Protein AF-0000000080767320 (afdb_homodimer)

Foldseek 3Di:
DDPVVLLVLLLVLVVLPPPPVFDDADADPVSLLVLLPPLSVLLVLLQVLLLVLLQLVCLVLVLLLVVVVQVPDDDHDPVVSVVSVVSNVVSNVSSVVSNVSSLVSQLVSLVVSLVVLLVLLVVLVVFAQLVVCVVCPPVNSVCLNPVLSVLSSCCRNPVSNLLSSLVSNVVSLLVVLCVVPVVLSCLLCVLLVVLVVLLVVLVVCLVVLSVQLSVLVVVLVVLVVCCVVCVVVCVVVVNNVVSVVVNVVSVVSNVVSVVVNCVRRVVSVVVSLVSLQCSLVSLCVVLVVCVVVPNDDPSSSVSSNVSSNVSSVSSVSVVSSVSSSSSSRSSVSSSVSSSPRDGQDFADADDDAPAQKKWFAQFWDADVPRTQAGGATDIFDFLFFEEEEEDPSLCQVVVLSCQLPSDPTPDGAMDGNRHGLSNHGNVNSNLQEQEQDPQFFADQFFLQCRQCVPVPVDDPVLLLVLLVLLVQQVVQCVDPVRRRDGLHHRNVVDDPLNRSSSSLSNLQNSLHQEYEAEQSQPDDDPVSNVSRVSSVVSSSHSHRYYYHYPQVVVCQPGQKYFYGDSNYGPDMGHNVCCCPPPPNSVVSVVVNVCVVPDDDDDPPPPVPDPPPPVPPPD/DDPVVLLVLLLVLVVLPPPPPFPDADADPVSLLVLLPPLSVLLVLLLVLLLVLLQLVCLVLVLLLVVVVQVVDDDHDPVVSVVSVVSNVVSNVSSVVSNVSSLVSQLVSLVVSLVVLLVLLVVLVVFAQLVVCVVCPPVNSVCLNPVLSVLSSCCRNPVSNLLSSLVSNVVSLLVVLCVVPVVLSCLLCVLLVVLVVLLVVLVVCQVVLSVQLSVLVVVLVVLVVCCVVCVVVCVVVVNNVVSVVVNVVSVVSNVVSVVVNCVRVVVSVVVSLVSLQCSLVSLCVVLVVCVVVPNDDPSSSVSSNVSSNVSSVSSVSVVSSVSSSSSSRSSVSSSVSSSPRDGQDFADADDDAPAQKKWFAQFWDADVPRTQAGGATDIFDFLFFEEEEEDPSLCQVVVLSCQLPSDPTPDGAMDGNRHGLSNHGNVNSNLQEQEQDPQFFADQFFLQCRQCVPVPVDDSVLLLVLLVLLVQQVVQCVDPVRRRDGLPHRNVVDDPLNRSSSSLSNLQNSLHQEYEAEQSQPDDDPVSNVSNLSSVVSSSHSHRYYYHYPQVVSCQPGQKYFYGDSNYTPDMGHNVCCCPPPPVSVVSVVVNVCVVPDDDDDPPPPVPDPPPPVPPPD

Nearest PDB structures (foldseek):
  6quz-assembly1_B  TM=7.589E-01  e=3.571E-32  Thermotoga maritima MSB8
  6rak-assembly1_B  TM=7.997E-01  e=1.624E-30  Thermus thermophilus
  6pan-assembly1_A  TM=7.670E-01  e=1.486E-30  Novosphingobium aromaticivorans DSM 12444
  6pam-assembly4_H  TM=7.796E-01  e=1.145E-29  Novosphingobium aromaticivorans DSM 12444
  7zo8-assembly1_A  TM=7.896E-01  e=1.650E-27  Brucella abortus 2308

Organism: Ralstonia nicotianae (strain ATCC BAA-1114 / GMI1000) (NCBI:txid267608)

Radius of gyration: 37.33 Å; Cα contacts (8 Å, |Δi|>4): 1955; chains: 2; bounding box: 80×119×77 Å

pLDDT: mean 82.73, std 13.67, range [22.83, 97.94]

Sequence (1236 aa):
MSSVEIAELQAAAGEAAQDAAAAPRKTGLAALLALAGERKGSLVLAAALSALSSVLSLAPLLVIYAVLMLIGQDRVAASALWPILGWGALAIGLRWLLLVASGVVAHLAAFDILLDLRLKVAAKLTRLPLGWITKQSAEATNKVLREDVDRLELFIAHHLNDSAAAVALPLASAVALFWFDWRMALVTLATVPVAALVQILLWKKIPEVMAQYNEVNASLSASVVEYVQGIAVLKTYHRGALASKRLTRVIDAYRAVIARMVRMTVPGWSAFTVVIGANMLSILPFGGYWYLQGSLSLELFVLCLLLGLGITRPLFALAFFGSLLRLIQDSHGRVQNLMQAPELTDAPAAGKPADSTVAFEGVGFAYGDKDVLHEVSFTVPAGSFTAIVGPSGAGKSTLAQLLARFWDVGRGAIRIGGVDVRALPLGDMHRQVAYVMQDVFLFNDTVLENIRLGQRELDEAQVIAAAKAAQAHDFISRLPQGYHTVLGERGARLSGGEKQRLSIARALVKDAPIIVLDEATAFTDPMSEAQILDALGVLTQSKTVIVIAHRLSTIADADQIVLLDHGRVAAAGTHAQLLAGSDLYRRLWRMHRDSADWRLPSAHATASADQPLEGVSQMSSVEIAELQAAAGEAAQDAAAAPRKTGLAALLALAGERKGSLVLAAALSALSSVLSLAPLLVIYAVLMLIGQDRVAASALWPILGWGALAIGLRWLLLVASGVVAHLAAFDILLDLRLKVAAKLTRLPLGWITKQSAEATNKVLREDVDRLELFIAHHLNDSAAAVALPLASAVALFWFDWRMALVTLATVPVAALVQILLWKKIPEVMAQYNEVNASLSASVVEYVQGIAVLKTYHRGALASKRLTRVIDAYRAVIARMVRMTVPGWSAFTVVIGANMLSILPFGGYWYLQGSLSLELFVLCLLLGLGITRPLFALAFFGSLLRLIQDSHGRVQNLMQAPELTDAPAAGKPADSTVAFEGVGFAYGDKDVLHEVSFTVPAGSFTAIVGPSGAGKSTLAQLLARFWDVGRGAIRIGGVDVRALPLGDMHRQVAYVMQDVFLFNDTVLENIRLGQRELDEAQVIAAAKAAQAHDFISRLPQGYHTVLGERGARLSGGEKQRLSIARALVKDAPIIVLDEATAFTDPMSEAQILDALGVLTQSKTVIVIAHRLSTIADADQIVLLDHGRVAAAGTHAQLLAGSDLYRRLWRMHRDSADWRLPSAHATASADQPLEGVSQ

Solvent-accessible surface area (backbone atoms only — not comparable to full-atom values): 63005 Å² total; per-residue (Å²): 127,50,70,60,51,48,48,49,43,46,49,56,38,52,67,62,61,64,66,69,88,60,72,91,67,76,67,61,71,62,43,56,49,55,64,33,59,88,44,37,61,43,46,52,48,14,22,48,29,25,21,50,23,36,48,40,64,46,41,57,54,53,39,50,33,52,51,43,53,47,63,72,39,92,88,62,63,78,71,66,48,52,63,48,51,51,53,37,51,49,36,50,53,50,24,35,51,28,37,27,50,16,47,43,40,14,40,54,43,26,51,50,40,47,53,50,46,50,52,50,49,54,54,47,56,73,42,32,34,49,48,57,49,65,68,55,34,58,63,54,55,44,42,44,68,48,55,30,46,50,50,48,36,52,39,52,37,40,48,48,28,52,49,35,20,31,51,36,30,53,50,52,50,48,54,51,31,44,70,74,38,54,71,60,30,52,41,47,52,48,36,54,61,50,27,50,48,45,48,51,66,46,52,70,61,41,59,62,52,48,50,52,44,50,51,42,49,49,49,42,52,52,48,52,47,49,48,58,63,37,40,63,59,25,55,50,65,68,32,52,66,57,57,49,50,54,48,50,52,45,48,51,56,37,51,55,49,48,52,52,45,41,67,60,46,38,50,38,52,32,47,32,57,46,41,44,70,41,25,51,66,52,33,45,63,54,47,50,51,37,35,76,72,64,79,37,56,68,39,58,46,52,41,52,48,50,50,36,62,62,42,37,58,32,52,55,54,55,70,48,45,62,58,51,49,46,42,43,45,52,35,50,43,53,51,46,52,62,70,64,48,74,59,61,75,70,28,65,90,72,66,77,56,75,49,53,25,36,35,38,43,43,27,21,35,53,64,83,90,44,75,43,36,50,57,29,62,54,71,42,56,56,38,31,26,36,32,40,36,57,60,87,83,15,36,66,69,58,51,55,36,40,74,71,52,24,38,79,72,70,34,63,45,46,23,38,25,81,36,47,57,72,44,25,26,58,68,58,49,33,54,40,40,30,77,41,56,64,78,76,78,45,57,73,36,26,48,48,48,58,36,50,57,77,44,74,84,57,49,69,66,46,52,49,50,26,23,48,56,15,63,33,41,70,66,34,61,68,36,98,52,25,53,65,26,65,39,37,73,64,28,70,82,52,52,75,54,56,44,46,20,45,51,46,16,25,43,48,67,66,62,30,50,23,38,38,34,39,49,69,73,81,58,69,42,35,66,48,38,36,41,43,51,51,18,48,48,59,62,44,57,77,19,16,31,40,33,40,50,53,56,66,58,38,47,54,49,26,67,28,35,39,33,31,47,81,11,24,70,73,48,72,34,32,51,72,53,32,57,74,70,29,69,66,53,34,51,47,49,50,29,38,53,48,46,61,66,35,51,52,74,34,43,81,67,71,74,71,83,74,73,68,76,71,80,64,75,116,129,50,70,60,49,48,46,49,43,46,49,56,36,52,67,64,61,64,66,69,86,60,69,91,65,76,67,59,70,63,41,57,48,55,65,32,57,89,44,36,63,43,46,52,47,13,23,49,29,24,20,50,21,37,48,38,64,48,39,57,56,53,38,50,33,51,50,43,54,46,64,73,39,92,87,63,63,77,72,67,49,50,63,49,51,50,53,35,53,50,37,50,52,51,24,35,52,29,36,27,51,13,47,42,40,14,40,53,43,26,51,50,41,49,53,51,46,50,51,50,50,54,54,47,58,73,42,33,34,49,48,58,49,65,68,57,35,58,62,53,54,44,40,45,68,47,55,30,47,51,49,48,35,50,39,53,37,40,48,48,29,51,48,36,19,32,50,35,32,52,49,50,50,48,53,51,30,44,70,74,39,54,71,59,31,51,42,46,52,46,34,53,62,52,26,50,48,44,46,51,66,46,52,69,62,43,59,63,51,47,51,52,45,51,51,41,50,49,51,41,53,50,48,51,46,48,48,58,64,38,41,64,59,26,54,51,66,66,31,52,64,57,58,50,49,53,50,49,51,45,49,52,55,39,50,55,49,47,53,53,45,42,68,59,46,39,49,39,53,32,46,31,55,46,41,44,69,43,27,51,67,54,33,46,64,54,47,51,51,36,34,77,72,63,79,38,58,68,38,59,47,51,41,51,49,50,49,39,63,61,42,38,60,32,51,55,54,54,70,48,45,63,58,53,49,48,41,43,46,49,34,49,43,53,50,46,52,62,71,64,49,75,58,60,75,70,28,65,92,71,66,78,54,75,49,53,25,37,35,36,42,42,28,20,35,53,64,84,89,44,74,43,35,50,57,28,63,53,73,41,56,56,37,30,28,33,29,41,37,56,59,86,83,14,36,67,67,58,53,55,36,40,74,70,51,26,39,80,73,71,35,62,45,47,23,38,24,80,36,46,56,70,44,25,27,56,69,58,48,32,54,41,39,31,76,42,56,64,77,74,78,44,58,70,36,26,49,48,49,58,38,50,55,76,45,73,84,58,49,70,67,46,52,49,50,27,22,47,55,13,64,34,40,71,66,37,61,68,37,97,50,25,54,66,27,64,40,36,73,65,27,69,80,54,52,76,55,57,46,46,20,44,51,46,16,25,42,47,67,64,62,30,50,24,37,38,36,39,47,68,73,79,59,69,42,34,65,48,37,36,43,45,50,51,19,49,46,59,62,47,57,78,19,15,32,40,33,41,48,54,56,67,59,37,47,53,48,25,67,29,36,37,32,29,48,82,12,24,70,73,46,73,33,31,50,70,52,31,57,73,69,30,69,66,52,35,50,49,50,48,28,40,52,49,46,62,67,35,50,52,74,32,42,79,66,69,72,71,82,73,74,66,77,70,79,66,75,118

Secondary structure (DSSP, 8-state):
--HHHHHHHHHHHHHHTT-TTS-----SHHHHHHHTGGGHHHHHHHHHHHHHHHHHTTHHHHHHHHHHHHHTSSS--GGGHHHHHHHHHHHHHHHHHHHHHHHHHHHHHHHHHHHHHHHHHHHHHHHS-HHHHHHHHHHHHHHIIIIIHHHHHHIIIIIHHHHHHHHHHHHHHHHHHHHH-HHHHHHHHTHHHHHHHHHHHHHTTHHHHHHHHHHHHHHHHHHHHHHHHHHHHHHHTT-HHHHHHHHHHHHHHHHHHHHHHHHHHHHHHHHHHHHHHTHHHHHHHHHHHHHHTTSS-HHHHHHHHHHHHHTHHHHHHHHHHHHHHHHHHHHHHHHHHHHHSPPPP---S----SSS-EEEEEEEEEETTEEEEEEEEEEE-TT-EEEEE-STTSSHHHHHHHHTTSS--SEEEEEETTEEGGGS-HHHHHHHEEEE-SS----SSBHHHHHHTT-TTS-HHHHHHHHHHTT-HHHHHHSTTGGG-B--GGGTTS-HHHHHHHHHHHHHHHT-SEEEEESTT--S-HHHHHHHHHHHHHHTTTSEEEEE-S-GGGGTT-SEEEEEETTEEEEEE-HHHHHHH-HHHHHHHHHHHHHHS-----TTTTTS------SS--/--HHHHHHHHHHHHHHHT-TTS-----SHHHHHHHTGGGHHHHHHHHHHHHHHHHHTTHHHHHHHHHHHHHTSSS--GGGHHHHHHHHHHHHHHHHHHHHHHHHHHHHHHHHHHHHHHHHHHHHHHHS-HHHHHHHHHHHHHHIIIIIHHHHHHIIIIIHHHHHHHHHHHHHHHHHHHHH-HHHHHHHHTHHHHHHHHHHHHHTTHHHHHHHHHHHHHHHHHHHHHHHHTHHHHHHTT-HHHHHHHHHHHHHHHHHHHHHHHHHHHHHHHHHHHHHHTHHHHHHHHHHHHHHTTSS-HHHHHHHHHHHHHTHHHHHHHHHHHHHHHHHHHHHHHHHHHHHSPPPP---S----SSS-EEEEEEEEEETTEEEEEEEEEEE-TT-EEEEE-STTSSHHHHHHHHTTSS--SEEEEEETTEEGGGS-HHHHHHHEEEE-SS----SSBHHHHHHTT-TTS-HHHHHHHHHHTT-HHHHHHSTTGGG-B--GGGTTS-HHHHHHHHHHHHHHHT-SEEEEESTT--S-HHHHHHHHHHHHHHTTTSEEEEE-S-GGGGTT-SEEEEEETTEEEEEE-HHHHHHH-HHHHHHHHHHHHHHS-----TTTTTS------SS--

InterPro domains:
  IPR003439 ABC transporter-like, ATP-binding domain [PF00005] (373-522)
  IPR003439 ABC transporter-like, ATP-binding domain [PS50893] (358-591)
  IPR003593 AAA+ ATPase domain [SM00382] (382-568)
  IPR011527 ABC transporter type 1, transmembrane domain [PF00664] (44-307)
  IPR011527 ABC transporter type 1, transmembrane domain [PS50929] (44-327)
  IPR017871 ABC transporter-like, conserved site [PS00211] (494-508)
  IPR027417 P-loop containing nucleoside triphosphate hydrolase [G3DSA:3.40.50.300] (349-600)
  IPR027417 P-loop containing nucleoside triphosphate hydrolase [SSF52540] (353-591)
  IPR036640 ABC transporter type 1, transmembrane domain superfamily [G3DSA:1.20.1560.10] (11-344)
  IPR036640 ABC transporter type 1, transmembrane domain superfamily [SSF90123] (32-348)
  IPR039421 Type 1 protein exporter [PTHR24221] (93-588)

Structure (mmCIF, N/CA/C/O backbone):
data_AF-0000000080767320-model_v1
#
loop_
_entity.id
_entity.type
_entity.pdbx_description
1 polymer 'Probable composite atp-binding transmembrane abc transporter protein'
#
loop_
_atom_site.group_PDB
_atom_site.id
_atom_site.type_symbol
_atom_site.label_atom_id
_atom_site.label_alt_id
_atom_site.label_comp_id
_atom_site.label_asym_id
_atom_site.label_entity_id
_atom_site.label_seq_id
_atom_site.pdbx_PDB_ins_code
_atom_site.Cartn_x
_atom_site.Cartn_y
_atom_site.Cartn_z
_atom_site.occupancy
_atom_site.B_iso_or_equiv
_atom_site.auth_seq_id
_atom_site.auth_comp_id
_atom_site.auth_asym_id
_atom_site.auth_atom_id
_atom_site.pdbx_PDB_model_num
ATOM 1 N N . MET A 1 1 ? 3.131 -21.109 -7.055 1 37.75 1 MET A N 1
ATOM 2 C CA . MET A 1 1 ? 3.445 -20.438 -5.793 1 37.75 1 MET A CA 1
ATOM 3 C C . MET A 1 1 ? 4.461 -21.234 -4.992 1 37.75 1 MET A C 1
ATOM 5 O O . MET A 1 1 ? 4.312 -22.453 -4.832 1 37.75 1 MET A O 1
ATOM 9 N N . SER A 1 2 ? 5.488 -20.781 -4.891 1 42.72 2 SER A N 1
ATOM 10 C CA . SER A 1 2 ? 6.566 -21.453 -4.172 1 42.72 2 SER A CA 1
ATOM 11 C C . SER A 1 2 ? 6.219 -21.641 -2.695 1 42.72 2 SER A C 1
ATOM 13 O O . SER A 1 2 ? 5.293 -21 -2.189 1 42.72 2 SER A O 1
ATOM 15 N N . SER A 1 3 ? 6.797 -22.672 -2.129 1 40.5 3 SER A N 1
ATOM 16 C CA . SER A 1 3 ? 6.625 -22.953 -0.709 1 40.5 3 SER A CA 1
ATOM 17 C C . SER A 1 3 ? 6.727 -21.688 0.133 1 40.5 3 SER A C 1
ATOM 19 O O . SER A 1 3 ? 5.988 -21.531 1.106 1 40.5 3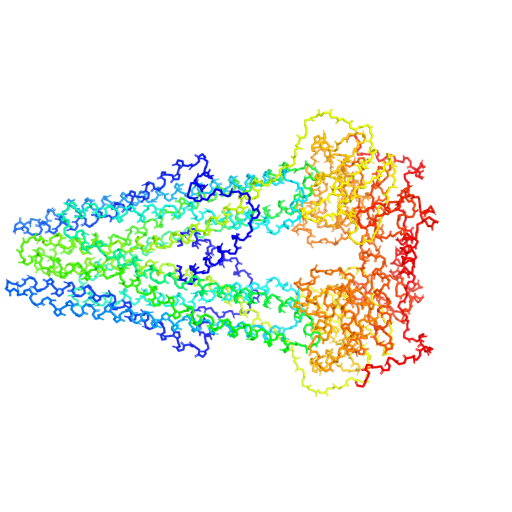 SER A O 1
ATOM 21 N N . VAL A 1 4 ? 7.621 -20.984 -0.276 1 42.38 4 VAL A N 1
ATOM 22 C CA . VAL A 1 4 ? 7.867 -19.781 0.493 1 42.38 4 VAL A CA 1
ATOM 23 C C . VAL A 1 4 ? 6.715 -18.797 0.291 1 42.38 4 VAL A C 1
ATOM 25 O O . VAL A 1 4 ? 6.289 -18.125 1.234 1 42.38 4 VAL A O 1
ATOM 28 N N . GLU A 1 5 ? 6.262 -18.828 -0.943 1 47.75 5 GLU A N 1
ATOM 29 C CA . GLU A 1 5 ? 5.102 -17.984 -1.218 1 47.75 5 GLU A CA 1
ATOM 30 C C . GLU A 1 5 ? 3.908 -18.391 -0.36 1 47.75 5 GLU A C 1
ATOM 32 O O . GLU A 1 5 ? 3.176 -17.531 0.139 1 47.75 5 GLU A O 1
ATOM 37 N N . ILE A 1 6 ? 3.889 -19.719 -0.299 1 46.5 6 ILE A N 1
ATOM 38 C CA . ILE A 1 6 ? 2.818 -20.281 0.519 1 46.5 6 ILE A CA 1
ATOM 39 C C . ILE A 1 6 ? 3.012 -19.875 1.976 1 46.5 6 ILE A C 1
ATOM 41 O O . ILE A 1 6 ? 2.055 -19.5 2.652 1 46.5 6 ILE A O 1
ATOM 45 N N . ALA A 1 7 ? 4.184 -20.062 2.295 1 45.16 7 ALA A N 1
ATOM 46 C CA . ALA A 1 7 ? 4.523 -19.703 3.67 1 45.16 7 ALA A CA 1
ATOM 47 C C . ALA A 1 7 ? 4.277 -18.219 3.928 1 45.16 7 ALA A C 1
ATOM 49 O O . ALA A 1 7 ? 3.764 -17.844 4.984 1 45.16 7 ALA A O 1
ATOM 50 N N . GLU A 1 8 ? 4.664 -17.469 2.949 1 49.47 8 GLU A N 1
ATOM 51 C CA . GLU A 1 8 ? 4.453 -16.031 3.053 1 49.47 8 GLU A CA 1
ATOM 52 C C . GLU A 1 8 ? 2.965 -15.688 3.078 1 49.47 8 GLU A C 1
ATOM 54 O O . GLU A 1 8 ? 2.537 -14.797 3.814 1 49.47 8 GLU A O 1
ATOM 59 N N . LEU A 1 9 ? 2.301 -16.422 2.309 1 48.38 9 LEU A N 1
ATOM 60 C CA . LEU A 1 9 ? 0.852 -16.25 2.293 1 48.38 9 LEU A CA 1
ATOM 61 C C . LEU A 1 9 ? 0.243 -16.641 3.635 1 48.38 9 LEU A C 1
ATOM 63 O O . LEU A 1 9 ? -0.683 -15.984 4.117 1 48.38 9 LEU A O 1
ATOM 67 N N . GLN A 1 10 ? 0.773 -17.766 4.074 1 45.81 10 GLN A N 1
ATOM 68 C CA . GLN A 1 10 ? 0.307 -18.219 5.379 1 45.81 10 GLN A CA 1
ATOM 69 C C . GLN A 1 10 ? 0.669 -17.219 6.473 1 45.81 10 GLN A C 1
ATOM 71 O O . GLN A 1 10 ? -0.116 -16.984 7.395 1 45.81 10 GLN A O 1
ATOM 76 N N . ALA A 1 11 ? 1.78 -16.797 6.309 1 44.84 11 ALA A N 1
ATOM 77 C CA . ALA A 1 11 ? 2.242 -15.828 7.297 1 44.84 11 ALA A CA 1
ATOM 78 C C . ALA A 1 11 ? 1.419 -14.547 7.23 1 44.84 11 ALA A C 1
ATOM 80 O O . ALA A 1 11 ? 1.068 -13.977 8.266 1 44.84 11 ALA A O 1
ATOM 81 N N . ALA A 1 12 ? 1.218 -14.156 6.031 1 47.38 12 ALA A N 1
ATOM 82 C CA . ALA A 1 12 ? 0.365 -12.984 5.875 1 47.38 12 ALA A CA 1
ATOM 83 C C . ALA A 1 12 ? -1.006 -13.211 6.504 1 47.38 12 ALA A C 1
ATOM 85 O O . ALA A 1 12 ? -1.588 -12.297 7.09 1 47.38 12 ALA A O 1
ATOM 86 N N . ALA A 1 13 ? -1.485 -14.383 6.422 1 43.34 13 ALA A N 1
ATOM 87 C CA . ALA A 1 13 ? -2.766 -14.773 7.008 1 43.34 13 ALA A CA 1
ATOM 88 C C . ALA A 1 13 ? -2.719 -14.695 8.531 1 43.34 13 ALA A C 1
ATOM 90 O O . ALA A 1 13 ? -3.719 -14.367 9.172 1 43.34 13 ALA A O 1
ATOM 91 N N . GLY A 1 14 ? -1.762 -14.992 9.094 1 40.56 14 GLY A N 1
ATOM 92 C CA . GLY A 1 14 ? -1.65 -14.992 10.547 1 40.56 14 GLY A CA 1
ATOM 93 C C . GLY A 1 14 ? -1.662 -13.594 11.141 1 40.56 14 GLY A C 1
ATOM 94 O O . GLY A 1 14 ? -2.182 -13.391 12.242 1 40.56 14 GLY A O 1
ATOM 95 N N . GLU A 1 15 ? -1.02 -12.727 10.633 1 43 15 GLU A N 1
ATOM 96 C CA . GLU A 1 15 ? -0.992 -11.375 11.172 1 43 15 GLU A CA 1
ATOM 97 C C . GLU A 1 15 ? -2.393 -10.766 11.219 1 43 15 GLU A C 1
ATOM 99 O O . GLU A 1 15 ? -2.721 -10.023 12.148 1 43 15 GLU A O 1
ATOM 104 N N . ALA A 1 16 ? -3.215 -11.125 10.234 1 43.03 16 ALA A N 1
ATOM 105 C CA . ALA A 1 16 ? -4.562 -10.562 10.227 1 43.03 16 ALA A CA 1
ATOM 106 C C . ALA A 1 16 ? -5.41 -11.156 11.352 1 43.03 16 ALA A C 1
ATOM 108 O O . ALA A 1 16 ? -6.355 -10.516 11.82 1 43.03 16 ALA A O 1
ATOM 109 N N . ALA A 1 17 ? -5.113 -12.305 11.812 1 39.66 17 ALA A N 1
ATOM 110 C CA . ALA A 1 17 ? -5.91 -12.977 12.836 1 39.66 17 ALA A CA 1
ATOM 111 C C . ALA A 1 17 ? -5.805 -12.25 14.18 1 39.66 17 ALA A C 1
ATOM 113 O O . ALA A 1 17 ? -6.586 -12.508 15.094 1 39.66 17 ALA A O 1
ATOM 114 N N . GLN A 1 18 ? -4.93 -11.531 14.375 1 35.78 18 GLN A N 1
ATOM 115 C CA . GLN A 1 18 ? -4.805 -11.055 15.75 1 35.78 18 GLN A CA 1
ATOM 116 C C . GLN A 1 18 ? -5.832 -9.969 16.047 1 35.78 18 GLN A C 1
ATOM 118 O O . GLN A 1 18 ? -5.902 -9.461 17.172 1 35.78 18 GLN A O 1
ATOM 123 N N . ASP A 1 19 ? -6.441 -9.414 15.141 1 39 19 ASP A N 1
ATOM 124 C CA . ASP A 1 19 ? -7.355 -8.422 15.695 1 39 19 ASP A CA 1
ATOM 125 C C . ASP A 1 19 ? -8.547 -9.094 16.375 1 39 19 ASP A C 1
ATOM 127 O O . ASP A 1 19 ? -9.461 -9.57 15.695 1 39 19 ASP A O 1
ATOM 131 N N . ALA A 1 20 ? -8.562 -9.664 17.578 1 37.94 20 ALA A N 1
ATOM 132 C CA . ALA A 1 20 ? -9.43 -10.297 18.578 1 37.94 20 ALA A CA 1
ATOM 133 C C . ALA A 1 20 ? -10.797 -9.617 18.625 1 37.94 20 ALA A C 1
ATOM 135 O O . ALA A 1 20 ? -11.797 -10.242 18.984 1 37.94 20 ALA A O 1
ATOM 136 N N . ALA A 1 21 ? -10.945 -8.336 18.75 1 43.06 21 ALA A N 1
ATOM 137 C CA . ALA A 1 21 ? -12.211 -7.742 19.172 1 43.06 21 ALA A CA 1
ATOM 138 C C . ALA A 1 21 ? -13.297 -7.969 18.125 1 43.06 21 ALA A C 1
ATOM 140 O O . ALA A 1 21 ? -14.414 -7.469 18.266 1 43.06 21 ALA A O 1
ATOM 141 N N . ALA A 1 22 ? -12.898 -8.539 16.969 1 47.69 22 ALA A N 1
ATOM 142 C CA . ALA A 1 22 ? -13.914 -8.469 15.93 1 47.69 22 ALA A CA 1
ATOM 143 C C . ALA A 1 22 ? -14.992 -9.531 16.141 1 47.69 22 ALA A C 1
ATOM 145 O O . ALA A 1 22 ? -14.711 -10.602 16.688 1 47.69 22 ALA A O 1
ATOM 146 N N . ALA A 1 23 ? -16.234 -9.234 15.977 1 54.31 23 ALA A N 1
ATOM 147 C CA . ALA A 1 23 ? -17.453 -10.062 15.969 1 54.31 23 ALA A CA 1
ATOM 148 C C . ALA A 1 23 ? -17.188 -11.406 15.297 1 54.31 23 ALA A C 1
ATOM 150 O O . ALA A 1 23 ? -16.297 -11.523 14.453 1 54.31 23 ALA A O 1
ATOM 151 N N . PRO A 1 24 ? -17.906 -12.398 15.773 1 58.41 24 PRO A N 1
ATOM 152 C CA . PRO A 1 24 ? -17.75 -13.75 15.227 1 58.41 24 PRO A CA 1
ATOM 153 C C . PRO A 1 24 ? -17.828 -13.773 13.695 1 58.41 24 PRO A C 1
ATOM 155 O O . PRO A 1 24 ? -18.812 -13.289 13.117 1 58.41 24 PRO A O 1
ATOM 158 N N . ARG A 1 25 ? -16.797 -13.875 12.977 1 68 25 ARG A N 1
ATOM 159 C CA . ARG A 1 25 ? -16.656 -13.945 11.523 1 68 25 ARG A CA 1
ATOM 160 C C . ARG A 1 25 ? -17.156 -15.281 10.992 1 68 25 ARG A C 1
ATOM 162 O O . ARG A 1 25 ? -16.953 -16.328 11.609 1 68 25 ARG A O 1
ATOM 169 N N . LYS A 1 26 ? -18.188 -15.234 10.133 1 68.44 26 LYS A N 1
ATOM 170 C CA . LYS A 1 26 ? -18.484 -16.469 9.414 1 68.44 26 LYS A CA 1
ATOM 171 C C . LYS A 1 26 ? -17.312 -16.906 8.539 1 68.44 26 LYS A C 1
ATOM 173 O O . LYS A 1 26 ? -16.812 -16.125 7.734 1 68.44 26 LYS A O 1
ATOM 178 N N . THR A 1 27 ? -16.75 -17.922 8.859 1 73.69 27 THR A N 1
ATOM 179 C CA . THR A 1 27 ? -15.57 -18.391 8.141 1 73.69 27 THR A CA 1
ATOM 180 C C . THR A 1 27 ? -15.906 -19.625 7.309 1 73.69 27 THR A C 1
ATOM 182 O O . THR A 1 27 ? -16.984 -20.203 7.445 1 73.69 27 THR A O 1
ATOM 185 N N . GLY A 1 28 ? -15.227 -19.75 6.348 1 72.44 28 GLY A N 1
ATOM 186 C CA . GLY A 1 28 ? -15.344 -20.969 5.555 1 72.44 28 GLY A CA 1
ATOM 187 C C . GLY A 1 28 ? -15.969 -20.734 4.191 1 72.44 28 GLY A C 1
ATOM 188 O O . GLY A 1 28 ? -16.266 -19.594 3.826 1 72.44 28 GLY A O 1
ATOM 189 N N . LEU A 1 29 ? -16.125 -21.781 3.494 1 77.62 29 LEU A N 1
ATOM 190 C CA . LEU A 1 29 ? -16.656 -21.766 2.135 1 77.62 29 LEU A CA 1
ATOM 191 C C . LEU A 1 29 ? -18.109 -21.297 2.123 1 77.62 29 LEU A C 1
ATOM 193 O O . LEU A 1 29 ? -18.547 -20.609 1.201 1 77.62 29 LEU A O 1
ATOM 197 N N . ALA A 1 30 ? -18.734 -21.578 3.15 1 79 30 ALA A N 1
ATOM 198 C CA . ALA A 1 30 ? -20.156 -21.203 3.244 1 79 30 ALA A CA 1
ATOM 199 C C . ALA A 1 30 ? -20.328 -19.688 3.332 1 79 30 ALA A C 1
ATOM 201 O O . ALA A 1 30 ? -21.219 -19.125 2.707 1 79 30 ALA A O 1
ATOM 202 N N . ALA A 1 31 ? -19.484 -19.156 4.055 1 79.5 31 ALA A N 1
ATOM 203 C CA . ALA A 1 31 ? -19.547 -17.703 4.203 1 79.5 31 ALA A CA 1
ATOM 204 C C . ALA A 1 31 ? -19.234 -17 2.883 1 79.5 31 ALA A C 1
ATOM 206 O O . ALA A 1 31 ? -19.844 -15.984 2.553 1 79.5 31 ALA A O 1
ATOM 207 N N . LEU A 1 32 ? -18.406 -17.578 2.184 1 78 32 LEU A N 1
ATOM 208 C CA . LEU A 1 32 ? -18.031 -17.016 0.896 1 78 32 LEU A CA 1
ATOM 209 C C . LEU A 1 32 ? -19.141 -17.188 -0.128 1 78 32 LEU A C 1
ATOM 211 O O . LEU A 1 32 ? -19.422 -16.297 -0.924 1 78 32 LEU A O 1
ATOM 215 N N . LEU A 1 33 ? -19.781 -18.297 -0.038 1 79.81 33 LEU A N 1
ATOM 216 C CA . LEU A 1 33 ? -20.906 -18.547 -0.94 1 79.81 33 LEU A CA 1
ATOM 217 C C . LEU A 1 33 ? -22.109 -17.672 -0.584 1 79.81 33 LEU A C 1
ATOM 219 O O . LEU A 1 33 ? -22.906 -17.328 -1.455 1 79.81 33 LEU A O 1
ATOM 223 N N . ALA A 1 34 ? -22.141 -17.328 0.636 1 79.94 34 ALA A N 1
ATOM 224 C CA . ALA A 1 34 ? -23.234 -16.453 1.077 1 79.94 34 ALA A CA 1
ATOM 225 C C . ALA A 1 34 ? -23.078 -15.055 0.485 1 79.94 34 ALA A C 1
ATOM 227 O O . ALA A 1 34 ? -24.062 -14.359 0.25 1 79.94 34 ALA A O 1
ATOM 228 N N . LEU A 1 35 ? -21.875 -14.758 0.213 1 79.5 35 LEU A N 1
ATOM 229 C CA . LEU A 1 35 ? -21.594 -13.461 -0.4 1 79.5 35 LEU A CA 1
ATOM 230 C C . LEU A 1 35 ? -22.188 -13.383 -1.801 1 79.5 35 LEU A C 1
ATOM 232 O O . LEU A 1 35 ? -22.5 -12.297 -2.287 1 79.5 35 LEU A O 1
ATOM 236 N N . ALA A 1 36 ? -22.328 -14.531 -2.381 1 82.94 36 ALA A N 1
ATOM 237 C CA . ALA A 1 36 ? -22.781 -14.578 -3.764 1 82.94 36 ALA A CA 1
ATOM 238 C C . ALA A 1 36 ? -24.266 -14.234 -3.855 1 82.94 36 ALA A C 1
ATOM 240 O O . ALA A 1 36 ? -24.766 -13.859 -4.922 1 82.94 36 ALA A O 1
ATOM 241 N N . GLY A 1 37 ? -24.953 -14.328 -2.721 1 77.69 37 GLY A N 1
ATOM 242 C CA . GLY A 1 37 ? -26.359 -13.945 -2.707 1 77.69 37 GLY A CA 1
ATOM 243 C C . GLY A 1 37 ? -27.172 -14.648 -3.768 1 77.69 37 GLY A C 1
ATOM 244 O O . GLY A 1 37 ? -27.219 -15.883 -3.809 1 77.69 37 GLY A O 1
ATOM 245 N N . GLU A 1 38 ? -27.641 -13.773 -4.785 1 77.12 38 GLU A N 1
ATOM 246 C CA . GLU A 1 38 ? -28.5 -14.258 -5.852 1 77.12 38 GLU A CA 1
ATOM 247 C C . GLU A 1 38 ? -27.703 -14.977 -6.934 1 77.12 38 GLU A C 1
ATOM 249 O O . GLU A 1 38 ? -28.266 -15.734 -7.727 1 77.12 38 GLU A O 1
ATOM 254 N N . ARG A 1 39 ? -26.469 -14.773 -6.859 1 87.38 39 ARG A N 1
ATOM 255 C CA . ARG A 1 39 ? -25.656 -15.352 -7.926 1 87.38 39 ARG A CA 1
ATOM 256 C C . ARG A 1 39 ? -25.031 -16.672 -7.488 1 87.38 39 ARG A C 1
ATOM 258 O O . ARG A 1 39 ? -24.109 -17.172 -8.133 1 87.38 39 ARG A O 1
ATOM 265 N N . LYS A 1 40 ? -25.562 -17.203 -6.457 1 87.25 40 LYS A N 1
ATOM 266 C CA . LYS A 1 40 ? -25.078 -18.484 -5.961 1 87.25 40 LYS A CA 1
ATOM 267 C C . LYS A 1 40 ? -25.297 -19.594 -6.988 1 87.25 40 LYS A C 1
ATOM 269 O O . LYS A 1 40 ? -24.438 -20.469 -7.164 1 87.25 40 LYS A O 1
ATOM 274 N N . GLY A 1 41 ? -26.406 -19.469 -7.652 1 89.62 41 GLY A N 1
ATOM 275 C CA . GLY A 1 41 ? -26.703 -20.453 -8.68 1 89.62 41 GLY A CA 1
ATOM 276 C C . GLY A 1 41 ? -25.688 -20.453 -9.812 1 89.62 41 GLY A C 1
ATOM 277 O O . GLY A 1 41 ? -25.281 -21.516 -10.281 1 89.62 41 GLY A O 1
ATOM 278 N N . SER A 1 42 ? -25.266 -19.297 -10.148 1 92.75 42 SER A N 1
ATOM 279 C CA . SER A 1 42 ? -24.281 -19.188 -11.219 1 92.75 42 SER A CA 1
ATOM 280 C C . SER A 1 42 ? -22.938 -19.766 -10.789 1 92.75 42 SER A C 1
ATOM 282 O O . SER A 1 42 ? -22.25 -20.375 -11.594 1 92.75 42 SER A O 1
ATOM 284 N N . LEU A 1 43 ? -22.609 -19.594 -9.586 1 91.5 43 LEU A N 1
ATOM 285 C CA . LEU A 1 43 ? -21.344 -20.109 -9.102 1 91.5 43 LEU A CA 1
ATOM 286 C C . LEU A 1 43 ? -21.359 -21.625 -9.023 1 91.5 43 LEU A C 1
ATOM 288 O O . LEU A 1 43 ? -20.391 -22.297 -9.406 1 91.5 43 LEU A O 1
ATOM 292 N N . VAL A 1 44 ? -22.453 -22.141 -8.57 1 91.25 44 VAL A N 1
ATOM 293 C CA . VAL A 1 44 ? -22.594 -23.594 -8.477 1 91.25 44 VAL A CA 1
ATOM 294 C C . VAL A 1 44 ? -22.609 -24.203 -9.883 1 91.25 44 VAL A C 1
ATOM 296 O O . VAL A 1 44 ? -21.984 -25.234 -10.117 1 91.25 44 VAL A O 1
ATOM 299 N N . LEU A 1 45 ? -23.25 -23.484 -10.703 1 94.56 45 LEU A N 1
ATOM 300 C CA . LEU A 1 45 ? -23.281 -23.938 -12.094 1 94.56 45 LEU A CA 1
ATOM 301 C C . LEU A 1 45 ? -21.875 -23.953 -12.695 1 94.56 45 LEU A C 1
ATOM 303 O O . LEU A 1 45 ? -21.484 -24.922 -13.352 1 94.56 45 LEU A O 1
ATOM 307 N N . ALA A 1 46 ? -21.188 -22.906 -12.477 1 95.12 46 ALA A N 1
ATOM 308 C CA . ALA A 1 46 ? -19.828 -22.812 -13 1 95.12 46 ALA A CA 1
ATOM 309 C C . ALA A 1 46 ? -18.953 -23.922 -12.438 1 95.12 46 ALA A C 1
ATOM 311 O O . ALA A 1 46 ? -18.203 -24.562 -13.18 1 95.12 46 ALA A O 1
ATOM 312 N N . ALA A 1 47 ? -19.094 -24.188 -11.188 1 94.12 47 ALA A N 1
ATOM 313 C CA . ALA A 1 47 ? -18.328 -25.25 -10.539 1 94.12 47 ALA A CA 1
ATOM 314 C C . ALA A 1 47 ? -18.703 -26.625 -11.086 1 94.12 47 ALA A C 1
ATOM 316 O O . ALA A 1 47 ? -17.844 -27.469 -11.328 1 94.12 47 ALA A O 1
ATOM 317 N N . ALA A 1 48 ? -19.938 -26.828 -11.305 1 96.38 48 ALA A N 1
ATOM 318 C CA . ALA A 1 48 ? -20.438 -28.094 -11.844 1 96.38 48 ALA A CA 1
ATOM 319 C C . ALA A 1 48 ? -19.938 -28.312 -13.266 1 96.38 48 ALA A C 1
ATOM 321 O O . ALA A 1 48 ? -19.516 -29.406 -13.625 1 96.38 48 ALA A O 1
ATOM 322 N N . LEU A 1 49 ? -19.984 -27.25 -14 1 97.25 49 LEU A N 1
ATOM 323 C CA . LEU A 1 49 ? -19.5 -27.328 -15.375 1 97.25 49 LEU A CA 1
ATOM 324 C C . LEU A 1 49 ? -18 -27.609 -15.398 1 97.25 49 LEU A C 1
ATOM 326 O O . LEU A 1 49 ? -17.516 -28.391 -16.234 1 97.25 49 LEU A O 1
ATOM 330 N N . SER A 1 50 ? -17.344 -26.984 -14.484 1 95.12 50 SER A N 1
ATOM 331 C CA . SER A 1 50 ? -15.906 -27.234 -14.391 1 95.12 50 SER A CA 1
ATOM 332 C C . SER A 1 50 ? -15.617 -28.672 -13.977 1 95.12 50 SER A C 1
ATOM 334 O O . SER A 1 50 ? -14.727 -29.312 -14.531 1 95.12 50 SER A O 1
ATOM 336 N N . ALA A 1 51 ? -16.344 -29.141 -13.039 1 95.81 51 ALA A N 1
ATOM 337 C CA . ALA A 1 51 ? -16.203 -30.516 -12.586 1 95.81 51 ALA A CA 1
ATOM 338 C C . ALA A 1 51 ? -16.5 -31.5 -13.719 1 95.81 51 ALA A C 1
ATOM 340 O O . ALA A 1 51 ? -15.75 -32.438 -13.93 1 95.81 51 ALA A O 1
ATOM 341 N N . LEU A 1 52 ? -17.516 -31.219 -14.414 1 96.19 52 LEU A N 1
ATOM 342 C CA . LEU A 1 52 ? -17.891 -32.062 -15.531 1 96.19 52 LEU A CA 1
ATOM 343 C C . LEU A 1 52 ? -16.828 -32.062 -16.625 1 96.19 52 LEU A C 1
ATOM 345 O O . LEU A 1 52 ? -16.5 -33.094 -17.203 1 96.19 52 LEU A O 1
ATOM 349 N N . SER A 1 53 ? -16.344 -30.891 -16.859 1 94.75 53 SER A N 1
ATOM 350 C CA . SER A 1 53 ? -15.266 -30.766 -17.828 1 94.75 53 SER A CA 1
ATOM 351 C C . SER A 1 53 ? -14.039 -31.562 -17.406 1 94.75 53 SER A C 1
ATOM 353 O O . SER A 1 53 ? -13.383 -32.188 -18.234 1 94.75 53 SER A O 1
ATOM 355 N N . SER A 1 54 ? -13.773 -31.516 -16.125 1 91.69 54 SER A N 1
ATOM 356 C CA . SER A 1 54 ? -12.625 -32.25 -15.602 1 91.69 54 SER A CA 1
ATOM 357 C C . SER A 1 54 ? -12.812 -33.75 -15.75 1 91.69 54 SER A C 1
ATOM 359 O O . SER A 1 54 ? -11.875 -34.469 -16.078 1 91.69 54 SER A O 1
ATOM 361 N N . VAL A 1 55 ? -13.938 -34.219 -15.555 1 92.06 55 VAL A N 1
ATOM 362 C CA . VAL A 1 55 ? -14.234 -35.625 -15.703 1 92.06 55 VAL A CA 1
ATOM 363 C C . VAL A 1 55 ? -14.102 -36.031 -17.172 1 92.06 55 VAL A C 1
ATOM 365 O O . VAL A 1 55 ? -13.578 -37.125 -17.469 1 92.06 55 VAL A O 1
ATOM 368 N N . LEU A 1 56 ? -14.492 -35.156 -18.031 1 91.88 56 LEU A N 1
ATOM 369 C CA . LEU A 1 56 ? -14.406 -35.438 -19.453 1 91.88 56 LEU A CA 1
ATOM 370 C C . LEU A 1 56 ? -12.953 -35.469 -19.906 1 91.88 56 LEU A C 1
ATOM 372 O O . LEU A 1 56 ? -12.648 -35.969 -21 1 91.88 56 LEU A O 1
ATOM 376 N N . SER A 1 57 ? -12.117 -34.938 -19.078 1 88.19 57 SER A N 1
ATOM 377 C CA . SER A 1 57 ? -10.695 -34.969 -19.422 1 88.19 57 SER A CA 1
ATOM 378 C C . SER A 1 57 ? -10.141 -36.375 -19.344 1 88.19 57 SER A C 1
ATOM 380 O O . SER A 1 57 ? -9.047 -36.656 -19.844 1 88.19 57 SER A O 1
ATOM 382 N N . LEU A 1 58 ? -10.914 -37.344 -18.812 1 87.5 58 LEU A N 1
ATOM 383 C CA . LEU A 1 58 ? -10.531 -38.75 -18.75 1 87.5 58 LEU A CA 1
ATOM 384 C C . LEU A 1 58 ? -10.844 -39.438 -20.062 1 87.5 58 LEU A C 1
ATOM 386 O O . LEU A 1 58 ? -10.367 -40.562 -20.297 1 87.5 58 LEU A O 1
ATOM 390 N N . ALA A 1 59 ? -11.578 -38.812 -20.891 1 87.62 59 ALA A N 1
ATOM 391 C CA . ALA A 1 59 ? -12.078 -39.469 -22.094 1 87.62 59 ALA A CA 1
ATOM 392 C C . ALA A 1 59 ? -10.938 -39.969 -22.969 1 87.62 59 ALA A C 1
ATOM 394 O O . ALA A 1 59 ? -10.969 -41.094 -23.453 1 87.62 59 ALA A O 1
ATOM 395 N N . PRO A 1 60 ? -9.883 -39.156 -23.125 1 84.06 60 PRO A N 1
ATOM 396 C CA . PRO A 1 60 ? -8.789 -39.656 -23.953 1 84.06 60 PRO A CA 1
ATOM 397 C C . PRO A 1 60 ? -8.18 -40.938 -23.375 1 84.06 60 PRO A C 1
ATOM 399 O O . PRO A 1 60 ? -7.75 -41.812 -24.141 1 84.06 60 PRO A O 1
ATOM 402 N N . LEU A 1 61 ? -8.148 -41.094 -22.125 1 87.12 61 LEU A N 1
ATOM 403 C CA . LEU A 1 61 ? -7.605 -42.281 -21.484 1 87.12 61 LEU A CA 1
ATOM 404 C C . LEU A 1 61 ? -8.484 -43.5 -21.781 1 87.12 61 LEU A C 1
ATOM 406 O O . LEU A 1 61 ? -7.98 -44.594 -22.016 1 87.12 61 LEU A O 1
ATOM 410 N N . LEU A 1 62 ? -9.758 -43.25 -21.797 1 87.06 62 LEU A N 1
ATOM 411 C CA . LEU A 1 62 ? -10.68 -44.344 -22.125 1 87.06 62 LEU A CA 1
ATOM 412 C C . LEU A 1 62 ? -10.586 -44.719 -23.594 1 87.06 62 LEU A C 1
ATOM 414 O O . LEU A 1 62 ? -10.758 -45.875 -23.953 1 87.06 62 LEU A O 1
ATOM 418 N N . VAL A 1 63 ? -10.336 -43.75 -24.375 1 88 63 VAL A N 1
ATOM 419 C CA . VAL A 1 63 ? -10.141 -44 -25.797 1 88 63 VAL A CA 1
ATOM 420 C C . VAL A 1 63 ? -8.906 -44.875 -26.016 1 88 63 VAL A C 1
ATOM 422 O O . VAL A 1 63 ? -8.93 -45.812 -26.797 1 88 63 VAL A O 1
ATOM 425 N N . ILE A 1 64 ? -7.879 -44.562 -25.281 1 87.69 64 ILE A N 1
ATOM 426 C CA . ILE A 1 64 ? -6.652 -45.344 -25.359 1 87.69 64 ILE A CA 1
ATOM 427 C C . ILE A 1 64 ? -6.93 -46.781 -24.922 1 87.69 64 ILE A C 1
ATOM 429 O O . ILE A 1 64 ? -6.48 -47.75 -25.562 1 87.69 64 ILE A O 1
ATOM 433 N N . TYR A 1 65 ? -7.621 -46.938 -23.875 1 87.69 65 TYR A N 1
ATOM 434 C CA . TYR A 1 65 ? -8.008 -48.25 -23.391 1 87.69 65 TYR A CA 1
ATOM 435 C C . TYR A 1 65 ? -8.766 -49.031 -24.469 1 87.69 65 TYR A C 1
ATOM 437 O O . TYR A 1 65 ? -8.461 -50.188 -24.719 1 87.69 65 TYR A O 1
ATOM 445 N N . ALA A 1 66 ? -9.672 -48.406 -25.156 1 87.75 66 ALA A N 1
ATOM 446 C CA . ALA A 1 66 ? -10.469 -49.062 -26.203 1 87.75 66 ALA A CA 1
ATOM 447 C C . ALA A 1 66 ? -9.602 -49.438 -27.391 1 87.75 66 ALA A C 1
ATOM 449 O O . ALA A 1 66 ? -9.789 -50.5 -27.984 1 87.75 66 ALA A O 1
ATOM 450 N N . VAL A 1 67 ? -8.758 -48.625 -27.672 1 86.06 67 VAL A N 1
ATOM 451 C CA . VAL A 1 67 ? -7.875 -48.906 -28.812 1 86.06 67 VAL A CA 1
ATOM 452 C C . VAL A 1 67 ? -6.98 -50.094 -28.484 1 86.06 67 VAL A C 1
ATOM 454 O O . VAL A 1 67 ? -6.785 -50.969 -29.328 1 86.06 67 VAL A O 1
ATOM 457 N N . LEU A 1 68 ? -6.434 -50.156 -27.266 1 85.19 68 LEU A N 1
ATOM 458 C CA . LEU A 1 68 ? -5.574 -51.25 -26.859 1 85.19 68 LEU A CA 1
ATOM 459 C C . LEU A 1 68 ? -6.355 -52.562 -26.812 1 85.19 68 LEU A C 1
ATOM 461 O O . LEU A 1 68 ? -5.82 -53.625 -27.156 1 85.19 68 LEU A O 1
ATOM 465 N N . MET A 1 69 ? -7.613 -52.5 -26.531 1 85.88 69 MET A N 1
ATOM 466 C CA . MET A 1 69 ? -8.469 -53.656 -26.547 1 85.88 69 MET A CA 1
ATOM 467 C C . MET A 1 69 ? -8.656 -54.188 -27.969 1 85.88 69 MET A C 1
ATOM 469 O O . MET A 1 69 ? -8.656 -55.375 -28.219 1 85.88 69 MET A O 1
ATOM 473 N N . LEU A 1 70 ? -8.789 -53.25 -28.812 1 82.94 70 LEU A N 1
ATOM 474 C CA . LEU A 1 70 ? -8.992 -53.594 -30.203 1 82.94 70 LEU A CA 1
ATOM 475 C C . LEU A 1 70 ? -7.734 -54.219 -30.812 1 82.94 70 LEU A C 1
ATOM 477 O O . LEU A 1 70 ? -7.812 -55.188 -31.547 1 82.94 70 LEU A O 1
ATOM 481 N N . ILE A 1 71 ? -6.66 -53.656 -30.438 1 77.88 71 ILE A N 1
ATOM 482 C CA . ILE A 1 71 ? -5.398 -54.125 -31 1 77.88 71 ILE A CA 1
ATOM 483 C C . ILE A 1 71 ? -5.059 -55.5 -30.438 1 77.88 71 ILE A C 1
ATOM 485 O O . ILE A 1 71 ? -4.398 -56.312 -31.094 1 77.88 71 ILE A O 1
ATOM 489 N N . GLY A 1 72 ? -5.469 -55.75 -29.25 1 76.31 72 GLY A N 1
ATOM 490 C CA . GLY A 1 72 ? -5.219 -57.062 -28.641 1 76.31 72 GLY A CA 1
ATOM 491 C C . GLY A 1 72 ? -5.98 -58.188 -29.297 1 76.31 72 GLY A C 1
ATOM 492 O O . GLY A 1 72 ? -5.645 -59.375 -29.125 1 76.31 72 GLY A O 1
ATOM 493 N N . GLN A 1 73 ? -6.84 -57.75 -30.188 1 76.69 73 GLN A N 1
ATOM 494 C CA . GLN A 1 73 ? -7.621 -58.781 -30.875 1 76.69 73 GLN A CA 1
ATOM 495 C C . GLN A 1 73 ? -6.961 -59.156 -32.188 1 76.69 73 GLN A C 1
ATOM 497 O O . GLN A 1 73 ? -6.223 -58.375 -32.781 1 76.69 73 GLN A O 1
ATOM 502 N N . ASP A 1 74 ? -6.789 -60.438 -32.531 1 67.62 74 ASP A N 1
ATOM 503 C CA . ASP A 1 74 ? -6.047 -61.031 -33.625 1 67.62 74 ASP A CA 1
ATOM 504 C C . ASP A 1 74 ? -6.359 -60.312 -34.938 1 67.62 74 ASP A C 1
ATOM 506 O O . ASP A 1 74 ? -5.449 -60.031 -35.75 1 67.62 74 ASP A O 1
ATOM 510 N N . ARG A 1 75 ? -7.637 -60.125 -35.5 1 68.56 75 ARG A N 1
ATOM 511 C CA . ARG A 1 75 ? -7.941 -59.625 -36.844 1 68.56 75 ARG A CA 1
ATOM 512 C C . ARG A 1 75 ? -8.734 -58.344 -36.75 1 68.56 75 ARG A C 1
ATOM 514 O O . ARG A 1 75 ? -9.961 -58.344 -36.594 1 68.56 75 ARG A O 1
ATOM 521 N N . VAL A 1 76 ? -7.93 -57.219 -36.469 1 72.31 76 VAL A N 1
ATOM 522 C CA . VAL A 1 76 ? -8.719 -56 -36.375 1 72.31 76 VAL A CA 1
ATOM 523 C C . VAL A 1 76 ? -8.414 -55.094 -37.562 1 72.31 76 VAL A C 1
ATOM 525 O O . VAL A 1 76 ? -7.25 -54.938 -37.938 1 72.31 76 VAL A O 1
ATOM 528 N N . ALA A 1 77 ? -9.555 -54.656 -38.312 1 74.94 77 ALA A N 1
ATOM 529 C CA . ALA A 1 77 ? -9.43 -53.719 -39.406 1 74.94 77 ALA A CA 1
ATOM 530 C C . ALA A 1 77 ? -9.125 -52.312 -38.875 1 74.94 77 ALA A C 1
ATOM 532 O O . ALA A 1 77 ? -9.602 -51.938 -37.781 1 74.94 77 ALA A O 1
ATOM 533 N N . ALA A 1 78 ? -8.227 -51.656 -39.562 1 77.81 78 ALA A N 1
ATOM 534 C CA . ALA A 1 78 ? -7.855 -50.281 -39.219 1 77.81 78 ALA A CA 1
ATOM 535 C C . ALA A 1 78 ? -9.086 -49.375 -39.156 1 77.81 78 ALA A C 1
ATOM 537 O O . ALA A 1 78 ? -9.109 -48.406 -38.406 1 77.81 78 ALA A O 1
ATOM 538 N N . SER A 1 79 ? -10.102 -49.75 -39.812 1 82.12 79 SER A N 1
ATOM 539 C CA . SER A 1 79 ? -11.32 -48.969 -39.875 1 82.12 79 SER A CA 1
ATOM 540 C C . SER A 1 79 ? -12.047 -48.969 -38.531 1 82.12 79 SER A C 1
ATOM 542 O O . SER A 1 79 ? -12.844 -48.062 -38.25 1 82.12 79 SER A O 1
ATOM 544 N N . ALA A 1 80 ? -11.727 -49.875 -37.719 1 82.81 80 ALA A N 1
ATOM 545 C CA . ALA A 1 80 ? -12.367 -49.969 -36.406 1 82.81 80 ALA A CA 1
ATOM 546 C C . ALA A 1 80 ? -11.867 -48.906 -35.469 1 82.81 80 ALA A C 1
ATOM 548 O O . ALA A 1 80 ? -12.484 -48.625 -34.438 1 82.81 80 ALA A O 1
ATOM 549 N N . LEU A 1 81 ? -10.883 -48.25 -35.844 1 83.62 81 LEU A N 1
ATOM 550 C CA . LEU A 1 81 ? -10.281 -47.219 -35 1 83.62 81 LEU A CA 1
ATOM 551 C C . LEU A 1 81 ? -11.039 -45.906 -35.125 1 83.62 81 LEU A C 1
ATOM 553 O O . LEU A 1 81 ? -11.078 -45.125 -34.156 1 83.62 81 LEU A O 1
ATOM 557 N N . TRP A 1 82 ? -11.734 -45.688 -36.188 1 86.06 82 TRP A N 1
ATOM 558 C CA . TRP A 1 82 ? -12.273 -44.375 -36.531 1 86.06 82 TRP A CA 1
ATOM 559 C C . TRP A 1 82 ? -13.422 -44 -35.594 1 86.06 82 TRP A C 1
ATOM 561 O O . TRP A 1 82 ? -13.484 -42.875 -35.094 1 86.06 82 TRP A O 1
ATOM 571 N N . PRO A 1 83 ? -14.273 -44.906 -35.281 1 87.5 83 PRO A N 1
ATOM 572 C CA . PRO A 1 83 ? -15.336 -44.531 -34.344 1 87.5 83 PRO A CA 1
ATOM 573 C C . PRO A 1 83 ? -14.805 -44.188 -32.969 1 87.5 83 PRO A C 1
ATOM 575 O O . PRO A 1 83 ? -15.32 -43.281 -32.312 1 87.5 83 PRO A O 1
ATOM 578 N N . ILE A 1 84 ? -13.82 -44.844 -32.562 1 87.06 84 ILE A N 1
ATOM 579 C CA . ILE A 1 84 ? -13.242 -44.594 -31.234 1 87.06 84 ILE A CA 1
ATOM 580 C C . ILE A 1 84 ? -12.586 -43.219 -31.203 1 87.06 84 ILE A C 1
ATOM 582 O O . ILE A 1 84 ? -12.758 -42.469 -30.25 1 87.06 84 ILE A O 1
ATOM 586 N N . LEU A 1 85 ? -11.961 -42.906 -32.281 1 86.88 85 LEU A N 1
ATOM 587 C CA . LEU A 1 85 ? -11.312 -41.594 -32.375 1 86.88 85 LEU A CA 1
ATOM 588 C C . LEU A 1 85 ? -12.352 -40.469 -32.469 1 86.88 85 LEU A C 1
ATOM 590 O O . LEU A 1 85 ? -12.141 -39.375 -31.953 1 86.88 85 LEU A O 1
ATOM 594 N N . GLY A 1 86 ? -13.414 -40.781 -33.188 1 89.06 86 GLY A N 1
ATOM 595 C CA . GLY A 1 86 ? -14.508 -39.812 -33.25 1 89.06 86 GLY A CA 1
ATOM 596 C C . GLY A 1 86 ? -15.109 -39.5 -31.906 1 89.06 86 GLY A C 1
ATOM 597 O O . GLY A 1 86 ? -15.375 -38.312 -31.609 1 89.06 86 GLY A O 1
ATOM 598 N N . TRP A 1 87 ? -15.219 -40.5 -31.062 1 89.31 87 TRP A N 1
ATOM 599 C CA . TRP A 1 87 ? -15.742 -40.281 -29.719 1 89.31 87 TRP A CA 1
ATOM 600 C C . TRP A 1 87 ? -14.758 -39.469 -28.875 1 89.31 87 TRP A C 1
ATOM 602 O O . TRP A 1 87 ? -15.172 -38.656 -28.047 1 89.31 87 TRP A O 1
ATOM 612 N N . GLY A 1 88 ? -13.5 -39.75 -29.094 1 89.69 88 GLY A N 1
ATOM 613 C CA . GLY A 1 88 ? -12.492 -38.938 -28.406 1 89.69 88 GLY A CA 1
ATOM 614 C C . GLY A 1 88 ? -12.539 -37.469 -28.781 1 89.69 88 GLY A C 1
ATOM 615 O O . GLY A 1 88 ? -12.484 -36.594 -27.906 1 89.69 88 GLY A O 1
ATOM 616 N N . ALA A 1 89 ? -12.711 -37.188 -30.031 1 90.12 89 ALA A N 1
ATOM 617 C CA . ALA A 1 89 ? -12.781 -35.812 -30.531 1 90.12 89 ALA A CA 1
ATOM 618 C C . ALA A 1 89 ? -14.023 -35.094 -30 1 90.12 89 ALA A C 1
ATOM 620 O O . ALA A 1 89 ? -13.961 -33.938 -29.641 1 90.12 89 ALA A O 1
ATOM 621 N N . LEU A 1 90 ? -15.062 -35.844 -29.969 1 93.19 90 LEU A N 1
ATOM 622 C CA . LEU A 1 90 ? -16.312 -35.281 -29.438 1 93.19 90 LEU A CA 1
ATOM 623 C C . LEU A 1 90 ? -16.172 -34.938 -27.969 1 93.19 90 LEU A C 1
ATOM 625 O O . LEU A 1 90 ? -16.656 -33.906 -27.516 1 93.19 90 LEU A O 1
ATOM 629 N N . ALA A 1 91 ? -15.531 -35.781 -27.25 1 92.81 91 ALA A N 1
ATOM 630 C CA . ALA A 1 91 ? -15.328 -35.531 -25.812 1 92.81 91 ALA A CA 1
ATOM 631 C C . ALA A 1 91 ? -14.461 -34.312 -25.578 1 92.81 91 ALA A C 1
ATOM 633 O O . ALA A 1 91 ? -14.727 -33.531 -24.672 1 92.81 91 ALA A O 1
ATOM 634 N N . ILE A 1 92 ? -13.508 -34.094 -26.375 1 91.38 92 ILE A N 1
ATOM 635 C CA . ILE A 1 92 ? -12.617 -32.969 -26.25 1 91.38 92 ILE A CA 1
ATOM 636 C C . ILE A 1 92 ? -13.375 -31.672 -26.578 1 91.38 92 ILE A C 1
ATOM 638 O O . ILE A 1 92 ? -13.211 -30.656 -25.906 1 91.38 92 ILE A O 1
ATOM 642 N N . GLY A 1 93 ? -14.109 -31.734 -27.656 1 93.69 93 GLY A N 1
ATOM 643 C CA . GLY A 1 93 ? -14.938 -30.594 -27.984 1 93.69 93 GLY A CA 1
ATOM 644 C C . GLY A 1 93 ? -15.922 -30.219 -26.891 1 93.69 93 GLY A C 1
ATOM 645 O O . GLY A 1 93 ? -16.078 -29.031 -26.578 1 93.69 93 GLY A O 1
ATOM 646 N N . LEU A 1 94 ? -16.516 -31.234 -26.391 1 95.88 94 LEU A N 1
ATOM 647 C CA . LEU A 1 94 ? -17.469 -31 -25.297 1 95.88 94 LEU A CA 1
ATOM 648 C C . LEU A 1 94 ? -16.75 -30.453 -24.078 1 95.88 94 LEU A C 1
ATOM 650 O O . LEU A 1 94 ? -17.281 -29.578 -23.375 1 95.88 94 LEU A O 1
ATOM 654 N N . ARG A 1 95 ? -15.625 -30.969 -23.797 1 94.5 95 ARG A N 1
ATOM 655 C CA . ARG A 1 95 ? -14.828 -30.453 -22.688 1 94.5 95 ARG A CA 1
ATOM 656 C C . ARG A 1 95 ? -14.516 -28.969 -22.859 1 94.5 95 ARG A C 1
ATOM 658 O O . ARG A 1 95 ? -14.633 -28.188 -21.906 1 94.5 95 ARG A O 1
ATOM 665 N N . TRP A 1 96 ? -14.117 -28.625 -24.047 1 93.94 96 TRP A N 1
ATOM 666 C CA . TRP A 1 96 ? -13.812 -27.234 -24.344 1 93.94 96 TRP A CA 1
ATOM 667 C C . TRP A 1 96 ? -15.031 -26.344 -24.109 1 93.94 96 TRP A C 1
ATOM 669 O O . TRP A 1 96 ? -14.938 -25.297 -23.469 1 93.94 96 TRP A O 1
ATOM 679 N N . LEU A 1 97 ? -16.156 -26.828 -24.594 1 96.69 97 LEU A N 1
ATOM 680 C CA . LEU A 1 97 ? -17.391 -26.062 -24.453 1 96.69 97 LEU A CA 1
ATOM 681 C C . LEU A 1 97 ? -17.75 -25.891 -22.984 1 96.69 97 LEU A C 1
ATOM 683 O O . LEU A 1 97 ? -18.172 -24.812 -22.562 1 96.69 97 LEU A O 1
ATOM 687 N N . LEU A 1 98 ? -17.625 -26.938 -22.266 1 96.75 98 LEU A N 1
ATOM 688 C CA . LEU A 1 98 ? -17.938 -26.891 -20.844 1 96.75 98 LEU A CA 1
ATOM 689 C C . LEU A 1 98 ? -16.984 -25.969 -20.094 1 96.75 98 LEU A C 1
ATOM 691 O O . LEU A 1 98 ? -17.391 -25.234 -19.203 1 96.75 98 LEU A O 1
ATOM 695 N N . LEU A 1 99 ? -15.789 -26.016 -20.5 1 94.44 99 LEU A N 1
ATOM 696 C CA . LEU A 1 99 ? -14.797 -25.172 -19.844 1 94.44 99 LEU A CA 1
ATOM 697 C C . LEU A 1 99 ? -15.055 -23.688 -20.141 1 94.44 99 LEU A C 1
ATOM 699 O O . LEU A 1 99 ? -14.922 -22.844 -19.25 1 94.44 99 LEU A O 1
ATOM 703 N N . VAL A 1 100 ? -15.391 -23.438 -21.359 1 94.44 100 VAL A N 1
ATOM 704 C CA . VAL A 1 100 ? -15.711 -22.078 -21.75 1 94.44 100 VAL A CA 1
ATOM 705 C C . VAL A 1 100 ? -16.938 -21.594 -20.969 1 94.44 100 VAL A C 1
ATOM 707 O O . VAL A 1 100 ? -16.922 -20.5 -20.391 1 94.44 100 VAL A O 1
ATOM 710 N N . ALA A 1 101 ? -17.875 -22.406 -20.984 1 96.19 101 ALA A N 1
ATOM 711 C CA . ALA A 1 101 ? -19.109 -22.047 -20.281 1 96.19 101 ALA A CA 1
ATOM 712 C C . ALA A 1 101 ? -18.828 -21.828 -18.797 1 96.19 101 ALA A C 1
ATOM 714 O O . ALA A 1 101 ? -19.312 -20.844 -18.203 1 96.19 101 ALA A O 1
ATOM 715 N N . SER A 1 102 ? -18.094 -22.688 -18.234 1 95.25 102 SER A N 1
ATOM 716 C CA . SER A 1 102 ? -17.734 -22.578 -16.812 1 95.25 102 SER A CA 1
ATOM 717 C C . SER A 1 102 ? -16.984 -21.266 -16.547 1 95.25 102 SER A C 1
ATOM 719 O O . SER A 1 102 ? -17.328 -20.531 -15.617 1 95.25 102 SER A O 1
ATOM 721 N N . GLY A 1 103 ? -16.031 -21.016 -17.391 1 92.75 103 GLY A N 1
ATOM 722 C CA . GLY A 1 103 ? -15.227 -19.828 -17.203 1 92.75 103 GLY A CA 1
ATOM 723 C C . GLY A 1 103 ? -16.016 -18.531 -17.359 1 92.75 103 GLY A C 1
ATOM 724 O O . GLY A 1 103 ? -15.867 -17.609 -16.547 1 92.75 103 GLY A O 1
ATOM 725 N N . VAL A 1 104 ? -16.828 -18.516 -18.344 1 93.12 104 VAL A N 1
ATOM 726 C CA . VAL A 1 104 ? -17.609 -17.312 -18.625 1 93.12 104 VAL A CA 1
ATOM 727 C C . VAL A 1 104 ? -18.594 -17.062 -17.484 1 93.12 104 VAL A C 1
ATOM 729 O O . VAL A 1 104 ? -18.688 -15.945 -16.953 1 93.12 104 VAL A O 1
ATOM 732 N N . VAL A 1 105 ? -19.266 -18.078 -17.109 1 93.62 105 VAL A N 1
ATOM 733 C CA . VAL A 1 105 ? -20.266 -17.938 -16.062 1 93.62 105 VAL A CA 1
ATOM 734 C C . VAL A 1 105 ? -19.578 -17.547 -14.75 1 93.62 105 VAL A C 1
ATOM 736 O O . VAL A 1 105 ? -20.062 -16.672 -14.031 1 93.62 105 VAL A O 1
ATOM 739 N N . ALA A 1 106 ? -18.516 -18.141 -14.445 1 91.94 106 ALA A N 1
ATOM 740 C CA . ALA A 1 106 ? -17.812 -17.875 -13.195 1 91.94 106 ALA A CA 1
ATOM 741 C C . ALA A 1 106 ? -17.312 -16.438 -13.125 1 91.94 106 ALA A C 1
ATOM 743 O O . ALA A 1 106 ? -17.516 -15.75 -12.125 1 91.94 106 ALA A O 1
ATOM 744 N N . HIS A 1 107 ? -16.75 -15.992 -14.18 1 90.69 107 HIS A N 1
ATOM 745 C CA . HIS A 1 107 ? -16.172 -14.656 -14.188 1 90.69 107 HIS A CA 1
ATOM 746 C C . HIS A 1 107 ? -17.25 -13.578 -14.164 1 90.69 107 HIS A C 1
ATOM 748 O O . HIS A 1 107 ? -17.141 -12.594 -13.43 1 90.69 107 HIS A O 1
ATOM 754 N N . LEU A 1 108 ? -18.219 -13.766 -14.977 1 90.62 108 LEU A N 1
ATOM 755 C CA . LEU A 1 108 ? -19.297 -12.781 -14.992 1 90.62 108 LEU A CA 1
ATOM 756 C C . LEU A 1 108 ? -20 -12.719 -13.641 1 90.62 108 LEU A C 1
ATOM 758 O O . LEU A 1 108 ? -20.312 -11.633 -13.141 1 90.62 108 LEU A O 1
ATOM 762 N N . ALA A 1 109 ? -20.219 -13.852 -13.102 1 90.62 109 ALA A N 1
ATOM 763 C CA . ALA A 1 109 ? -20.828 -13.891 -11.773 1 90.62 109 ALA A CA 1
ATOM 764 C C . ALA A 1 109 ? -19.906 -13.227 -10.742 1 90.62 109 ALA A C 1
ATOM 766 O O . ALA A 1 109 ? -20.375 -12.469 -9.883 1 90.62 109 ALA A O 1
ATOM 767 N N . ALA A 1 110 ? -18.656 -13.555 -10.82 1 89.44 110 ALA A N 1
ATOM 768 C CA . ALA A 1 110 ? -17.688 -13.023 -9.859 1 89.44 110 ALA A CA 1
ATOM 769 C C . ALA A 1 110 ? -17.656 -11.5 -9.906 1 89.44 110 ALA A C 1
ATOM 771 O O . ALA A 1 110 ? -17.734 -10.836 -8.867 1 89.44 110 ALA A O 1
ATOM 772 N N . PHE A 1 111 ? -17.656 -11.008 -11.078 1 87.31 111 PHE A N 1
ATOM 773 C CA . PHE A 1 111 ? -17.562 -9.555 -11.219 1 87.31 111 PHE A CA 1
ATOM 774 C C . PHE A 1 111 ? -18.844 -8.883 -10.766 1 87.31 111 PHE A C 1
ATOM 776 O O . PHE A 1 111 ? -18.812 -7.82 -10.148 1 87.31 111 PHE A O 1
ATOM 783 N N . ASP A 1 112 ? -19.891 -9.5 -11.055 1 89.19 112 ASP A N 1
ATOM 784 C CA . ASP A 1 112 ? -21.172 -8.969 -10.594 1 89.19 112 ASP A CA 1
ATOM 785 C C . ASP A 1 112 ? -21.234 -8.953 -9.062 1 89.19 112 ASP A C 1
ATOM 787 O O . ASP A 1 112 ? -21.688 -7.977 -8.461 1 89.19 112 ASP A O 1
ATOM 791 N N . ILE A 1 113 ? -20.844 -9.977 -8.523 1 89.5 113 ILE A N 1
ATOM 792 C CA . ILE A 1 113 ? -20.844 -10.102 -7.07 1 89.5 113 ILE A CA 1
ATOM 793 C C . ILE A 1 113 ? -19.938 -9.039 -6.461 1 89.5 113 ILE A C 1
ATOM 795 O O . ILE A 1 113 ? -20.312 -8.383 -5.48 1 89.5 113 ILE A O 1
ATOM 799 N N . LEU A 1 114 ? -18.797 -8.859 -7.051 1 88.31 114 LEU A N 1
ATOM 800 C CA . LEU A 1 114 ? -17.828 -7.922 -6.504 1 88.31 114 LEU A CA 1
ATOM 801 C C . LEU A 1 114 ? -18.312 -6.48 -6.66 1 88.31 114 LEU A C 1
ATOM 803 O O . LEU A 1 114 ? -18.109 -5.656 -5.766 1 88.31 114 LEU A O 1
ATOM 807 N N . LEU A 1 115 ? -18.891 -6.199 -7.812 1 88.44 115 LEU A N 1
ATOM 808 C CA . LEU A 1 115 ? -19.422 -4.859 -8.031 1 88.44 115 LEU A CA 1
ATOM 809 C C . LEU A 1 115 ? -20.578 -4.566 -7.07 1 88.44 115 LEU A C 1
ATOM 811 O O . LEU A 1 115 ? -20.656 -3.467 -6.52 1 88.44 115 LEU A O 1
ATOM 815 N N . ASP A 1 116 ? -21.328 -5.508 -6.828 1 88.12 116 ASP A N 1
ATOM 816 C CA . ASP A 1 116 ? -22.406 -5.367 -5.859 1 88.12 116 ASP A CA 1
ATOM 817 C C . ASP A 1 116 ? -21.859 -5.172 -4.445 1 88.12 116 ASP A C 1
ATOM 819 O O . ASP A 1 116 ? -22.406 -4.398 -3.662 1 88.12 116 ASP A O 1
ATOM 823 N N . LEU A 1 117 ? -20.859 -5.891 -4.211 1 88.56 117 LEU A N 1
ATOM 824 C CA . LEU A 1 117 ? -20.219 -5.77 -2.902 1 88.56 117 LEU A CA 1
ATOM 825 C C . LEU A 1 117 ? -19.641 -4.371 -2.703 1 88.56 117 LEU A C 1
ATOM 827 O O . LEU A 1 117 ? -19.781 -3.787 -1.625 1 88.56 117 LEU A O 1
ATOM 831 N N . ARG A 1 118 ? -19.031 -3.91 -3.686 1 86.88 118 ARG A N 1
ATOM 832 C CA . ARG A 1 118 ? -18.469 -2.564 -3.609 1 86.88 118 ARG A CA 1
ATOM 833 C C . ARG A 1 118 ? -19.562 -1.531 -3.375 1 86.88 118 ARG A C 1
ATOM 835 O O . ARG A 1 118 ? -19.391 -0.608 -2.576 1 86.88 118 ARG A O 1
ATOM 842 N N . LEU A 1 119 ? -20.672 -1.683 -4.016 1 87.06 119 LEU A N 1
ATOM 843 C CA . LEU A 1 119 ? -21.797 -0.77 -3.842 1 87.06 119 LEU A CA 1
ATOM 844 C C . LEU A 1 119 ? -22.375 -0.887 -2.438 1 87.06 119 LEU A C 1
ATOM 846 O O . LEU A 1 119 ? -22.75 0.12 -1.827 1 87.06 119 LEU A O 1
ATOM 850 N N . LYS A 1 120 ? -22.438 -2.074 -1.988 1 87.81 120 LYS A N 1
ATOM 851 C CA . LYS A 1 120 ? -22.953 -2.281 -0.636 1 87.81 120 LYS A CA 1
ATOM 852 C C . LYS A 1 120 ? -22.016 -1.656 0.403 1 87.81 120 LYS A C 1
ATOM 854 O O . LYS A 1 120 ? -22.484 -1.067 1.382 1 87.81 120 LYS A O 1
ATOM 859 N N . VAL A 1 121 ? -20.781 -1.851 0.188 1 87.12 121 VAL A N 1
ATOM 860 C CA . VAL A 1 121 ? -19.797 -1.271 1.103 1 87.12 121 VAL A CA 1
ATOM 861 C C . VAL A 1 121 ? -19.875 0.253 1.04 1 87.12 121 VAL A C 1
ATOM 863 O O . VAL A 1 121 ? -19.828 0.926 2.072 1 87.12 121 VAL A O 1
ATOM 866 N N . ALA A 1 122 ? -19.984 0.747 -0.152 1 83.56 122 ALA A N 1
ATOM 867 C CA . ALA A 1 122 ? -20.125 2.191 -0.321 1 83.56 122 ALA A CA 1
ATOM 868 C C . ALA A 1 122 ? -21.375 2.705 0.395 1 83.56 122 ALA A C 1
ATOM 870 O O . ALA A 1 122 ? -21.328 3.748 1.051 1 83.56 122 ALA A O 1
ATOM 871 N N . ALA A 1 123 ? -22.438 2.016 0.258 1 84.12 123 ALA A N 1
ATOM 872 C CA . ALA A 1 123 ? -23.672 2.389 0.93 1 84.12 123 ALA A CA 1
ATOM 873 C C . ALA A 1 123 ? -23.516 2.312 2.445 1 84.12 123 ALA A C 1
ATOM 875 O O . ALA A 1 123 ? -24.047 3.162 3.172 1 84.12 123 ALA A O 1
ATOM 876 N N . LYS A 1 124 ? -22.828 1.281 2.85 1 87.25 124 LYS A N 1
ATOM 877 C CA . LYS A 1 124 ? -22.578 1.121 4.277 1 87.25 124 LYS A CA 1
ATOM 878 C C . LYS A 1 124 ? -21.766 2.289 4.828 1 87.25 124 LYS A C 1
ATOM 880 O O . LYS A 1 124 ? -22 2.75 5.945 1 87.25 124 LYS A O 1
ATOM 885 N N . LEU A 1 125 ? -20.844 2.762 4.125 1 83.44 125 LEU A N 1
ATOM 886 C CA . LEU A 1 125 ? -19.984 3.861 4.547 1 83.44 125 LEU A CA 1
ATOM 887 C C . LEU A 1 125 ? -20.797 5.129 4.789 1 83.44 125 LEU A C 1
ATOM 889 O O . LEU A 1 125 ? -20.469 5.926 5.672 1 83.44 125 LEU A O 1
ATOM 893 N N . THR A 1 126 ? -21.844 5.293 4.027 1 79.5 126 THR A N 1
ATOM 894 C CA . THR A 1 126 ? -22.688 6.469 4.199 1 79.5 126 THR A CA 1
ATOM 895 C C . THR A 1 126 ? -23.484 6.383 5.496 1 79.5 126 THR A C 1
ATOM 897 O O . THR A 1 126 ? -23.922 7.402 6.035 1 79.5 126 THR A O 1
ATOM 900 N N . ARG A 1 127 ? -23.562 5.172 5.984 1 82.25 127 ARG A N 1
ATOM 901 C CA . ARG A 1 127 ? -24.391 4.98 7.172 1 82.25 127 ARG A CA 1
ATOM 902 C C . ARG A 1 127 ? -23.531 4.867 8.43 1 82.25 127 ARG A C 1
ATOM 904 O O . ARG A 1 127 ? -24.047 4.938 9.547 1 82.25 127 ARG A O 1
ATOM 911 N N . LEU A 1 128 ? -22.281 4.715 8.219 1 84.06 128 LEU A N 1
ATOM 912 C CA . LEU A 1 128 ? -21.375 4.605 9.352 1 84.06 128 LEU A CA 1
ATOM 913 C C . LEU A 1 128 ? -21.094 5.977 9.953 1 84.06 128 LEU A C 1
ATOM 915 O O . LEU A 1 128 ? -21.109 6.984 9.242 1 84.06 128 LEU A O 1
ATOM 919 N N . PRO A 1 129 ? -20.891 5.934 11.297 1 83 129 PRO A N 1
ATOM 920 C CA . PRO A 1 129 ? -20.453 7.207 11.883 1 83 129 PRO A CA 1
ATOM 921 C C . PRO A 1 129 ? -19.172 7.738 11.258 1 83 129 PRO A C 1
ATOM 923 O O . PRO A 1 129 ? -18.25 6.965 10.992 1 83 129 PRO A O 1
ATOM 926 N N . LEU A 1 130 ? -19.188 8.992 10.93 1 77.88 130 LEU A N 1
ATOM 927 C CA . LEU A 1 130 ? -18.016 9.609 10.312 1 77.88 130 LEU A CA 1
ATOM 928 C C . LEU A 1 130 ? -16.781 9.43 11.188 1 77.88 130 LEU A C 1
ATOM 930 O O . LEU A 1 130 ? -15.664 9.32 10.672 1 77.88 130 LEU A O 1
ATOM 934 N N . GLY A 1 131 ? -17.016 9.422 12.422 1 75.06 131 GLY A N 1
ATOM 935 C CA . GLY A 1 131 ? -15.906 9.227 13.344 1 75.06 131 GLY A CA 1
ATOM 936 C C . GLY A 1 131 ? -15.219 7.887 13.164 1 75.06 131 GLY A C 1
ATOM 937 O O . GLY A 1 131 ? -13.992 7.797 13.281 1 75.06 131 GLY A O 1
ATOM 938 N N . TRP A 1 132 ? -16.031 6.988 12.867 1 75.75 132 TRP A N 1
ATOM 939 C CA . TRP A 1 132 ? -15.477 5.656 12.641 1 75.75 132 TRP A CA 1
ATOM 940 C C . TRP A 1 132 ? -14.578 5.645 11.406 1 75.75 132 TRP A C 1
ATOM 942 O O . TRP A 1 132 ? -13.5 5.039 11.422 1 75.75 132 TRP A O 1
ATOM 952 N N . ILE A 1 133 ? -15 6.293 10.438 1 75.25 133 ILE A N 1
ATOM 953 C CA . ILE A 1 133 ? -14.281 6.312 9.172 1 75.25 133 ILE A CA 1
ATOM 954 C C . ILE A 1 133 ? -12.969 7.078 9.336 1 75.25 133 ILE A C 1
ATOM 956 O O . ILE A 1 133 ? -11.922 6.652 8.836 1 75.25 133 ILE A O 1
ATOM 960 N N . THR A 1 134 ? -13.039 8.188 9.977 1 69.5 134 THR A N 1
ATOM 961 C CA . THR A 1 134 ? -11.859 9.031 10.164 1 69.5 134 THR A CA 1
ATOM 962 C C . THR A 1 134 ? -10.82 8.328 11.031 1 69.5 134 THR A C 1
ATOM 964 O O . THR A 1 134 ? -9.617 8.539 10.859 1 69.5 134 THR A O 1
ATOM 967 N N . LYS A 1 135 ? -11.352 7.52 11.914 1 67.19 135 LYS A N 1
ATOM 968 C CA . LYS A 1 135 ? -10.453 6.785 12.797 1 67.19 135 LYS A CA 1
ATOM 969 C C . LYS A 1 135 ? -9.711 5.691 12.039 1 67.19 135 LYS A C 1
ATOM 971 O O . LYS A 1 135 ? -8.523 5.457 12.273 1 67.19 135 LYS A O 1
ATOM 976 N N . GLN A 1 136 ? -10.398 4.949 11.188 1 66 136 GLN A N 1
ATOM 977 C CA . GLN A 1 136 ? -9.781 3.859 10.438 1 66 136 GLN A CA 1
ATOM 978 C C . GLN A 1 136 ? -8.852 4.398 9.352 1 66 136 GLN A C 1
ATOM 980 O O . GLN A 1 136 ? -8.031 3.656 8.805 1 66 136 GLN A O 1
ATOM 985 N N . SER A 1 137 ? -8.586 5.504 9.258 1 66.38 137 SER A N 1
ATOM 986 C CA . SER A 1 137 ? -7.805 6.137 8.203 1 66.38 137 SER A CA 1
ATOM 987 C C . SER A 1 137 ? -8.406 5.859 6.828 1 66.38 137 SER A C 1
ATOM 989 O O . SER A 1 137 ? -8.984 4.793 6.602 1 66.38 137 SER A O 1
ATOM 991 N N . ALA A 1 138 ? -8.367 6.703 5.973 1 71.62 138 ALA A N 1
ATOM 992 C CA . ALA A 1 138 ? -8.82 6.598 4.586 1 71.62 138 ALA A CA 1
ATOM 993 C C . ALA A 1 138 ? -8.07 5.496 3.846 1 71.62 138 ALA A C 1
ATOM 995 O O . ALA A 1 138 ? -8.656 4.785 3.021 1 71.62 138 ALA A O 1
ATOM 996 N N . GLU A 1 139 ? -6.949 5.215 4.277 1 69.12 139 GLU A N 1
ATOM 997 C CA . GLU A 1 139 ? -6.109 4.23 3.607 1 69.12 139 GLU A CA 1
ATOM 998 C C . GLU A 1 139 ? -6.59 2.809 3.887 1 69.12 139 GLU A C 1
ATOM 1000 O O . GLU A 1 139 ? -6.688 1.99 2.971 1 69.12 139 GLU A O 1
ATOM 1005 N N . ALA A 1 140 ? -6.98 2.57 5.117 1 75.38 140 ALA A N 1
ATOM 1006 C CA . ALA A 1 140 ? -7.453 1.241 5.492 1 75.38 140 ALA A CA 1
ATOM 1007 C C . ALA A 1 140 ? -8.766 0.909 4.793 1 75.38 140 ALA A C 1
ATOM 1009 O O . ALA A 1 140 ? -8.961 -0.217 4.328 1 75.38 140 ALA A O 1
ATOM 1010 N N . THR A 1 141 ? -9.562 1.854 4.727 1 80.88 141 THR A N 1
ATOM 1011 C CA . THR A 1 141 ? -10.852 1.657 4.066 1 80.88 141 THR A CA 1
ATOM 1012 C C . THR A 1 141 ? -10.664 1.456 2.564 1 80.88 141 THR A C 1
ATOM 1014 O O . THR A 1 141 ? -11.328 0.617 1.957 1 80.88 141 THR A O 1
ATOM 1017 N N . ASN A 1 142 ? -9.773 2.227 2.062 1 82.06 142 ASN A N 1
ATOM 1018 C CA . ASN A 1 142 ? -9.445 2.068 0.648 1 82.06 142 ASN A CA 1
ATOM 1019 C C . ASN A 1 142 ? -8.883 0.68 0.355 1 82.06 142 ASN A C 1
ATOM 1021 O O . ASN A 1 142 ? -9.18 0.093 -0.688 1 82.06 142 ASN A O 1
ATOM 1025 N N . LYS A 1 143 ? -8.102 0.177 1.215 1 79.56 143 LYS A N 1
ATOM 1026 C CA . LYS A 1 143 ? -7.523 -1.155 1.06 1 79.56 143 LYS A CA 1
ATOM 1027 C C . LYS A 1 143 ? -8.609 -2.227 1.029 1 79.56 143 LYS A C 1
ATOM 1029 O O . LYS A 1 143 ? -8.547 -3.16 0.228 1 79.56 143 LYS A O 1
ATOM 1034 N N . VAL A 1 144 ? -9.586 -2.096 1.844 1 81.88 144 VAL A N 1
ATOM 1035 C CA . VAL A 1 144 ? -10.672 -3.062 1.901 1 81.88 144 VAL A CA 1
ATOM 1036 C C . VAL A 1 144 ? -11.477 -3.02 0.6 1 81.88 144 VAL A C 1
ATOM 1038 O O . VAL A 1 144 ? -11.75 -4.062 0.001 1 81.88 144 VAL A O 1
ATOM 1041 N N . LEU A 1 145 ? -11.703 -1.845 0.169 1 83.69 145 LEU A N 1
ATOM 1042 C CA . LEU A 1 145 ? -12.57 -1.67 -0.988 1 83.69 145 LEU A CA 1
ATOM 1043 C C . LEU A 1 145 ? -11.852 -2.068 -2.273 1 83.69 145 LEU A C 1
ATOM 1045 O O . LEU A 1 145 ? -12.492 -2.504 -3.236 1 83.69 145 LEU A O 1
ATOM 1049 N N . ARG A 1 146 ? -10.578 -1.968 -2.195 1 81.5 146 ARG A N 1
ATOM 1050 C CA . ARG A 1 146 ? -9.859 -2.236 -3.436 1 81.5 146 ARG A CA 1
ATOM 1051 C C . ARG A 1 146 ? -9.18 -3.6 -3.393 1 81.5 146 ARG A C 1
ATOM 1053 O O . ARG A 1 146 ? -9.578 -4.52 -4.109 1 81.5 146 ARG A O 1
ATOM 1060 N N . GLU A 1 147 ? -8.258 -3.75 -2.471 1 76.44 147 GLU A N 1
ATOM 1061 C CA . GLU A 1 147 ? -7.395 -4.926 -2.445 1 76.44 147 GLU A CA 1
ATOM 1062 C C . GLU A 1 147 ? -8.148 -6.156 -1.952 1 76.44 147 GLU A C 1
ATOM 1064 O O . GLU A 1 147 ? -8.07 -7.227 -2.562 1 76.44 147 GLU A O 1
ATOM 1069 N N . ASP A 1 148 ? -8.852 -5.992 -0.921 1 81.81 148 ASP A N 1
ATOM 1070 C CA . ASP A 1 148 ? -9.531 -7.145 -0.342 1 81.81 148 ASP A CA 1
ATOM 1071 C C . ASP A 1 148 ? -10.656 -7.633 -1.253 1 81.81 148 ASP A C 1
ATOM 1073 O O . ASP A 1 148 ? -10.836 -8.836 -1.435 1 81.81 148 ASP A O 1
ATOM 1077 N N . VAL A 1 149 ? -11.328 -6.73 -1.833 1 83.62 149 VAL A N 1
ATOM 1078 C CA . VAL A 1 149 ? -12.406 -7.105 -2.746 1 83.62 149 VAL A CA 1
ATOM 1079 C C . VAL A 1 149 ? -11.82 -7.777 -3.986 1 83.62 149 VAL A C 1
ATOM 1081 O O . VAL A 1 149 ? -12.367 -8.773 -4.477 1 83.62 149 VAL A O 1
ATOM 1084 N N . ASP A 1 150 ? -10.742 -7.34 -4.375 1 81.69 150 ASP A N 1
ATOM 1085 C CA . ASP A 1 150 ? -10.086 -7.938 -5.531 1 81.69 150 ASP A CA 1
ATOM 1086 C C . ASP A 1 150 ? -9.641 -9.367 -5.234 1 81.69 150 ASP A C 1
ATOM 1088 O O . ASP A 1 150 ? -9.727 -10.242 -6.102 1 81.69 150 ASP A O 1
ATOM 1092 N N . ARG A 1 151 ? -9.211 -9.539 -4.062 1 78.56 151 ARG A N 1
ATOM 1093 C CA . ARG A 1 151 ? -8.781 -10.875 -3.662 1 78.56 151 ARG A CA 1
ATOM 1094 C C . ARG A 1 151 ? -9.953 -11.859 -3.672 1 78.56 151 ARG A C 1
ATOM 1096 O O . ARG A 1 151 ? -9.773 -13.039 -3.98 1 78.56 151 ARG A O 1
ATOM 1103 N N . LEU A 1 152 ? -11.094 -11.344 -3.377 1 82.75 152 LEU A N 1
ATOM 1104 C CA . LEU A 1 152 ? -12.281 -12.195 -3.391 1 82.75 152 LEU A CA 1
ATOM 1105 C C . LEU A 1 152 ? -12.648 -12.594 -4.816 1 82.75 152 LEU A C 1
ATOM 1107 O O . LEU A 1 152 ? -13.219 -13.664 -5.039 1 82.75 152 LEU A O 1
ATOM 1111 N N . GLU A 1 153 ? -12.25 -11.75 -5.664 1 81.88 153 GLU A N 1
ATOM 1112 C CA . GLU A 1 153 ? -12.5 -12.055 -7.07 1 81.88 153 GLU A CA 1
ATOM 1113 C C . GLU A 1 153 ? -11.766 -13.32 -7.5 1 81.88 153 GLU A C 1
ATOM 1115 O O . GLU A 1 153 ? -12.344 -14.188 -8.156 1 81.88 153 GLU A O 1
ATOM 1120 N N . LEU A 1 154 ? -10.531 -13.367 -7.102 1 76.56 154 LEU A N 1
ATOM 1121 C CA . LEU A 1 154 ? -9.703 -14.508 -7.477 1 76.56 154 LEU A CA 1
ATOM 1122 C C . LEU A 1 154 ? -10.297 -15.812 -6.953 1 76.56 154 LEU A C 1
ATOM 1124 O O . LEU A 1 154 ? -10.289 -16.828 -7.648 1 76.56 154 LEU A O 1
ATOM 1128 N N . PHE A 1 155 ? -10.859 -15.695 -5.914 1 76.81 155 PHE A N 1
ATOM 1129 C CA . PHE A 1 155 ? -11.445 -16.875 -5.301 1 76.81 155 PHE A CA 1
ATOM 1130 C C . PHE A 1 155 ? -12.719 -17.297 -6.027 1 76.81 155 PHE A C 1
ATOM 1132 O O . PHE A 1 155 ? -12.875 -18.453 -6.406 1 76.81 155 PHE A O 1
ATOM 1139 N N . ILE A 1 156 ? -13.516 -16.375 -6.246 1 81.62 156 ILE A N 1
ATOM 1140 C CA . ILE A 1 156 ? -14.852 -16.672 -6.77 1 81.62 156 ILE A CA 1
ATOM 1141 C C . ILE A 1 156 ? -14.75 -17.031 -8.25 1 81.62 156 ILE A C 1
ATOM 1143 O O . ILE A 1 156 ? -15.398 -17.984 -8.695 1 81.62 156 ILE A O 1
ATOM 1147 N N . ALA A 1 157 ? -13.898 -16.344 -8.875 1 79.75 157 ALA A N 1
ATOM 1148 C CA . ALA A 1 157 ? -13.852 -16.531 -10.32 1 79.75 157 ALA A CA 1
ATOM 1149 C C . ALA A 1 157 ? -12.984 -17.734 -10.695 1 79.75 157 ALA A C 1
ATOM 1151 O O . ALA A 1 157 ? -13.227 -18.391 -11.711 1 79.75 157 ALA A O 1
ATOM 1152 N N . HIS A 1 158 ? -12.023 -18 -9.789 1 80.62 158 HIS A N 1
ATOM 1153 C CA . HIS A 1 158 ? -11.031 -18.969 -10.234 1 80.62 158 HIS A CA 1
ATOM 1154 C C . HIS A 1 158 ? -10.938 -20.141 -9.266 1 80.62 158 HIS A C 1
ATOM 1156 O O . HIS A 1 158 ? -11.203 -21.281 -9.641 1 80.62 158 HIS A O 1
ATOM 1162 N N . HIS A 1 159 ? -10.688 -19.922 -8.078 1 80.5 159 HIS A N 1
ATOM 1163 C CA . HIS A 1 159 ? -10.312 -20.969 -7.145 1 80.5 159 HIS A CA 1
ATOM 1164 C C . HIS A 1 159 ? -11.477 -21.922 -6.879 1 80.5 159 HIS A C 1
ATOM 1166 O O . HIS A 1 159 ? -11.273 -23.125 -6.691 1 80.5 159 HIS A O 1
ATOM 1172 N N . LEU A 1 160 ? -12.586 -21.391 -6.934 1 84.06 160 LEU A N 1
ATOM 1173 C CA . LEU A 1 160 ? -13.75 -22.25 -6.703 1 84.06 160 LEU A CA 1
ATOM 1174 C C . LEU A 1 160 ? -13.906 -23.266 -7.828 1 84.06 160 LEU A C 1
ATOM 1176 O O . LEU A 1 160 ? -14.102 -24.453 -7.574 1 84.06 160 LEU A O 1
ATOM 1180 N N . ASN A 1 161 ? -13.773 -22.797 -8.992 1 87.25 161 ASN A N 1
ATOM 1181 C CA . ASN A 1 161 ? -13.875 -23.672 -10.148 1 87.25 161 ASN A CA 1
ATOM 1182 C C . ASN A 1 161 ? -12.719 -24.672 -10.203 1 87.25 161 ASN A C 1
ATOM 1184 O O . ASN A 1 161 ? -12.93 -25.859 -10.445 1 87.25 161 ASN A O 1
ATOM 1188 N N . ASP A 1 162 ? -11.594 -24.172 -9.945 1 85.12 162 ASP A N 1
ATOM 1189 C CA . ASP A 1 162 ? -10.398 -25.016 -10 1 85.12 162 ASP A CA 1
ATOM 1190 C C . ASP A 1 162 ? -10.453 -26.094 -8.938 1 85.12 162 ASP A C 1
ATOM 1192 O O . ASP A 1 162 ? -10.039 -27.234 -9.18 1 85.12 162 ASP A O 1
ATOM 1196 N N . SER A 1 163 ? -10.93 -25.766 -7.82 1 86.69 163 SER A N 1
ATOM 1197 C CA . SER A 1 163 ? -11.023 -26.734 -6.738 1 86.69 163 SER A CA 1
ATOM 1198 C C . SER A 1 163 ? -12.078 -27.797 -7.035 1 86.69 163 SER A C 1
ATOM 1200 O O . SER A 1 163 ? -11.891 -28.969 -6.719 1 86.69 163 SER A O 1
ATOM 1202 N N . ALA A 1 164 ? -13.148 -27.375 -7.629 1 90.06 164 ALA A N 1
ATOM 1203 C CA . ALA A 1 164 ? -14.18 -28.344 -8.016 1 90.06 164 ALA A CA 1
ATOM 1204 C C . ALA A 1 164 ? -13.633 -29.359 -9.023 1 90.06 164 ALA A C 1
ATOM 1206 O O . ALA A 1 164 ? -13.859 -30.562 -8.891 1 90.06 164 ALA A O 1
ATOM 1207 N N . ALA A 1 165 ? -12.906 -28.812 -9.891 1 90.38 165 ALA A N 1
ATOM 1208 C CA . ALA A 1 165 ? -12.289 -29.688 -10.891 1 90.38 165 ALA A CA 1
ATOM 1209 C C . ALA A 1 165 ? -11.234 -30.578 -10.258 1 90.38 165 ALA A C 1
ATOM 1211 O O . ALA A 1 165 ? -11.141 -31.766 -10.586 1 90.38 165 ALA A O 1
ATOM 1212 N N . ALA A 1 166 ? -10.461 -30.047 -9.375 1 88.19 166 ALA A N 1
ATOM 1213 C CA . ALA A 1 166 ? -9.352 -30.75 -8.75 1 88.19 166 ALA A CA 1
ATOM 1214 C C . ALA A 1 166 ? -9.859 -31.891 -7.867 1 88.19 166 ALA A C 1
ATOM 1216 O O . ALA A 1 166 ? -9.18 -32.906 -7.688 1 88.19 166 ALA A O 1
ATOM 1217 N N . VAL A 1 167 ? -11.039 -31.797 -7.395 1 89.31 167 VAL A N 1
ATOM 1218 C CA . VAL A 1 167 ? -11.625 -32.844 -6.562 1 89.31 167 VAL A CA 1
ATOM 1219 C C . VAL A 1 167 ? -12.32 -33.875 -7.445 1 89.31 167 VAL A C 1
ATOM 1221 O O . VAL A 1 167 ? -12.203 -35.094 -7.203 1 89.31 167 VAL A O 1
ATOM 1224 N N . ALA A 1 168 ? -12.93 -33.438 -8.438 1 93.19 168 ALA A N 1
ATOM 1225 C CA . ALA A 1 168 ? -13.766 -34.312 -9.273 1 93.19 168 ALA A CA 1
ATOM 1226 C C . ALA A 1 168 ? -12.914 -35.312 -10.023 1 93.19 168 ALA A C 1
ATOM 1228 O O . ALA A 1 168 ? -13.281 -36.5 -10.133 1 93.19 168 ALA A O 1
ATOM 1229 N N . LEU A 1 169 ? -11.789 -34.906 -10.469 1 90.06 169 LEU A N 1
ATOM 1230 C CA . LEU A 1 169 ? -11 -35.75 -11.336 1 90.06 169 LEU A CA 1
ATOM 1231 C C . LEU A 1 169 ? -10.422 -36.938 -10.555 1 90.06 169 LEU A C 1
ATOM 1233 O O . LEU A 1 169 ? -10.586 -38.094 -10.953 1 90.06 169 LEU A O 1
ATOM 1237 N N . PRO A 1 170 ? -9.711 -36.656 -9.453 1 87.5 170 PRO A N 1
ATOM 1238 C CA . PRO A 1 170 ? -9.211 -37.812 -8.688 1 87.5 170 PRO A CA 1
ATOM 1239 C C . PRO A 1 170 ? -10.328 -38.75 -8.211 1 87.5 170 PRO A C 1
ATOM 1241 O O . PRO A 1 170 ? -10.164 -39.969 -8.203 1 87.5 170 PRO A O 1
ATOM 1244 N N . LEU A 1 171 ? -11.453 -38.25 -7.902 1 91.5 171 LEU A N 1
ATOM 1245 C CA . LEU A 1 171 ? -12.57 -39.062 -7.461 1 91.5 171 LEU A CA 1
ATOM 1246 C C . LEU A 1 171 ? -13.109 -39.906 -8.602 1 91.5 171 LEU A C 1
ATOM 1248 O O . LEU A 1 171 ? -13.359 -41.094 -8.43 1 91.5 171 LEU A O 1
ATOM 1252 N N . ALA A 1 172 ? -13.336 -39.281 -9.68 1 92.25 172 ALA A N 1
ATOM 1253 C CA . ALA A 1 172 ? -13.805 -40 -10.852 1 92.25 172 ALA A CA 1
ATOM 1254 C C . ALA A 1 172 ? -12.805 -41.062 -11.266 1 92.25 172 ALA A C 1
ATOM 1256 O O . ALA A 1 172 ? -13.188 -42.188 -11.641 1 92.25 172 ALA A O 1
ATOM 1257 N N . SER A 1 173 ? -11.539 -40.75 -11.219 1 90.06 173 SER A N 1
ATOM 1258 C CA . SER A 1 173 ? -10.484 -41.688 -11.547 1 90.06 173 SER A CA 1
ATOM 1259 C C . SER A 1 173 ? -10.492 -42.875 -10.578 1 90.06 173 SER A C 1
ATOM 1261 O O . SER A 1 173 ? -10.312 -44.031 -10.992 1 90.06 173 SER A O 1
ATOM 1263 N N . ALA A 1 174 ? -10.672 -42.562 -9.336 1 90.62 174 ALA A N 1
ATOM 1264 C CA . ALA A 1 174 ? -10.742 -43.625 -8.328 1 90.62 174 ALA A CA 1
ATOM 1265 C C . ALA A 1 174 ? -11.914 -44.562 -8.586 1 90.62 174 ALA A C 1
ATOM 1267 O O . ALA A 1 174 ? -11.758 -45.781 -8.555 1 90.62 174 ALA A O 1
ATOM 1268 N N . VAL A 1 175 ? -13.031 -44.031 -8.883 1 91.94 175 VAL A N 1
ATOM 1269 C CA . VAL A 1 175 ? -14.227 -44.812 -9.148 1 91.94 175 VAL A CA 1
ATOM 1270 C C . VAL A 1 175 ? -14 -45.688 -10.367 1 91.94 175 VAL A C 1
ATOM 1272 O O . VAL A 1 175 ? -14.328 -46.875 -10.344 1 91.94 175 VAL A O 1
ATOM 1275 N N . ALA A 1 176 ? -13.43 -45.156 -11.391 1 88.94 176 ALA A N 1
ATOM 1276 C CA . ALA A 1 176 ? -13.141 -45.906 -12.609 1 88.94 176 ALA A CA 1
ATOM 1277 C C . ALA A 1 176 ? -12.164 -47.031 -12.328 1 88.94 176 ALA A C 1
ATOM 1279 O O . ALA A 1 176 ? -12.375 -48.156 -12.781 1 88.94 176 ALA A O 1
ATOM 1280 N N . LEU A 1 177 ? -11.148 -46.781 -11.57 1 89.31 177 LEU A N 1
ATOM 1281 C CA . LEU A 1 177 ? -10.133 -47.781 -11.273 1 89.31 177 LEU A CA 1
ATOM 1282 C C . LEU A 1 177 ? -10.727 -48.938 -10.453 1 89.31 177 LEU A C 1
ATOM 1284 O O . LEU A 1 177 ? -10.445 -50.094 -10.727 1 89.31 177 LEU A O 1
ATOM 1288 N N . PHE A 1 178 ? -11.5 -48.625 -9.531 1 92.88 178 PHE A N 1
ATOM 1289 C CA . PHE A 1 178 ? -12.117 -49.656 -8.695 1 92.88 178 PHE A CA 1
ATOM 1290 C C . PHE A 1 178 ? -13.086 -50.5 -9.516 1 92.88 178 PHE A C 1
ATOM 1292 O O . PHE A 1 178 ? -13.266 -51.688 -9.242 1 92.88 178 PHE A O 1
ATOM 1299 N N . TRP A 1 179 ? -13.703 -49.844 -10.445 1 91.25 179 TRP A N 1
ATOM 1300 C CA . TRP A 1 179 ? -14.633 -50.562 -11.32 1 91.25 179 TRP A CA 1
ATOM 1301 C C . TRP A 1 179 ? -13.891 -51.562 -12.188 1 91.25 179 TRP A C 1
ATOM 1303 O O . TRP A 1 179 ? -14.359 -52.688 -12.383 1 91.25 179 TRP A O 1
ATOM 1313 N N . PHE A 1 180 ? -12.719 -51.25 -12.633 1 90 180 PHE A N 1
ATOM 1314 C CA . PHE A 1 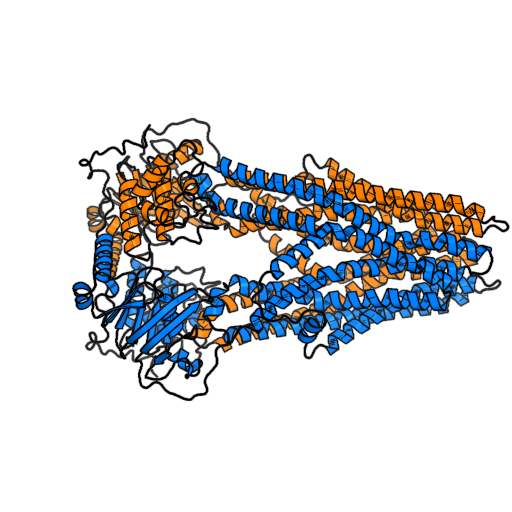180 ? -11.961 -52.125 -13.523 1 90 180 PHE A CA 1
ATOM 1315 C C . PHE A 1 180 ? -11.203 -53.188 -12.727 1 90 180 PHE A C 1
ATOM 1317 O O . PHE A 1 180 ? -11.273 -54.375 -13.039 1 90 180 PHE A O 1
ATOM 1324 N N . ASP A 1 181 ? -10.422 -52.75 -11.766 1 93.88 181 ASP A N 1
ATOM 1325 C CA . ASP A 1 181 ? -9.641 -53.656 -10.922 1 93.88 181 ASP A CA 1
ATOM 1326 C C . ASP A 1 181 ? -9.305 -53 -9.578 1 93.88 181 ASP A C 1
ATOM 1328 O O . ASP A 1 181 ? -8.523 -52.031 -9.523 1 93.88 181 ASP A O 1
ATOM 1332 N N . TRP A 1 182 ? -9.82 -53.531 -8.492 1 93.06 182 TRP A N 1
ATOM 1333 C CA . TRP A 1 182 ? -9.672 -52.938 -7.176 1 93.06 182 TRP A CA 1
ATOM 1334 C C . TRP A 1 182 ? -8.227 -53 -6.699 1 93.06 182 TRP A C 1
ATOM 1336 O O . TRP A 1 182 ? -7.766 -52.156 -5.93 1 93.06 182 TRP A O 1
ATOM 1346 N N . ARG A 1 183 ? -7.473 -54.031 -7.066 1 93.81 183 ARG A N 1
ATOM 1347 C CA . ARG A 1 183 ? -6.074 -54.156 -6.668 1 93.81 183 ARG A CA 1
ATOM 1348 C C . ARG A 1 183 ? -5.246 -53 -7.238 1 93.81 183 ARG A C 1
ATOM 1350 O O . ARG A 1 183 ? -4.48 -52.375 -6.512 1 93.81 183 ARG A O 1
ATOM 1357 N N . MET A 1 184 ? -5.527 -52.688 -8.562 1 92.56 184 MET A N 1
ATOM 1358 C CA . MET A 1 184 ? -4.809 -51.625 -9.227 1 92.56 184 MET A CA 1
ATOM 1359 C C . MET A 1 184 ? -5.23 -50.25 -8.672 1 92.56 184 MET A C 1
ATOM 1361 O O . MET A 1 184 ? -4.418 -49.344 -8.594 1 92.56 184 MET A O 1
ATOM 1365 N N . ALA A 1 185 ? -6.457 -50.188 -8.266 1 92.75 185 ALA A N 1
ATOM 1366 C CA . ALA A 1 185 ? -6.945 -48.969 -7.648 1 92.75 185 ALA A CA 1
ATOM 1367 C C . ALA A 1 185 ? -6.191 -48.656 -6.359 1 92.75 185 ALA A C 1
ATOM 1369 O O . ALA A 1 185 ? -5.742 -47.531 -6.145 1 92.75 185 ALA A O 1
ATOM 1370 N N . LEU A 1 186 ? -5.965 -49.562 -5.566 1 92.25 186 LEU A N 1
ATOM 1371 C CA . LEU A 1 186 ? -5.297 -49.406 -4.281 1 92.25 186 LEU A CA 1
ATOM 1372 C C . LEU A 1 186 ? -3.832 -49 -4.477 1 92.25 186 LEU A C 1
ATOM 1374 O O . LEU A 1 186 ? -3.314 -48.125 -3.775 1 92.25 186 LEU A O 1
ATOM 1378 N N . VAL A 1 187 ? -3.248 -49.594 -5.449 1 90.5 187 VAL A N 1
ATOM 1379 C CA . VAL A 1 187 ? -1.832 -49.344 -5.695 1 90.5 187 VAL A CA 1
ATOM 1380 C C . VAL A 1 187 ? -1.649 -47.938 -6.254 1 90.5 187 VAL A C 1
ATOM 1382 O O . VAL A 1 187 ? -0.729 -47.219 -5.855 1 90.5 187 VAL A O 1
ATOM 1385 N N . THR A 1 188 ? -2.549 -47.594 -7.145 1 87.31 188 THR A N 1
ATOM 1386 C CA . THR A 1 188 ? -2.457 -46.25 -7.77 1 87.31 188 THR A CA 1
ATOM 1387 C C . THR A 1 188 ? -2.736 -45.156 -6.75 1 87.31 188 THR A C 1
ATOM 1389 O O . THR A 1 188 ? -2.061 -44.125 -6.742 1 87.31 188 THR A O 1
ATOM 1392 N N . LEU A 1 189 ? -3.646 -45.375 -5.895 1 87.81 189 LEU A N 1
ATOM 1393 C CA . LEU A 1 189 ? -4.07 -44.375 -4.953 1 87.81 189 LEU A CA 1
ATOM 1394 C C . LEU A 1 189 ? -3.197 -44.375 -3.703 1 87.81 189 LEU A C 1
ATOM 1396 O O . LEU A 1 189 ? -3.254 -43.438 -2.893 1 87.81 189 LEU A O 1
ATOM 1400 N N . ALA A 1 190 ? -2.365 -45.312 -3.514 1 86.94 190 ALA A N 1
ATOM 1401 C CA . ALA A 1 190 ? -1.512 -45.438 -2.336 1 86.94 190 ALA A CA 1
ATOM 1402 C C . ALA A 1 190 ? -0.527 -44.281 -2.244 1 86.94 190 ALA A C 1
ATOM 1404 O O . ALA A 1 190 ? -0.096 -43.906 -1.149 1 86.94 190 ALA A O 1
ATOM 1405 N N . THR A 1 191 ? -0.229 -43.688 -3.32 1 83.12 191 THR A N 1
ATOM 1406 C CA . THR A 1 191 ? 0.717 -42.562 -3.342 1 83.12 191 THR A CA 1
ATOM 1407 C C . THR A 1 191 ? 0.13 -41.344 -2.645 1 83.12 191 THR A C 1
ATOM 1409 O O . THR A 1 191 ? 0.869 -40.5 -2.113 1 83.12 191 THR A O 1
ATOM 1412 N N . VAL A 1 192 ? -1.175 -41.281 -2.621 1 82.81 192 VAL A N 1
ATOM 1413 C CA . VAL A 1 192 ? -1.835 -40.094 -2.061 1 82.81 192 VAL A CA 1
ATOM 1414 C C . VAL A 1 192 ? -1.644 -40.062 -0.547 1 82.81 192 VAL A C 1
ATOM 1416 O O . VAL A 1 192 ? -1.154 -39.094 0.005 1 82.81 192 VAL A O 1
ATOM 1419 N N . PRO A 1 193 ? -1.927 -41.094 0.164 1 84.38 193 PRO A N 1
ATOM 1420 C CA . PRO A 1 193 ? -1.684 -41.094 1.608 1 84.38 193 PRO A CA 1
ATOM 1421 C C . PRO A 1 193 ? -0.203 -40.969 1.958 1 84.38 193 PRO A C 1
ATOM 1423 O O . PRO A 1 193 ? 0.145 -40.375 2.98 1 84.38 193 PRO A O 1
ATOM 1426 N N . VAL A 1 194 ? 0.67 -41.469 1.138 1 85.56 194 VAL A N 1
ATOM 1427 C CA . VAL A 1 194 ? 2.104 -41.344 1.389 1 85.56 194 VAL A CA 1
ATOM 1428 C C . VAL A 1 194 ? 2.529 -39.875 1.251 1 85.56 194 VAL A C 1
ATOM 1430 O O . VAL A 1 194 ? 3.279 -39.375 2.082 1 85.56 194 VAL A O 1
ATOM 1433 N N . ALA A 1 195 ? 2.041 -39.312 0.201 1 83.31 195 ALA A N 1
ATOM 1434 C CA . ALA A 1 195 ? 2.328 -37.906 0.003 1 83.31 195 ALA A CA 1
ATOM 1435 C C . ALA A 1 195 ? 1.767 -37.062 1.148 1 83.31 195 ALA A C 1
ATOM 1437 O O . ALA A 1 195 ? 2.426 -36.125 1.632 1 83.31 195 ALA A O 1
ATOM 1438 N N . ALA A 1 196 ? 0.606 -37.406 1.572 1 81 196 ALA A N 1
ATOM 1439 C CA . ALA A 1 196 ? -0.019 -36.688 2.689 1 81 196 ALA A CA 1
ATOM 1440 C C . ALA A 1 196 ? 0.791 -36.875 3.971 1 81 196 ALA A C 1
ATOM 1442 O O . ALA A 1 196 ? 0.953 -35.906 4.746 1 81 196 ALA A O 1
ATOM 1443 N N . LEU A 1 197 ? 1.252 -38.031 4.152 1 83.62 197 LEU A N 1
ATOM 1444 C CA . LEU A 1 197 ? 2.051 -38.344 5.336 1 83.62 197 LEU A CA 1
ATOM 1445 C C . LEU A 1 197 ? 3.352 -37.562 5.332 1 83.62 197 LEU A C 1
ATOM 1447 O O . LEU A 1 197 ? 3.768 -37.031 6.367 1 83.62 197 LEU A O 1
ATOM 1451 N N . VAL A 1 198 ? 3.959 -37.438 4.219 1 80.25 198 VAL A N 1
ATOM 1452 C CA . VAL A 1 198 ? 5.18 -36.656 4.086 1 80.25 198 VAL A CA 1
ATOM 1453 C C . VAL A 1 198 ? 4.891 -35.188 4.426 1 80.25 198 VAL A C 1
ATOM 1455 O O . VAL A 1 198 ? 5.672 -34.562 5.125 1 80.25 198 VAL A O 1
ATOM 1458 N N . GLN A 1 199 ? 3.797 -34.781 3.994 1 75.06 199 GLN A N 1
ATOM 1459 C CA . GLN A 1 199 ? 3.412 -33.406 4.242 1 75.06 199 GLN A CA 1
ATOM 1460 C C . GLN A 1 199 ? 3.141 -33.156 5.727 1 75.06 199 GLN A C 1
ATOM 1462 O O . GLN A 1 199 ? 3.568 -32.156 6.285 1 75.06 199 GLN A O 1
ATOM 1467 N N . ILE A 1 200 ? 2.486 -34.062 6.348 1 76.69 200 ILE A N 1
ATOM 1468 C CA . ILE A 1 200 ? 2.117 -33.938 7.75 1 76.69 200 ILE A CA 1
ATOM 1469 C C . ILE A 1 200 ? 3.375 -33.938 8.617 1 76.69 200 ILE A C 1
ATOM 1471 O O . ILE A 1 200 ? 3.51 -33.156 9.547 1 76.69 200 ILE A O 1
ATOM 1475 N N . LEU A 1 201 ? 4.238 -34.781 8.336 1 75.25 201 LEU A N 1
ATOM 1476 C CA . LEU A 1 201 ? 5.461 -34.906 9.117 1 75.25 201 LEU A CA 1
ATOM 1477 C C . LEU A 1 201 ? 6.328 -33.656 9 1 75.25 201 LEU A C 1
ATOM 1479 O O . LEU A 1 201 ? 6.977 -33.25 9.969 1 75.25 201 LEU A O 1
ATOM 1483 N N . LEU A 1 202 ? 6.172 -33.062 7.938 1 70.44 202 LEU A N 1
ATOM 1484 C CA . LEU A 1 202 ? 6.977 -31.859 7.723 1 70.44 202 LEU A CA 1
ATOM 1485 C C . LEU A 1 202 ? 6.305 -30.641 8.336 1 70.44 202 LEU A C 1
ATOM 1487 O O . LEU A 1 202 ? 6.984 -29.719 8.812 1 70.44 202 LEU A O 1
ATOM 1491 N N . TRP A 1 203 ? 4.996 -30.688 8.383 1 70.19 203 TRP A N 1
ATOM 1492 C CA . TRP A 1 203 ? 4.227 -29.547 8.867 1 70.19 203 TRP A CA 1
ATOM 1493 C C . TRP A 1 203 ? 4.289 -29.453 10.391 1 70.19 203 TRP A C 1
ATOM 1495 O O . TRP A 1 203 ? 4.062 -28.375 10.961 1 70.19 203 TRP A O 1
ATOM 1505 N N . LYS A 1 204 ? 4.738 -30.453 11 1 73.5 204 LYS A N 1
ATOM 1506 C CA . LYS A 1 204 ? 4.777 -30.406 12.461 1 73.5 204 LYS A CA 1
ATOM 1507 C C . LYS A 1 204 ? 5.82 -29.422 12.961 1 73.5 204 LYS A C 1
ATOM 1509 O O . LYS A 1 204 ? 5.617 -28.766 13.984 1 73.5 204 LYS A O 1
ATOM 1514 N N . LYS A 1 205 ? 6.887 -29.125 12.297 1 72.31 205 LYS A N 1
ATOM 1515 C CA . LYS A 1 205 ? 7.953 -28.25 12.773 1 72.31 205 LYS A CA 1
ATOM 1516 C C . LYS A 1 205 ? 7.891 -26.891 12.086 1 72.31 205 LYS A C 1
ATOM 1518 O O . LYS A 1 205 ? 8.625 -25.969 12.453 1 72.31 205 LYS A O 1
ATOM 1523 N N . ILE A 1 206 ? 6.941 -26.688 11.289 1 75.5 206 ILE A N 1
ATOM 1524 C CA . ILE A 1 206 ? 6.902 -25.531 10.406 1 75.5 206 ILE A CA 1
ATOM 1525 C C . ILE A 1 206 ? 6.336 -24.328 11.156 1 75.5 206 ILE A C 1
ATOM 1527 O O . ILE A 1 206 ? 6.859 -23.219 11.047 1 75.5 206 ILE A O 1
ATOM 1531 N N . PRO A 1 207 ? 5.484 -24.609 12.117 1 74.94 207 PRO A N 1
ATOM 1532 C CA . PRO A 1 207 ? 4.895 -23.438 12.773 1 74.94 207 PRO A CA 1
ATOM 1533 C C . PRO A 1 207 ? 5.902 -22.672 13.625 1 74.94 207 PRO A C 1
ATOM 1535 O O . PRO A 1 207 ? 5.879 -21.438 13.641 1 74.94 207 PRO A O 1
ATOM 1538 N N . GLU A 1 208 ? 6.742 -23.344 14.25 1 79.5 208 GLU A N 1
ATOM 1539 C CA . GLU A 1 208 ? 7.742 -22.688 15.086 1 79.5 208 GLU A CA 1
ATOM 1540 C C . GLU A 1 208 ? 8.711 -21.859 14.242 1 79.5 208 GLU A C 1
ATOM 1542 O O . GLU A 1 208 ? 9.016 -20.719 14.578 1 79.5 208 GLU A O 1
ATOM 1547 N N . VAL A 1 209 ? 9.188 -22.422 13.258 1 80.38 209 VAL A N 1
ATOM 1548 C CA . VAL A 1 209 ? 10.148 -21.734 12.398 1 80.38 209 VAL A CA 1
ATOM 1549 C C . VAL A 1 209 ? 9.453 -20.578 11.672 1 80.38 209 VAL A C 1
ATOM 1551 O O . VAL A 1 209 ? 10.047 -19.516 11.469 1 80.38 209 VAL A O 1
ATOM 1554 N N . MET A 1 210 ? 8.234 -20.75 11.398 1 80.69 210 MET A N 1
ATOM 1555 C CA . MET A 1 210 ? 7.465 -19.719 10.711 1 80.69 210 MET A CA 1
ATOM 1556 C C . MET A 1 210 ? 7.223 -18.531 11.641 1 80.69 210 MET A C 1
ATOM 1558 O O . MET A 1 210 ? 7.242 -17.375 11.195 1 80.69 210 MET A O 1
ATOM 1562 N N . ALA A 1 211 ? 7.07 -18.875 12.875 1 83.5 211 ALA A N 1
ATOM 1563 C CA . ALA A 1 211 ? 6.895 -17.797 13.844 1 83.5 211 ALA A CA 1
ATOM 1564 C C . ALA A 1 211 ? 8.156 -16.953 13.953 1 83.5 211 ALA A C 1
ATOM 1566 O O . ALA A 1 211 ? 8.086 -15.727 14 1 83.5 211 ALA A O 1
ATOM 1567 N N . GLN A 1 212 ? 9.234 -17.625 13.969 1 86.06 212 GLN A N 1
ATOM 1568 C CA . GLN A 1 212 ? 10.508 -16.906 14.008 1 86.06 212 GLN A CA 1
ATOM 1569 C C . GLN A 1 212 ? 10.719 -16.094 12.742 1 86.06 212 GLN A C 1
ATOM 1571 O O . GLN A 1 212 ? 11.188 -14.945 12.797 1 86.06 212 GLN A O 1
ATOM 1576 N N . TYR A 1 213 ? 10.336 -16.594 11.68 1 84.81 213 TYR A N 1
ATOM 1577 C CA . TYR A 1 213 ? 10.445 -15.914 10.398 1 84.81 213 TYR A CA 1
ATOM 1578 C C . TYR A 1 213 ? 9.586 -14.656 10.367 1 84.81 213 TYR A C 1
ATOM 1580 O O . TYR A 1 213 ? 10.039 -13.594 9.93 1 84.81 213 TYR A O 1
ATOM 1588 N N . ASN A 1 214 ? 8.477 -14.789 10.859 1 84.56 214 ASN A N 1
ATOM 1589 C CA . ASN A 1 214 ? 7.566 -13.648 10.875 1 84.56 214 ASN A CA 1
ATOM 1590 C C . ASN A 1 214 ? 8.086 -12.531 11.766 1 84.56 214 ASN A C 1
ATOM 1592 O O . ASN A 1 214 ? 7.957 -11.352 11.43 1 84.56 214 ASN A O 1
ATOM 1596 N N . GLU A 1 215 ? 8.633 -12.898 12.797 1 87.25 215 GLU A N 1
ATOM 1597 C CA . GLU A 1 215 ? 9.188 -11.914 13.727 1 87.25 215 GLU A CA 1
ATOM 1598 C C . GLU A 1 215 ? 10.344 -11.148 13.094 1 87.25 215 GLU A C 1
ATOM 1600 O O . GLU A 1 215 ? 10.383 -9.914 13.148 1 87.25 215 GLU A O 1
ATOM 1605 N N . VAL A 1 216 ? 11.266 -11.883 12.523 1 87.5 216 VAL A N 1
ATOM 1606 C CA . VAL A 1 216 ? 12.438 -11.227 11.945 1 87.5 216 VAL A CA 1
ATOM 1607 C C . VAL A 1 216 ? 12.039 -10.445 10.703 1 87.5 216 VAL A C 1
ATOM 1609 O O . VAL A 1 216 ? 12.602 -9.391 10.414 1 87.5 216 VAL A O 1
ATOM 1612 N N . ASN A 1 217 ? 11.07 -10.906 10 1 87 217 ASN A N 1
ATOM 1613 C CA . ASN A 1 217 ? 10.562 -10.195 8.836 1 87 217 ASN A CA 1
ATOM 1614 C C . ASN A 1 217 ? 9.891 -8.883 9.234 1 87 217 ASN A C 1
ATOM 1616 O O . ASN A 1 217 ? 10.039 -7.871 8.547 1 87 217 ASN A O 1
ATOM 1620 N N . ALA A 1 218 ? 9.172 -8.977 10.289 1 84.06 218 ALA A N 1
ATOM 1621 C CA . ALA A 1 218 ? 8.555 -7.766 10.812 1 84.06 218 ALA A CA 1
ATOM 1622 C C . ALA A 1 218 ? 9.602 -6.746 11.234 1 84.06 218 ALA A C 1
ATOM 1624 O O . ALA A 1 218 ? 9.469 -5.555 10.953 1 84.06 218 ALA A O 1
ATOM 1625 N N . SER A 1 219 ? 10.57 -7.238 11.828 1 87.06 219 SER A N 1
ATOM 1626 C CA . SER A 1 219 ? 11.656 -6.375 12.273 1 87.06 219 SER A CA 1
ATOM 1627 C C . SER A 1 219 ? 12.383 -5.746 11.086 1 87.06 219 SER A C 1
ATOM 1629 O O . SER A 1 219 ? 12.742 -4.566 11.125 1 87.06 219 SER A O 1
ATOM 1631 N N . LEU A 1 220 ? 12.617 -6.508 10.125 1 86.81 220 LEU A N 1
ATOM 1632 C CA . LEU A 1 220 ? 13.273 -5.996 8.93 1 86.81 220 LEU A CA 1
ATOM 1633 C C . LEU A 1 220 ? 12.414 -4.93 8.25 1 86.81 220 LEU A C 1
ATOM 1635 O O . LEU A 1 220 ? 12.914 -3.869 7.879 1 86.81 220 LEU A O 1
ATOM 1639 N N . SER A 1 221 ? 11.156 -5.207 8.141 1 83.75 221 SER A N 1
ATOM 1640 C CA . SER A 1 221 ? 10.234 -4.258 7.527 1 83.75 221 SER A CA 1
ATOM 1641 C C . SER A 1 221 ? 10.203 -2.941 8.297 1 83.75 221 SER A C 1
ATOM 1643 O O . SER A 1 221 ? 10.258 -1.865 7.703 1 83.75 221 SER A O 1
ATOM 1645 N N . ALA A 1 222 ? 10.164 -3.045 9.57 1 83.5 222 ALA A N 1
ATOM 1646 C CA . ALA A 1 222 ? 10.141 -1.859 10.422 1 83.5 222 ALA A CA 1
ATOM 1647 C C . ALA A 1 222 ? 11.438 -1.068 10.297 1 83.5 222 ALA A C 1
ATOM 1649 O O . ALA A 1 222 ? 11.422 0.164 10.258 1 83.5 222 ALA A O 1
ATOM 1650 N N . SER A 1 223 ? 12.484 -1.766 10.266 1 84.69 223 SER A N 1
ATOM 1651 C CA . SER A 1 223 ? 13.789 -1.124 10.18 1 84.69 223 SER A CA 1
ATOM 1652 C C . SER A 1 223 ? 13.969 -0.396 8.852 1 84.69 223 SER A C 1
ATOM 1654 O O . SER A 1 223 ? 14.562 0.685 8.805 1 84.69 223 SER A O 1
ATOM 1656 N N . VAL A 1 224 ? 13.516 -0.96 7.84 1 83.38 224 VAL A N 1
ATOM 1657 C CA . VAL A 1 224 ? 13.609 -0.346 6.52 1 83.38 224 VAL A CA 1
ATOM 1658 C C . VAL A 1 224 ? 12.766 0.924 6.477 1 83.38 224 VAL A C 1
ATOM 1660 O O . VAL A 1 224 ? 13.219 1.961 5.98 1 83.38 224 VAL A O 1
ATOM 1663 N N . VAL A 1 225 ? 11.594 0.846 6.957 1 80.75 225 VAL A N 1
ATOM 1664 C CA . VAL A 1 225 ? 10.703 1.998 6.988 1 80.75 225 VAL A CA 1
ATOM 1665 C C . VAL A 1 225 ? 11.336 3.123 7.805 1 80.75 225 VAL A C 1
ATOM 1667 O O . VAL A 1 225 ? 11.336 4.281 7.379 1 80.75 225 VAL A O 1
ATOM 1670 N N . GLU A 1 226 ? 11.797 2.777 8.914 1 81.94 226 GLU A N 1
ATOM 1671 C CA . GLU A 1 226 ? 12.445 3.754 9.789 1 81.94 226 GLU A CA 1
ATOM 1672 C C . GLU A 1 226 ? 13.656 4.383 9.102 1 81.94 226 GLU A C 1
ATOM 1674 O O . GLU A 1 226 ? 13.891 5.586 9.234 1 81.94 226 GLU A O 1
ATOM 1679 N N . TYR A 1 227 ? 14.398 3.572 8.477 1 82.06 227 TYR A N 1
ATOM 1680 C CA . TYR A 1 227 ? 15.578 4.047 7.773 1 82.06 227 TYR A CA 1
ATOM 1681 C C . TYR A 1 227 ? 15.211 5.078 6.715 1 82.06 227 TYR A C 1
ATOM 1683 O O . TYR A 1 227 ? 15.828 6.145 6.633 1 82.06 227 TYR A O 1
ATOM 1691 N N . VAL A 1 228 ? 14.227 4.844 6.004 1 81.62 228 VAL A N 1
ATOM 1692 C CA . VAL A 1 228 ? 13.82 5.711 4.902 1 81.62 228 VAL A CA 1
ATOM 1693 C C . VAL A 1 228 ? 13.203 6.992 5.461 1 81.62 228 VAL A C 1
ATOM 1695 O O . VAL A 1 228 ? 13.5 8.094 4.988 1 81.62 228 VAL A O 1
ATOM 1698 N N . GLN A 1 229 ? 12.414 6.848 6.418 1 80.06 229 GLN A N 1
ATOM 1699 C CA . GLN A 1 229 ? 11.75 8.008 7 1 80.06 229 GLN A CA 1
ATOM 1700 C C . GLN A 1 229 ? 12.742 8.891 7.758 1 80.06 229 GLN A C 1
ATOM 1702 O O . GLN A 1 229 ? 12.562 10.102 7.832 1 80.06 229 GLN A O 1
ATOM 1707 N N . GLY A 1 230 ? 13.719 8.266 8.32 1 81.19 230 GLY A N 1
ATOM 1708 C CA . GLY A 1 230 ? 14.688 8.984 9.133 1 81.19 230 GLY A CA 1
ATOM 1709 C C . GLY A 1 230 ? 15.906 9.43 8.352 1 81.19 230 GLY A C 1
ATOM 1710 O O . GLY A 1 230 ? 16.812 10.062 8.898 1 81.19 230 GLY A O 1
ATOM 1711 N N . ILE A 1 231 ? 15.914 9.25 7.098 1 81.06 231 ILE A N 1
ATOM 1712 C CA . ILE A 1 231 ? 17.109 9.469 6.297 1 81.06 231 ILE A CA 1
ATOM 1713 C C . ILE A 1 231 ? 17.5 10.945 6.34 1 81.06 231 ILE A C 1
ATOM 1715 O O . ILE A 1 231 ? 18.672 11.289 6.324 1 81.06 231 ILE A O 1
ATOM 1719 N N . ALA A 1 232 ? 16.5 11.789 6.371 1 79.31 232 ALA A N 1
ATOM 1720 C CA . ALA A 1 232 ? 16.766 13.219 6.43 1 79.31 232 ALA A CA 1
ATOM 1721 C C . ALA A 1 232 ? 17.531 13.578 7.703 1 79.31 232 ALA A C 1
ATOM 1723 O O . ALA A 1 232 ? 18.484 14.359 7.664 1 79.31 232 ALA A O 1
ATOM 1724 N N . VAL A 1 233 ? 17.094 13.023 8.758 1 81.38 233 VAL A N 1
ATOM 1725 C CA . VAL A 1 233 ? 17.734 13.273 10.047 1 81.38 233 VAL A CA 1
ATOM 1726 C C . VAL A 1 233 ? 19.125 12.648 10.062 1 81.38 233 VAL A C 1
ATOM 1728 O O . VAL A 1 233 ? 20.078 13.273 10.523 1 81.38 233 VAL A O 1
ATOM 1731 N N . LEU A 1 234 ? 19.25 11.539 9.523 1 81.62 234 LEU A N 1
ATOM 1732 C CA . LEU A 1 234 ? 20.531 10.828 9.531 1 81.62 234 LEU A CA 1
ATOM 1733 C C . LEU A 1 234 ? 21.562 11.555 8.688 1 81.62 234 LEU A C 1
ATOM 1735 O O . LEU A 1 234 ? 22.75 11.617 9.055 1 81.62 234 LEU A O 1
ATOM 1739 N N . LYS A 1 235 ? 21.141 12.047 7.652 1 78.25 235 LYS A N 1
ATOM 1740 C CA . LYS A 1 235 ? 22.047 12.773 6.773 1 78.25 235 LYS A CA 1
ATOM 1741 C C . LYS A 1 235 ? 22.438 14.117 7.379 1 78.25 235 LYS A C 1
ATOM 1743 O O . LYS A 1 235 ? 23.609 14.516 7.32 1 78.25 235 LYS A O 1
ATOM 1748 N N . THR A 1 236 ? 21.5 14.789 7.91 1 76.94 236 THR A N 1
ATOM 1749 C CA . THR A 1 236 ? 21.734 16.125 8.469 1 76.94 236 THR A CA 1
ATOM 1750 C C . THR A 1 236 ? 22.656 16.047 9.68 1 76.94 236 THR A C 1
ATOM 1752 O O . THR A 1 236 ? 23.422 16.969 9.945 1 76.94 236 THR A O 1
ATOM 1755 N N . TYR A 1 237 ? 22.609 14.93 10.312 1 77.56 237 TYR A N 1
ATOM 1756 C CA . TYR A 1 237 ? 23.406 14.797 11.523 1 77.56 237 TYR A CA 1
ATOM 1757 C C . TYR A 1 237 ? 24.594 13.867 11.297 1 77.56 237 TYR A C 1
ATOM 1759 O O . TYR A 1 237 ? 25.281 13.484 12.25 1 77.56 237 TYR A O 1
ATOM 1767 N N . HIS A 1 238 ? 24.812 13.461 10.047 1 70.44 238 HIS A N 1
ATOM 1768 C CA . HIS A 1 238 ? 25.938 12.672 9.578 1 70.44 238 HIS A CA 1
ATOM 1769 C C . HIS A 1 238 ? 26.078 11.375 10.375 1 70.44 238 HIS A C 1
ATOM 1771 O O . HIS A 1 238 ? 27.156 11.055 10.867 1 70.44 238 HIS A O 1
ATOM 1777 N N . ARG A 1 239 ? 24.953 10.781 10.578 1 69.62 239 ARG A N 1
ATOM 1778 C CA . ARG A 1 239 ? 24.938 9.516 11.305 1 69.62 239 ARG A CA 1
ATOM 1779 C C . ARG A 1 239 ? 24.453 8.383 10.414 1 69.62 239 ARG A C 1
ATOM 1781 O O . ARG A 1 239 ? 23.734 7.488 10.867 1 69.62 239 ARG A O 1
ATOM 1788 N N . GLY A 1 240 ? 24.75 8.508 9.266 1 66.62 240 GLY A N 1
ATOM 1789 C CA . GLY A 1 240 ? 24.344 7.48 8.312 1 66.62 240 GLY A CA 1
ATOM 1790 C C . GLY A 1 240 ? 24.922 6.113 8.641 1 66.62 240 GLY A C 1
ATOM 1791 O O . GLY A 1 240 ? 24.234 5.098 8.469 1 66.62 240 GLY A O 1
ATOM 1792 N N . ALA A 1 241 ? 26.031 6.113 9.266 1 66.25 241 ALA A N 1
ATOM 1793 C CA . ALA A 1 241 ? 26.719 4.863 9.594 1 66.25 241 ALA A CA 1
ATOM 1794 C C . ALA A 1 241 ? 25.969 4.098 10.68 1 66.25 241 ALA A C 1
ATOM 1796 O O . ALA A 1 241 ? 25.906 2.865 10.648 1 66.25 241 ALA A O 1
ATOM 1797 N N . LEU A 1 242 ? 25.375 4.836 11.578 1 65.25 242 LEU A N 1
ATOM 1798 C CA . LEU A 1 242 ? 24.609 4.203 12.648 1 65.25 242 LEU A CA 1
ATOM 1799 C C . LEU A 1 242 ? 23.406 3.455 12.094 1 65.25 242 LEU A C 1
ATOM 1801 O O . LEU A 1 242 ? 23.156 2.305 12.469 1 65.25 242 LEU A O 1
ATOM 1805 N N . ALA A 1 243 ? 22.719 4.129 11.32 1 71.62 243 ALA A N 1
ATOM 1806 C CA . ALA A 1 243 ? 21.516 3.533 10.75 1 71.62 243 ALA A CA 1
ATOM 1807 C C . ALA A 1 243 ? 21.859 2.324 9.883 1 71.62 243 ALA A C 1
ATOM 1809 O O . ALA A 1 243 ? 21.141 1.318 9.906 1 71.62 243 ALA A O 1
ATOM 1810 N N . SER A 1 244 ? 23 2.418 9.328 1 75.56 244 SER A N 1
ATOM 1811 C CA . SER A 1 244 ? 23.438 1.315 8.484 1 75.56 244 SER A CA 1
ATOM 1812 C C . SER A 1 244 ? 23.812 0.095 9.32 1 75.56 244 SER A C 1
ATOM 1814 O O . SER A 1 244 ? 23.5 -1.038 8.945 1 75.56 244 SER A O 1
ATOM 1816 N N . LYS A 1 245 ? 24.328 0.349 10.461 1 77.62 245 LYS A N 1
ATOM 1817 C CA . LYS A 1 245 ? 24.734 -0.752 11.336 1 77.62 245 LYS A CA 1
ATOM 1818 C C . LYS A 1 245 ? 23.516 -1.472 11.906 1 77.62 245 LYS A C 1
ATOM 1820 O O . LYS A 1 245 ? 23.5 -2.701 11.992 1 77.62 245 LYS A O 1
ATOM 1825 N N . ARG A 1 246 ? 22.562 -0.718 12.242 1 79.06 246 ARG A N 1
ATOM 1826 C CA . ARG A 1 246 ? 21.328 -1.312 12.75 1 79.06 246 ARG A CA 1
ATOM 1827 C C . ARG A 1 246 ? 20.641 -2.156 11.68 1 79.06 246 ARG A C 1
ATOM 1829 O O . ARG A 1 246 ? 20.172 -3.262 11.961 1 79.06 246 ARG A O 1
ATOM 1836 N N . LEU A 1 247 ? 20.656 -1.605 10.578 1 83.19 247 LEU A N 1
ATOM 1837 C CA . LEU A 1 247 ? 20.031 -2.326 9.469 1 83.19 247 LEU A CA 1
ATOM 1838 C C . LEU A 1 247 ? 20.797 -3.615 9.172 1 83.19 247 LEU A C 1
ATOM 1840 O O . LEU A 1 247 ? 20.188 -4.66 8.93 1 83.19 247 LEU A O 1
ATOM 1844 N N . THR A 1 248 ? 22.141 -3.598 9.305 1 85 248 THR A N 1
ATOM 1845 C CA . THR A 1 248 ? 22.969 -4.766 9.031 1 85 248 THR A CA 1
ATOM 1846 C C . THR A 1 248 ? 22.719 -5.852 10.078 1 85 248 THR A C 1
ATOM 1848 O O . THR A 1 248 ? 22.703 -7.039 9.75 1 85 248 THR A O 1
ATOM 1851 N N . ARG A 1 249 ? 22.453 -5.41 11.234 1 85.88 249 ARG A N 1
ATOM 1852 C CA . ARG A 1 249 ? 22.188 -6.375 12.305 1 85.88 249 ARG A CA 1
ATOM 1853 C C . ARG A 1 249 ? 20.875 -7.117 12.07 1 85.88 249 ARG A C 1
ATOM 1855 O O . ARG A 1 249 ? 20.812 -8.336 12.234 1 85.88 249 ARG A O 1
ATOM 1862 N N . VAL A 1 250 ? 19.906 -6.406 11.711 1 87.88 250 VAL A N 1
ATOM 1863 C CA . VAL A 1 250 ? 18.609 -7.012 11.461 1 87.88 250 VAL A CA 1
ATOM 1864 C C . VAL A 1 250 ? 18.688 -7.93 10.242 1 87.88 250 VAL A C 1
ATOM 1866 O O . VAL A 1 250 ? 18.078 -9 10.227 1 87.88 250 VAL A O 1
ATOM 1869 N N . ILE A 1 251 ? 19.5 -7.527 9.344 1 88.19 251 ILE A N 1
ATOM 1870 C CA . ILE A 1 251 ? 19.672 -8.305 8.125 1 88.19 251 ILE A CA 1
ATOM 1871 C C . ILE A 1 251 ? 20.391 -9.617 8.445 1 88.19 251 ILE A C 1
ATOM 1873 O O . ILE A 1 251 ? 20.031 -10.672 7.91 1 88.19 251 ILE A O 1
ATOM 1877 N N . ASP A 1 252 ? 21.328 -9.57 9.336 1 88.38 252 ASP A N 1
ATOM 1878 C CA . ASP A 1 252 ? 22.062 -10.773 9.719 1 88.38 252 ASP A CA 1
ATOM 1879 C C . ASP A 1 252 ? 21.172 -11.75 10.477 1 88.38 252 ASP A C 1
ATOM 1881 O O . ASP A 1 252 ? 21.234 -12.961 10.258 1 88.38 252 ASP A O 1
ATOM 1885 N N . ALA A 1 253 ? 20.375 -11.195 11.312 1 88.88 253 ALA A N 1
ATOM 1886 C CA . ALA A 1 253 ? 19.422 -12.039 12.016 1 88.88 253 ALA A CA 1
ATOM 1887 C C . ALA A 1 253 ? 18.438 -12.68 11.047 1 88.88 253 ALA A C 1
ATOM 1889 O O . ALA A 1 253 ? 18.078 -13.852 11.188 1 88.88 253 ALA A O 1
ATOM 1890 N N . TYR A 1 254 ? 18.062 -11.977 10.086 1 90.19 254 TYR A N 1
ATOM 1891 C CA . TYR A 1 254 ? 17.141 -12.445 9.055 1 90.19 254 TYR A CA 1
ATOM 1892 C C . TYR A 1 254 ? 17.766 -13.578 8.242 1 90.19 254 TYR A C 1
ATOM 1894 O O . TYR A 1 254 ? 17.109 -14.594 7.984 1 90.19 254 TYR A O 1
ATOM 1902 N N . ARG A 1 255 ? 19.016 -13.414 7.996 1 88.81 255 ARG A N 1
ATOM 1903 C CA . ARG A 1 255 ? 19.719 -14.406 7.199 1 88.81 255 ARG A CA 1
ATOM 1904 C C . ARG A 1 255 ? 19.781 -15.75 7.918 1 88.81 255 ARG A C 1
ATOM 1906 O O . ARG A 1 255 ? 19.594 -16.797 7.301 1 88.81 255 ARG A O 1
ATOM 1913 N N . ALA A 1 256 ? 19.969 -15.711 9.164 1 89.69 256 ALA A N 1
ATOM 1914 C CA . ALA A 1 256 ? 20.109 -16.938 9.938 1 89.69 256 ALA A CA 1
ATOM 1915 C C . ALA A 1 256 ? 18.797 -17.703 10.008 1 89.69 256 ALA A C 1
ATOM 1917 O O . ALA A 1 256 ? 18.766 -18.922 9.852 1 89.69 256 ALA A O 1
ATOM 1918 N N . VAL A 1 257 ? 17.766 -17.047 10.18 1 89.94 257 VAL A N 1
ATOM 1919 C CA . VAL A 1 257 ? 16.453 -17.672 10.32 1 89.94 257 VAL A CA 1
ATOM 1920 C C . VAL A 1 257 ? 16 -18.219 8.969 1 89.94 257 VAL A C 1
ATOM 1922 O O . VAL A 1 257 ? 15.438 -19.312 8.898 1 89.94 257 VAL A O 1
ATOM 1925 N N . ILE A 1 258 ? 16.297 -17.531 7.973 1 88.56 258 ILE A N 1
ATOM 1926 C CA . ILE A 1 258 ? 15.891 -17.953 6.637 1 88.56 258 ILE A CA 1
ATOM 1927 C C . ILE A 1 258 ? 16.641 -19.219 6.238 1 88.56 258 ILE A C 1
ATOM 1929 O O . ILE A 1 258 ? 16.047 -20.141 5.66 1 88.56 258 ILE A O 1
ATOM 1933 N N . ALA A 1 259 ? 17.922 -19.25 6.508 1 90.06 259 ALA A N 1
ATOM 1934 C CA . ALA A 1 259 ? 18.719 -20.438 6.191 1 90.06 259 ALA A CA 1
ATOM 1935 C C . ALA A 1 259 ? 18.156 -21.672 6.895 1 90.06 259 ALA A C 1
ATOM 1937 O O . ALA A 1 259 ? 18.047 -22.734 6.289 1 90.06 259 ALA A O 1
ATOM 1938 N N . ARG A 1 260 ? 17.781 -21.484 8.078 1 87.88 260 ARG A N 1
ATOM 1939 C CA . ARG A 1 260 ? 17.188 -22.578 8.836 1 87.88 260 ARG A CA 1
ATOM 1940 C C . ARG A 1 260 ? 15.844 -22.984 8.258 1 87.88 260 ARG A C 1
ATOM 1942 O O . ARG A 1 260 ? 15.562 -24.172 8.102 1 87.88 260 ARG A O 1
ATOM 1949 N N . MET A 1 261 ? 15.094 -22.047 7.898 1 86.94 261 MET A N 1
ATOM 1950 C CA . MET A 1 261 ? 13.766 -22.297 7.34 1 86.94 261 MET A CA 1
ATOM 1951 C C . MET A 1 261 ? 13.875 -23.062 6.02 1 86.94 261 MET A C 1
ATOM 1953 O O . MET A 1 261 ? 13.164 -24.047 5.801 1 86.94 261 MET A O 1
ATOM 1957 N N . VAL A 1 262 ? 14.789 -22.625 5.223 1 87.88 262 VAL A N 1
ATOM 1958 C CA . VAL A 1 262 ? 14.961 -23.219 3.904 1 87.88 262 VAL A CA 1
ATOM 1959 C C . VAL A 1 262 ? 15.438 -24.672 4.051 1 87.88 262 VAL A C 1
ATOM 1961 O O . VAL A 1 262 ? 14.875 -25.578 3.438 1 87.88 262 VAL A O 1
ATOM 1964 N N . ARG A 1 263 ? 16.312 -24.922 4.902 1 87.5 263 ARG A N 1
ATOM 1965 C CA . ARG A 1 263 ? 16.891 -26.266 5.082 1 87.5 263 ARG A CA 1
ATOM 1966 C C . ARG A 1 263 ? 15.859 -27.219 5.68 1 87.5 263 ARG A C 1
ATOM 1968 O O . ARG A 1 263 ? 15.914 -28.422 5.438 1 87.5 263 ARG A O 1
ATOM 1975 N N . MET A 1 264 ? 14.938 -26.641 6.301 1 83.62 264 MET A N 1
ATOM 1976 C CA . MET A 1 264 ? 13.93 -27.484 6.945 1 83.62 264 MET A CA 1
ATOM 1977 C C . MET A 1 264 ? 12.734 -27.703 6.02 1 83.62 264 MET A C 1
ATOM 1979 O O . MET A 1 264 ? 12.164 -28.797 5.996 1 83.62 264 MET A O 1
ATOM 1983 N N . THR A 1 265 ? 12.398 -26.75 5.215 1 83.19 265 THR A N 1
ATOM 1984 C CA . THR A 1 265 ? 11.141 -26.812 4.473 1 83.19 265 THR A CA 1
ATOM 1985 C C . THR A 1 265 ? 11.367 -27.391 3.076 1 83.19 265 THR A C 1
ATOM 1987 O O . THR A 1 265 ? 10.539 -28.141 2.568 1 83.19 265 THR A O 1
ATOM 1990 N N . VAL A 1 266 ? 12.516 -27.109 2.484 1 87 266 VAL A N 1
ATOM 1991 C CA . VAL A 1 266 ? 12.75 -27.469 1.089 1 87 266 VAL A CA 1
ATOM 1992 C C . VAL A 1 266 ? 12.773 -28.984 0.943 1 87 266 VAL A C 1
ATOM 1994 O O . VAL A 1 266 ? 12.141 -29.547 0.044 1 87 266 VAL A O 1
ATOM 1997 N N . PRO A 1 267 ? 13.398 -29.734 1.83 1 86.81 267 PRO A N 1
ATOM 1998 C CA . PRO A 1 267 ? 13.391 -31.188 1.682 1 86.81 267 PRO A CA 1
ATOM 1999 C C . PRO A 1 267 ? 11.984 -31.781 1.778 1 86.81 267 PRO A C 1
ATOM 2001 O O . PRO A 1 267 ? 11.656 -32.719 1.047 1 86.81 267 PRO A O 1
ATOM 2004 N N . GLY A 1 268 ? 11.188 -31.234 2.648 1 83.06 268 GLY A N 1
ATOM 2005 C CA . GLY A 1 268 ? 9.828 -31.719 2.789 1 83.06 268 GLY A CA 1
ATOM 2006 C C . GLY A 1 268 ? 8.977 -31.484 1.554 1 83.06 268 GLY A C 1
ATOM 2007 O O . GLY A 1 268 ? 8.297 -32.406 1.076 1 83.06 268 GLY A O 1
ATOM 2008 N N . TRP A 1 269 ? 9.117 -30.375 1.027 1 82.62 269 TRP A N 1
ATOM 2009 C CA . TRP A 1 269 ? 8.367 -30.047 -0.178 1 82.62 269 TRP A CA 1
ATOM 2010 C C . TRP A 1 269 ? 8.859 -30.859 -1.37 1 82.62 269 TRP A C 1
ATOM 2012 O O . TRP A 1 269 ? 8.055 -31.328 -2.178 1 82.62 269 TRP A O 1
ATOM 2022 N N . SER A 1 270 ? 10.156 -30.969 -1.443 1 88.56 270 SER A N 1
ATOM 2023 C CA . SER A 1 270 ? 10.742 -31.75 -2.529 1 88.56 270 SER A CA 1
ATOM 2024 C C . SER A 1 270 ? 10.32 -33.219 -2.445 1 88.56 270 SER A C 1
ATOM 2026 O O . SER A 1 270 ? 10.023 -33.844 -3.465 1 88.56 270 SER A O 1
ATOM 2028 N N . ALA A 1 271 ? 10.227 -33.656 -1.249 1 87.81 271 ALA A N 1
ATOM 2029 C CA . ALA A 1 271 ? 9.773 -35.031 -1.06 1 87.81 271 ALA A CA 1
ATOM 2030 C C . ALA A 1 271 ? 8.328 -35.219 -1.501 1 87.81 271 ALA A C 1
ATOM 2032 O O . ALA A 1 271 ? 7.984 -36.188 -2.154 1 87.81 271 ALA A O 1
ATOM 2033 N N . PHE A 1 272 ? 7.535 -34.375 -1.228 1 83.25 272 PHE A N 1
ATOM 2034 C CA . PHE A 1 272 ? 6.133 -34.406 -1.639 1 83.25 272 PHE A CA 1
ATOM 2035 C C . PHE A 1 272 ? 6.016 -34.406 -3.158 1 83.25 272 PHE A C 1
ATOM 2037 O O . PHE A 1 272 ? 5.285 -35.219 -3.721 1 83.25 272 PHE A O 1
ATOM 2044 N N . THR A 1 273 ? 6.738 -33.5 -3.756 1 83.69 273 THR A N 1
ATOM 2045 C CA . THR A 1 273 ? 6.688 -33.375 -5.207 1 83.69 273 THR A CA 1
ATOM 2046 C C . THR A 1 273 ? 7.156 -34.688 -5.879 1 83.69 273 THR A C 1
ATOM 2048 O O . THR A 1 273 ? 6.547 -35.125 -6.852 1 83.69 273 THR A O 1
ATOM 2051 N N . VAL A 1 274 ? 8.156 -35.25 -5.316 1 86.38 274 VAL A N 1
ATOM 2052 C CA . VAL A 1 274 ? 8.734 -36.469 -5.914 1 86.38 274 VAL A CA 1
ATOM 2053 C C . VAL A 1 274 ? 7.797 -37.656 -5.695 1 86.38 274 VAL A C 1
ATOM 2055 O O . VAL A 1 274 ? 7.562 -38.438 -6.609 1 86.38 274 VAL A O 1
ATOM 2058 N N . VAL A 1 275 ? 7.234 -37.656 -4.527 1 84.12 275 VAL A N 1
ATOM 2059 C CA . VAL A 1 275 ? 6.359 -38.781 -4.199 1 84.12 275 VAL A CA 1
ATOM 2060 C C . VAL A 1 275 ? 5.105 -38.75 -5.07 1 84.12 275 VAL A C 1
ATOM 2062 O O . VAL A 1 275 ? 4.688 -39.75 -5.621 1 84.12 275 VAL A O 1
ATOM 2065 N N . ILE A 1 276 ? 4.602 -37.625 -5.234 1 79.75 276 ILE A N 1
ATOM 2066 C CA . ILE A 1 276 ? 3.381 -37.5 -6.02 1 79.75 276 ILE A CA 1
ATOM 2067 C C . ILE A 1 276 ? 3.678 -37.812 -7.484 1 79.75 276 ILE A C 1
ATOM 2069 O O . ILE A 1 276 ? 2.842 -38.375 -8.188 1 79.75 276 ILE A O 1
ATOM 2073 N N . GLY A 1 277 ? 4.859 -37.469 -7.965 1 77.38 277 GLY A N 1
ATOM 2074 C CA . GLY A 1 277 ? 5.25 -37.719 -9.344 1 77.38 277 GLY A CA 1
ATOM 2075 C C . GLY A 1 277 ? 5.684 -39.156 -9.602 1 77.38 277 GLY A C 1
ATOM 2076 O O . GLY A 1 277 ? 5.75 -39.594 -10.75 1 77.38 277 GLY A O 1
ATOM 2077 N N . ALA A 1 278 ? 5.891 -39.938 -8.531 1 78.94 278 ALA A N 1
ATOM 2078 C CA . ALA A 1 278 ? 6.449 -41.281 -8.688 1 78.94 278 ALA A CA 1
ATOM 2079 C C . ALA A 1 278 ? 5.359 -42.344 -8.562 1 78.94 278 ALA A C 1
ATOM 2081 O O . ALA A 1 278 ? 5.641 -43.469 -8.203 1 78.94 278 ALA A O 1
ATOM 2082 N N . ASN A 1 279 ? 4.195 -41.969 -8.852 1 81.06 279 ASN A N 1
ATOM 2083 C CA . ASN A 1 279 ? 3.096 -42.938 -8.75 1 81.06 279 ASN A CA 1
ATOM 2084 C C . ASN A 1 279 ? 3.301 -44.125 -9.664 1 81.06 279 ASN A C 1
ATOM 2086 O O . ASN A 1 279 ? 2.916 -45.25 -9.328 1 81.06 279 ASN A O 1
ATOM 2090 N N . MET A 1 280 ? 3.973 -43.938 -10.688 1 80.75 280 MET A N 1
ATOM 2091 C CA . MET A 1 280 ? 4.188 -44.969 -11.672 1 80.75 280 MET A CA 1
ATOM 2092 C C . MET A 1 280 ? 5.07 -46.094 -11.109 1 80.75 280 MET A C 1
ATOM 2094 O O . MET A 1 280 ? 4.895 -47.25 -11.438 1 80.75 280 MET A O 1
ATOM 2098 N N . LEU A 1 281 ? 5.945 -45.656 -10.242 1 78.88 281 LEU A N 1
ATOM 2099 C CA . LEU A 1 281 ? 6.863 -46.656 -9.68 1 78.88 281 LEU A CA 1
ATOM 2100 C C . LEU A 1 281 ? 6.141 -47.562 -8.711 1 78.88 281 LEU A C 1
ATOM 2102 O O . LEU A 1 281 ? 6.582 -48.688 -8.469 1 78.88 281 LEU A O 1
ATOM 2106 N N . SER A 1 282 ? 5.098 -47.031 -8.172 1 83 282 SER A N 1
ATOM 2107 C CA . SER A 1 282 ? 4.297 -47.906 -7.297 1 83 282 SER A CA 1
ATOM 2108 C C . SER A 1 282 ? 3.422 -48.844 -8.109 1 83 282 SER A C 1
ATOM 2110 O O . SER A 1 282 ? 3.158 -49.969 -7.68 1 83 282 SER A O 1
ATOM 2112 N N . ILE A 1 283 ? 3.043 -48.5 -9.297 1 88.38 283 ILE A N 1
ATOM 2113 C CA . ILE A 1 283 ? 2.113 -49.25 -10.125 1 88.38 283 ILE A CA 1
ATOM 2114 C C . ILE A 1 283 ? 2.863 -50.375 -10.852 1 88.38 283 ILE A C 1
ATOM 2116 O O . ILE A 1 283 ? 2.354 -51.5 -10.984 1 88.38 283 ILE A O 1
ATOM 2120 N N . LEU A 1 284 ? 4.059 -50.188 -11.188 1 86.44 284 LEU A N 1
ATOM 2121 C CA . LEU A 1 284 ? 4.809 -51.031 -12.109 1 86.44 284 LEU A CA 1
ATOM 2122 C C . LEU A 1 284 ? 5.055 -52.438 -11.5 1 86.44 284 LEU A C 1
ATOM 2124 O O . LEU A 1 284 ? 4.781 -53.438 -12.133 1 86.44 284 LEU A O 1
ATOM 2128 N N . PRO A 1 285 ? 5.602 -52.438 -10.25 1 83.44 285 PRO A N 1
ATOM 2129 C CA . PRO A 1 285 ? 5.895 -53.781 -9.727 1 83.44 285 PRO A CA 1
ATOM 2130 C C . PRO A 1 285 ? 4.637 -54.625 -9.539 1 83.44 285 PRO A C 1
ATOM 2132 O O . PRO A 1 285 ? 4.633 -55.812 -9.875 1 83.44 285 PRO A O 1
ATOM 2135 N N . PHE A 1 286 ? 3.604 -54.062 -9.18 1 88.25 286 PHE A N 1
ATOM 2136 C CA . PHE A 1 286 ? 2.381 -54.812 -8.93 1 88.25 286 PHE A CA 1
ATOM 2137 C C . PHE A 1 286 ? 1.644 -55.094 -10.234 1 88.25 286 PHE A C 1
ATOM 2139 O O . PHE A 1 286 ? 1.168 -56.219 -10.461 1 88.25 286 PHE A O 1
ATOM 2146 N N . GLY A 1 287 ? 1.484 -54.062 -11.039 1 88.06 287 GLY A N 1
ATOM 2147 C CA . GLY A 1 287 ? 0.876 -54.281 -12.344 1 88.06 287 GLY A CA 1
ATOM 2148 C C . GLY A 1 287 ? 1.621 -55.281 -13.203 1 88.06 287 GLY A C 1
ATOM 2149 O O . GLY A 1 287 ? 1.005 -56.125 -13.852 1 88.06 287 GLY A O 1
ATOM 2150 N N . GLY A 1 288 ? 2.955 -55.188 -13.18 1 83.94 288 GLY A N 1
ATOM 2151 C CA . GLY A 1 288 ? 3.766 -56.156 -13.906 1 83.94 288 GLY A CA 1
ATOM 2152 C C . GLY A 1 288 ? 3.605 -57.562 -13.398 1 83.94 288 GLY A C 1
ATOM 2153 O O . GLY A 1 288 ? 3.514 -58.5 -14.188 1 83.94 288 GLY A O 1
ATOM 2154 N N . TYR A 1 289 ? 3.594 -57.719 -12.125 1 84.62 289 TYR A N 1
ATOM 2155 C CA . TYR A 1 289 ? 3.438 -59.031 -11.508 1 84.62 289 TYR A CA 1
ATOM 2156 C C . TYR A 1 289 ? 2.098 -59.656 -11.883 1 84.62 289 TYR A C 1
ATOM 2158 O O . TYR A 1 289 ? 2.043 -60.812 -12.289 1 84.62 289 TYR A O 1
ATOM 2166 N N . TRP A 1 290 ? 1.012 -58.969 -11.75 1 89.56 290 TRP A N 1
ATOM 2167 C CA . TRP A 1 290 ? -0.319 -59.5 -12.031 1 89.56 290 TRP A CA 1
ATOM 2168 C C . TRP A 1 290 ? -0.5 -59.719 -13.531 1 89.56 290 TRP A C 1
ATOM 2170 O O . TRP A 1 290 ? -1.232 -60.625 -13.938 1 89.56 290 TRP A O 1
ATOM 2180 N N . TYR A 1 291 ? 0.166 -59 -14.336 1 87.94 291 TYR A N 1
ATOM 2181 C CA . TYR A 1 291 ? 0.13 -59.219 -15.781 1 87.94 291 TYR A CA 1
ATOM 2182 C C . TYR A 1 291 ? 0.817 -60.531 -16.156 1 87.94 291 TYR A C 1
ATOM 2184 O O . TYR A 1 291 ? 0.293 -61.312 -16.953 1 87.94 291 TYR A O 1
ATOM 2192 N N . LEU A 1 292 ? 2 -60.781 -15.594 1 84.06 292 LEU A N 1
ATOM 2193 C CA . LEU A 1 292 ? 2.768 -62 -15.898 1 84.06 292 LEU A CA 1
ATOM 2194 C C . LEU A 1 292 ? 2.039 -63.25 -15.406 1 84.06 292 LEU A C 1
ATOM 2196 O O . LEU A 1 292 ? 2.164 -64.312 -16 1 84.06 292 LEU A O 1
ATOM 2200 N N . GLN A 1 293 ? 1.292 -63.031 -14.344 1 85.56 293 GLN A N 1
ATOM 2201 C CA . GLN A 1 293 ? 0.514 -64.188 -13.836 1 85.56 293 GLN A CA 1
ATOM 2202 C C . GLN A 1 293 ? -0.764 -64.375 -14.648 1 85.56 293 GLN A C 1
ATOM 2204 O O . GLN A 1 293 ? -1.466 -65.375 -14.477 1 85.56 293 GLN A O 1
ATOM 2209 N N . GLY A 1 294 ? -1.146 -63.375 -15.453 1 86.69 294 GLY A N 1
ATOM 2210 C CA . GLY A 1 294 ? -2.301 -63.5 -16.328 1 86.69 294 GLY A CA 1
ATOM 2211 C C . GLY A 1 294 ? -3.572 -62.938 -15.719 1 86.69 294 GLY A C 1
ATOM 2212 O O . GLY A 1 294 ? -4.648 -63.062 -16.312 1 86.69 294 GLY A O 1
ATOM 2213 N N . SER A 1 295 ? -3.443 -62.344 -14.625 1 91.31 295 SER A N 1
ATOM 2214 C CA . SER A 1 295 ? -4.633 -61.844 -13.93 1 91.31 295 SER A CA 1
ATOM 2215 C C . SER A 1 295 ? -4.941 -60.406 -14.305 1 91.31 295 SER A C 1
ATOM 2217 O O . SER A 1 295 ? -5.996 -59.875 -13.945 1 91.31 295 SER A O 1
ATOM 2219 N N . LEU A 1 296 ? -4.055 -59.75 -15 1 91.56 296 LEU A N 1
ATOM 2220 C CA . LEU A 1 296 ? -4.242 -58.375 -15.445 1 91.56 296 LEU A CA 1
ATOM 2221 C C . LEU A 1 296 ? -4.016 -58.25 -16.953 1 91.56 296 LEU A C 1
ATOM 2223 O O . LEU A 1 296 ? -3.043 -58.781 -17.484 1 91.56 296 LEU A O 1
ATOM 2227 N N . SER A 1 297 ? -4.977 -57.594 -17.531 1 90.25 297 SER A N 1
ATOM 2228 C CA . SER A 1 297 ? -4.828 -57.406 -18.969 1 90.25 297 SER A CA 1
ATOM 2229 C C . SER A 1 297 ? -3.875 -56.25 -19.266 1 90.25 297 SER A C 1
ATOM 2231 O O . SER A 1 297 ? -3.645 -55.406 -18.422 1 90.25 297 SER A O 1
ATOM 2233 N N . LEU A 1 298 ? -3.324 -56.219 -20.453 1 87 298 LEU A N 1
ATOM 2234 C CA . LEU A 1 298 ? -2.369 -55.188 -20.859 1 87 298 LEU A CA 1
ATOM 2235 C C . LEU A 1 298 ? -3.039 -53.812 -20.938 1 87 298 LEU A C 1
ATOM 2237 O O . LEU A 1 298 ? -2.453 -52.812 -20.531 1 87 298 LEU A O 1
ATOM 2241 N N . GLU A 1 299 ? -4.211 -53.781 -21.516 1 88.62 299 GLU A N 1
ATOM 2242 C CA . GLU A 1 299 ? -4.922 -52.5 -21.672 1 88.62 299 GLU A CA 1
ATOM 2243 C C . GLU A 1 299 ? -5.223 -51.875 -20.312 1 88.62 299 GLU A C 1
ATOM 2245 O O . GLU A 1 299 ? -5.133 -50.656 -20.172 1 88.62 299 GLU A O 1
ATOM 2250 N N . LEU A 1 300 ? -5.527 -52.75 -19.344 1 90.75 300 LEU A N 1
ATOM 2251 C CA . LEU A 1 300 ? -5.805 -52.219 -18.016 1 90.75 300 LEU A CA 1
ATOM 2252 C C . LEU A 1 300 ? -4.523 -51.75 -17.328 1 90.75 300 LEU A C 1
ATOM 2254 O O . LEU A 1 300 ? -4.531 -50.75 -16.594 1 90.75 300 LEU A O 1
ATOM 2258 N N . PHE A 1 301 ? -3.482 -52.5 -17.578 1 90 301 PHE A N 1
ATOM 2259 C CA . PHE A 1 301 ? -2.182 -52.125 -17.031 1 90 301 PHE A CA 1
ATOM 2260 C C . PHE A 1 301 ? -1.76 -50.75 -17.531 1 90 301 PHE A C 1
ATOM 2262 O O . PHE A 1 301 ? -1.397 -49.875 -16.75 1 90 301 PHE A O 1
ATOM 2269 N N . VAL A 1 302 ? -1.908 -50.469 -18.781 1 88.25 302 VAL A N 1
ATOM 2270 C CA . VAL A 1 302 ? -1.518 -49.219 -19.406 1 88.25 302 VAL A CA 1
ATOM 2271 C C . VAL A 1 302 ? -2.445 -48.094 -18.922 1 88.25 302 VAL A C 1
ATOM 2273 O O . VAL A 1 302 ? -1.995 -46.969 -18.641 1 88.25 302 VAL A O 1
ATOM 2276 N N . LEU A 1 303 ? -3.637 -48.406 -18.859 1 89.19 303 LEU A N 1
ATOM 2277 C CA . LEU A 1 303 ? -4.605 -47.406 -18.391 1 89.19 303 LEU A CA 1
ATOM 2278 C C . LEU A 1 303 ? -4.242 -46.938 -16.984 1 89.19 303 LEU A C 1
ATOM 2280 O O . LEU A 1 303 ? -4.309 -45.719 -16.703 1 89.19 303 LEU A O 1
ATOM 2284 N N . CYS A 1 304 ? -3.887 -47.812 -16.094 1 89.38 304 CYS A N 1
ATOM 2285 C CA . CYS A 1 304 ? -3.521 -47.438 -14.734 1 89.38 304 CYS A CA 1
ATOM 2286 C C . CYS A 1 304 ? -2.277 -46.562 -14.711 1 89.38 304 CYS A C 1
ATOM 2288 O O . CYS A 1 304 ? -2.184 -45.625 -13.914 1 89.38 304 CYS A O 1
ATOM 2290 N N . LEU A 1 305 ? -1.383 -46.844 -15.562 1 87.06 305 LEU A N 1
ATOM 2291 C CA . LEU A 1 305 ? -0.177 -46.031 -15.664 1 87.06 305 LEU A CA 1
ATOM 2292 C C . LEU A 1 305 ? -0.517 -44.594 -16.109 1 87.06 305 LEU A C 1
ATOM 2294 O O . LEU A 1 305 ? -0.012 -43.625 -15.531 1 87.06 305 LEU A O 1
ATOM 2298 N N . LEU A 1 306 ? -1.378 -44.469 -17.062 1 86.5 306 LEU A N 1
ATOM 2299 C CA . LEU A 1 306 ? -1.76 -43.188 -17.594 1 86.5 306 LEU A CA 1
ATOM 2300 C C . LEU A 1 306 ? -2.572 -42.406 -16.562 1 86.5 306 LEU A C 1
ATOM 2302 O O . LEU A 1 306 ? -2.369 -41.188 -16.406 1 86.5 306 LEU A O 1
ATOM 2306 N N . LEU A 1 307 ? -3.445 -43.062 -15.898 1 85.5 307 LEU A N 1
ATOM 2307 C CA . LEU A 1 307 ? -4.254 -42.406 -14.875 1 85.5 307 LEU A CA 1
ATOM 2308 C C . LEU A 1 307 ? -3.385 -41.938 -13.719 1 85.5 307 LEU A C 1
ATOM 2310 O O . LEU A 1 307 ? -3.645 -40.875 -13.133 1 85.5 307 LEU A O 1
ATOM 2314 N N . GLY A 1 308 ? -2.471 -42.75 -13.352 1 79.69 308 GLY A N 1
ATOM 2315 C CA . GLY A 1 308 ? -1.544 -42.344 -12.297 1 79.69 308 GLY A CA 1
ATOM 2316 C C . GLY A 1 308 ? -0.819 -41.062 -12.594 1 79.69 308 GLY A C 1
ATOM 2317 O O . GLY A 1 308 ? -0.676 -40.188 -11.711 1 79.69 308 GLY A O 1
ATOM 2318 N N . LEU A 1 309 ? -0.445 -40.844 -13.781 1 78.56 309 LEU A N 1
ATOM 2319 C CA . LEU A 1 309 ? 0.229 -39.625 -14.195 1 78.56 309 LEU A CA 1
ATOM 2320 C C . LEU A 1 309 ? -0.752 -38.438 -14.258 1 78.56 309 LEU A C 1
ATOM 2322 O O . LEU A 1 309 ? -0.393 -37.312 -13.938 1 78.56 309 LEU A O 1
ATOM 2326 N N . GLY A 1 310 ? -1.934 -38.719 -14.586 1 76.75 310 GLY A N 1
ATOM 2327 C CA . GLY A 1 310 ? -2.932 -37.656 -14.797 1 76.75 310 GLY A CA 1
ATOM 2328 C C . GLY A 1 310 ? -3.447 -37.062 -13.508 1 76.75 310 GLY A C 1
ATOM 2329 O O . GLY A 1 310 ? -3.873 -35.906 -13.484 1 76.75 310 GLY A O 1
ATOM 2330 N N . ILE A 1 311 ? -3.377 -37.719 -12.422 1 78.56 311 ILE A N 1
ATOM 2331 C CA . ILE A 1 311 ? -3.99 -37.25 -11.18 1 78.56 311 ILE A CA 1
ATOM 2332 C C . ILE A 1 311 ? -2.992 -36.375 -10.406 1 78.56 311 ILE A C 1
ATOM 2334 O O . ILE A 1 311 ? -3.35 -35.75 -9.406 1 78.56 311 ILE A O 1
ATOM 2338 N N . THR A 1 312 ? -1.809 -36.281 -10.836 1 76 312 THR A N 1
ATOM 2339 C CA . THR A 1 312 ? -0.766 -35.562 -10.117 1 76 312 THR A CA 1
ATOM 2340 C C . THR A 1 312 ? -1.09 -34.062 -10.047 1 76 312 THR A C 1
ATOM 2342 O O . THR A 1 312 ? -1.015 -33.438 -8.977 1 76 312 THR A O 1
ATOM 2345 N N . ARG A 1 313 ? -1.559 -33.531 -11.055 1 75.94 313 ARG A N 1
ATOM 2346 C CA . ARG A 1 313 ? -1.794 -32.094 -11.109 1 75.94 313 ARG A CA 1
ATOM 2347 C C . ARG A 1 313 ? -2.934 -31.672 -10.18 1 75.94 313 ARG A C 1
ATOM 2349 O O . ARG A 1 313 ? -2.785 -30.75 -9.383 1 75.94 313 ARG A O 1
ATOM 2356 N N . PRO A 1 314 ? -4.035 -32.344 -10.25 1 77.62 314 PRO A N 1
ATOM 2357 C CA . PRO A 1 314 ? -5.125 -32 -9.344 1 77.62 314 PRO A CA 1
ATOM 2358 C C . PRO A 1 314 ? -4.742 -32.156 -7.871 1 77.62 314 PRO A C 1
ATOM 2360 O O . PRO A 1 314 ? -5.168 -31.375 -7.027 1 77.62 314 PRO A O 1
ATOM 2363 N N . LEU A 1 315 ? -3.936 -33.094 -7.645 1 76.31 315 LEU A N 1
ATOM 2364 C CA . LEU A 1 315 ? -3.525 -33.312 -6.262 1 76.31 315 LEU A CA 1
ATOM 2365 C C . LEU A 1 315 ? -2.609 -32.188 -5.785 1 76.31 315 LEU A C 1
ATOM 2367 O O . LEU A 1 315 ? -2.709 -31.75 -4.641 1 76.31 315 LEU A O 1
ATOM 2371 N N . PHE A 1 316 ? -1.85 -31.766 -6.703 1 75.31 316 PHE A N 1
ATOM 2372 C CA . PHE A 1 316 ? -0.998 -30.625 -6.387 1 75.31 316 PHE A CA 1
ATOM 2373 C C . PHE A 1 316 ? -1.836 -29.375 -6.137 1 75.31 316 PHE A C 1
ATOM 2375 O O . PHE A 1 316 ? -1.558 -28.609 -5.211 1 75.31 316 PHE A O 1
ATOM 2382 N N . ALA A 1 317 ? -2.793 -29.188 -6.891 1 75.75 317 ALA A N 1
ATOM 2383 C CA . ALA A 1 317 ? -3.67 -28.031 -6.742 1 75.75 317 ALA A CA 1
ATOM 2384 C C . ALA A 1 317 ? -4.402 -28.062 -5.402 1 75.75 317 ALA A C 1
ATOM 2386 O O . ALA A 1 317 ? -4.574 -27.031 -4.754 1 75.75 317 ALA A O 1
ATOM 2387 N N . LEU A 1 318 ? -4.766 -29.188 -4.965 1 74.94 318 LEU A N 1
ATOM 2388 C CA . LEU A 1 318 ? -5.508 -29.344 -3.719 1 74.94 318 LEU A CA 1
ATOM 2389 C C . LEU A 1 318 ? -4.621 -29.062 -2.514 1 74.94 318 LEU A C 1
ATOM 2391 O O . LEU A 1 318 ? -5.098 -28.578 -1.484 1 74.94 318 LEU A O 1
ATOM 2395 N N . ALA A 1 319 ? -3.377 -29.344 -2.695 1 71.75 319 ALA A N 1
ATOM 2396 C CA . ALA A 1 319 ? -2.439 -29.141 -1.595 1 71.75 319 ALA A CA 1
ATOM 2397 C C . ALA A 1 319 ? -2.332 -27.656 -1.232 1 71.75 319 ALA A C 1
ATOM 2399 O O . ALA A 1 319 ? -2.078 -27.312 -0.076 1 71.75 319 ALA A O 1
ATOM 2400 N N . PHE A 1 320 ? -2.682 -26.844 -2.17 1 70.94 320 PHE A N 1
ATOM 2401 C CA . PHE A 1 320 ? -2.498 -25.406 -1.929 1 70.94 320 PHE A CA 1
ATOM 2402 C C . PHE A 1 320 ? -3.83 -24.734 -1.628 1 70.94 320 PHE A C 1
ATOM 2404 O O . PHE A 1 320 ? -3.867 -23.578 -1.231 1 70.94 320 PHE A O 1
ATOM 2411 N N . PHE A 1 321 ? -4.832 -25.406 -1.788 1 73.06 321 PHE A N 1
ATOM 2412 C CA . PHE A 1 321 ? -6.16 -24.812 -1.673 1 73.06 321 PHE A CA 1
ATOM 2413 C C . PHE A 1 321 ? -6.406 -24.312 -0.257 1 73.06 321 PHE A C 1
ATOM 2415 O O . PHE A 1 321 ? -6.996 -23.25 -0.067 1 73.06 321 PHE A O 1
ATOM 2422 N N . GLY A 1 322 ? -5.898 -25.078 0.686 1 70.19 322 GLY A N 1
ATOM 2423 C CA . GLY A 1 322 ? -6.102 -24.672 2.066 1 70.19 322 GLY A CA 1
ATOM 2424 C C . GLY A 1 322 ? -5.461 -23.328 2.396 1 70.19 322 GLY A C 1
ATOM 2425 O O . GLY A 1 322 ? -6.07 -22.484 3.062 1 70.19 322 GLY A O 1
ATOM 2426 N N . SER A 1 323 ? -4.316 -23.125 1.934 1 69.19 323 SER A N 1
ATOM 2427 C CA . SER A 1 323 ? -3.596 -21.875 2.189 1 69.19 323 SER A CA 1
ATOM 2428 C C . SER A 1 323 ? -4.266 -20.703 1.488 1 69.19 323 SER A C 1
ATOM 2430 O O . SER A 1 323 ? -4.371 -19.609 2.057 1 69.19 323 SER A O 1
ATOM 2432 N N . LEU A 1 324 ? -4.738 -20.953 0.371 1 72.62 324 LEU A N 1
ATOM 2433 C CA . LEU A 1 324 ? -5.414 -19.906 -0.388 1 72.62 324 LEU A CA 1
ATOM 2434 C C . LEU A 1 324 ? -6.723 -19.5 0.281 1 72.62 324 LEU A C 1
ATOM 2436 O O . LEU A 1 324 ? -7.043 -18.312 0.373 1 72.62 324 LEU A O 1
ATOM 2440 N N . LEU A 1 325 ? -7.371 -20.469 0.787 1 75.81 325 LEU A N 1
ATOM 2441 C CA . LEU A 1 325 ? -8.648 -20.219 1.444 1 75.81 325 LEU A CA 1
ATOM 2442 C C . LEU A 1 325 ? -8.461 -19.359 2.682 1 75.81 325 LEU A C 1
ATOM 2444 O O . LEU A 1 325 ? -9.273 -18.469 2.947 1 75.81 325 LEU A O 1
ATOM 2448 N N . ARG A 1 326 ? -7.445 -19.594 3.314 1 73.56 326 ARG A N 1
ATOM 2449 C CA . ARG A 1 326 ? -7.184 -18.797 4.512 1 73.56 326 ARG A CA 1
ATOM 2450 C C . ARG A 1 326 ? -6.93 -17.344 4.16 1 73.56 326 ARG A C 1
ATOM 2452 O O . ARG A 1 326 ? -7.41 -16.438 4.848 1 73.56 326 ARG A O 1
ATOM 2459 N N . LEU A 1 327 ? -6.234 -17.172 3.145 1 72.94 327 LEU A N 1
ATOM 2460 C CA . LEU A 1 327 ? -5.949 -15.805 2.705 1 72.94 327 LEU A CA 1
ATOM 2461 C C . LEU A 1 327 ? -7.23 -15.078 2.316 1 72.94 327 LEU A C 1
ATOM 2463 O O . LEU A 1 327 ? -7.414 -13.906 2.67 1 72.94 327 LEU A O 1
ATOM 2467 N N . ILE A 1 328 ? -8.031 -15.773 1.712 1 80.12 328 ILE A N 1
ATOM 2468 C CA . ILE A 1 328 ? -9.289 -15.195 1.248 1 80.12 328 ILE A CA 1
ATOM 2469 C C . ILE A 1 328 ? -10.203 -14.922 2.439 1 80.12 328 ILE A C 1
ATOM 2471 O O . ILE A 1 328 ? -10.906 -13.906 2.471 1 80.12 328 ILE A O 1
ATOM 2475 N N . GLN A 1 329 ? -10.117 -15.789 3.346 1 82.5 329 GLN A N 1
ATOM 2476 C CA . GLN A 1 329 ? -10.938 -15.625 4.543 1 82.5 329 GLN A CA 1
ATOM 2477 C C . GLN A 1 329 ? -10.523 -14.391 5.332 1 82.5 329 GLN A C 1
ATOM 2479 O O . GLN A 1 329 ? -11.367 -13.703 5.914 1 82.5 329 GLN A O 1
ATOM 2484 N N . ASP A 1 330 ? -9.32 -14.07 5.336 1 80.62 330 ASP A N 1
ATOM 2485 C CA . ASP A 1 330 ? -8.844 -12.875 6.016 1 80.62 330 ASP A CA 1
ATOM 2486 C C . ASP A 1 330 ? -9.375 -11.609 5.344 1 80.62 330 ASP A C 1
ATOM 2488 O O . ASP A 1 330 ? -9.812 -10.68 6.02 1 80.62 330 ASP A O 1
ATOM 2492 N N . SER A 1 331 ? -9.281 -11.625 4.051 1 82.25 331 SER A N 1
ATOM 2493 C CA . SER A 1 331 ? -9.82 -10.5 3.297 1 82.25 331 SER A CA 1
ATOM 2494 C C . SER A 1 331 ? -11.328 -10.375 3.504 1 82.25 331 SER A C 1
ATOM 2496 O O . SER A 1 331 ? -11.844 -9.266 3.678 1 82.25 331 SER A O 1
ATOM 2498 N N . HIS A 1 332 ? -11.961 -11.508 3.467 1 86.69 332 HIS A N 1
ATOM 2499 C CA . HIS A 1 332 ? -13.398 -11.523 3.697 1 86.69 332 HIS A CA 1
ATOM 2500 C C . HIS A 1 332 ? -13.734 -11.039 5.102 1 86.69 332 HIS A C 1
ATOM 2502 O O . HIS A 1 332 ? -14.742 -10.359 5.305 1 86.69 332 HIS A O 1
ATOM 2508 N N . GLY A 1 333 ? -12.961 -11.453 5.996 1 85.62 333 GLY A N 1
ATOM 2509 C CA . GLY A 1 333 ? -13.156 -11.016 7.367 1 85.62 333 GLY A CA 1
ATOM 2510 C C . GLY A 1 333 ? -13.094 -9.508 7.523 1 85.62 333 GLY A C 1
ATOM 2511 O O . GLY A 1 333 ? -13.906 -8.914 8.25 1 85.62 333 GLY A O 1
ATOM 2512 N N . ARG A 1 334 ? -12.273 -8.852 6.855 1 85.31 334 ARG A N 1
ATOM 2513 C CA . ARG A 1 334 ? -12.148 -7.398 6.926 1 85.31 334 ARG A CA 1
ATOM 2514 C C . ARG A 1 334 ? -13.367 -6.719 6.309 1 85.31 334 ARG A C 1
ATOM 2516 O O . ARG A 1 334 ? -13.836 -5.695 6.816 1 85.31 334 ARG A O 1
ATOM 2523 N N . VAL A 1 335 ? -13.781 -7.254 5.27 1 87 335 VAL A N 1
ATOM 2524 C CA . VAL A 1 335 ? -14.992 -6.73 4.645 1 87 335 VAL A CA 1
ATOM 2525 C C . VAL A 1 335 ? -16.172 -6.902 5.594 1 87 335 VAL A C 1
ATOM 2527 O O . VAL A 1 335 ? -17 -5.996 5.734 1 87 335 VAL A O 1
ATOM 2530 N N . GLN A 1 336 ? -16.172 -8.023 6.219 1 86.81 336 GLN A N 1
ATOM 2531 C CA . GLN A 1 336 ? -17.266 -8.297 7.156 1 86.81 336 GLN A CA 1
ATOM 2532 C C . GLN A 1 336 ? -17.203 -7.355 8.352 1 86.81 336 GLN A C 1
ATOM 2534 O O . GLN A 1 336 ? -18.234 -6.891 8.836 1 86.81 336 GLN A O 1
ATOM 2539 N N . ASN A 1 337 ? -16.062 -7.098 8.82 1 84.81 337 ASN A N 1
ATOM 2540 C CA . ASN A 1 337 ? -15.906 -6.168 9.93 1 84.81 337 ASN A CA 1
ATOM 2541 C C . ASN A 1 337 ? -16.453 -4.785 9.594 1 84.81 337 ASN A C 1
ATOM 2543 O O . ASN A 1 337 ? -17.109 -4.148 10.422 1 84.81 337 ASN A O 1
ATOM 2547 N N . LEU A 1 338 ? -16.172 -4.402 8.453 1 86.19 338 LEU A N 1
ATOM 2548 C CA . LEU A 1 338 ? -16.688 -3.109 8 1 86.19 338 LEU A CA 1
ATOM 2549 C C . LEU A 1 338 ? -18.203 -3.135 7.875 1 86.19 338 LEU A C 1
ATOM 2551 O O . LEU A 1 338 ? -18.875 -2.189 8.289 1 86.19 338 LEU A O 1
ATOM 2555 N N . MET A 1 339 ? -18.719 -4.223 7.383 1 87.31 339 MET A N 1
ATOM 2556 C CA . MET A 1 339 ? -20.156 -4.34 7.141 1 87.31 339 MET A CA 1
ATOM 2557 C C . MET A 1 339 ? -20.906 -4.492 8.453 1 87.31 339 MET A C 1
ATOM 2559 O O . MET A 1 339 ? -22.094 -4.141 8.539 1 87.31 339 MET A O 1
ATOM 2563 N N . GLN A 1 340 ? -20.234 -4.938 9.422 1 86.62 340 GLN A N 1
ATOM 2564 C CA . GLN A 1 340 ? -20.906 -5.18 10.695 1 86.62 340 GLN A CA 1
ATOM 2565 C C . GLN A 1 340 ? -20.688 -4.016 11.664 1 86.62 340 GLN A C 1
ATOM 2567 O O . GLN A 1 340 ? -21.219 -4.016 12.773 1 86.62 340 GLN A O 1
ATOM 2572 N N . ALA A 1 341 ? -19.922 -3.088 11.234 1 84.69 341 ALA A N 1
ATOM 2573 C CA . ALA A 1 341 ? -19.719 -1.921 12.086 1 84.69 341 ALA A CA 1
ATOM 2574 C C . ALA A 1 341 ? -21.031 -1.251 12.438 1 84.69 341 ALA A C 1
ATOM 2576 O O . ALA A 1 341 ? -21.938 -1.157 11.594 1 84.69 341 ALA A O 1
ATOM 2577 N N . PRO A 1 342 ? -21.156 -0.826 13.648 1 84.5 342 PRO A N 1
ATOM 2578 C CA . PRO A 1 342 ? -22.422 -0.23 14.062 1 84.5 342 PRO A CA 1
ATOM 2579 C C . PRO A 1 342 ? -22.75 1.054 13.297 1 84.5 342 PRO A C 1
ATOM 2581 O O . PRO A 1 342 ? -21.859 1.886 13.078 1 84.5 342 PRO A O 1
ATOM 2584 N N . GLU A 1 343 ? -24.016 1.115 12.883 1 86.81 343 GLU A N 1
ATOM 2585 C CA . GLU A 1 343 ? -24.516 2.262 12.133 1 86.81 343 GLU A CA 1
ATOM 2586 C C . GLU A 1 343 ? -25.188 3.275 13.055 1 86.81 343 GLU A C 1
ATOM 2588 O O . GLU A 1 343 ? -25.578 2.939 14.172 1 86.81 343 GLU A O 1
ATOM 2593 N N . LEU A 1 344 ? -25.125 4.539 12.531 1 82.44 344 LEU A N 1
ATOM 2594 C CA . LEU A 1 344 ? -25.906 5.539 13.258 1 82.44 344 LEU A CA 1
ATOM 2595 C C . LEU A 1 344 ? -27.406 5.32 13.055 1 82.44 344 LEU A C 1
ATOM 2597 O O . LEU A 1 344 ? -27.844 4.996 11.945 1 82.44 344 LEU A O 1
ATOM 2601 N N . THR A 1 345 ? -28.141 5.316 14.133 1 79.25 345 THR A N 1
ATOM 2602 C CA . THR A 1 345 ? -29.594 5.141 14.039 1 79.25 345 THR A CA 1
ATOM 2603 C C . THR A 1 345 ? -30.25 6.398 13.484 1 79.25 345 THR A C 1
ATOM 2605 O O . THR A 1 345 ? -29.938 7.512 13.906 1 79.25 345 THR A O 1
ATOM 2608 N N . ASP A 1 346 ? -30.891 6.262 12.391 1 79.06 346 ASP A N 1
ATOM 2609 C CA . ASP A 1 346 ? -31.672 7.363 11.828 1 79.06 346 ASP A CA 1
ATOM 2610 C C . ASP A 1 346 ? -33.031 7.461 12.492 1 79.06 346 ASP A C 1
ATOM 2612 O O . ASP A 1 346 ? -33.844 6.531 12.406 1 79.06 346 ASP A O 1
ATOM 2616 N N . ALA A 1 347 ? -33.219 8.5 13.289 1 76.56 347 ALA A N 1
ATOM 2617 C CA . ALA A 1 347 ? -34.469 8.648 14.031 1 76.56 347 ALA A CA 1
ATOM 2618 C C . ALA A 1 347 ? -35.594 9.047 13.109 1 76.56 347 ALA A C 1
ATOM 2620 O O . ALA A 1 347 ? -35.375 9.703 12.086 1 76.56 347 ALA A O 1
ATOM 2621 N N . PRO A 1 348 ? -36.781 8.422 13.406 1 73.56 348 PRO A N 1
ATOM 2622 C CA . PRO A 1 348 ? -37.969 8.891 12.641 1 73.56 348 PRO A CA 1
ATOM 2623 C C . PRO A 1 348 ? -38.25 10.367 12.875 1 73.56 348 PRO A C 1
ATOM 2625 O O . PRO A 1 348 ? -37.812 10.945 13.859 1 73.56 348 PRO A O 1
ATOM 2628 N N . ALA A 1 349 ? -38.812 11.117 11.859 1 66.94 349 ALA A N 1
ATOM 2629 C CA . ALA A 1 349 ? -39.094 12.547 11.859 1 66.94 349 ALA A CA 1
ATOM 2630 C C . ALA A 1 349 ? -39.844 12.945 13.133 1 66.94 349 ALA A C 1
ATOM 2632 O O . ALA A 1 349 ? -41 12.578 13.32 1 66.94 349 ALA A O 1
ATOM 2633 N N . ALA A 1 350 ? -39.281 12.977 14.266 1 63.16 350 ALA A N 1
ATOM 2634 C CA . ALA A 1 350 ? -40.125 13.219 15.43 1 63.16 350 ALA A CA 1
ATOM 2635 C C . ALA A 1 350 ? -40.062 14.68 15.844 1 63.16 350 ALA A C 1
ATOM 2637 O O . ALA A 1 350 ? -41.062 15.234 16.297 1 63.16 350 ALA A O 1
ATOM 2638 N N . GLY A 1 351 ? -38.844 15.398 15.797 1 72.69 351 GLY A N 1
ATOM 2639 C CA . GLY A 1 351 ? -38.844 16.703 16.422 1 72.69 351 GLY A CA 1
ATOM 2640 C C . GLY A 1 351 ? -38.094 17.75 15.602 1 72.69 351 GLY A C 1
ATOM 2641 O O . GLY A 1 351 ? -37.25 17.406 14.773 1 72.69 351 GLY A O 1
ATOM 2642 N N . LYS A 1 352 ? -38.688 19.031 15.516 1 85.94 352 LYS A N 1
ATOM 2643 C CA . LYS A 1 352 ? -38.031 20.188 14.898 1 85.94 352 LYS A CA 1
ATOM 2644 C C . LYS A 1 352 ? -37.406 21.094 15.953 1 85.94 352 LYS A C 1
ATOM 2646 O O . LYS A 1 352 ? -38.031 21.453 16.938 1 85.94 352 LYS A O 1
ATOM 2651 N N . PRO A 1 353 ? -36.219 21.391 15.805 1 92.62 353 PRO A N 1
ATOM 2652 C CA . PRO A 1 353 ? -35.562 22.281 16.766 1 92.62 353 PRO A CA 1
ATOM 2653 C C . PRO A 1 353 ? -36.281 23.641 16.875 1 92.62 353 PRO A C 1
ATOM 2655 O O . PRO A 1 353 ? -36.688 24.203 15.852 1 92.62 353 PRO A O 1
ATOM 2658 N N . ALA A 1 354 ? -36.375 24.125 18.094 1 92.5 354 ALA A N 1
ATOM 2659 C CA . ALA A 1 354 ? -37.031 25.422 18.328 1 92.5 354 ALA A CA 1
ATOM 2660 C C . ALA A 1 354 ? -36.156 26.562 17.812 1 92.5 354 ALA A C 1
ATOM 2662 O O . ALA A 1 354 ? -36.656 27.562 17.297 1 92.5 354 ALA A O 1
ATOM 2663 N N . ASP A 1 355 ? -34.938 26.516 18.016 1 94.75 355 ASP A N 1
ATOM 2664 C CA . ASP A 1 355 ? -33.969 27.5 17.578 1 94.75 355 ASP A CA 1
ATOM 2665 C C . ASP A 1 355 ? -32.594 26.875 17.438 1 94.75 355 ASP A C 1
ATOM 2667 O O . ASP A 1 355 ? -32.469 25.656 17.344 1 94.75 355 ASP A O 1
ATOM 2671 N N . SER A 1 356 ? -31.609 27.688 17.266 1 96.38 356 SER A N 1
ATOM 2672 C CA . SER A 1 356 ? -30.266 27.188 17.031 1 96.38 356 SER A CA 1
ATOM 2673 C C . SER A 1 356 ? -29.469 27.125 18.312 1 96.38 356 SER A C 1
ATOM 2675 O O . SER A 1 356 ? -28.234 27.141 18.281 1 96.38 356 SER A O 1
ATOM 2677 N N . THR A 1 357 ? -30.172 27.062 19.516 1 97.31 357 THR A N 1
ATOM 2678 C CA . THR A 1 357 ? -29.5 26.891 20.797 1 97.31 357 THR A CA 1
ATOM 2679 C C . THR A 1 357 ? -28.891 25.484 20.891 1 97.31 357 THR A C 1
ATOM 2681 O O . THR A 1 357 ? -29.531 24.5 20.516 1 97.31 357 THR A O 1
ATOM 2684 N N . VAL A 1 358 ? -27.688 25.391 21.281 1 97.69 358 VAL A N 1
ATOM 2685 C CA . VAL A 1 358 ? -27.016 24.109 21.453 1 97.69 358 VAL A CA 1
ATOM 2686 C C . VAL A 1 358 ? -26.734 23.875 22.938 1 97.69 358 VAL A C 1
ATOM 2688 O O . VAL A 1 358 ? -26.141 24.719 23.609 1 97.69 358 VAL A O 1
ATOM 2691 N N . ALA A 1 359 ? -27.141 22.734 23.422 1 97.88 359 ALA A N 1
ATOM 2692 C CA . ALA A 1 359 ? -26.922 22.406 24.828 1 97.88 359 ALA A CA 1
ATOM 2693 C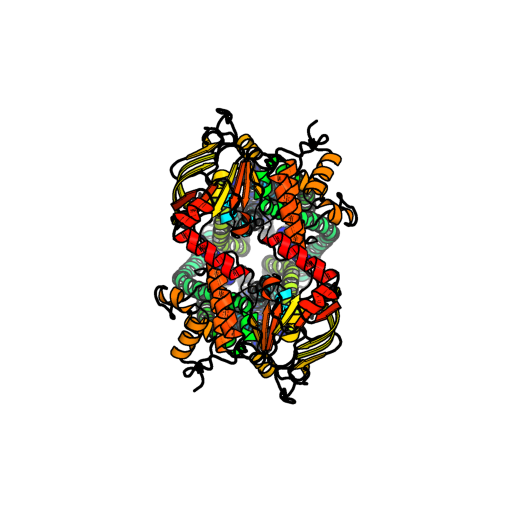 C . ALA A 1 359 ? -26.188 21.078 24.984 1 97.88 359 ALA A C 1
ATOM 2695 O O . ALA A 1 359 ? -26.594 20.062 24.406 1 97.88 359 ALA A O 1
ATOM 2696 N N . PHE A 1 360 ? -25.031 21.141 25.625 1 97.88 360 PHE A N 1
ATOM 2697 C CA . PHE A 1 360 ? -24.328 19.938 26.062 1 97.88 360 PHE A CA 1
ATOM 2698 C C . PHE A 1 360 ? -24.719 19.578 27.484 1 97.88 360 PHE A C 1
ATOM 2700 O O . PHE A 1 360 ? -24.531 20.375 28.406 1 97.88 360 PHE A O 1
ATOM 2707 N N . GLU A 1 361 ? -25.25 18.422 27.656 1 97.75 361 GLU A N 1
ATOM 2708 C CA . GLU A 1 361 ? -25.75 18 28.969 1 97.75 361 GLU A CA 1
ATOM 2709 C C . GLU A 1 361 ? -25.047 16.734 29.438 1 97.75 361 GLU A C 1
ATOM 2711 O O . GLU A 1 361 ? -25.469 15.625 29.094 1 97.75 361 GLU A O 1
ATOM 2716 N N . GLY A 1 362 ? -24.047 16.891 30.344 1 97 362 GLY A N 1
ATOM 2717 C CA . GLY A 1 362 ? -23.359 15.742 30.906 1 97 362 GLY A CA 1
ATOM 2718 C C . GLY A 1 362 ? -22.734 14.836 29.875 1 97 362 GLY A C 1
ATOM 2719 O O . GLY A 1 362 ? -22.859 13.609 29.953 1 97 362 GLY A O 1
ATOM 2720 N N . VAL A 1 363 ? -22.172 15.422 28.953 1 97 363 VAL A N 1
ATOM 2721 C CA . VAL A 1 363 ? -21.688 14.672 27.797 1 97 363 VAL A CA 1
ATOM 2722 C C . VAL A 1 363 ? -20.406 13.93 28.156 1 97 363 VAL A C 1
ATOM 2724 O O . VAL A 1 363 ? -19.453 14.531 28.641 1 97 363 VAL A O 1
ATOM 2727 N N . GLY A 1 364 ? -20.391 12.641 27.969 1 96.06 364 GLY A N 1
ATOM 2728 C CA . GLY A 1 364 ? -19.25 11.758 28.062 1 96.06 364 GLY A CA 1
ATOM 2729 C C . GLY A 1 364 ? -18.984 10.961 26.812 1 96.06 364 GLY A C 1
ATOM 2730 O O . GLY A 1 364 ? -19.938 10.539 26.141 1 96.06 364 GLY A O 1
ATOM 2731 N N . PHE A 1 365 ? -17.719 10.812 26.531 1 94.12 365 PHE A N 1
ATOM 2732 C CA . PHE A 1 365 ? -17.406 10.094 25.297 1 94.12 365 PHE A CA 1
ATOM 2733 C C . PHE A 1 365 ? -16.031 9.43 25.406 1 94.12 365 PHE A C 1
ATOM 2735 O O . PHE A 1 365 ? -15.117 9.984 26.016 1 94.12 365 PHE A O 1
ATOM 2742 N N . ALA A 1 366 ? -15.945 8.273 24.891 1 90.5 366 ALA A N 1
ATOM 2743 C CA . ALA A 1 366 ? -14.695 7.523 24.828 1 90.5 366 ALA A CA 1
ATOM 2744 C C . ALA A 1 366 ? -14.477 6.922 23.438 1 90.5 366 ALA A C 1
ATOM 2746 O O . ALA A 1 366 ? -15.43 6.477 22.797 1 90.5 366 ALA A O 1
ATOM 2747 N N . TYR A 1 367 ? -13.266 7.113 23 1 79.81 367 TYR A N 1
ATOM 2748 C CA . TYR A 1 367 ? -12.867 6.328 21.844 1 79.81 367 TYR A CA 1
ATOM 2749 C C . TYR A 1 367 ? -12.445 4.922 22.25 1 79.81 367 TYR A C 1
ATOM 2751 O O . TYR A 1 367 ? -11.336 4.723 22.75 1 79.81 367 TYR A O 1
ATOM 2759 N N . GLY A 1 368 ? -13.219 4.008 21.969 1 76.56 368 GLY A N 1
ATOM 2760 C CA . GLY A 1 368 ? -12.93 2.695 22.516 1 76.56 368 GLY A CA 1
ATOM 2761 C C . GLY A 1 368 ? -12.844 2.688 24.031 1 76.56 368 GLY A C 1
ATOM 2762 O O . GLY A 1 368 ? -13.797 3.064 24.703 1 76.56 368 GLY A O 1
ATOM 2763 N N . ASP A 1 369 ? -11.555 2.414 24.406 1 76.62 369 ASP A N 1
ATOM 2764 C CA . ASP A 1 369 ? -11.367 2.326 25.859 1 76.62 369 ASP A CA 1
ATOM 2765 C C . ASP A 1 369 ? -10.742 3.605 26.406 1 76.62 369 ASP A C 1
ATOM 2767 O O . ASP A 1 369 ? -10.5 3.717 27.609 1 76.62 369 ASP A O 1
ATOM 2771 N N . LYS A 1 370 ? -10.586 4.578 25.625 1 81.12 370 LYS A N 1
ATOM 2772 C CA . LYS A 1 370 ? -9.945 5.816 26.062 1 81.12 370 LYS A CA 1
ATOM 2773 C C . LYS A 1 370 ? -10.977 6.926 26.266 1 81.12 370 LYS A C 1
ATOM 2775 O O . LYS A 1 370 ? -11.516 7.465 25.297 1 81.12 370 LYS A O 1
ATOM 2780 N N . ASP A 1 371 ? -11.141 7.238 27.453 1 89.19 371 ASP A N 1
ATOM 2781 C CA . ASP A 1 371 ? -12.07 8.312 27.812 1 89.19 371 ASP A CA 1
ATOM 2782 C C . ASP A 1 371 ? -11.508 9.672 27.406 1 89.19 371 ASP A C 1
ATOM 2784 O O . ASP A 1 371 ? -10.359 9.984 27.703 1 89.19 371 ASP A O 1
ATOM 2788 N N . VAL A 1 372 ? -12.289 10.445 26.734 1 92.06 372 VAL A N 1
ATOM 2789 C CA . VAL A 1 372 ? -11.812 11.734 26.25 1 92.06 372 VAL A CA 1
ATOM 2790 C C . VAL A 1 372 ? -12.617 12.859 26.891 1 92.06 372 VAL A C 1
ATOM 2792 O O . VAL A 1 372 ? -12.062 13.891 27.281 1 92.06 372 VAL A O 1
ATOM 2795 N N . LEU A 1 373 ? -13.945 12.727 26.984 1 95.75 373 LEU A N 1
ATOM 2796 C CA . LEU A 1 373 ? -14.805 13.742 27.578 1 95.75 373 LEU A CA 1
ATOM 2797 C C . LEU A 1 373 ? -15.5 13.195 28.828 1 95.75 373 LEU A C 1
ATOM 2799 O O . LEU A 1 373 ? -15.93 12.039 28.859 1 95.75 373 LEU A O 1
ATOM 2803 N N . HIS A 1 374 ? -15.539 14.055 29.859 1 96.69 374 HIS A N 1
ATOM 2804 C CA . HIS A 1 374 ? -16.109 13.672 31.156 1 96.69 374 HIS A CA 1
ATOM 2805 C C . HIS A 1 374 ? -17.156 14.672 31.609 1 96.69 374 HIS A C 1
ATOM 2807 O O . HIS A 1 374 ? -16.828 15.711 32.188 1 96.69 374 HIS A O 1
ATOM 2813 N N . GLU A 1 375 ? -18.375 14.328 31.5 1 95.38 375 GLU A N 1
ATOM 2814 C CA . GLU A 1 375 ? -19.531 15.07 32.031 1 95.38 375 GLU A CA 1
ATOM 2815 C C . GLU A 1 375 ? -19.453 16.531 31.609 1 95.38 375 GLU A C 1
ATOM 2817 O O . GLU A 1 375 ? -19.531 17.422 32.469 1 95.38 375 GLU A O 1
ATOM 2822 N N . VAL A 1 376 ? -19.328 16.812 30.359 1 97.12 376 VAL A N 1
ATOM 2823 C CA . VAL A 1 376 ? -19.219 18.172 29.828 1 97.12 376 VAL A CA 1
ATOM 2824 C C . VAL A 1 376 ? -20.609 18.781 29.719 1 97.12 376 VAL A C 1
ATOM 2826 O O . VAL A 1 376 ? -21.5 18.203 29.078 1 97.12 376 VAL A O 1
ATOM 2829 N N . SER A 1 377 ? -20.812 19.938 30.391 1 97.62 377 SER A N 1
ATOM 2830 C CA . SER A 1 377 ? -22.109 20.594 30.328 1 97.62 377 SER A CA 1
ATOM 2831 C C . SER A 1 377 ? -21.953 22.094 30.094 1 97.62 377 SER A C 1
ATOM 2833 O O . SER A 1 377 ? -21.188 22.766 30.812 1 97.62 377 SER A O 1
ATOM 2835 N N . PHE A 1 378 ? -22.531 22.688 29.109 1 97.06 378 PHE A N 1
ATOM 2836 C CA . PHE A 1 378 ? -22.641 24.109 28.844 1 97.06 378 PHE A CA 1
ATOM 2837 C C . PHE A 1 378 ? -23.641 24.375 27.719 1 97.06 378 PHE A C 1
ATOM 2839 O O . PHE A 1 378 ? -24.109 23.453 27.047 1 97.06 378 PHE A O 1
ATOM 2846 N N . THR A 1 379 ? -24.062 25.562 27.562 1 97.38 379 THR A N 1
ATOM 2847 C CA . THR A 1 379 ? -25.062 25.922 26.578 1 97.38 379 THR A CA 1
ATOM 2848 C C . THR A 1 379 ? -24.547 27.031 25.672 1 97.38 379 THR A C 1
ATOM 2850 O O . THR A 1 379 ? -23.859 27.953 26.125 1 97.38 379 THR A O 1
ATOM 2853 N N . VAL A 1 380 ? -24.875 26.938 24.438 1 97.12 380 VAL A N 1
ATOM 2854 C CA . VAL A 1 380 ? -24.594 27.969 23.438 1 97.12 380 VAL A CA 1
ATOM 2855 C C . VAL A 1 380 ? -25.906 28.609 22.984 1 97.12 380 VAL A C 1
ATOM 2857 O O . VAL A 1 380 ? -26.656 28.016 22.203 1 97.12 380 VAL A O 1
ATOM 2860 N N . PRO A 1 381 ? -26.156 29.781 23.438 1 95.88 381 PRO A N 1
ATOM 2861 C CA . PRO A 1 381 ? -27.406 30.438 23.047 1 95.88 381 PRO A CA 1
ATOM 2862 C C . PRO A 1 381 ? -27.516 30.688 21.547 1 95.88 381 PRO A C 1
ATOM 2864 O O . PRO A 1 381 ? -26.484 30.891 20.875 1 95.88 381 PRO A O 1
ATOM 2867 N N . ALA A 1 382 ? -28.75 30.719 21.047 1 96.31 382 ALA A N 1
ATOM 2868 C CA . ALA A 1 382 ? -28.984 30.969 19.641 1 96.31 382 ALA A CA 1
ATOM 2869 C C . ALA A 1 382 ? -28.438 32.312 19.219 1 96.31 382 ALA A C 1
ATOM 2871 O O . ALA A 1 382 ? -28.594 33.312 19.922 1 96.31 382 ALA A O 1
ATOM 2872 N N . GLY A 1 383 ? -27.656 32.281 18.125 1 94.06 383 GLY A N 1
ATOM 2873 C CA . GLY A 1 383 ? -27.156 33.531 17.562 1 94.06 383 GLY A CA 1
ATOM 2874 C C . GLY A 1 383 ? -25.938 34.062 18.281 1 94.06 383 GLY A C 1
ATOM 2875 O O . GLY A 1 383 ? -25.516 35.188 18.047 1 94.06 383 GLY A O 1
ATOM 2876 N N . SER A 1 384 ? -25.391 33.219 19.156 1 94.31 384 SER A N 1
ATOM 2877 C CA . SER A 1 384 ? -24.234 33.688 19.922 1 94.31 384 SER A CA 1
ATOM 2878 C C . SER A 1 384 ? -22.953 33.094 19.359 1 94.31 384 SER A C 1
ATOM 2880 O O . SER A 1 384 ? -22.969 32.188 18.531 1 94.31 384 SER A O 1
ATOM 2882 N N . PHE A 1 385 ? -21.891 33.719 19.781 1 94.06 385 PHE A N 1
ATOM 2883 C CA . PHE A 1 385 ? -20.547 33.281 19.438 1 94.06 385 PHE A CA 1
ATOM 2884 C C . PHE A 1 385 ? -19.844 32.688 20.656 1 94.06 385 PHE A C 1
ATOM 2886 O O . PHE A 1 385 ? -19.531 33.375 21.625 1 94.06 385 PHE A O 1
ATOM 2893 N N . THR A 1 386 ? -19.641 31.344 20.594 1 95.06 386 THR A N 1
ATOM 2894 C CA . THR A 1 386 ? -18.984 30.641 21.688 1 95.06 386 THR A CA 1
ATOM 2895 C C . THR A 1 386 ? -17.641 30.078 21.234 1 95.06 386 THR A C 1
ATOM 2897 O O . THR A 1 386 ? -17.562 29.406 20.203 1 95.06 386 THR A O 1
ATOM 2900 N N . ALA A 1 387 ? -16.594 30.328 21.969 1 93.75 387 ALA A N 1
ATOM 2901 C CA . ALA A 1 387 ? -15.258 29.797 21.688 1 93.75 387 ALA A CA 1
ATOM 2902 C C . ALA A 1 387 ? -14.898 28.672 22.672 1 93.75 387 ALA A C 1
ATOM 2904 O O . ALA A 1 387 ? -15.203 28.766 23.859 1 93.75 387 ALA A O 1
ATOM 2905 N N . ILE A 1 388 ? -14.391 27.625 22.125 1 93.94 388 ILE A N 1
ATOM 2906 C CA . ILE A 1 388 ? -13.875 26.531 22.938 1 93.94 388 ILE A CA 1
ATOM 2907 C C . ILE A 1 388 ? -12.352 26.547 22.906 1 93.94 388 ILE A C 1
ATOM 2909 O O . ILE A 1 388 ? -11.734 26.469 21.844 1 93.94 388 ILE A O 1
ATOM 2913 N N . VAL A 1 389 ? -11.75 26.688 24.109 1 90.69 389 VAL A N 1
ATOM 2914 C CA . VAL A 1 389 ? -10.297 26.781 24.203 1 90.69 389 VAL A CA 1
ATOM 2915 C C . VAL A 1 389 ? -9.773 25.781 25.234 1 90.69 389 VAL A C 1
ATOM 2917 O O . VAL A 1 389 ? -10.547 25.234 26.016 1 90.69 389 VAL A O 1
ATOM 2920 N N . GLY A 1 390 ? -8.578 25.5 25.172 1 87.81 390 GLY A N 1
ATOM 2921 C CA . GLY A 1 390 ? -7.922 24.578 26.094 1 87.81 390 GLY A CA 1
ATOM 2922 C C . GLY A 1 390 ? -6.648 23.969 25.516 1 87.81 390 GLY A C 1
ATOM 2923 O O . GLY A 1 390 ? -6.34 24.156 24.344 1 87.81 390 GLY A O 1
ATOM 2924 N N . PRO A 1 391 ? -5.93 23.328 26.359 1 81.19 391 PRO A N 1
ATOM 2925 C CA . PRO A 1 391 ? -4.703 22.688 25.891 1 81.19 391 PRO A CA 1
ATOM 2926 C C . PRO A 1 391 ? -4.973 21.594 24.859 1 81.19 391 PRO A C 1
ATOM 2928 O O . PRO A 1 391 ? -6.113 21.156 24.703 1 81.19 391 PRO A O 1
ATOM 2931 N N . SER A 1 392 ? -3.953 21.266 24.109 1 76.19 392 SER A N 1
ATOM 2932 C CA . SER A 1 392 ? -4.07 20.172 23.156 1 76.19 392 SER A CA 1
ATOM 2933 C C . SER A 1 392 ? -4.504 18.875 23.844 1 76.19 392 SER A C 1
ATOM 2935 O O . SER A 1 392 ? -4.027 18.562 24.922 1 76.19 392 SER A O 1
ATOM 2937 N N . GLY A 1 393 ? -5.398 18.172 23.25 1 78.31 393 GLY A N 1
ATOM 2938 C CA . GLY A 1 393 ? -5.855 16.906 23.797 1 78.31 393 GLY A CA 1
ATOM 2939 C C . GLY A 1 393 ? -6.977 17.062 24.812 1 78.31 393 GLY A C 1
ATOM 2940 O O . GLY A 1 393 ? -7.449 16.078 25.375 1 78.31 393 GLY A O 1
ATOM 2941 N N . ALA A 1 394 ? -7.379 18.281 24.984 1 86.69 394 ALA A N 1
ATOM 2942 C CA . ALA A 1 394 ? -8.398 18.531 26 1 86.69 394 ALA A CA 1
ATOM 2943 C C . ALA A 1 394 ? -9.766 18.016 25.531 1 86.69 394 ALA A C 1
ATOM 2945 O O . ALA A 1 394 ? -10.688 17.906 26.344 1 86.69 394 ALA A O 1
ATOM 2946 N N . GLY A 1 395 ? -9.914 17.641 24.266 1 89.12 395 GLY A N 1
ATOM 2947 C CA . GLY A 1 395 ? -11.164 17.094 23.766 1 89.12 395 GLY A CA 1
ATOM 2948 C C . GLY A 1 395 ? -11.953 18.078 22.922 1 89.12 395 GLY A C 1
ATOM 2949 O O . GLY A 1 395 ? -13.117 17.828 22.594 1 89.12 395 GLY A O 1
ATOM 2950 N N . LYS A 1 396 ? -11.391 19.156 22.516 1 90.31 396 LYS A N 1
ATOM 2951 C CA . LYS A 1 396 ? -12.062 20.234 21.797 1 90.31 396 LYS A CA 1
ATOM 2952 C C . LYS A 1 396 ? -12.641 19.734 20.469 1 90.31 396 LYS A C 1
ATOM 2954 O O . LYS A 1 396 ? -13.828 19.938 20.188 1 90.31 396 LYS A O 1
ATOM 2959 N N . SER A 1 397 ? -11.805 19.047 19.672 1 87.19 397 SER A N 1
ATOM 2960 C CA . SER A 1 397 ? -12.242 18.547 18.375 1 87.19 397 SER A CA 1
ATOM 2961 C C . SER A 1 397 ? -13.297 17.453 18.531 1 87.19 397 SER A C 1
ATOM 2963 O O . SER A 1 397 ? -14.211 17.344 17.703 1 87.19 397 SER A O 1
ATOM 2965 N N . THR A 1 398 ? -13.18 16.672 19.578 1 89.75 398 THR A N 1
ATOM 2966 C CA . THR A 1 398 ? -14.164 15.625 19.859 1 89.75 398 THR A CA 1
ATOM 2967 C C . THR A 1 398 ? -15.539 16.234 20.109 1 89.75 398 THR A C 1
ATOM 2969 O O . THR A 1 398 ? -16.547 15.727 19.625 1 89.75 398 THR A O 1
ATOM 2972 N N . LEU A 1 399 ? -15.5 17.281 20.812 1 93 399 LEU A N 1
ATOM 2973 C CA . LEU A 1 399 ? -16.75 17.969 21.125 1 93 399 LEU A CA 1
ATOM 2974 C C . LEU A 1 399 ? -17.422 18.469 19.844 1 93 399 LEU A C 1
ATOM 2976 O O . LEU A 1 399 ? -18.641 18.297 19.688 1 93 399 LEU A O 1
ATOM 2980 N N . ALA A 1 400 ? -16.688 19.062 18.984 1 90.75 400 ALA A N 1
ATOM 2981 C CA . ALA A 1 400 ? -17.203 19.562 17.719 1 90.75 400 ALA A CA 1
ATOM 2982 C C . ALA A 1 400 ? -17.75 18.422 16.859 1 90.75 400 ALA A C 1
ATOM 2984 O O . ALA A 1 400 ? -18.797 18.578 16.219 1 90.75 400 ALA A O 1
ATOM 2985 N N . GLN A 1 401 ? -17.125 17.375 16.875 1 88.69 401 GLN A N 1
ATOM 2986 C CA . GLN A 1 401 ? -17.531 16.234 16.062 1 88.69 401 GLN A CA 1
ATOM 2987 C C . GLN A 1 401 ? -18.812 15.609 16.609 1 88.69 401 GLN A C 1
ATOM 2989 O O . GLN A 1 401 ? -19.641 15.109 15.836 1 88.69 401 GLN A O 1
ATOM 2994 N N . LEU A 1 402 ? -18.969 15.594 17.891 1 91.56 402 LEU A N 1
ATOM 2995 C CA . LEU A 1 402 ? -20.172 15.062 18.516 1 91.56 402 LEU A CA 1
ATOM 2996 C C . LEU A 1 402 ? -21.375 15.945 18.188 1 91.56 402 LEU A C 1
ATOM 2998 O O . LEU A 1 402 ? -22.484 15.438 17.969 1 91.56 402 LEU A O 1
ATOM 3002 N N . LEU A 1 403 ? -21.094 17.203 18.188 1 92.06 403 LEU A N 1
ATOM 3003 C CA . LEU A 1 403 ? -22.172 18.141 17.844 1 92.06 403 LEU A CA 1
ATOM 3004 C C . LEU A 1 403 ? -22.656 17.875 16.422 1 92.06 403 LEU A C 1
ATOM 3006 O O . LEU A 1 403 ? -23.859 17.891 16.156 1 92.06 403 LEU A O 1
ATOM 3010 N N . ALA A 1 404 ? -21.688 17.625 15.547 1 88.44 404 ALA A N 1
ATOM 3011 C CA . ALA A 1 404 ? -22.031 17.344 14.156 1 88.44 404 ALA A CA 1
ATOM 3012 C C . ALA A 1 404 ? -22.5 15.891 14 1 88.44 404 ALA A C 1
ATOM 3014 O O . ALA A 1 404 ? -22.75 15.438 12.891 1 88.44 404 ALA A O 1
ATOM 3015 N N . ARG A 1 405 ? -22.516 15.148 15.078 1 88.62 405 ARG A N 1
ATOM 3016 C CA . ARG A 1 405 ? -22.938 13.75 15.188 1 88.62 405 ARG A CA 1
ATOM 3017 C C . ARG A 1 405 ? -22.094 12.859 14.289 1 88.62 405 ARG A C 1
ATOM 3019 O O . ARG A 1 405 ? -22.625 11.984 13.594 1 88.62 405 ARG A O 1
ATOM 3026 N N . PHE A 1 406 ? -20.875 13.25 14.234 1 84.69 406 PHE A N 1
ATOM 3027 C CA . PHE A 1 406 ? -19.953 12.297 13.625 1 84.69 406 PHE A CA 1
ATOM 3028 C C . PHE A 1 406 ? -19.859 11.016 14.453 1 84.69 406 PHE A C 1
ATOM 3030 O O . PHE A 1 406 ? -19.5 9.961 13.938 1 84.69 406 PHE A O 1
ATOM 3037 N N . TRP A 1 407 ? -20.109 11.219 15.734 1 86.88 407 TRP A N 1
ATOM 3038 C CA . TRP A 1 407 ? -20.312 10.164 16.719 1 86.88 407 TRP A CA 1
ATOM 3039 C C . TRP A 1 407 ? -21.547 10.461 17.578 1 86.88 407 TRP A C 1
ATOM 3041 O O . TRP A 1 407 ? -21.922 11.625 17.75 1 86.88 407 TRP A O 1
ATOM 3051 N N . ASP A 1 408 ? -22.047 9.359 18.078 1 89.62 408 ASP A N 1
ATOM 3052 C CA . ASP A 1 408 ? -23.031 9.57 19.125 1 89.62 408 ASP A CA 1
ATOM 3053 C C . ASP A 1 408 ? -22.375 9.656 20.5 1 89.62 408 ASP A C 1
ATOM 3055 O O . ASP A 1 408 ? -21.344 9.023 20.734 1 89.62 408 ASP A O 1
ATOM 3059 N N . VAL A 1 409 ? -22.953 10.445 21.328 1 92.69 409 VAL A N 1
ATOM 3060 C CA . VAL A 1 409 ? -22.438 10.602 22.688 1 92.69 409 VAL A CA 1
ATOM 3061 C C . VAL A 1 409 ? -22.594 9.289 23.453 1 92.69 409 VAL A C 1
ATOM 3063 O O . VAL A 1 409 ? -23.516 8.516 23.203 1 92.69 409 VAL A O 1
ATOM 3066 N N . GLY A 1 410 ? -21.656 9 24.344 1 90.12 410 GLY A N 1
ATOM 3067 C CA . GLY A 1 410 ? -21.734 7.836 25.203 1 90.12 410 GLY A CA 1
ATOM 3068 C C . GLY A 1 410 ? -22.672 8.039 26.391 1 90.12 410 GLY A C 1
ATOM 3069 O O . GLY A 1 410 ? -23.438 7.145 26.734 1 90.12 410 GLY A O 1
ATOM 3070 N N . ARG A 1 411 ? -22.484 9.078 27.031 1 94.62 411 ARG A N 1
ATOM 3071 C CA . ARG A 1 411 ? -23.312 9.492 28.156 1 94.62 411 ARG A CA 1
ATOM 3072 C C . ARG A 1 411 ? -23.812 10.922 27.984 1 94.62 411 ARG A C 1
ATOM 3074 O O . ARG A 1 411 ? -23.156 11.734 27.328 1 94.62 411 ARG A O 1
ATOM 3081 N N . GLY A 1 412 ? -24.969 11.164 28.484 1 96.44 412 GLY A N 1
ATOM 3082 C CA . GLY A 1 412 ? -25.531 12.5 28.375 1 96.44 412 GLY A CA 1
ATOM 3083 C C . GLY A 1 412 ? -26.234 12.742 27.047 1 96.44 412 GLY A C 1
ATOM 3084 O O . GLY A 1 412 ? -26.75 11.805 26.438 1 96.44 412 GLY A O 1
ATOM 3085 N N . ALA A 1 413 ? -26.344 14.07 26.703 1 96.38 413 ALA A N 1
ATOM 3086 C CA . ALA A 1 413 ? -27.047 14.391 25.469 1 96.38 413 ALA A CA 1
ATOM 3087 C C . ALA A 1 413 ? -26.609 15.742 24.922 1 96.38 413 ALA A C 1
ATOM 3089 O O . ALA A 1 413 ? -26.188 16.625 25.672 1 96.38 413 ALA A O 1
ATOM 3090 N N . ILE A 1 414 ? -26.625 15.836 23.688 1 96.44 414 ILE A N 1
ATOM 3091 C CA . ILE A 1 414 ? -26.469 17.094 22.984 1 96.44 414 ILE A CA 1
ATOM 3092 C C . ILE A 1 414 ? -27.797 17.469 22.312 1 96.44 414 ILE A C 1
ATOM 3094 O O . ILE A 1 414 ? -28.391 16.656 21.609 1 96.44 414 ILE A O 1
ATOM 3098 N N . ARG A 1 415 ? -28.219 18.688 22.609 1 96.19 415 ARG A N 1
ATOM 3099 C CA . ARG A 1 415 ? -29.516 19.094 22.094 1 96.19 415 ARG A CA 1
ATOM 3100 C C . ARG A 1 415 ? -29.391 20.359 21.234 1 96.19 415 ARG A C 1
ATOM 3102 O O . ARG A 1 415 ? -28.594 21.25 21.547 1 96.19 415 ARG A O 1
ATOM 3109 N N . ILE A 1 416 ? -30.141 20.406 20.203 1 95.88 416 ILE A N 1
ATOM 3110 C CA . ILE A 1 416 ? -30.297 21.594 19.375 1 95.88 416 ILE A CA 1
ATOM 3111 C C . ILE A 1 416 ? -31.75 22.078 19.453 1 95.88 416 ILE A C 1
ATOM 3113 O O . ILE A 1 416 ? -32.688 21.359 19.109 1 95.88 416 ILE A O 1
ATOM 3117 N N . GLY A 1 417 ? -31.875 23.266 19.875 1 95.62 417 GLY A N 1
ATOM 3118 C CA . GLY A 1 417 ? -33.219 23.781 20.047 1 95.62 417 GLY A CA 1
ATOM 3119 C C . GLY A 1 417 ? -34.094 22.906 20.953 1 95.62 417 GLY A C 1
ATOM 3120 O O . GLY A 1 417 ? -35.25 22.672 20.656 1 95.62 417 GLY A O 1
ATOM 3121 N N . GLY A 1 418 ? -33.438 22.266 21.812 1 94.25 418 GLY A N 1
ATOM 3122 C CA . GLY A 1 418 ? -34.156 21.469 22.781 1 94.25 418 GLY A CA 1
ATOM 3123 C C . GLY A 1 418 ? -34.312 20.016 22.344 1 94.25 418 GLY A C 1
ATOM 3124 O O . GLY A 1 418 ? -34.75 19.172 23.141 1 94.25 418 GLY A O 1
ATOM 3125 N N . VAL A 1 419 ? -33.938 19.672 21.203 1 94.25 419 VAL A N 1
ATOM 3126 C CA . VAL A 1 419 ? -34.125 18.312 20.703 1 94.25 419 VAL A CA 1
ATOM 3127 C C . VAL A 1 419 ? -32.781 17.578 20.688 1 94.25 419 VAL A C 1
ATOM 3129 O O . VAL A 1 419 ? -31.797 18.109 20.188 1 94.25 419 VAL A O 1
ATOM 3132 N N . ASP A 1 420 ? -32.844 16.406 21.219 1 93.75 420 ASP A N 1
ATOM 3133 C CA . ASP A 1 420 ? -31.641 15.57 21.188 1 93.75 420 ASP A CA 1
ATOM 3134 C C . ASP A 1 420 ? -31.219 15.273 19.75 1 93.75 420 ASP A C 1
ATOM 3136 O O . ASP A 1 420 ? -32.062 14.906 18.922 1 93.75 420 ASP A O 1
ATOM 3140 N N . VAL A 1 421 ? -29.984 15.461 19.484 1 91.81 421 VAL A N 1
ATOM 3141 C CA . VAL A 1 421 ? -29.484 15.289 18.125 1 91.81 421 VAL A CA 1
ATOM 3142 C C . VAL A 1 421 ? -29.75 13.859 17.656 1 91.81 421 VAL A C 1
ATOM 3144 O O . VAL A 1 421 ? -29.906 13.609 16.453 1 91.81 421 VAL A O 1
ATOM 3147 N N . ARG A 1 422 ? -29.859 12.773 18.516 1 91.25 422 ARG A N 1
ATOM 3148 C CA . ARG A 1 422 ? -30.125 11.375 18.203 1 91.25 422 ARG A CA 1
ATOM 3149 C C . ARG A 1 422 ? -31.578 11.172 17.797 1 91.25 422 ARG A C 1
ATOM 3151 O O . ARG A 1 422 ? -31.922 10.164 17.172 1 91.25 422 ARG A O 1
ATOM 3158 N N . ALA A 1 423 ? -32.281 12.203 18.109 1 89.88 423 ALA A N 1
ATOM 3159 C CA . ALA A 1 423 ? -33.719 12.117 17.797 1 89.88 423 ALA A CA 1
ATOM 3160 C C . ALA A 1 423 ? -34.031 12.852 16.5 1 89.88 423 ALA A C 1
ATOM 3162 O O . ALA A 1 423 ? -35.188 12.828 16.031 1 89.88 423 ALA A O 1
ATOM 3163 N N . LEU A 1 424 ? -33.125 13.477 15.883 1 88.75 424 LEU A N 1
ATOM 3164 C CA . LEU A 1 424 ? -33.312 14.133 14.594 1 88.75 424 LEU A CA 1
ATOM 3165 C C . LEU A 1 424 ? -32.906 13.211 13.453 1 88.75 424 LEU A C 1
ATOM 3167 O O . LEU A 1 424 ? -31.891 12.492 13.555 1 88.75 424 LEU A O 1
ATOM 3171 N N . PRO A 1 425 ? -33.781 13.258 12.414 1 85.81 425 PRO A N 1
ATOM 3172 C CA . PRO A 1 425 ? -33.25 12.562 11.234 1 85.81 425 PRO A CA 1
ATOM 3173 C C . PRO A 1 425 ? -31.906 13.086 10.773 1 85.81 425 PRO A C 1
ATOM 3175 O O . PRO A 1 425 ? -31.656 14.289 10.828 1 85.81 425 PRO A O 1
ATOM 3178 N N . LEU A 1 426 ? -31.094 12.266 10.305 1 81.38 426 LEU A N 1
ATOM 3179 C CA . LEU A 1 426 ? -29.719 12.617 9.969 1 81.38 426 LEU A CA 1
ATOM 3180 C C . LEU A 1 426 ? -29.688 13.75 8.945 1 81.38 426 LEU A C 1
ATOM 3182 O O . LEU A 1 426 ? -28.828 14.633 9.031 1 81.38 426 LEU A O 1
ATOM 3186 N N . GLY A 1 427 ? -30.562 13.664 7.98 1 80.12 427 GLY A N 1
ATOM 3187 C CA . GLY A 1 427 ? -30.625 14.742 7.004 1 80.12 427 GLY A CA 1
ATOM 3188 C C . GLY A 1 427 ? -30.922 16.094 7.625 1 80.12 427 GLY A C 1
ATOM 3189 O O . GLY A 1 427 ? -30.297 17.094 7.273 1 80.12 427 GLY A O 1
ATOM 3190 N N . ASP A 1 428 ? -31.828 16.078 8.562 1 84.44 428 ASP A N 1
ATOM 3191 C CA . ASP A 1 428 ? -32.219 17.297 9.25 1 84.44 428 ASP A CA 1
ATOM 3192 C C . ASP A 1 428 ? -31.094 17.781 10.172 1 84.44 428 ASP A C 1
ATOM 3194 O O . ASP A 1 428 ? -30.859 18.984 10.281 1 84.44 428 ASP A O 1
ATOM 3198 N N . MET A 1 429 ? -30.531 16.859 10.773 1 85.31 429 MET A N 1
ATOM 3199 C CA . MET A 1 429 ? -29.422 17.203 11.648 1 85.31 429 MET A CA 1
ATOM 3200 C C . MET A 1 429 ? -28.297 17.875 10.875 1 85.31 429 MET A C 1
ATOM 3202 O O . MET A 1 429 ? -27.766 18.891 11.297 1 85.31 429 MET A O 1
ATOM 3206 N N . HIS A 1 430 ? -28.047 17.391 9.742 1 82.62 430 HIS A N 1
ATOM 3207 C CA . HIS A 1 430 ? -26.938 17.906 8.945 1 82.62 430 HIS A CA 1
ATOM 3208 C C . HIS A 1 430 ? -27.297 19.25 8.32 1 82.62 430 HIS A C 1
ATOM 3210 O O . HIS A 1 430 ? -26.406 20.047 8.039 1 82.62 430 HIS A O 1
ATOM 3216 N N . ARG A 1 431 ? -28.531 19.5 8.195 1 86.25 431 ARG A N 1
ATOM 3217 C CA . ARG A 1 431 ? -28.969 20.797 7.668 1 86.25 431 ARG A CA 1
ATOM 3218 C C . ARG A 1 431 ? -28.781 21.891 8.711 1 86.25 431 ARG A C 1
ATOM 3220 O O . ARG A 1 431 ? -28.688 23.078 8.367 1 86.25 431 ARG A O 1
ATOM 3227 N N . GLN A 1 432 ? -28.688 21.453 9.906 1 90.44 432 GLN A N 1
ATOM 3228 C CA . GLN A 1 432 ? -28.609 22.422 10.992 1 90.44 432 GLN A CA 1
ATOM 3229 C C . GLN A 1 432 ? -27.172 22.891 11.211 1 90.44 432 GLN A C 1
ATOM 3231 O O . GLN A 1 432 ? -26.953 23.969 11.766 1 90.44 432 GLN A O 1
ATOM 3236 N N . VAL A 1 433 ? -26.281 22.109 10.75 1 92.31 433 VAL A N 1
ATOM 3237 C CA . VAL A 1 433 ? -24.906 22.391 11.141 1 92.31 433 VAL A CA 1
ATOM 3238 C C . VAL A 1 433 ? -24.016 22.453 9.898 1 92.31 433 VAL A C 1
ATOM 3240 O O . VAL A 1 433 ? -24.094 21.562 9.039 1 92.31 433 VAL A O 1
ATOM 3243 N N . ALA A 1 434 ? -23.281 23.5 9.695 1 91.56 434 ALA A N 1
ATOM 3244 C CA . ALA A 1 434 ? -22.172 23.578 8.742 1 91.56 434 ALA A CA 1
ATOM 3245 C C . ALA A 1 434 ? -20.828 23.422 9.445 1 91.56 434 ALA A C 1
ATOM 3247 O O . ALA A 1 434 ? -20.562 24.125 10.43 1 91.56 434 ALA A O 1
ATOM 3248 N N . TYR A 1 435 ? -20.047 22.5 9 1 89.88 435 TYR A N 1
ATOM 3249 C CA . TYR A 1 435 ? -18.781 22.172 9.648 1 89.88 435 TYR A CA 1
ATOM 3250 C C . TYR A 1 435 ? -17.594 22.531 8.75 1 89.88 435 TYR A C 1
ATOM 3252 O O . TYR A 1 435 ? -17.453 21.984 7.656 1 89.88 435 TYR A O 1
ATOM 3260 N N . VAL A 1 436 ? -16.812 23.438 9.133 1 88.94 436 VAL A N 1
ATOM 3261 C CA . VAL A 1 436 ? -15.57 23.766 8.453 1 88.94 436 VAL A CA 1
ATOM 3262 C C . VAL A 1 436 ? -14.398 23.062 9.133 1 88.94 436 VAL A C 1
ATOM 3264 O O . VAL A 1 436 ? -13.969 23.469 10.219 1 88.94 436 VAL A O 1
ATOM 3267 N N . MET A 1 437 ? -13.891 22.156 8.461 1 83.75 437 MET A N 1
ATOM 3268 C CA . MET A 1 437 ? -12.875 21.281 9.039 1 83.75 437 MET A CA 1
ATOM 3269 C C . MET A 1 437 ? -11.484 21.875 8.867 1 83.75 437 MET A C 1
ATOM 3271 O O . MET A 1 437 ? -11.281 22.781 8.039 1 83.75 437 MET A O 1
ATOM 3275 N N . GLN A 1 438 ? -10.602 21.266 9.68 1 74.75 438 GLN A N 1
ATOM 3276 C CA . GLN A 1 438 ? -9.203 21.656 9.586 1 74.75 438 GLN A CA 1
ATOM 3277 C C . GLN A 1 438 ? -8.586 21.188 8.273 1 74.75 438 GLN A C 1
ATOM 3279 O O . GLN A 1 438 ? -7.918 21.953 7.578 1 74.75 438 GLN A O 1
ATOM 3284 N N . ASP A 1 439 ? -8.852 19.938 7.914 1 78.38 439 ASP A N 1
ATOM 3285 C CA . ASP A 1 439 ? -8.375 19.359 6.66 1 78.38 439 ASP A CA 1
ATOM 3286 C C . ASP A 1 439 ? -9.453 19.422 5.582 1 78.38 439 ASP A C 1
ATOM 3288 O O . ASP A 1 439 ? -10.516 18.812 5.73 1 78.38 439 ASP A O 1
ATOM 3292 N N . VAL A 1 440 ? -9.156 20.188 4.484 1 85.38 440 VAL A N 1
ATOM 3293 C CA . VAL A 1 440 ? -10.156 20.422 3.447 1 85.38 440 VAL A CA 1
ATOM 3294 C C . VAL A 1 440 ? -10 19.375 2.346 1 85.38 440 VAL A C 1
ATOM 3296 O O . VAL A 1 440 ? -8.891 19.125 1.872 1 85.38 440 VAL A O 1
ATOM 3299 N N . PHE A 1 441 ? -11.062 18.812 2.059 1 85.81 441 PHE A N 1
ATOM 3300 C CA . PHE A 1 441 ? -11.086 17.891 0.933 1 85.81 441 PHE A CA 1
ATOM 3301 C C . PHE A 1 441 ? -11.867 18.469 -0.236 1 85.81 441 PHE A C 1
ATOM 3303 O O . PHE A 1 441 ? -12.969 19 -0.051 1 85.81 441 PHE A O 1
ATOM 3310 N N . LEU A 1 442 ? -11.234 18.359 -1.449 1 89.25 442 LEU A N 1
ATOM 3311 C CA . LEU A 1 442 ? -11.875 18.797 -2.68 1 89.25 442 LEU A CA 1
ATOM 3312 C C . LEU A 1 442 ? -11.992 17.656 -3.678 1 89.25 442 LEU A C 1
ATOM 3314 O O . LEU A 1 442 ? -11.07 16.859 -3.82 1 89.25 442 LEU A O 1
ATOM 3318 N N . PHE A 1 443 ? -13.102 17.547 -4.309 1 87.19 443 PHE A N 1
ATOM 3319 C CA . PHE A 1 443 ? -13.352 16.5 -5.285 1 87.19 443 PHE A CA 1
ATOM 3320 C C . PHE A 1 443 ? -12.672 16.812 -6.613 1 87.19 443 PHE A C 1
ATOM 3322 O O . PHE A 1 443 ? -12.406 17.984 -6.914 1 87.19 443 PHE A O 1
ATOM 3329 N N . ASN A 1 444 ? -12.43 15.711 -7.375 1 87.06 444 ASN A N 1
ATOM 3330 C CA . ASN A 1 444 ? -11.953 15.898 -8.742 1 87.06 444 ASN A CA 1
ATOM 3331 C C . ASN A 1 444 ? -13.086 16.328 -9.672 1 87.06 444 ASN A C 1
ATOM 3333 O O . ASN A 1 444 ? -13.523 15.539 -10.523 1 87.06 444 ASN A O 1
ATOM 3337 N N . ASP A 1 445 ? -13.461 17.422 -9.5 1 88.44 445 ASP A N 1
ATOM 3338 C CA . ASP A 1 445 ? -14.562 18.062 -10.219 1 88.44 445 ASP A CA 1
ATOM 3339 C C . ASP A 1 445 ? -14.32 19.562 -10.383 1 88.44 445 ASP A C 1
ATOM 3341 O O . ASP A 1 445 ? -13.266 20.062 -10 1 88.44 445 ASP A O 1
ATOM 3345 N N . THR A 1 446 ? -15.203 20.219 -11.039 1 92.06 446 THR A N 1
ATOM 3346 C CA . THR A 1 446 ? -15.055 21.641 -11.266 1 92.06 446 THR A CA 1
ATOM 3347 C C . THR A 1 446 ? -15.164 22.422 -9.953 1 92.06 446 THR A C 1
ATOM 3349 O O . THR A 1 446 ? -15.664 21.891 -8.961 1 92.06 446 THR A O 1
ATOM 3352 N N . VAL A 1 447 ? -14.648 23.672 -9.984 1 94.81 447 VAL A N 1
ATOM 3353 C CA . VAL A 1 447 ? -14.789 24.547 -8.828 1 94.81 447 VAL A CA 1
ATOM 3354 C C . VAL A 1 447 ? -16.266 24.734 -8.5 1 94.81 447 VAL A C 1
ATOM 3356 O O . VAL A 1 447 ? -16.656 24.688 -7.332 1 94.81 447 VAL A O 1
ATOM 3359 N N . LEU A 1 448 ? -17.031 24.891 -9.539 1 94.31 448 LEU A N 1
ATOM 3360 C CA . LEU A 1 448 ? -18.469 25.078 -9.398 1 94.31 448 LEU A CA 1
ATOM 3361 C C . LEU A 1 448 ? -19.109 23.938 -8.633 1 94.31 448 LEU A C 1
ATOM 3363 O O . LEU A 1 448 ? -19.844 24.156 -7.672 1 94.31 448 LEU A O 1
ATOM 3367 N N . GLU A 1 449 ? -18.781 22.766 -8.984 1 89.81 449 GLU A N 1
ATOM 3368 C CA . GLU A 1 449 ? -19.391 21.578 -8.383 1 89.81 449 GLU A CA 1
ATOM 3369 C C . GLU A 1 449 ? -18.844 21.328 -6.98 1 89.81 449 GLU A C 1
ATOM 3371 O O . GLU A 1 449 ? -19.547 20.75 -6.137 1 89.81 449 GLU A O 1
ATOM 3376 N N . ASN A 1 450 ? -17.641 21.734 -6.758 1 91.38 450 ASN A N 1
ATOM 3377 C CA . ASN A 1 450 ? -17.062 21.594 -5.422 1 91.38 450 ASN A CA 1
ATOM 3378 C C . ASN A 1 450 ? -17.75 22.531 -4.422 1 91.38 450 ASN A C 1
ATOM 3380 O O . ASN A 1 450 ? -17.797 22.234 -3.229 1 91.38 450 ASN A O 1
ATOM 3384 N N . ILE A 1 451 ? -18.234 23.625 -4.973 1 93.06 451 ILE A N 1
ATOM 3385 C CA . ILE A 1 451 ? -18.891 24.578 -4.086 1 93.06 451 ILE A CA 1
ATOM 3386 C C . ILE A 1 451 ? -20.359 24.188 -3.904 1 93.06 451 ILE A C 1
ATOM 3388 O O . ILE A 1 451 ? -20.859 24.125 -2.777 1 93.06 451 ILE A O 1
ATOM 3392 N N . ARG A 1 452 ? -21.031 23.922 -4.934 1 88.94 452 ARG A N 1
ATOM 3393 C CA . ARG A 1 452 ? -22.453 23.672 -4.82 1 88.94 452 ARG A CA 1
ATOM 3394 C C . ARG A 1 452 ? -22.719 22.234 -4.344 1 88.94 452 ARG A C 1
ATOM 3396 O O . ARG A 1 452 ? -23.812 21.922 -3.867 1 88.94 452 ARG A O 1
ATOM 3403 N N . LEU A 1 453 ? -21.719 21.312 -4.488 1 83.19 453 LEU A N 1
ATOM 3404 C CA . LEU A 1 453 ? -21.75 19.922 -4.023 1 83.19 453 LEU A CA 1
ATOM 3405 C C . LEU A 1 453 ? -23.031 19.234 -4.461 1 83.19 453 LEU A C 1
ATOM 3407 O O . LEU A 1 453 ? -23.719 18.625 -3.637 1 83.19 453 LEU A O 1
ATOM 3411 N N . GLY A 1 454 ? -23.438 19.438 -5.625 1 71.94 454 GLY A N 1
ATOM 3412 C CA . GLY A 1 454 ? -24.531 18.688 -6.215 1 71.94 454 GLY A CA 1
ATOM 3413 C C . GLY A 1 454 ? -25.875 19.391 -6.082 1 71.94 454 GLY A C 1
ATOM 3414 O O . GLY A 1 454 ? -26.891 18.891 -6.551 1 71.94 454 GLY A O 1
ATOM 3415 N N . GLN A 1 455 ? -25.922 20.5 -5.246 1 80.62 455 GLN A N 1
ATOM 3416 C CA . GLN A 1 455 ? -27.156 21.266 -5.18 1 80.62 455 GLN A CA 1
ATOM 3417 C C . GLN A 1 455 ? -27.469 21.922 -6.52 1 80.62 455 GLN A C 1
ATOM 3419 O O . GLN A 1 455 ? -27.156 23.109 -6.719 1 80.62 455 GLN A O 1
ATOM 3424 N N . ARG A 1 456 ? -28.188 21.219 -7.219 1 75.94 456 ARG A N 1
ATOM 3425 C CA . ARG A 1 456 ? -28.406 21.625 -8.602 1 75.94 456 ARG A CA 1
ATOM 3426 C C . ARG A 1 456 ? -29.375 22.797 -8.664 1 75.94 456 ARG A C 1
ATOM 3428 O O . ARG A 1 456 ? -29.438 23.5 -9.68 1 75.94 456 ARG A O 1
ATOM 3435 N N . GLU A 1 457 ? -30.016 22.953 -7.586 1 82 457 GLU A N 1
ATOM 3436 C CA . GLU A 1 457 ? -30.969 24.062 -7.566 1 82 457 GLU A CA 1
ATOM 3437 C C . GLU A 1 457 ? -30.25 25.406 -7.477 1 82 457 GLU A C 1
ATOM 3439 O O . GLU A 1 457 ? -30.828 26.453 -7.816 1 82 457 GLU A O 1
ATOM 3444 N N . LEU A 1 458 ? -29.016 25.281 -7.027 1 86.38 458 LEU A N 1
ATOM 3445 C CA . LEU A 1 458 ? -28.25 26.516 -6.941 1 86.38 458 LEU A CA 1
ATOM 3446 C C . LEU A 1 458 ? -27.703 26.906 -8.312 1 86.38 458 LEU A C 1
ATOM 3448 O O . LEU A 1 458 ? -27.062 26.109 -8.992 1 86.38 458 LEU A O 1
ATOM 3452 N N . ASP A 1 459 ? -28.078 28.031 -8.719 1 89.38 459 ASP A N 1
ATOM 3453 C CA . ASP A 1 459 ? -27.562 28.5 -10 1 89.38 459 ASP A CA 1
ATOM 3454 C C . ASP A 1 459 ? -26.125 29 -9.883 1 89.38 459 ASP A C 1
ATOM 3456 O O . ASP A 1 459 ? -25.609 29.141 -8.773 1 89.38 459 ASP A O 1
ATOM 3460 N N . GLU A 1 460 ? -25.547 29.25 -10.953 1 92.38 460 GLU A N 1
ATOM 3461 C CA . GLU A 1 460 ? -24.141 29.656 -11.008 1 92.38 460 GLU A CA 1
ATOM 3462 C C . GLU A 1 460 ? -23.922 31.016 -10.336 1 92.38 460 GLU A C 1
ATOM 3464 O O . GLU A 1 460 ? -22.891 31.234 -9.711 1 92.38 460 GLU A O 1
ATOM 3469 N N . ALA A 1 461 ? -24.891 31.828 -10.445 1 93.19 461 ALA A N 1
ATOM 3470 C CA . ALA A 1 461 ? -24.797 33.156 -9.844 1 93.19 461 ALA A CA 1
ATOM 3471 C C . ALA A 1 461 ? -24.703 33.062 -8.328 1 93.19 461 ALA A C 1
ATOM 3473 O O . ALA A 1 461 ? -23.969 33.812 -7.695 1 93.19 461 ALA A O 1
ATOM 3474 N N . GLN A 1 462 ? -25.438 32.188 -7.762 1 93.06 462 GLN A N 1
ATOM 3475 C CA . GLN A 1 462 ? -25.422 31.984 -6.316 1 93.06 462 GLN A CA 1
ATOM 3476 C C . GLN A 1 462 ? -24.078 31.438 -5.852 1 93.06 462 GLN A C 1
ATOM 3478 O O . GLN A 1 462 ? -23.578 31.812 -4.785 1 93.06 462 GLN A O 1
ATOM 3483 N N . VAL A 1 463 ? -23.562 30.609 -6.633 1 95 463 VAL A N 1
ATOM 3484 C CA . VAL A 1 463 ? -22.266 30.031 -6.32 1 95 463 VAL A CA 1
ATOM 3485 C C . VAL A 1 463 ? -21.188 31.109 -6.387 1 95 463 VAL A C 1
ATOM 3487 O O . VAL A 1 463 ? -20.297 31.172 -5.527 1 95 463 VAL A O 1
ATOM 3490 N N . ILE A 1 464 ? -21.297 31.938 -7.383 1 96.25 464 ILE A N 1
ATOM 3491 C CA . ILE A 1 464 ? -20.328 33.031 -7.555 1 96.25 464 ILE A CA 1
ATOM 3492 C C . ILE A 1 464 ? -20.438 34 -6.379 1 96.25 464 ILE A C 1
ATOM 3494 O O . ILE A 1 464 ? -19.422 34.469 -5.875 1 96.25 464 ILE A O 1
ATOM 3498 N N . ALA A 1 465 ? -21.641 34.25 -5.969 1 95.31 465 ALA A N 1
ATOM 3499 C CA . ALA A 1 465 ? -21.844 35.125 -4.824 1 95.31 465 ALA A CA 1
ATOM 3500 C C . ALA A 1 465 ? -21.188 34.562 -3.568 1 95.31 465 ALA A C 1
ATOM 3502 O O . ALA A 1 465 ? -20.562 35.281 -2.797 1 95.31 465 ALA A O 1
ATOM 3503 N N . ALA A 1 466 ? -21.375 33.312 -3.371 1 95.19 466 ALA A N 1
ATOM 3504 C CA . ALA A 1 466 ? -20.766 32.656 -2.217 1 95.19 466 ALA A CA 1
ATOM 3505 C C . ALA A 1 466 ? -19.234 32.719 -2.309 1 95.19 466 ALA A C 1
ATOM 3507 O O . ALA A 1 466 ? -18.562 32.906 -1.302 1 95.19 466 ALA A O 1
ATOM 3508 N N . ALA A 1 467 ? -18.75 32.5 -3.48 1 96.75 467 ALA A N 1
ATOM 3509 C CA . ALA A 1 467 ? -17.312 32.562 -3.699 1 96.75 467 ALA A CA 1
ATOM 3510 C C . ALA A 1 467 ? -16.75 33.938 -3.426 1 96.75 467 ALA A C 1
ATOM 3512 O O . ALA A 1 467 ? -15.664 34.094 -2.871 1 96.75 467 ALA A O 1
ATOM 3513 N N . LYS A 1 468 ? -17.453 34.906 -3.85 1 96.44 468 LYS A N 1
ATOM 3514 C CA . LYS A 1 468 ? -17.047 36.281 -3.576 1 96.44 468 LYS A CA 1
ATOM 3515 C C . LYS A 1 468 ? -17.031 36.562 -2.078 1 96.44 468 LYS A C 1
ATOM 3517 O O . LYS A 1 468 ? -16.078 37.156 -1.556 1 96.44 468 LYS A O 1
ATOM 3522 N N . ALA A 1 469 ? -18.062 36.094 -1.434 1 94.56 469 ALA A N 1
ATOM 3523 C CA . ALA A 1 469 ? -18.172 36.281 0.013 1 94.56 469 ALA A CA 1
ATOM 3524 C C . ALA A 1 469 ? -17.031 35.562 0.735 1 94.56 469 ALA A C 1
ATOM 3526 O O . ALA A 1 469 ? -16.562 36.031 1.778 1 94.56 469 ALA A O 1
ATOM 3527 N N . ALA A 1 470 ? -16.609 34.531 0.162 1 95.06 470 ALA A N 1
ATOM 3528 C CA . ALA A 1 470 ? -15.539 33.719 0.755 1 95.06 470 ALA A CA 1
ATOM 3529 C C . ALA A 1 470 ? -14.164 34.188 0.272 1 95.06 470 ALA A C 1
ATOM 3531 O O . ALA A 1 470 ? -13.148 33.531 0.538 1 95.06 470 ALA A O 1
ATOM 3532 N N . GLN A 1 471 ? -14.148 35.25 -0.483 1 93.88 471 GLN A N 1
ATOM 3533 C CA . GLN A 1 471 ? -12.906 35.812 -1.01 1 93.88 471 GLN A CA 1
ATOM 3534 C C . GLN A 1 471 ? -12.211 34.812 -1.938 1 93.88 471 GLN A C 1
ATOM 3536 O O . GLN A 1 471 ? -10.984 34.719 -1.924 1 93.88 471 GLN A O 1
ATOM 3541 N N . ALA A 1 472 ? -12.953 34.031 -2.623 1 94.75 472 ALA A N 1
ATOM 3542 C CA . ALA A 1 472 ? -12.375 33 -3.477 1 94.75 472 ALA A CA 1
ATOM 3543 C C . ALA A 1 472 ? -12.539 33.344 -4.953 1 94.75 472 ALA A C 1
ATOM 3545 O O . ALA A 1 472 ? -11.883 32.75 -5.816 1 94.75 472 ALA A O 1
ATOM 3546 N N . HIS A 1 473 ? -13.305 34.312 -5.301 1 96.06 473 HIS A N 1
ATOM 3547 C CA . HIS A 1 473 ? -13.664 34.625 -6.68 1 96.06 473 HIS A CA 1
ATOM 3548 C C . HIS A 1 473 ? -12.438 35 -7.5 1 96.06 473 HIS A C 1
ATOM 3550 O O . HIS A 1 473 ? -12.297 34.562 -8.648 1 96.06 473 HIS A O 1
ATOM 3556 N N . ASP A 1 474 ? -11.609 35.75 -6.91 1 92.25 474 ASP A N 1
ATOM 3557 C CA . ASP A 1 474 ? -10.461 36.281 -7.645 1 92.25 474 ASP A CA 1
ATOM 3558 C C . ASP A 1 474 ? -9.555 35.156 -8.141 1 92.25 474 ASP A C 1
ATOM 3560 O O . ASP A 1 474 ? -9.203 35.125 -9.32 1 92.25 474 ASP A O 1
ATOM 3564 N N . PHE A 1 475 ? -9.156 34.25 -7.27 1 89.44 475 PHE A N 1
ATOM 3565 C CA . PHE A 1 475 ? -8.242 33.219 -7.719 1 89.44 475 PHE A CA 1
ATOM 3566 C C . PHE A 1 475 ? -8.961 32.219 -8.625 1 89.44 475 PHE A C 1
ATOM 3568 O O . PHE A 1 475 ? -8.352 31.625 -9.516 1 89.44 475 PHE A O 1
ATOM 3575 N N . ILE A 1 476 ? -10.258 32.062 -8.406 1 94.94 476 ILE A N 1
ATOM 3576 C CA . ILE A 1 476 ? -11.039 31.156 -9.258 1 94.94 476 ILE A CA 1
ATOM 3577 C C . ILE A 1 476 ? -11.07 31.703 -10.68 1 94.94 476 ILE A C 1
ATOM 3579 O O . ILE A 1 476 ? -10.93 30.953 -11.648 1 94.94 476 ILE A O 1
ATOM 3583 N N . SER A 1 477 ? -11.258 32.969 -10.789 1 94.31 477 SER A N 1
ATOM 3584 C CA . SER A 1 477 ? -11.359 33.625 -12.086 1 94.31 477 SER A CA 1
ATOM 3585 C C . SER A 1 477 ? -10.047 33.531 -12.859 1 94.31 477 SER A C 1
ATOM 3587 O O . SER A 1 477 ? -10.031 33.625 -14.086 1 94.31 477 SER A O 1
ATOM 3589 N N . ARG A 1 478 ? -9.008 33.344 -12.172 1 91.12 478 ARG A N 1
ATOM 3590 C CA . ARG A 1 478 ? -7.691 33.281 -12.797 1 91.12 478 ARG A CA 1
ATOM 3591 C C . ARG A 1 478 ? -7.379 31.859 -13.258 1 91.12 478 ARG A C 1
ATOM 3593 O O . ARG A 1 478 ? -6.43 31.641 -14.016 1 91.12 478 ARG A O 1
ATOM 3600 N N . LEU A 1 479 ? -8.141 30.969 -12.883 1 92.25 479 LEU A N 1
ATOM 3601 C CA . LEU A 1 479 ? -7.945 29.594 -13.352 1 92.25 479 LEU A CA 1
ATOM 3602 C C . LEU A 1 479 ? -8.258 29.469 -14.836 1 92.25 479 LEU A C 1
ATOM 3604 O O . LEU A 1 479 ? -9.039 30.266 -15.375 1 92.25 479 LEU A O 1
ATOM 3608 N N . PRO A 1 480 ? -7.727 28.531 -15.562 1 90.69 480 PRO A N 1
ATOM 3609 C CA . PRO A 1 480 ? -7.863 28.406 -17.016 1 90.69 480 PRO A CA 1
ATOM 3610 C C . PRO A 1 480 ? -9.32 28.422 -17.469 1 90.69 480 PRO A C 1
ATOM 3612 O O . PRO A 1 480 ? -9.648 29.031 -18.5 1 90.69 480 PRO A O 1
ATOM 3615 N N . GLN A 1 481 ? -10.242 27.797 -16.75 1 94.88 481 GLN A N 1
ATOM 3616 C CA . GLN A 1 481 ? -11.656 27.734 -17.125 1 94.88 481 GLN A CA 1
ATOM 3617 C C . GLN A 1 481 ? -12.539 28.328 -16.047 1 94.88 481 GLN A C 1
ATOM 3619 O O . GLN A 1 481 ? -13.711 27.969 -15.922 1 94.88 481 GLN A O 1
ATOM 3624 N N . GLY A 1 482 ? -11.906 29.094 -15.203 1 94.75 482 GLY A N 1
ATOM 3625 C CA . GLY A 1 482 ? -12.672 29.719 -14.141 1 94.75 482 GLY A CA 1
ATOM 3626 C C . GLY A 1 482 ? -13.367 28.734 -13.227 1 94.75 482 GLY A C 1
ATOM 3627 O O . GLY A 1 482 ? -12.742 27.812 -12.719 1 94.75 482 GLY A O 1
ATOM 3628 N N . TYR A 1 483 ? -14.672 28.938 -13.148 1 95.62 483 TYR A N 1
ATOM 3629 C CA . TYR A 1 483 ? -15.484 28.109 -12.266 1 95.62 483 TYR A CA 1
ATOM 3630 C C . TYR A 1 483 ? -15.641 26.703 -12.844 1 95.62 483 TYR A C 1
ATOM 3632 O O . TYR A 1 483 ? -16.047 25.781 -12.133 1 95.62 483 TYR A O 1
ATOM 3640 N N . HIS A 1 484 ? -15.312 26.562 -14.047 1 94.56 484 HIS A N 1
ATOM 3641 C CA . HIS A 1 484 ? -15.461 25.266 -14.703 1 94.56 484 HIS A CA 1
ATOM 3642 C C . HIS A 1 484 ? -14.133 24.516 -14.766 1 94.56 484 HIS A C 1
ATOM 3644 O O . HIS A 1 484 ? -14.039 23.453 -15.375 1 94.56 484 HIS A O 1
ATOM 3650 N N . THR A 1 485 ? -13.18 25.078 -14.102 1 94.19 485 THR A N 1
ATOM 3651 C CA . THR A 1 485 ? -11.883 24.406 -14.039 1 94.19 485 THR A CA 1
ATOM 3652 C C . THR A 1 485 ? -11.969 23.141 -13.188 1 94.19 485 THR A C 1
ATOM 3654 O O . THR A 1 485 ? -12.484 23.172 -12.07 1 94.19 485 THR A O 1
ATOM 3657 N N . VAL A 1 486 ? -11.492 22.078 -13.672 1 91.62 486 VAL A N 1
ATOM 3658 C CA . VAL A 1 486 ? -11.398 20.844 -12.914 1 91.62 486 VAL A CA 1
ATOM 3659 C C . VAL A 1 486 ? -10.188 20.906 -11.984 1 91.62 486 VAL A C 1
ATOM 3661 O O . VAL A 1 486 ? -9.055 21.109 -12.445 1 91.62 486 VAL A O 1
ATOM 3664 N N . LEU A 1 487 ? -10.352 20.719 -10.734 1 88.44 487 LEU A N 1
ATOM 3665 C CA . LEU A 1 487 ? -9.336 20.953 -9.711 1 88.44 487 LEU A CA 1
ATOM 3666 C C . LEU A 1 487 ? -8.375 19.766 -9.625 1 88.44 487 LEU A C 1
ATOM 3668 O O . LEU A 1 487 ? -7.254 19.906 -9.125 1 88.44 487 LEU A O 1
ATOM 3672 N N . GLY A 1 488 ? -8.742 18.672 -10.156 1 80.31 488 GLY A N 1
ATOM 3673 C CA . GLY A 1 488 ? -7.871 17.516 -10.062 1 80.31 488 GLY A CA 1
ATOM 3674 C C . GLY A 1 488 ? -7.984 16.797 -8.727 1 80.31 488 GLY A C 1
ATOM 3675 O O . GLY A 1 488 ? -8.789 17.188 -7.875 1 80.31 488 GLY A O 1
ATOM 3676 N N . GLU A 1 489 ? -7.004 15.812 -8.516 1 73.38 489 GLU A N 1
ATOM 3677 C CA . GLU A 1 489 ? -7.066 15.016 -7.297 1 73.38 489 GLU A CA 1
ATOM 3678 C C . GLU A 1 489 ? -6.688 15.844 -6.074 1 73.38 489 GLU A C 1
ATOM 3680 O O . GLU A 1 489 ? -5.605 16.438 -6.031 1 73.38 489 GLU A O 1
ATOM 3685 N N . ARG A 1 490 ? -7.562 15.945 -5.145 1 66.75 490 ARG A N 1
ATOM 3686 C CA . ARG A 1 490 ? -7.43 16.641 -3.863 1 66.75 490 ARG A CA 1
ATOM 3687 C C . ARG A 1 490 ? -7.035 18.094 -4.059 1 66.75 490 ARG A C 1
ATOM 3689 O O . ARG A 1 490 ? -6.289 18.656 -3.254 1 66.75 490 ARG A O 1
ATOM 3696 N N . GLY A 1 491 ? -7.398 18.641 -5.145 1 72.19 491 GLY A N 1
ATOM 3697 C CA . GLY A 1 491 ? -7.109 20.047 -5.387 1 72.19 491 GLY A CA 1
ATOM 3698 C C . GLY A 1 491 ? -5.625 20.328 -5.535 1 72.19 491 GLY A C 1
ATOM 3699 O O . GLY A 1 491 ? -5.125 21.328 -5.008 1 72.19 491 GLY A O 1
ATOM 3700 N N . ALA A 1 492 ? -4.922 19.5 -6.066 1 65.75 492 ALA A N 1
ATOM 3701 C CA . ALA A 1 492 ? -3.467 19.562 -6.152 1 65.75 492 ALA A CA 1
ATOM 3702 C C . ALA A 1 492 ? -3.006 20.875 -6.758 1 65.75 492 ALA A C 1
ATOM 3704 O O . ALA A 1 492 ? -1.896 21.344 -6.484 1 65.75 492 ALA A O 1
ATOM 3705 N N . ARG A 1 493 ? -3.824 21.594 -7.262 1 71.44 493 ARG A N 1
ATOM 3706 C CA . ARG A 1 493 ? -3.475 22.812 -7.984 1 71.44 493 ARG A CA 1
ATOM 3707 C C . ARG A 1 493 ? -3.645 24.047 -7.105 1 71.44 493 ARG A C 1
ATOM 3709 O O . ARG A 1 493 ? -3.27 25.156 -7.496 1 71.44 493 ARG A O 1
ATOM 3716 N N . LEU A 1 494 ? -4.238 23.812 -5.926 1 83.62 494 LEU A N 1
ATOM 3717 C CA . LEU A 1 494 ? -4.594 24.953 -5.094 1 83.62 494 LEU A CA 1
ATOM 3718 C C . LEU A 1 494 ? -3.738 24.984 -3.83 1 83.62 494 LEU A C 1
ATOM 3720 O O . LEU A 1 494 ? -3.287 23.953 -3.35 1 83.62 494 LEU A O 1
ATOM 3724 N N . SER A 1 495 ? -3.562 26.219 -3.387 1 76.69 495 SER A N 1
ATOM 3725 C CA . SER A 1 495 ? -2.879 26.375 -2.109 1 76.69 495 SER A CA 1
ATOM 3726 C C . SER A 1 495 ? -3.801 26.047 -0.941 1 76.69 495 SER A C 1
ATOM 3728 O O . SER A 1 495 ? -5.012 25.906 -1.119 1 76.69 495 SER A O 1
ATOM 3730 N N . GLY A 1 496 ? -3.221 25.797 0.277 1 79.69 496 GLY A N 1
ATOM 3731 C CA . GLY A 1 496 ? -4.008 25.516 1.465 1 79.69 496 GLY A CA 1
ATOM 3732 C C . GLY A 1 496 ? -5.043 26.594 1.762 1 79.69 496 GLY A C 1
ATOM 3733 O O . GLY A 1 496 ? -6.176 26.281 2.135 1 79.69 496 GLY A O 1
ATOM 3734 N N . GLY A 1 497 ? -4.641 27.859 1.61 1 82.25 497 GLY A N 1
ATOM 3735 C CA . GLY A 1 497 ? -5.562 28.969 1.832 1 82.25 497 GLY A CA 1
ATOM 3736 C C . GLY A 1 497 ? -6.707 29 0.838 1 82.25 497 GLY A C 1
ATOM 3737 O O . GLY A 1 497 ? -7.84 29.312 1.199 1 82.25 497 GLY A O 1
ATOM 3738 N N . GLU A 1 498 ? -6.324 28.688 -0.4 1 86.62 498 GLU A N 1
ATOM 3739 C CA . GLU A 1 498 ? -7.355 28.641 -1.436 1 86.62 498 GLU A CA 1
ATOM 3740 C C . GLU A 1 498 ? -8.352 27.531 -1.168 1 86.62 498 GLU A C 1
ATOM 3742 O O . GLU A 1 498 ? -9.562 27.719 -1.329 1 86.62 498 GLU A O 1
ATOM 3747 N N . LYS A 1 499 ? -7.871 26.438 -0.708 1 90.38 499 LYS A N 1
ATOM 3748 C CA . LYS A 1 499 ? -8.742 25.312 -0.385 1 90.38 499 LYS A CA 1
ATOM 3749 C C . LYS A 1 499 ? -9.695 25.656 0.754 1 90.38 499 LYS A C 1
ATOM 3751 O O . LYS A 1 499 ? -10.875 25.312 0.711 1 90.38 499 LYS A O 1
ATOM 3756 N N . GLN A 1 500 ? -9.148 26.297 1.709 1 89.38 500 GLN A N 1
ATOM 3757 C CA . GLN A 1 500 ? -9.961 26.688 2.857 1 89.38 500 GLN A CA 1
ATOM 3758 C C . GLN A 1 500 ? -11.07 27.641 2.447 1 89.38 500 GLN A C 1
ATOM 3760 O O . GLN A 1 500 ? -12.195 27.547 2.938 1 89.38 500 GLN A O 1
ATOM 3765 N N . ARG A 1 501 ? -10.727 28.594 1.614 1 92 501 ARG A N 1
ATOM 3766 C CA . ARG A 1 501 ? -11.727 29.562 1.166 1 92 501 ARG A CA 1
ATOM 3767 C C . ARG A 1 501 ? -12.82 28.875 0.354 1 92 501 ARG A C 1
ATOM 3769 O O . ARG A 1 501 ? -13.984 29.281 0.407 1 92 501 ARG A O 1
ATOM 3776 N N . LEU A 1 502 ? -12.445 27.875 -0.352 1 93 502 LEU A N 1
ATOM 3777 C CA . LEU A 1 502 ? -13.453 27.094 -1.05 1 93 502 LEU A CA 1
ATOM 3778 C C . LEU A 1 502 ? -14.344 26.344 -0.058 1 93 502 LEU A C 1
ATOM 3780 O O . LEU A 1 502 ? -15.547 26.203 -0.285 1 93 502 LEU A O 1
ATOM 3784 N N . SER A 1 503 ? -13.742 25.828 0.985 1 92 503 SER A N 1
ATOM 3785 C CA . SER A 1 503 ? -14.516 25.156 2.027 1 92 503 SER A CA 1
ATOM 3786 C C . SER A 1 503 ? -15.492 26.125 2.693 1 92 503 SER A C 1
ATOM 3788 O O . SER A 1 503 ? -16.625 25.75 3.006 1 92 503 SER A O 1
ATOM 3790 N N . ILE A 1 504 ? -15.062 27.312 2.871 1 93.31 504 ILE A N 1
ATOM 3791 C CA . ILE A 1 504 ? -15.93 28.328 3.455 1 93.31 504 ILE A CA 1
ATOM 3792 C C . ILE A 1 504 ? -17.062 28.656 2.488 1 93.31 504 ILE A C 1
ATOM 3794 O O . ILE A 1 504 ? -18.203 28.844 2.906 1 93.31 504 ILE A O 1
ATOM 3798 N N . ALA A 1 505 ? -16.719 28.75 1.198 1 94.69 505 ALA A N 1
ATOM 3799 C CA . ALA A 1 505 ? -17.75 28.984 0.19 1 94.69 505 ALA A CA 1
ATOM 3800 C C . ALA A 1 505 ? -18.828 27.906 0.25 1 94.69 505 ALA A C 1
ATOM 3802 O O . ALA A 1 505 ? -20.016 28.203 0.122 1 94.69 505 ALA A O 1
ATOM 3803 N N . ARG A 1 506 ? -18.469 26.766 0.46 1 92.5 506 ARG A N 1
ATOM 3804 C CA . ARG A 1 506 ? -19.391 25.641 0.622 1 92.5 506 ARG A CA 1
ATOM 3805 C C . ARG A 1 506 ? -20.328 25.875 1.8 1 92.5 506 ARG A C 1
ATOM 3807 O O . ARG A 1 506 ? -21.531 25.641 1.699 1 92.5 506 ARG A O 1
ATOM 3814 N N . ALA A 1 507 ? -19.703 26.219 2.846 1 92.5 507 ALA A N 1
ATOM 3815 C CA . ALA A 1 507 ? -20.469 26.453 4.062 1 92.5 507 ALA A CA 1
ATOM 3816 C C . ALA A 1 507 ? -21.469 27.594 3.875 1 92.5 507 ALA A C 1
ATOM 3818 O O . ALA A 1 507 ? -22.562 27.562 4.422 1 92.5 507 ALA A O 1
ATOM 3819 N N . LEU A 1 508 ? -21.062 28.578 3.111 1 93.94 508 LEU A N 1
ATOM 3820 C CA . LEU A 1 508 ? -21.922 29.719 2.838 1 93.94 508 LEU A CA 1
ATOM 3821 C C . LEU A 1 508 ? -23.141 29.281 2.023 1 93.94 508 LEU A C 1
ATOM 3823 O O . LEU A 1 508 ? -24.25 29.75 2.273 1 93.94 508 LEU A O 1
ATOM 3827 N N . VAL A 1 509 ? -22.875 28.453 1.084 1 91.88 509 VAL A N 1
ATOM 3828 C CA . VAL A 1 509 ? -23.938 27.953 0.228 1 91.88 509 VAL A CA 1
ATOM 3829 C C . VAL A 1 509 ? -24.922 27.109 1.054 1 91.88 509 VAL A C 1
ATOM 3831 O O . VAL A 1 509 ? -26.125 27.156 0.821 1 91.88 509 VAL A O 1
ATOM 3834 N N . LYS A 1 510 ? -24.438 26.359 1.973 1 88.69 510 LYS A N 1
ATOM 3835 C CA . LYS A 1 510 ? -25.266 25.531 2.834 1 88.69 510 LYS A CA 1
ATOM 3836 C C . LYS A 1 510 ? -26.172 26.391 3.715 1 88.69 510 LYS A C 1
ATOM 3838 O O . LYS A 1 510 ? -27.312 26.016 3.988 1 88.69 510 LYS A O 1
ATOM 3843 N N . ASP A 1 511 ? -25.625 27.516 4.223 1 90.69 511 ASP A N 1
ATOM 3844 C CA . ASP A 1 511 ? -26.375 28.516 4.996 1 90.69 511 ASP A CA 1
ATOM 3845 C C . ASP A 1 511 ? -27.047 27.859 6.207 1 90.69 511 ASP A C 1
ATOM 3847 O O . ASP A 1 511 ? -28.234 28.062 6.434 1 90.69 511 ASP A O 1
ATOM 3851 N N . ALA A 1 512 ? -26.328 27.078 6.988 1 93.56 512 ALA A N 1
ATOM 3852 C CA . ALA A 1 512 ? -26.844 26.453 8.195 1 93.56 512 ALA A CA 1
ATOM 3853 C C . ALA A 1 512 ? -26.906 27.438 9.352 1 93.56 512 ALA A C 1
ATOM 3855 O O . ALA A 1 512 ? -26.094 28.375 9.43 1 93.56 512 ALA A O 1
ATOM 3856 N N . PRO A 1 513 ? -27.844 27.219 10.258 1 95.75 513 PRO A N 1
ATOM 3857 C CA . PRO A 1 513 ? -27.984 28.141 11.383 1 95.75 513 PRO A CA 1
ATOM 3858 C C . PRO A 1 513 ? -26.844 28 12.406 1 95.75 513 PRO A C 1
ATOM 3860 O O . PRO A 1 513 ? -26.562 28.938 13.141 1 95.75 513 PRO A O 1
ATOM 3863 N N . ILE A 1 514 ? -26.25 26.875 12.453 1 96.25 514 ILE A N 1
ATOM 3864 C CA . ILE A 1 514 ? -25.141 26.625 13.375 1 96.25 514 ILE A CA 1
ATOM 3865 C C . ILE A 1 514 ? -23.844 26.406 12.602 1 96.25 514 ILE A C 1
ATOM 3867 O O . ILE A 1 514 ? -23.797 25.578 11.688 1 96.25 514 ILE A O 1
ATOM 3871 N N . ILE A 1 515 ? -22.828 27.141 12.914 1 95.12 515 ILE A N 1
ATOM 3872 C CA . ILE A 1 515 ? -21.531 27.031 12.25 1 95.12 515 ILE A CA 1
ATOM 3873 C C . ILE A 1 515 ? -20.484 26.531 13.234 1 95.12 515 ILE A C 1
ATOM 3875 O O . ILE A 1 515 ? -20.344 27.078 14.336 1 95.12 515 ILE A O 1
ATOM 3879 N N . VAL A 1 516 ? -19.812 25.469 12.867 1 93.88 516 VAL A N 1
ATOM 3880 C CA . VAL A 1 516 ? -18.719 24.938 13.664 1 93.88 516 VAL A CA 1
ATOM 3881 C C . VAL A 1 516 ? -17.391 25.156 12.93 1 93.88 516 VAL A C 1
ATOM 3883 O O . VAL A 1 516 ? -17.234 24.688 11.789 1 93.88 516 VAL A O 1
ATOM 3886 N N . LEU A 1 517 ? -16.516 25.859 13.531 1 91.25 517 LEU A N 1
ATOM 3887 C CA . LEU A 1 517 ? -15.188 26.109 12.977 1 91.25 517 LEU A CA 1
ATOM 3888 C C . LEU A 1 517 ? -14.117 25.359 13.766 1 91.25 517 LEU A C 1
ATOM 3890 O O . LEU A 1 517 ? -13.867 25.672 14.93 1 91.25 517 LEU A O 1
ATOM 3894 N N . ASP A 1 518 ? -13.5 24.391 13.164 1 88.06 518 ASP A N 1
ATOM 3895 C CA . ASP A 1 518 ? -12.477 23.594 13.82 1 88.06 518 ASP A CA 1
ATOM 3896 C C . ASP A 1 518 ? -11.078 23.984 13.344 1 88.06 518 ASP A C 1
ATOM 3898 O O . ASP A 1 518 ? -10.586 23.453 12.352 1 88.06 518 ASP A O 1
ATOM 3902 N N . GLU A 1 519 ? -10.375 24.766 14.062 1 77.19 519 GLU A N 1
ATOM 3903 C CA . GLU A 1 519 ? -9.039 25.281 13.789 1 77.19 519 GLU A CA 1
ATOM 3904 C C . GLU A 1 519 ? -8.93 25.812 12.359 1 77.19 519 GLU A C 1
ATOM 3906 O O . GLU A 1 519 ? -7.957 25.531 11.664 1 77.19 519 GLU A O 1
ATOM 3911 N N . ALA A 1 520 ? -9.844 26.453 11.906 1 66.56 520 ALA A N 1
ATOM 3912 C CA . ALA A 1 520 ? -9.953 26.906 10.516 1 66.56 520 ALA A CA 1
ATOM 3913 C C . ALA A 1 520 ? -9.047 28.109 10.258 1 66.56 520 ALA A C 1
ATOM 3915 O O . ALA A 1 520 ? -8.922 28.562 9.117 1 66.56 520 ALA A O 1
ATOM 3916 N N . THR A 1 521 ? -8.32 28.547 11.258 1 61.53 521 THR A N 1
ATOM 3917 C CA . THR A 1 521 ? -7.562 29.781 11.102 1 61.53 521 THR A CA 1
ATOM 3918 C C . THR A 1 521 ? -6.062 29.516 11.102 1 61.53 521 THR A C 1
ATOM 3920 O O . THR A 1 521 ? -5.258 30.438 11.133 1 61.53 521 THR A O 1
ATOM 3923 N N . ALA A 1 522 ? -5.742 28.234 11.203 1 56.56 522 ALA A N 1
ATOM 3924 C CA . ALA A 1 522 ? -4.328 27.922 11.391 1 56.56 522 ALA A CA 1
ATOM 3925 C C . ALA A 1 522 ? -3.568 27.969 10.07 1 56.56 522 ALA A C 1
ATOM 3927 O O . ALA A 1 522 ? -3.539 27 9.32 1 56.56 522 ALA A O 1
ATOM 3928 N N . PHE A 1 523 ? -3.49 29.266 9.492 1 56.59 523 PHE A N 1
ATOM 3929 C CA . PHE A 1 523 ? -2.77 29.188 8.227 1 56.59 523 PHE A CA 1
ATOM 3930 C C . PHE A 1 523 ? -1.448 29.953 8.32 1 56.59 523 PHE A C 1
ATOM 3932 O O . PHE A 1 523 ? -1.283 30.828 9.172 1 56.59 523 PHE A O 1
ATOM 3939 N N . THR A 1 524 ? -0.631 29.484 7.391 1 57.31 524 THR A N 1
ATOM 3940 C CA . THR A 1 524 ? 0.808 29.719 7.406 1 57.31 524 THR A CA 1
ATOM 3941 C C . THR A 1 524 ? 1.136 31.094 6.828 1 57.31 524 THR A C 1
ATOM 3943 O O . THR A 1 524 ? 2.162 31.688 7.164 1 57.31 524 THR A O 1
ATOM 3946 N N . ASP A 1 525 ? 0.219 31.719 5.949 1 67.62 525 ASP A N 1
ATOM 3947 C CA . ASP A 1 525 ? 0.656 33 5.371 1 67.62 525 ASP A CA 1
ATOM 3948 C C . ASP A 1 525 ? -0.337 34.125 5.684 1 67.62 525 ASP A C 1
ATOM 3950 O O . ASP A 1 525 ? -1.55 33.875 5.688 1 67.62 525 ASP A O 1
ATOM 3954 N N . PRO A 1 526 ? 0.139 35.25 5.98 1 69.81 526 PRO A N 1
ATOM 3955 C CA . PRO A 1 526 ? -0.673 36.406 6.438 1 69.81 526 PRO A CA 1
ATOM 3956 C C . PRO A 1 526 ? -1.754 36.781 5.434 1 69.81 526 PRO A C 1
ATOM 3958 O O . PRO A 1 526 ? -2.863 37.156 5.828 1 69.81 526 PRO A O 1
ATOM 3961 N N . MET A 1 527 ? -1.397 36.812 4.152 1 72.38 527 MET A N 1
ATOM 3962 C CA . MET A 1 527 ? -2.389 37.188 3.154 1 72.38 527 MET A CA 1
ATOM 3963 C C . MET A 1 527 ? -3.574 36.219 3.164 1 72.38 527 MET A C 1
ATOM 3965 O O . MET A 1 527 ? -4.727 36.656 3.191 1 72.38 527 MET A O 1
ATOM 3969 N N . SER A 1 528 ? -3.309 35.062 3.109 1 77.44 528 SER A N 1
ATOM 3970 C CA . SER A 1 528 ? -4.359 34.062 3.141 1 77.44 528 SER A CA 1
ATOM 3971 C C . SER A 1 528 ? -5.137 34.094 4.449 1 77.44 528 SER A C 1
ATOM 3973 O O . SER A 1 528 ? -6.355 33.906 4.461 1 77.44 528 SER A O 1
ATOM 3975 N N . GLU A 1 529 ? -4.398 34.375 5.465 1 78.5 529 GLU A N 1
ATOM 3976 C CA . GLU A 1 529 ? -5.035 34.438 6.773 1 78.5 529 GLU A CA 1
ATOM 3977 C C . GLU A 1 529 ? -6.082 35.562 6.82 1 78.5 529 GLU A C 1
ATOM 3979 O O . GLU A 1 529 ? -7.191 35.344 7.32 1 78.5 529 GLU A O 1
ATOM 3984 N N . ALA A 1 530 ? -5.73 36.688 6.312 1 77.5 530 ALA A N 1
ATOM 3985 C CA . ALA A 1 530 ? -6.652 37.812 6.309 1 77.5 530 ALA A CA 1
ATOM 3986 C C . ALA A 1 530 ? -7.898 37.5 5.488 1 77.5 530 ALA A C 1
ATOM 3988 O O . ALA A 1 530 ? -9.016 37.812 5.898 1 77.5 530 ALA A O 1
ATOM 3989 N N . GLN A 1 531 ? -7.668 36.969 4.355 1 84.44 531 GLN A N 1
ATOM 3990 C CA . GLN A 1 531 ? -8.781 36.625 3.477 1 84.44 531 GLN A CA 1
ATOM 3991 C C . GLN A 1 531 ? -9.703 35.594 4.125 1 84.44 531 GLN A C 1
ATOM 3993 O O . GLN A 1 531 ? -10.93 35.719 4.016 1 84.44 531 GLN A O 1
ATOM 3998 N N . ILE A 1 532 ? -9.164 34.688 4.785 1 86.94 532 ILE A N 1
ATOM 3999 C CA . ILE A 1 532 ? -9.922 33.656 5.445 1 86.94 532 ILE A CA 1
ATOM 4000 C C . ILE A 1 532 ? -10.734 34.25 6.598 1 86.94 532 ILE A C 1
ATOM 4002 O O . ILE A 1 532 ? -11.898 33.906 6.785 1 86.94 532 ILE A O 1
ATOM 4006 N N . LEU A 1 533 ? -10.078 35.094 7.344 1 83.12 533 LEU A N 1
ATOM 4007 C CA . LEU A 1 533 ? -10.766 35.719 8.469 1 83.12 533 LEU A CA 1
ATOM 4008 C C . LEU A 1 533 ? -11.945 36.562 7.984 1 83.12 533 LEU A C 1
ATOM 4010 O O . LEU A 1 533 ? -13.016 36.562 8.602 1 83.12 533 LEU A O 1
ATOM 4014 N N . ASP A 1 534 ? -11.719 37.25 6.891 1 85.19 534 ASP A N 1
ATOM 4015 C CA . ASP A 1 534 ? -12.812 38.031 6.301 1 85.19 534 ASP A CA 1
ATOM 4016 C C . ASP A 1 534 ? -13.953 37.125 5.867 1 85.19 534 ASP A C 1
ATOM 4018 O O . ASP A 1 534 ? -15.125 37.438 6.082 1 85.19 534 ASP A O 1
ATOM 4022 N N . ALA A 1 535 ? -13.586 36.094 5.258 1 90.12 535 ALA A N 1
ATOM 4023 C CA . ALA A 1 535 ? -14.578 35.125 4.801 1 90.12 535 ALA A CA 1
ATOM 4024 C C . ALA A 1 535 ? -15.352 34.531 5.977 1 90.12 535 ALA A C 1
ATOM 4026 O O . ALA A 1 535 ? -16.562 34.344 5.898 1 90.12 535 ALA A O 1
ATOM 4027 N N . LEU A 1 536 ? -14.672 34.25 7.023 1 88.88 536 LEU A N 1
ATOM 4028 C CA . LEU A 1 536 ? -15.305 33.688 8.211 1 88.88 536 LEU A CA 1
ATOM 4029 C C . LEU A 1 536 ? -16.25 34.719 8.859 1 88.88 536 LEU A C 1
ATOM 4031 O O . LEU A 1 536 ? -17.281 34.344 9.422 1 88.88 536 LEU A O 1
ATOM 4035 N N . GLY A 1 537 ? -15.812 35.969 8.82 1 87.06 537 GLY A N 1
ATOM 4036 C CA . GLY A 1 537 ? -16.672 37.031 9.328 1 87.06 537 GLY A CA 1
ATOM 4037 C C . GLY A 1 537 ? -18.031 37.062 8.648 1 87.06 537 GLY A C 1
ATOM 4038 O O . GLY A 1 537 ? -19.062 37.25 9.305 1 87.06 537 GLY A O 1
ATOM 4039 N N . VAL A 1 538 ? -18.016 36.875 7.387 1 90.75 538 VAL A N 1
ATOM 4040 C CA . VAL A 1 538 ? -19.266 36.844 6.617 1 90.75 538 VAL A CA 1
ATOM 4041 C C . VAL A 1 538 ? -20.062 35.594 6.953 1 90.75 538 VAL A C 1
ATOM 4043 O O . VAL A 1 538 ? -21.281 35.688 7.156 1 90.75 538 VAL A O 1
ATOM 4046 N N . LEU A 1 539 ? -19.438 34.531 7.066 1 91.56 539 LEU A N 1
ATOM 4047 C CA . LEU A 1 539 ? -20.078 33.25 7.297 1 91.56 539 LEU A CA 1
ATOM 4048 C C . LEU A 1 539 ? -20.781 33.219 8.648 1 91.56 539 LEU A C 1
ATOM 4050 O O . LEU A 1 539 ? -21.828 32.594 8.797 1 91.56 539 LEU A O 1
ATOM 4054 N N . THR A 1 540 ? -20.219 33.875 9.617 1 91.12 540 THR A N 1
ATOM 4055 C CA . THR A 1 540 ? -20.688 33.719 10.992 1 91.12 540 THR A CA 1
ATOM 4056 C C . THR A 1 540 ? -21.719 34.781 11.32 1 91.12 540 THR A C 1
ATOM 4058 O O . THR A 1 540 ? -22.266 34.812 12.43 1 91.12 540 THR A O 1
ATOM 4061 N N . GLN A 1 541 ? -22.031 35.594 10.375 1 89.44 541 GLN A N 1
ATOM 4062 C CA . GLN A 1 541 ? -22.984 36.656 10.633 1 89.44 541 GLN A CA 1
ATOM 4063 C C . GLN A 1 541 ? -24.359 36.125 10.953 1 89.44 541 GLN A C 1
ATOM 4065 O O . GLN A 1 541 ? -24.922 35.312 10.188 1 89.44 541 GLN A O 1
ATOM 4070 N N . SER A 1 542 ? -24.922 36.5 12.086 1 89.94 542 SER A N 1
ATOM 4071 C CA . SER A 1 542 ? -26.266 36.188 12.523 1 89.94 542 SER A CA 1
ATOM 4072 C C . SER A 1 542 ? -26.453 34.688 12.664 1 89.94 542 SER A C 1
ATOM 4074 O O . SER A 1 542 ? -27.5 34.125 12.297 1 89.94 542 SER A O 1
ATOM 4076 N N . LYS A 1 543 ? -25.406 33.969 12.969 1 95.19 543 LYS A N 1
ATOM 4077 C CA . LYS A 1 543 ? -25.453 32.531 13.156 1 95.19 543 LYS A CA 1
ATOM 4078 C C . LYS A 1 543 ? -25.016 32.156 14.57 1 95.19 543 LYS A C 1
ATOM 4080 O O . LYS A 1 543 ? -24.438 32.969 15.289 1 95.19 543 LYS A O 1
ATOM 4085 N N . THR A 1 544 ? -25.438 30.953 15.023 1 95.81 544 THR A N 1
ATOM 4086 C CA . THR A 1 544 ? -24.844 30.359 16.203 1 95.81 544 THR A CA 1
ATOM 4087 C C . THR A 1 544 ? -23.469 29.766 15.883 1 95.81 544 THR A C 1
ATOM 4089 O O . THR A 1 544 ? -23.375 28.859 15.047 1 95.81 544 THR A O 1
ATOM 4092 N N . VAL A 1 545 ? -22.453 30.312 16.469 1 94.75 545 VAL A N 1
ATOM 4093 C CA . VAL A 1 545 ? -21.109 29.969 16.047 1 94.75 545 VAL A CA 1
ATOM 4094 C C . VAL A 1 545 ? -20.359 29.297 17.203 1 94.75 545 VAL A C 1
ATOM 4096 O O . VAL A 1 545 ? -20.375 29.781 18.328 1 94.75 545 VAL A O 1
ATOM 4099 N N . ILE A 1 546 ? -19.812 28.156 16.906 1 94.81 546 ILE A N 1
ATOM 4100 C CA . ILE A 1 546 ? -18.906 27.469 17.812 1 94.81 546 ILE A CA 1
ATOM 4101 C C . ILE A 1 546 ? -17.516 27.359 17.172 1 94.81 546 ILE A C 1
ATOM 4103 O O . ILE A 1 546 ? -17.375 26.766 16.109 1 94.81 546 ILE A O 1
ATOM 4107 N N . VAL A 1 547 ? -16.547 27.922 17.812 1 91.75 547 VAL A N 1
ATOM 4108 C CA . VAL A 1 547 ? -15.211 27.953 17.234 1 91.75 547 VAL A CA 1
ATOM 4109 C C . VAL A 1 547 ? -14.219 27.297 18.188 1 91.75 547 VAL A C 1
ATOM 4111 O O . VAL A 1 547 ? -14.18 27.609 19.375 1 91.75 547 VAL A O 1
ATOM 4114 N N . ILE A 1 548 ? -13.531 26.312 17.703 1 89.69 548 ILE A N 1
ATOM 4115 C CA . ILE A 1 548 ? -12.367 25.797 18.391 1 89.69 548 ILE A CA 1
ATOM 4116 C C . ILE A 1 548 ? -11.125 26.594 18 1 89.69 548 ILE A C 1
ATOM 4118 O O . ILE A 1 548 ? -10.68 26.531 16.844 1 89.69 548 ILE A O 1
ATOM 4122 N N . ALA A 1 549 ? -10.617 27.344 18.922 1 78.19 549 ALA A N 1
ATOM 4123 C CA . ALA A 1 549 ? -9.539 28.266 18.562 1 78.19 549 ALA A CA 1
ATOM 4124 C C . ALA A 1 549 ? -8.234 27.875 19.266 1 78.19 549 ALA A C 1
ATOM 4126 O O . ALA A 1 549 ? -8.258 27.406 20.406 1 78.19 549 ALA A O 1
ATOM 4127 N N . HIS A 1 550 ? -7.25 28.062 18.547 1 69.19 550 HIS A N 1
ATOM 4128 C CA . HIS A 1 550 ? -5.93 27.969 19.156 1 69.19 550 HIS A CA 1
ATOM 4129 C C . HIS A 1 550 ? -5.336 29.359 19.406 1 69.19 550 HIS A C 1
ATOM 4131 O O . HIS A 1 550 ? -4.477 29.516 20.281 1 69.19 550 HIS A O 1
ATOM 4137 N N . ARG A 1 551 ? -5.793 30.25 18.609 1 73.5 551 ARG A N 1
ATOM 4138 C CA . ARG A 1 551 ? -5.375 31.641 18.797 1 73.5 551 ARG A CA 1
ATOM 4139 C C . ARG A 1 551 ? -6.383 32.406 19.641 1 73.5 551 ARG A C 1
ATOM 4141 O O . ARG A 1 551 ? -7.438 32.812 19.141 1 73.5 551 ARG A O 1
ATOM 4148 N N . LEU A 1 552 ? -5.961 32.781 20.781 1 76.69 552 LEU A N 1
ATOM 4149 C CA . LEU A 1 552 ? -6.879 33.344 21.766 1 76.69 552 LEU A CA 1
ATOM 4150 C C . LEU A 1 552 ? -7.293 34.781 21.391 1 76.69 552 LEU A C 1
ATOM 4152 O O . LEU A 1 552 ? -8.375 35.219 21.766 1 76.69 552 LEU A O 1
ATOM 4156 N N . SER A 1 553 ? -6.484 35.406 20.594 1 76.44 553 SER A N 1
ATOM 4157 C CA . SER A 1 553 ? -6.801 36.781 20.219 1 76.44 553 SER A CA 1
ATOM 4158 C C . SER A 1 553 ? -8.047 36.844 19.344 1 76.44 553 SER A C 1
ATOM 4160 O O . SER A 1 553 ? -8.797 37.812 19.391 1 76.44 553 SER A O 1
ATOM 4162 N N . THR A 1 554 ? -8.312 35.844 18.672 1 75.5 554 THR A N 1
ATOM 4163 C CA . THR A 1 554 ? -9.414 35.844 17.703 1 75.5 554 THR A CA 1
ATOM 4164 C C . THR A 1 554 ? -10.75 35.625 18.422 1 75.5 554 THR A C 1
ATOM 4166 O O . THR A 1 554 ? -11.805 35.906 17.844 1 75.5 554 THR A O 1
ATOM 4169 N N . ILE A 1 555 ? -10.641 35.281 19.703 1 81.69 555 ILE A N 1
ATOM 4170 C CA . ILE A 1 555 ? -11.891 34.938 20.359 1 81.69 555 ILE A CA 1
ATOM 4171 C C . ILE A 1 555 ? -12.133 35.844 21.547 1 81.69 555 ILE A C 1
ATOM 4173 O O . ILE A 1 555 ? -12.992 35.562 22.391 1 81.69 555 ILE A O 1
ATOM 4177 N N . ALA A 1 556 ? -11.414 36.906 21.625 1 84.62 556 ALA A N 1
ATOM 4178 C CA . ALA A 1 556 ? -11.531 37.812 22.766 1 84.62 556 ALA A CA 1
ATOM 4179 C C . ALA A 1 556 ? -12.922 38.438 22.844 1 84.62 556 ALA A C 1
ATOM 4181 O O . ALA A 1 556 ? -13.398 38.781 23.922 1 84.62 556 ALA A O 1
ATOM 4182 N N . ASP A 1 557 ? -13.594 38.5 21.703 1 85.56 557 ASP A N 1
ATOM 4183 C CA . ASP A 1 557 ? -14.898 39.125 21.641 1 85.56 557 ASP A CA 1
ATOM 4184 C C . ASP A 1 557 ? -16.031 38.094 21.688 1 85.56 557 ASP A C 1
ATOM 4186 O O . ASP A 1 557 ? -17.188 38.438 21.422 1 85.56 557 ASP A O 1
ATOM 4190 N N . ALA A 1 558 ? -15.703 36.938 21.984 1 91.56 558 ALA A N 1
ATOM 4191 C CA . ALA A 1 558 ? -16.734 35.906 22.062 1 91.56 558 ALA A CA 1
ATOM 4192 C C . ALA A 1 558 ? -17.734 36.188 23.172 1 91.56 558 ALA A C 1
ATOM 4194 O O . ALA A 1 558 ? -17.359 36.719 24.219 1 91.56 558 ALA A O 1
ATOM 4195 N N . ASP A 1 559 ? -19 35.781 22.922 1 93.38 559 ASP A N 1
ATOM 4196 C CA . ASP A 1 559 ? -20.016 35.938 23.938 1 93.38 559 ASP A CA 1
ATOM 4197 C C . ASP A 1 559 ? -19.75 35 25.125 1 93.38 559 ASP A C 1
ATOM 4199 O O . ASP A 1 559 ? -20.109 35.312 26.266 1 93.38 559 ASP A O 1
ATOM 4203 N N . GLN A 1 560 ? -19.172 33.938 24.766 1 94.81 560 GLN A N 1
ATOM 4204 C CA . GLN A 1 560 ? -18.812 32.938 25.766 1 94.81 560 GLN A CA 1
ATOM 4205 C C . GLN A 1 560 ? -17.562 32.156 25.359 1 94.81 560 GLN A C 1
ATOM 4207 O O . GLN A 1 560 ? -17.375 31.828 24.188 1 94.81 560 GLN A O 1
ATOM 4212 N N . ILE A 1 561 ? -16.719 32 26.344 1 95.19 561 ILE A N 1
ATOM 4213 C CA . ILE A 1 561 ? -15.539 31.172 26.172 1 95.19 561 ILE A CA 1
ATOM 4214 C C . ILE A 1 561 ? -15.609 29.984 27.125 1 95.19 561 ILE A C 1
ATOM 4216 O O . ILE A 1 561 ? -15.805 30.156 28.328 1 95.19 561 ILE A O 1
ATOM 4220 N N . VAL A 1 562 ? -15.555 28.812 26.562 1 96.19 562 VAL A N 1
ATOM 4221 C CA . VAL A 1 562 ? -15.547 27.594 27.344 1 96.19 562 VAL A CA 1
ATOM 4222 C C . VAL A 1 562 ? -14.133 27.016 27.406 1 96.19 562 VAL A C 1
ATOM 4224 O O . VAL A 1 562 ? -13.555 26.672 26.359 1 96.19 562 VAL A O 1
ATOM 4227 N N . LEU A 1 563 ? -13.609 26.969 28.594 1 95.5 563 LEU A N 1
ATOM 4228 C CA . LEU A 1 563 ? -12.266 26.438 28.812 1 95.5 563 LEU A CA 1
ATOM 4229 C C . LEU A 1 563 ? -12.32 24.953 29.172 1 95.5 563 LEU A C 1
ATOM 4231 O O . LEU A 1 563 ? -12.906 24.562 30.188 1 95.5 563 LEU A O 1
ATOM 4235 N N . LEU A 1 564 ? -11.758 24.156 28.25 1 94.5 564 LEU A N 1
ATOM 4236 C CA . LEU A 1 564 ? -11.695 22.719 28.484 1 94.5 564 LEU A CA 1
ATOM 4237 C C . LEU A 1 564 ? -10.328 22.312 29.031 1 94.5 564 LEU A C 1
ATOM 4239 O O . LEU A 1 564 ? -9.297 22.844 28.578 1 94.5 564 LEU A O 1
ATOM 4243 N N . ASP A 1 565 ? -10.383 21.484 30.016 1 93.25 565 ASP A N 1
ATOM 4244 C CA . ASP A 1 565 ? -9.164 20.906 30.594 1 93.25 565 ASP A CA 1
ATOM 4245 C C . ASP A 1 565 ? -9.344 19.422 30.906 1 93.25 565 ASP A C 1
ATOM 4247 O O . ASP A 1 565 ? -10.211 19.062 31.688 1 93.25 565 ASP A O 1
ATOM 4251 N N . HIS A 1 566 ? -8.547 18.594 30.312 1 91.38 566 HIS A N 1
ATOM 4252 C CA . HIS A 1 566 ? -8.555 17.156 30.516 1 91.38 566 HIS A CA 1
ATOM 4253 C C . HIS A 1 566 ? -9.961 16.578 30.344 1 91.38 566 HIS A C 1
ATOM 4255 O O . HIS A 1 566 ? -10.422 15.805 31.188 1 91.38 566 HIS A O 1
ATOM 4261 N N . GLY A 1 567 ? -10.664 17.109 29.422 1 94.06 567 GLY A N 1
ATOM 4262 C CA . GLY A 1 567 ? -11.953 16.547 29.047 1 94.06 567 GLY A CA 1
ATOM 4263 C C . GLY A 1 567 ? -13.102 17.078 29.875 1 94.06 567 GLY A C 1
ATOM 4264 O 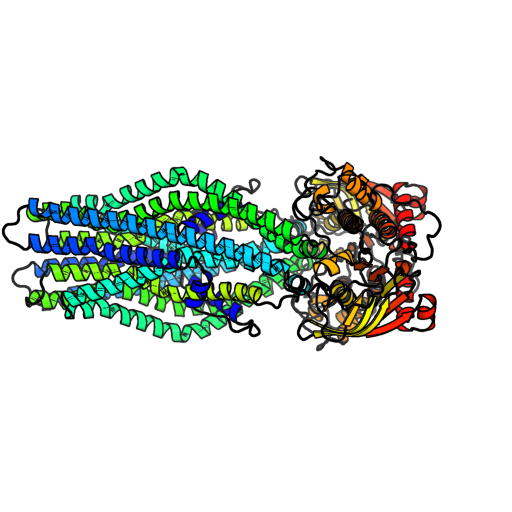O . GLY A 1 567 ? -14.219 16.578 29.797 1 94.06 567 GLY A O 1
ATOM 4265 N N . ARG A 1 568 ? -12.82 18.047 30.719 1 96.06 568 ARG A N 1
ATOM 4266 C CA . ARG A 1 568 ? -13.844 18.656 31.547 1 96.06 568 ARG A CA 1
ATOM 4267 C C . ARG A 1 568 ? -13.891 20.172 31.328 1 96.06 568 ARG A C 1
ATOM 4269 O O . ARG A 1 568 ? -12.914 20.766 30.891 1 96.06 568 ARG A O 1
ATOM 4276 N N . VAL A 1 569 ? -15.078 20.734 31.594 1 96.75 569 VAL A N 1
ATOM 4277 C CA . VAL A 1 569 ? -15.172 22.188 31.562 1 96.75 569 VAL A CA 1
ATOM 4278 C C . VAL A 1 569 ? -14.539 22.781 32.812 1 96.75 569 VAL A C 1
ATOM 4280 O O . VAL A 1 569 ? -15.039 22.578 33.938 1 96.75 569 VAL A O 1
ATOM 4283 N N . ALA A 1 570 ? -13.5 23.469 32.656 1 96 570 ALA A N 1
ATOM 4284 C CA . ALA A 1 570 ? -12.789 24.078 33.781 1 96 570 ALA A CA 1
ATOM 4285 C C . ALA A 1 570 ? -13.398 25.422 34.156 1 96 570 ALA A C 1
ATOM 4287 O O . ALA A 1 570 ? -13.398 25.797 35.344 1 96 570 ALA A O 1
ATOM 4288 N N . ALA A 1 571 ? -13.727 26.156 33.125 1 95.88 571 ALA A N 1
ATOM 4289 C CA . ALA A 1 571 ? -14.32 27.469 33.344 1 95.88 571 ALA A CA 1
ATOM 4290 C C . ALA A 1 571 ? -15.102 27.906 32.094 1 95.88 571 ALA A C 1
ATOM 4292 O O . ALA A 1 571 ? -14.883 27.391 31 1 95.88 571 ALA A O 1
ATOM 4293 N N . ALA A 1 572 ? -16.094 28.812 32.344 1 96.19 572 ALA A N 1
ATOM 4294 C CA . ALA A 1 572 ? -16.875 29.375 31.25 1 96.19 572 ALA A CA 1
ATOM 4295 C C . ALA A 1 572 ? -17.266 30.828 31.547 1 96.19 572 ALA A C 1
ATOM 4297 O O . ALA A 1 572 ? -17.578 31.156 32.688 1 96.19 572 ALA A O 1
ATOM 4298 N N . GLY A 1 573 ? -17.141 31.641 30.594 1 94.94 573 GLY A N 1
ATOM 4299 C CA . GLY A 1 573 ? -17.484 33.031 30.734 1 94.94 573 GLY A CA 1
ATOM 4300 C C . GLY A 1 573 ? -16.922 33.906 29.641 1 94.94 573 GLY A C 1
ATOM 4301 O O . GLY A 1 573 ? -16.5 33.406 28.594 1 94.94 573 GLY A O 1
ATOM 4302 N N . THR A 1 574 ? -17.031 35.188 29.766 1 94.25 574 THR A N 1
ATOM 4303 C CA . THR A 1 574 ? -16.438 36.125 28.812 1 94.25 574 THR A CA 1
ATOM 4304 C C . THR A 1 574 ? -14.938 36.219 29.016 1 94.25 574 THR A C 1
ATOM 4306 O O . THR A 1 574 ? -14.406 35.719 30.016 1 94.25 574 THR A O 1
ATOM 4309 N N . HIS A 1 575 ? -14.32 36.812 28.109 1 93.25 575 HIS A N 1
ATOM 4310 C CA . HIS A 1 575 ? -12.875 37 28.188 1 93.25 575 HIS A CA 1
ATOM 4311 C C . HIS A 1 575 ? -12.484 37.656 29.5 1 93.25 575 HIS A C 1
ATOM 4313 O O . HIS A 1 575 ? -11.602 37.188 30.219 1 93.25 575 HIS A O 1
ATOM 4319 N N . ALA A 1 576 ? -13.195 38.719 29.812 1 92.88 576 ALA A N 1
ATOM 4320 C CA . ALA A 1 576 ? -12.898 39.469 31.016 1 92.88 576 ALA A CA 1
ATOM 4321 C C . ALA A 1 576 ? -13.156 38.656 32.281 1 92.88 576 ALA A C 1
ATOM 4323 O O . ALA A 1 576 ? -12.367 38.719 33.219 1 92.88 576 ALA A O 1
ATOM 4324 N N . GLN A 1 577 ? -14.195 37.938 32.281 1 95.12 577 GLN A N 1
ATOM 4325 C CA . GLN A 1 577 ? -14.555 37.094 33.438 1 95.12 577 GLN A CA 1
ATOM 4326 C C . GLN A 1 577 ? -13.523 36 33.656 1 95.12 577 GLN A C 1
ATOM 4328 O O . GLN A 1 577 ? -13.156 35.719 34.781 1 95.12 577 GLN A O 1
ATOM 4333 N N . LEU A 1 578 ? -13.094 35.438 32.594 1 94.75 578 LEU A N 1
ATOM 4334 C CA . LEU A 1 578 ? -12.156 34.312 32.688 1 94.75 578 LEU A CA 1
ATOM 4335 C C . LEU A 1 578 ? -10.773 34.844 33.094 1 94.75 578 LEU A C 1
ATOM 4337 O O . LEU A 1 578 ? -10.031 34.125 33.812 1 94.75 578 LEU A O 1
ATOM 4341 N N . LEU A 1 579 ? -10.383 36 32.594 1 94.12 579 LEU A N 1
ATOM 4342 C CA . LEU A 1 579 ? -9.117 36.594 33 1 94.12 579 LEU A CA 1
ATOM 4343 C C . LEU A 1 579 ? -9.086 36.812 34.5 1 94.12 579 LEU A C 1
ATOM 4345 O O . LEU A 1 579 ? -8.047 36.688 35.156 1 94.12 579 LEU A O 1
ATOM 4349 N N . ALA A 1 580 ? -10.242 37.094 35.031 1 94 580 ALA A N 1
ATOM 4350 C CA . ALA A 1 580 ? -10.336 37.406 36.469 1 94 580 ALA A CA 1
ATOM 4351 C C . ALA A 1 580 ? -10.523 36.125 37.281 1 94 580 ALA A C 1
ATOM 4353 O O . ALA A 1 580 ? -10.039 36.062 38.406 1 94 580 ALA A O 1
ATOM 4354 N N . GLY A 1 581 ? -11.133 35.188 36.719 1 93.62 581 GLY A N 1
ATOM 4355 C CA . GLY A 1 581 ? -11.609 34.094 37.531 1 93.62 581 GLY A CA 1
ATOM 4356 C C . GLY A 1 581 ? -10.867 32.781 37.312 1 93.62 581 GLY A C 1
ATOM 4357 O O . GLY A 1 581 ? -10.953 31.859 38.125 1 93.62 581 GLY A O 1
ATOM 4358 N N . SER A 1 582 ? -10.172 32.656 36.25 1 94.06 582 SER A N 1
ATOM 4359 C CA . SER A 1 582 ? -9.562 31.391 35.938 1 94.06 582 SER A CA 1
ATOM 4360 C C . SER A 1 582 ? -8.047 31.516 35.781 1 94.06 582 SER A C 1
ATOM 4362 O O . SER A 1 582 ? -7.555 32.219 34.906 1 94.06 582 SER A O 1
ATOM 4364 N N . ASP A 1 583 ? -7.367 30.703 36.594 1 93.56 583 ASP A N 1
ATOM 4365 C CA . ASP A 1 583 ? -5.906 30.703 36.562 1 93.56 583 ASP A CA 1
ATOM 4366 C C . ASP A 1 583 ? -5.391 30.109 35.25 1 93.56 583 ASP A C 1
ATOM 4368 O O . ASP A 1 583 ? -4.43 30.609 34.688 1 93.56 583 ASP A O 1
ATOM 4372 N N . LEU A 1 584 ? -6.004 29.109 34.875 1 90.88 584 LEU A N 1
ATOM 4373 C CA . LEU A 1 584 ? -5.574 28.438 33.656 1 90.88 584 LEU A CA 1
ATOM 4374 C C . LEU A 1 584 ? -5.75 29.344 32.438 1 90.88 584 LEU A C 1
ATOM 4376 O O . LEU A 1 584 ? -4.871 29.422 31.578 1 90.88 584 LEU A O 1
ATOM 4380 N N . TYR A 1 585 ? -6.828 30.016 32.375 1 92.12 585 TYR A N 1
ATOM 4381 C CA . TYR A 1 585 ? -7.078 30.922 31.281 1 92.12 585 TYR A CA 1
ATOM 4382 C C . TYR A 1 585 ? -6.066 32.062 31.266 1 92.12 585 TYR A C 1
ATOM 4384 O O . TYR A 1 585 ? -5.574 32.469 30.203 1 92.12 585 TYR A O 1
ATOM 4392 N N . ARG A 1 586 ? -5.844 32.531 32.406 1 92.19 586 ARG A N 1
ATOM 4393 C CA . ARG A 1 586 ? -4.859 33.625 32.5 1 92.19 586 ARG A CA 1
ATOM 4394 C C . ARG A 1 586 ? -3.492 33.156 32 1 92.19 586 ARG A C 1
ATOM 4396 O O . ARG A 1 586 ? -2.793 33.906 31.328 1 92.19 586 ARG A O 1
ATOM 4403 N N . ARG A 1 587 ? -3.188 32.031 32.406 1 87.75 587 ARG A N 1
ATOM 4404 C CA . ARG A 1 587 ? -1.906 31.469 31.969 1 87.75 587 ARG A CA 1
ATOM 4405 C C . ARG A 1 587 ? -1.852 31.312 30.453 1 87.75 587 ARG A C 1
ATOM 4407 O O . ARG A 1 587 ? -0.841 31.641 29.828 1 87.75 587 ARG A O 1
ATOM 4414 N N . LEU A 1 588 ? -2.893 30.781 29.906 1 86.69 588 LEU A N 1
ATOM 4415 C CA . LEU A 1 588 ? -2.955 30.594 28.453 1 86.69 588 LEU A CA 1
ATOM 4416 C C . LEU A 1 588 ? -2.885 31.938 27.734 1 86.69 588 LEU A C 1
ATOM 4418 O O . LEU A 1 588 ? -2.199 32.062 26.719 1 86.69 588 LEU A O 1
ATOM 4422 N N . TRP A 1 589 ? -3.598 32.875 28.281 1 86.38 589 TRP A N 1
ATOM 4423 C CA . TRP A 1 589 ? -3.633 34.219 27.688 1 86.38 589 TRP A CA 1
ATOM 4424 C C . TRP A 1 589 ? -2.26 34.875 27.734 1 86.38 589 TRP A C 1
ATOM 4426 O O . TRP A 1 589 ? -1.827 35.5 26.781 1 86.38 589 TRP A O 1
ATOM 4436 N N . ARG A 1 590 ? -1.683 34.75 28.859 1 85 590 ARG A N 1
ATOM 4437 C CA . ARG A 1 590 ? -0.344 35.312 29.016 1 85 590 ARG A CA 1
ATOM 4438 C C . ARG A 1 590 ? 0.635 34.656 28.047 1 85 590 ARG A C 1
ATOM 4440 O O . ARG A 1 590 ? 1.44 35.375 27.422 1 85 590 ARG A O 1
ATOM 4447 N N . MET A 1 591 ? 0.521 33.469 27.969 1 79.75 591 MET A N 1
ATOM 4448 C CA . MET A 1 591 ? 1.408 32.75 27.047 1 79.75 591 MET A CA 1
ATOM 4449 C C . MET A 1 591 ? 1.158 33.188 25.609 1 79.75 591 MET A C 1
ATOM 4451 O O . MET A 1 591 ? 2.098 33.312 24.828 1 79.75 591 MET A O 1
ATOM 4455 N N . HIS A 1 592 ? -0.07 33.312 25.312 1 77.31 592 HIS A N 1
ATOM 4456 C CA . HIS A 1 592 ? -0.449 33.781 23.984 1 77.31 592 HIS A CA 1
ATOM 4457 C C . HIS A 1 592 ? 0.127 35.188 23.703 1 77.31 592 HIS A C 1
ATOM 4459 O O . HIS A 1 592 ? 0.662 35.406 22.609 1 77.31 592 HIS A O 1
ATOM 4465 N N . ARG A 1 593 ? -0.027 36 24.609 1 77.25 593 ARG A N 1
ATOM 4466 C CA . ARG A 1 593 ? 0.47 37.375 24.453 1 77.25 593 ARG A CA 1
ATOM 4467 C C . ARG A 1 593 ? 1.993 37.406 24.375 1 77.25 593 ARG A C 1
ATOM 4469 O O . ARG A 1 593 ? 2.566 38.188 23.625 1 77.25 593 ARG A O 1
ATOM 4476 N N . ASP A 1 594 ? 2.512 36.531 25.203 1 74.62 594 ASP A N 1
ATOM 4477 C CA . ASP A 1 594 ? 3.969 36.469 25.219 1 74.62 594 ASP A CA 1
ATOM 4478 C C . ASP A 1 594 ? 4.5 35.938 23.875 1 74.62 594 ASP A C 1
ATOM 4480 O O . ASP A 1 594 ? 5.535 36.406 23.406 1 74.62 594 ASP A O 1
ATOM 4484 N N . SER A 1 595 ? 3.793 35.062 23.375 1 71.88 595 SER A N 1
ATOM 4485 C CA . SER A 1 595 ? 4.215 34.469 22.109 1 71.88 595 SER A CA 1
ATOM 4486 C C . SER A 1 595 ? 4.059 35.469 20.969 1 71.88 595 SER A C 1
ATOM 4488 O O . SER A 1 595 ? 4.844 35.469 20.016 1 71.88 595 SER A O 1
ATOM 4490 N N . ALA A 1 596 ? 3.041 36.188 21.016 1 70.06 596 ALA A N 1
ATOM 4491 C CA . ALA A 1 596 ? 2.801 37.219 20 1 70.06 596 ALA A CA 1
ATOM 4492 C C . ALA A 1 596 ? 3.889 38.281 20.016 1 70.06 596 ALA A C 1
ATOM 4494 O O . ALA A 1 596 ? 4.246 38.844 18.969 1 70.06 596 ALA A O 1
ATOM 4495 N N . ASP A 1 597 ? 4.402 38.5 21.219 1 66.62 597 ASP A N 1
ATOM 4496 C CA . ASP A 1 597 ? 5.391 39.562 21.375 1 66.62 597 ASP A CA 1
ATOM 4497 C C . ASP A 1 597 ? 6.809 39 21.328 1 66.62 597 ASP A C 1
ATOM 4499 O O . ASP A 1 597 ? 7.781 39.75 21.453 1 66.62 597 ASP A O 1
ATOM 4503 N N . TRP A 1 598 ? 6.801 37.75 21.156 1 65.75 598 TRP A N 1
ATOM 4504 C CA . TRP A 1 598 ? 8.117 37.125 21.203 1 65.75 598 TRP A CA 1
ATOM 4505 C C . TRP A 1 598 ? 8.93 37.469 19.953 1 65.75 598 TRP A C 1
ATOM 4507 O O . TRP A 1 598 ? 8.383 37.531 18.859 1 65.75 598 TRP A O 1
ATOM 4517 N N . ARG A 1 599 ? 10.125 37.969 20.172 1 69.94 599 ARG A N 1
ATOM 4518 C CA . ARG A 1 599 ? 11.039 38.281 19.078 1 69.94 599 ARG A CA 1
ATOM 4519 C C . ARG A 1 599 ? 12.336 37.5 19.188 1 69.94 599 ARG A C 1
ATOM 4521 O O . ARG A 1 599 ? 12.82 37.25 20.297 1 69.94 599 ARG A O 1
ATOM 4528 N N . LEU A 1 600 ? 12.648 36.875 18.156 1 70.19 600 LEU A N 1
ATOM 4529 C CA . LEU A 1 600 ? 13.977 36.25 18.141 1 70.19 600 LEU A CA 1
ATOM 4530 C C . LEU A 1 600 ? 15.062 37.312 18.344 1 70.19 600 LEU A C 1
ATOM 4532 O O . LEU A 1 600 ? 15.078 38.344 17.656 1 70.19 600 LEU A O 1
ATOM 4536 N N . PRO A 1 601 ? 15.828 37.125 19.609 1 63.25 601 PRO A N 1
ATOM 4537 C CA . PRO A 1 601 ? 16.828 38.156 19.891 1 63.25 601 PRO A CA 1
ATOM 4538 C C . PRO A 1 601 ? 17.891 38.281 18.797 1 63.25 601 PRO A C 1
ATOM 4540 O O . PRO A 1 601 ? 18.266 37.281 18.188 1 63.25 601 PRO A O 1
ATOM 4543 N N . SER A 1 602 ? 18.016 39.5 18.281 1 61.75 602 SER A N 1
ATOM 4544 C CA . SER A 1 602 ? 19.125 39.75 17.359 1 61.75 602 SER A CA 1
ATOM 4545 C C . SER A 1 602 ? 20.469 39.438 18.016 1 61.75 602 SER A C 1
ATOM 4547 O O . SER A 1 602 ? 20.578 39.406 19.25 1 61.75 602 SER A O 1
ATOM 4549 N N . ALA A 1 603 ? 21.469 38.812 17.344 1 56.31 603 ALA A N 1
ATOM 4550 C CA . ALA A 1 603 ? 22.797 38.469 17.844 1 56.31 603 ALA A CA 1
ATOM 4551 C C . ALA A 1 603 ? 23.344 39.562 18.75 1 56.31 603 ALA A C 1
ATOM 4553 O O . ALA A 1 603 ? 24.078 39.281 19.703 1 56.31 603 ALA A O 1
ATOM 4554 N N . HIS A 1 604 ? 23.172 40.844 18.484 1 47.34 604 HIS A N 1
ATOM 4555 C CA . HIS A 1 604 ? 23.906 41.906 19.203 1 47.34 604 HIS A CA 1
ATOM 4556 C C . HIS A 1 604 ? 23.281 42.156 20.562 1 47.34 604 HIS A C 1
ATOM 4558 O O . HIS A 1 604 ? 23.844 42.906 21.375 1 47.34 604 HIS A O 1
ATOM 4564 N N . ALA A 1 605 ? 22.188 41.781 20.812 1 45.88 605 ALA A N 1
ATOM 4565 C CA . ALA A 1 605 ? 21.594 42.25 22.062 1 45.88 605 ALA A CA 1
ATOM 4566 C C . ALA A 1 605 ? 22.172 41.5 23.266 1 45.88 605 ALA A C 1
ATOM 4568 O O . ALA A 1 605 ? 22.031 41.938 24.406 1 45.88 605 ALA A O 1
ATOM 4569 N N . THR A 1 606 ? 22.328 40.219 23.312 1 42.91 606 THR A N 1
ATOM 4570 C CA . THR A 1 606 ? 22.594 39.625 24.625 1 42.91 606 THR A CA 1
ATOM 4571 C C . THR A 1 606 ? 24.062 39.75 24.984 1 42.91 606 THR A C 1
ATOM 4573 O O . THR A 1 606 ? 24.844 38.812 24.797 1 42.91 606 THR A O 1
ATOM 4576 N N . ALA A 1 607 ? 24.844 40.781 24.844 1 37.81 607 ALA A N 1
ATOM 4577 C CA . ALA A 1 607 ? 26.141 40.844 25.516 1 37.81 607 ALA A CA 1
ATOM 4578 C C . ALA A 1 607 ? 26 40.562 27 1 37.81 607 ALA A C 1
ATOM 4580 O O . ALA A 1 607 ? 26.984 40.531 27.734 1 37.81 607 ALA A O 1
ATOM 4581 N N . SER A 1 608 ? 24.859 40.781 27.672 1 33.88 608 SER A N 1
ATOM 4582 C CA . SER A 1 608 ? 25.141 40.781 29.109 1 33.88 608 SER A CA 1
ATOM 4583 C C . SER A 1 608 ? 25.344 39.375 29.641 1 33.88 608 SER A C 1
ATOM 4585 O O . SER A 1 608 ? 26 39.156 30.656 1 33.88 608 SER A O 1
ATOM 4587 N N . ALA A 1 609 ? 24.375 38.406 29.562 1 36.22 609 ALA A N 1
ATOM 4588 C CA . ALA A 1 609 ? 24.484 37.344 30.531 1 36.22 609 ALA A CA 1
ATOM 4589 C C . ALA A 1 609 ? 25.391 36.219 30.016 1 36.22 609 ALA A C 1
ATOM 4591 O O . ALA A 1 609 ? 24.984 35.438 29.156 1 36.22 609 ALA A O 1
ATOM 4592 N N . ASP A 1 610 ? 26.688 36.25 30.016 1 34.5 610 ASP A N 1
ATOM 4593 C CA . ASP A 1 610 ? 27.844 35.375 29.781 1 34.5 610 ASP A CA 1
ATOM 4594 C C . ASP A 1 610 ? 27.688 34.062 30.531 1 34.5 610 ASP A C 1
ATOM 4596 O O . ASP A 1 610 ? 28.594 33.625 31.234 1 34.5 610 ASP A O 1
ATOM 4600 N N . GLN A 1 611 ? 26.609 33.625 31.109 1 32.38 611 GLN A N 1
ATOM 4601 C CA . GLN A 1 611 ? 26.922 32.406 31.828 1 32.38 611 GLN A CA 1
ATOM 4602 C C . GLN A 1 611 ? 27.234 31.266 30.875 1 32.38 611 GLN A C 1
ATOM 4604 O O . GLN A 1 611 ? 26.422 30.906 30.031 1 32.38 611 GLN A O 1
ATOM 4609 N N . PRO A 1 612 ? 28.469 30.984 30.484 1 33.84 612 PRO A N 1
ATOM 4610 C CA . PRO A 1 612 ? 28.906 29.812 29.688 1 33.84 612 PRO A CA 1
ATOM 4611 C C . PRO A 1 612 ? 28.141 28.547 30.047 1 33.84 612 PRO A C 1
ATOM 4613 O O . PRO A 1 612 ? 27.719 28.375 31.188 1 33.84 612 PRO A O 1
ATOM 4616 N N . LEU A 1 613 ? 27.422 28.016 29.172 1 35.62 613 LEU A N 1
ATOM 4617 C CA . LEU A 1 613 ? 27.062 26.641 29.453 1 35.62 613 LEU A CA 1
ATOM 4618 C C . LEU A 1 613 ? 28.281 25.828 29.891 1 35.62 613 LEU A C 1
ATOM 4620 O O . LEU A 1 613 ? 29.203 25.609 29.109 1 35.62 613 LEU A O 1
ATOM 4624 N N . GLU A 1 614 ? 29 26.062 31 1 32.75 614 GLU A N 1
ATOM 4625 C CA . GLU A 1 614 ? 30.172 25.375 31.547 1 32.75 614 GLU A CA 1
ATOM 4626 C C . GLU A 1 614 ? 30.188 23.906 31.125 1 32.75 614 GLU A C 1
ATOM 4628 O O . GLU A 1 614 ? 31.266 23.312 31 1 32.75 614 GLU A O 1
ATOM 4633 N N . GLY A 1 615 ? 29.125 23.094 31.297 1 30.31 615 GLY A N 1
ATOM 4634 C CA . GLY A 1 615 ? 29.328 21.656 31.391 1 30.31 615 GLY A CA 1
ATOM 4635 C C . GLY A 1 615 ? 29.5 21 30.031 1 30.31 615 GLY A C 1
ATOM 4636 O O . GLY A 1 615 ? 29.672 19.781 29.953 1 30.31 615 GLY A O 1
ATOM 4637 N N . VAL A 1 616 ? 29.031 21.641 28.953 1 31.11 616 VAL A N 1
ATOM 4638 C CA . VAL A 1 616 ? 29 20.734 27.797 1 31.11 616 VAL A CA 1
ATOM 4639 C C . VAL A 1 616 ? 30.328 20.797 27.062 1 31.11 616 VAL A C 1
ATOM 4641 O O . VAL A 1 616 ? 30.531 20.094 26.062 1 31.11 616 VAL A O 1
ATOM 4644 N N . SER A 1 617 ? 31.266 21.828 27.203 1 27.53 617 SER A N 1
ATOM 4645 C CA . SER A 1 617 ? 32.438 21.984 26.328 1 27.53 617 SER A CA 1
ATOM 4646 C C . SER A 1 617 ? 33.5 20.953 26.656 1 27.53 617 SER A C 1
ATOM 4648 O O . SER A 1 617 ? 34.531 20.891 25.984 1 27.53 617 SER A O 1
ATOM 4650 N N . GLN A 1 618 ? 33.656 20.391 27.844 1 23.09 618 GLN A N 1
ATOM 4651 C CA . GLN A 1 618 ? 34.844 19.562 27.844 1 23.09 618 GLN A CA 1
ATOM 4652 C C . GLN A 1 618 ? 34.625 18.312 26.984 1 23.09 618 GLN A C 1
ATOM 4654 O O . GLN A 1 618 ? 33.562 17.688 27.031 1 23.09 618 GLN A O 1
ATOM 4659 N N . MET B 1 1 ? -2.316 -19.047 -11.586 1 37.94 1 MET B N 1
ATOM 4660 C CA . MET B 1 1 ? -2.666 -17.656 -11.906 1 37.94 1 MET B CA 1
ATOM 4661 C C . MET B 1 1 ? -3.676 -17.609 -13.047 1 37.94 1 MET B C 1
ATOM 4663 O O . MET B 1 1 ? -3.502 -18.266 -14.07 1 37.94 1 MET B O 1
ATOM 4667 N N . SER B 1 2 ? -4.719 -17.25 -12.781 1 42.62 2 SER B N 1
ATOM 4668 C CA . SER B 1 2 ? -5.797 -17.156 -13.766 1 42.62 2 SER B CA 1
ATOM 4669 C C . SER B 1 2 ? -5.469 -16.156 -14.859 1 42.62 2 SER B C 1
ATOM 4671 O O . SER B 1 2 ? -4.566 -15.328 -14.695 1 42.62 2 SER B O 1
ATOM 4673 N N . SER B 1 3 ? -6.027 -16.391 -16 1 40.44 3 SER B N 1
ATOM 4674 C CA . SER B 1 3 ? -5.883 -15.484 -17.141 1 40.44 3 SER B CA 1
ATOM 4675 C C . SER B 1 3 ? -6.02 -14.031 -16.719 1 40.44 3 SER B C 1
ATOM 4677 O O . SER B 1 3 ? -5.309 -13.156 -17.219 1 40.44 3 SER B O 1
ATOM 4679 N N . VAL B 1 4 ? -6.902 -13.906 -15.906 1 41.97 4 VAL B N 1
ATOM 4680 C CA . VAL B 1 4 ? -7.176 -12.539 -15.469 1 41.97 4 VAL B CA 1
ATOM 4681 C C . VAL B 1 4 ? -6.027 -12.031 -14.594 1 41.97 4 VAL B C 1
ATOM 4683 O O . VAL B 1 4 ? -5.633 -10.867 -14.695 1 41.97 4 VAL B O 1
ATOM 4686 N N . GLU B 1 5 ? -5.562 -12.992 -13.82 1 47.5 5 GLU B N 1
ATOM 4687 C CA . GLU B 1 5 ? -4.402 -12.633 -13.016 1 47.5 5 GLU B CA 1
ATOM 4688 C C . GLU B 1 5 ? -3.229 -12.211 -13.891 1 47.5 5 GLU B C 1
ATOM 4690 O O . GLU B 1 5 ? -2.514 -11.258 -13.57 1 47.5 5 GLU B O 1
ATOM 4695 N N . ILE B 1 6 ? -3.215 -13.031 -14.945 1 46.41 6 ILE B N 1
ATOM 4696 C CA . ILE B 1 6 ? -2.164 -12.742 -15.922 1 46.41 6 ILE B CA 1
ATOM 4697 C C . ILE B 1 6 ? -2.4 -11.367 -16.547 1 46.41 6 ILE B C 1
ATOM 4699 O O . ILE B 1 6 ? -1.464 -10.578 -16.703 1 46.41 6 ILE B O 1
ATOM 4703 N N . ALA B 1 7 ? -3.586 -11.258 -16.875 1 44.72 7 ALA B N 1
ATOM 4704 C CA . ALA B 1 7 ? -3.965 -9.984 -17.484 1 44.72 7 ALA B CA 1
ATOM 4705 C C . ALA B 1 7 ? -3.74 -8.82 -16.531 1 44.72 7 ALA B C 1
ATOM 4707 O O . ALA B 1 7 ? -3.252 -7.762 -16.922 1 44.72 7 ALA B O 1
ATOM 4708 N N . GLU B 1 8 ? -4.113 -9.07 -15.328 1 49.22 8 GLU B N 1
ATOM 4709 C CA . GLU B 1 8 ? -3.92 -8.055 -14.297 1 49.22 8 GLU B CA 1
ATOM 4710 C C . GLU B 1 8 ? -2.438 -7.785 -14.062 1 49.22 8 GLU B C 1
ATOM 4712 O O . GLU B 1 8 ? -2.035 -6.637 -13.859 1 49.22 8 GLU B O 1
ATOM 4717 N N . LEU B 1 9 ? -1.762 -8.844 -14.133 1 48.31 9 LEU B N 1
ATOM 4718 C CA . LEU B 1 9 ? -0.315 -8.727 -13.992 1 48.31 9 LEU B CA 1
ATOM 4719 C C . LEU B 1 9 ? 0.276 -7.941 -15.156 1 48.31 9 LEU B C 1
ATOM 4721 O O . LEU B 1 9 ? 1.188 -7.133 -14.969 1 48.31 9 LEU B O 1
ATOM 4725 N N . GLN B 1 10 ? -0.271 -8.312 -16.281 1 45.59 10 GLN B N 1
ATOM 4726 C CA . GLN B 1 10 ? 0.177 -7.598 -17.469 1 45.59 10 GLN B CA 1
ATOM 4727 C C . GLN B 1 10 ? -0.214 -6.121 -17.422 1 45.59 10 GLN B C 1
ATOM 4729 O O . GLN B 1 10 ? 0.549 -5.254 -17.844 1 45.59 10 GLN B O 1
ATOM 4734 N N . ALA B 1 11 ? -1.312 -6.008 -16.984 1 43.84 11 ALA B N 1
ATOM 4735 C CA . ALA B 1 11 ? -1.798 -4.633 -16.875 1 43.84 11 ALA B CA 1
ATOM 4736 C C . ALA B 1 11 ? -0.979 -3.844 -15.859 1 43.84 11 ALA B C 1
ATOM 4738 O O . ALA B 1 11 ? -0.659 -2.676 -16.078 1 43.84 11 ALA B O 1
ATOM 4739 N N . ALA B 1 12 ? -0.746 -4.496 -14.812 1 47.41 12 ALA B N 1
ATOM 4740 C CA . ALA B 1 12 ? 0.11 -3.869 -13.805 1 47.41 12 ALA B CA 1
ATOM 4741 C C . ALA B 1 12 ? 1.481 -3.535 -14.383 1 47.41 12 ALA B C 1
ATOM 4743 O O . ALA B 1 12 ? 2.068 -2.504 -14.047 1 47.41 12 ALA B O 1
ATOM 4744 N N . ALA B 1 13 ? 1.956 -4.336 -15.172 1 45.16 13 ALA B N 1
ATOM 4745 C CA . ALA B 1 13 ? 3.238 -4.137 -15.844 1 45.16 13 ALA B CA 1
ATOM 4746 C C . ALA B 1 13 ? 3.182 -2.936 -16.781 1 45.16 13 ALA B C 1
ATOM 4748 O O . ALA B 1 13 ? 4.172 -2.225 -16.953 1 45.16 13 ALA B O 1
ATOM 4749 N N . GLY B 1 14 ? 2.18 -2.715 -17.359 1 41.56 14 GLY B N 1
ATOM 4750 C CA . GLY B 1 14 ? 2.07 -1.621 -18.312 1 41.56 14 GLY B CA 1
ATOM 4751 C C . GLY B 1 14 ? 2.055 -0.255 -17.656 1 41.56 14 GLY B C 1
ATOM 4752 O O . GLY B 1 14 ? 2.57 0.715 -18.219 1 41.56 14 GLY B O 1
ATOM 4753 N N . GLU B 1 15 ? 1.422 -0.121 -16.688 1 43.56 15 GLU B N 1
ATOM 4754 C CA . GLU B 1 15 ? 1.371 1.172 -16 1 43.56 15 GLU B CA 1
ATOM 4755 C C . GLU B 1 15 ? 2.766 1.634 -15.594 1 43.56 15 GLU B C 1
ATOM 4757 O O . GLU B 1 15 ? 3.064 2.83 -15.625 1 43.56 15 GLU B O 1
ATOM 4762 N N . ALA B 1 16 ? 3.617 0.695 -15.25 1 42.53 16 ALA B N 1
ATOM 4763 C CA . ALA B 1 16 ? 4.969 1.059 -14.82 1 42.53 16 ALA B CA 1
ATOM 4764 C C . ALA B 1 16 ? 5.797 1.562 -16 1 42.53 16 ALA B C 1
ATOM 4766 O O . ALA B 1 16 ? 6.754 2.32 -15.812 1 42.53 16 ALA B O 1
ATOM 4767 N N . ALA B 1 17 ? 5.496 1.12 -17.188 1 39.75 17 ALA B N 1
ATOM 4768 C CA . ALA B 1 17 ? 6.289 1.479 -18.359 1 39.75 17 ALA B CA 1
ATOM 4769 C C . ALA B 1 17 ? 6.16 2.965 -18.672 1 39.75 17 ALA B C 1
ATOM 4771 O O . ALA B 1 17 ? 6.949 3.514 -19.453 1 39.75 17 ALA B O 1
ATOM 4772 N N . GLN B 1 18 ? 5.285 3.6 -18.25 1 36.34 18 GLN B N 1
ATOM 4773 C CA . GLN B 1 18 ? 5.133 4.949 -18.781 1 36.34 18 GLN B CA 1
ATOM 4774 C C . GLN B 1 18 ? 6.133 5.91 -18.141 1 36.34 18 GLN B C 1
ATOM 4776 O O . GLN B 1 18 ? 6.172 7.09 -18.484 1 36.34 18 GLN B O 1
ATOM 4781 N N . ASP B 1 19 ? 6.781 5.57 -17.172 1 39.19 19 ASP B N 1
ATOM 4782 C CA . ASP B 1 19 ? 7.68 6.66 -16.781 1 39.19 19 ASP B CA 1
ATOM 4783 C C . ASP B 1 19 ? 8.867 6.75 -17.734 1 39.19 19 ASP B C 1
ATOM 4785 O O . ASP B 1 19 ? 9.805 5.957 -17.641 1 39.19 19 ASP B O 1
ATOM 4789 N N . ALA B 1 20 ? 8.867 7.246 -18.938 1 38.31 20 ALA B N 1
ATOM 4790 C CA . ALA B 1 20 ? 9.727 7.586 -20.062 1 38.31 20 ALA B CA 1
ATOM 4791 C C . ALA B 1 20 ? 11.07 8.125 -19.594 1 38.31 20 ALA B C 1
ATOM 4793 O O . ALA B 1 20 ? 12.078 8.016 -20.297 1 38.31 20 ALA B O 1
ATOM 4794 N N . ALA B 1 21 ? 11.195 8.984 -18.703 1 42.22 21 ALA B N 1
ATOM 4795 C CA . ALA B 1 21 ? 12.445 9.719 -18.547 1 42.22 21 ALA B CA 1
ATOM 4796 C C . ALA B 1 21 ? 13.555 8.82 -18.016 1 42.22 21 ALA B C 1
ATOM 4798 O O . ALA B 1 21 ? 14.664 9.281 -17.75 1 42.22 21 ALA B O 1
ATOM 4799 N N . ALA B 1 22 ? 13.195 7.551 -17.688 1 48.31 22 ALA B N 1
ATOM 4800 C CA . ALA B 1 22 ? 14.258 6.871 -16.938 1 48.31 22 ALA B CA 1
ATOM 4801 C C . ALA B 1 22 ? 15.336 6.348 -17.875 1 48.31 22 ALA B C 1
ATOM 4803 O O . ALA B 1 22 ? 15.07 6.047 -19.047 1 48.31 22 ALA B O 1
ATOM 4804 N N . ALA B 1 23 ? 16.594 6.469 -17.562 1 54.47 23 ALA B N 1
ATOM 4805 C CA . ALA B 1 23 ? 17.812 5.945 -18.172 1 54.47 23 ALA B CA 1
ATOM 4806 C C . ALA B 1 23 ? 17.578 4.547 -18.734 1 54.47 23 ALA B C 1
ATOM 4808 O O . ALA B 1 23 ? 16.703 3.824 -18.281 1 54.47 23 ALA B O 1
ATOM 4809 N N . PRO B 1 24 ? 18.297 4.281 -19.812 1 59.41 24 PRO B N 1
ATOM 4810 C CA . PRO B 1 24 ? 18.172 2.979 -20.469 1 59.41 24 PRO B CA 1
ATOM 4811 C C . PRO B 1 24 ? 18.25 1.813 -19.484 1 59.41 24 PRO B C 1
ATOM 4813 O O . PRO B 1 24 ? 19.219 1.717 -18.719 1 59.41 24 PRO B O 1
ATOM 4816 N N . ARG B 1 25 ? 17.219 1.18 -19.094 1 68.06 25 ARG B N 1
ATOM 4817 C CA . ARG B 1 25 ? 17.109 0.033 -18.203 1 68.06 25 ARG B CA 1
ATOM 4818 C C . ARG B 1 25 ? 17.641 -1.235 -18.859 1 68.06 25 ARG B C 1
ATOM 4820 O O . ARG B 1 25 ? 17.453 -1.44 -20.062 1 68.06 25 ARG B O 1
ATOM 4827 N N . LYS B 1 26 ? 18.656 -1.829 -18.266 1 69 26 LYS B N 1
ATOM 4828 C CA . LYS B 1 26 ? 19 -3.174 -18.734 1 69 26 LYS B CA 1
ATOM 4829 C C . LYS B 1 26 ? 17.828 -4.137 -18.5 1 69 26 LYS B C 1
ATOM 4831 O O . LYS B 1 26 ? 17.312 -4.246 -17.391 1 69 26 LYS B O 1
ATOM 4836 N N . THR B 1 27 ? 17.281 -4.582 -19.484 1 73.81 27 THR B N 1
ATOM 4837 C CA . THR B 1 27 ? 16.125 -5.461 -19.375 1 73.81 27 THR B CA 1
ATOM 4838 C C . THR B 1 27 ? 16.484 -6.891 -19.766 1 73.81 27 THR B C 1
ATOM 4840 O O . THR B 1 27 ? 17.578 -7.141 -20.281 1 73.81 27 THR B O 1
ATOM 4843 N N . GLY B 1 28 ? 15.797 -7.719 -19.25 1 72.56 28 GLY B N 1
ATOM 4844 C CA . GLY B 1 28 ? 15.953 -9.109 -19.641 1 72.56 28 GLY B CA 1
ATOM 4845 C C . GLY B 1 28 ? 16.578 -9.977 -18.562 1 72.56 28 GLY B C 1
ATOM 4846 O O . GLY B 1 28 ? 16.844 -9.5 -17.453 1 72.56 28 GLY B O 1
ATOM 4847 N N . LEU B 1 29 ? 16.766 -11.188 -18.891 1 77.69 29 LEU B N 1
ATOM 4848 C CA . LEU B 1 29 ? 17.312 -12.195 -17.984 1 77.69 29 LEU B CA 1
ATOM 4849 C C . LEU B 1 29 ? 18.75 -11.875 -17.609 1 77.69 29 LEU B C 1
ATOM 4851 O O . LEU B 1 29 ? 19.172 -12.102 -16.484 1 77.69 29 LEU B O 1
ATOM 4855 N N . ALA B 1 30 ? 19.391 -11.25 -18.484 1 79 30 ALA B N 1
ATOM 4856 C CA . ALA B 1 30 ? 20.781 -10.922 -18.266 1 79 30 ALA B CA 1
ATOM 4857 C C . ALA B 1 30 ? 20.922 -9.859 -17.172 1 79 30 ALA B C 1
ATOM 4859 O O . ALA B 1 30 ? 21.828 -9.945 -16.328 1 79 30 ALA B O 1
ATOM 4860 N N . ALA B 1 31 ? 20.062 -8.969 -17.25 1 79.62 31 ALA B N 1
ATOM 4861 C CA . ALA B 1 31 ? 20.094 -7.902 -16.25 1 79.62 31 ALA B CA 1
ATOM 4862 C C . ALA B 1 31 ? 19.781 -8.445 -14.859 1 79.62 31 ALA B C 1
ATOM 4864 O O . ALA B 1 31 ? 20.391 -8.016 -13.875 1 79.62 31 ALA B O 1
ATOM 4865 N N . LEU B 1 32 ? 18.984 -9.375 -14.852 1 78.19 32 LEU B N 1
ATOM 4866 C CA . LEU B 1 32 ? 18.609 -9.984 -13.578 1 78.19 32 LEU B CA 1
ATOM 4867 C C . LEU B 1 32 ? 19.734 -10.852 -13.031 1 78.19 32 LEU B C 1
ATOM 4869 O O . LEU B 1 32 ? 20 -10.859 -11.828 1 78.19 32 LEU B O 1
ATOM 4873 N N . LEU B 1 33 ? 20.391 -11.484 -13.914 1 80.06 33 LEU B N 1
ATOM 4874 C CA . LEU B 1 33 ? 21.531 -12.32 -13.516 1 80.06 33 LEU B CA 1
ATOM 4875 C C . LEU B 1 33 ? 22.703 -11.461 -13.078 1 80.06 33 LEU B C 1
ATOM 4877 O O . LEU B 1 33 ? 23.5 -11.875 -12.234 1 80.06 33 LEU B O 1
ATOM 4881 N N . ALA B 1 34 ? 22.734 -10.305 -13.625 1 79.94 34 ALA B N 1
ATOM 4882 C CA . ALA B 1 34 ? 23.797 -9.375 -13.242 1 79.94 34 ALA B CA 1
ATOM 4883 C C . ALA B 1 34 ? 23.625 -8.914 -11.797 1 79.94 34 ALA B C 1
ATOM 4885 O O . ALA B 1 34 ? 24.594 -8.617 -11.109 1 79.94 34 ALA B O 1
ATOM 4886 N N . LEU B 1 35 ? 22.422 -8.945 -11.398 1 79.69 35 LEU B N 1
ATOM 4887 C CA . LEU B 1 35 ? 22.125 -8.562 -10.023 1 79.69 35 LEU B CA 1
ATOM 4888 C C . LEU B 1 35 ? 22.734 -9.562 -9.047 1 79.69 35 LEU B C 1
ATOM 4890 O O . LEU B 1 35 ? 23.031 -9.211 -7.898 1 79.69 35 LEU B O 1
ATOM 4894 N N . ALA B 1 36 ? 22.891 -10.75 -9.523 1 82.94 36 ALA B N 1
ATOM 4895 C CA . ALA B 1 36 ? 23.359 -11.812 -8.648 1 82.94 36 ALA B CA 1
ATOM 4896 C C . ALA B 1 36 ? 24.844 -11.633 -8.32 1 82.94 36 ALA B C 1
ATOM 4898 O O . ALA B 1 36 ? 25.328 -12.188 -7.332 1 82.94 36 ALA B O 1
ATOM 4899 N N . GLY B 1 37 ? 25.516 -10.828 -9.133 1 77.75 37 GLY B N 1
ATOM 4900 C CA . GLY B 1 37 ? 26.906 -10.539 -8.844 1 77.75 37 GLY B CA 1
ATOM 4901 C C . GLY B 1 37 ? 27.75 -11.789 -8.672 1 77.75 37 GLY B C 1
ATOM 4902 O O . GLY B 1 37 ? 27.812 -12.625 -9.578 1 77.75 37 GLY B O 1
ATOM 4903 N N . GLU B 1 38 ? 28.188 -11.969 -7.34 1 77.38 38 GLU B N 1
ATOM 4904 C CA . GLU B 1 38 ? 29.094 -13.078 -7 1 77.38 38 GLU B CA 1
ATOM 4905 C C . GLU B 1 38 ? 28.312 -14.383 -6.84 1 77.38 38 GLU B C 1
ATOM 4907 O O . GLU B 1 38 ? 28.891 -15.469 -6.895 1 77.38 38 GLU B O 1
ATOM 4912 N N . ARG B 1 39 ? 27.078 -14.227 -6.742 1 87.44 39 ARG B N 1
ATOM 4913 C CA . ARG B 1 39 ? 26.281 -15.43 -6.488 1 87.44 39 ARG B CA 1
ATOM 4914 C C . ARG B 1 39 ? 25.688 -15.977 -7.777 1 87.44 39 ARG B C 1
ATOM 4916 O O . ARG B 1 39 ? 24.781 -16.812 -7.742 1 87.44 39 ARG B O 1
ATOM 4923 N N . LYS B 1 40 ? 26.219 -15.523 -8.844 1 87.31 40 LYS B N 1
ATOM 4924 C CA . LYS B 1 40 ? 25.734 -16 -10.141 1 87.31 40 LYS B CA 1
ATOM 4925 C C . LYS B 1 40 ? 25.984 -17.5 -10.305 1 87.31 40 LYS B C 1
ATOM 4927 O O . LYS B 1 40 ? 25.156 -18.219 -10.859 1 87.31 40 LYS B O 1
ATOM 4932 N N . GLY B 1 41 ? 27.109 -17.891 -9.773 1 89.81 41 GLY B N 1
ATOM 4933 C CA . GLY B 1 41 ? 27.422 -19.312 -9.844 1 89.81 41 GLY B CA 1
ATOM 4934 C C . GLY B 1 41 ? 26.422 -20.188 -9.117 1 89.81 41 GLY B C 1
ATOM 4935 O O . GLY B 1 41 ? 26.047 -21.25 -9.617 1 89.81 41 GLY B O 1
ATOM 4936 N N . SER B 1 42 ? 25.984 -19.688 -8.031 1 92.88 42 SER B N 1
ATOM 4937 C CA . SER B 1 42 ? 25.016 -20.438 -7.246 1 92.88 42 SER B CA 1
ATOM 4938 C C . SER B 1 42 ? 23.672 -20.516 -7.977 1 92.88 42 SER B C 1
ATOM 4940 O O . SER B 1 42 ? 23 -21.547 -7.926 1 92.88 42 SER B O 1
ATOM 4942 N N . LEU B 1 43 ? 23.328 -19.516 -8.641 1 91.44 43 LEU B N 1
ATOM 4943 C CA . LEU B 1 43 ? 22.062 -19.5 -9.359 1 91.44 43 LEU B CA 1
ATOM 4944 C C . LEU B 1 43 ? 22.109 -20.438 -10.562 1 91.44 43 LEU B C 1
ATOM 4946 O O . LEU B 1 43 ? 21.156 -21.172 -10.82 1 91.44 43 LEU B O 1
ATOM 4950 N N . VAL B 1 44 ? 23.203 -20.406 -11.234 1 91.25 44 VAL B N 1
ATOM 4951 C CA . VAL B 1 44 ? 23.375 -21.281 -12.391 1 91.25 44 VAL B CA 1
ATOM 4952 C C . VAL B 1 44 ? 23.406 -22.734 -11.93 1 91.25 44 VAL B C 1
ATOM 4954 O O . VAL B 1 44 ? 22.812 -23.609 -12.562 1 91.25 44 VAL B O 1
ATOM 4957 N N . LEU B 1 45 ? 24.047 -22.891 -10.844 1 94.62 45 LEU B N 1
ATOM 4958 C CA . LEU B 1 45 ? 24.109 -24.234 -10.281 1 94.62 45 LEU B CA 1
ATOM 4959 C C . LEU B 1 45 ? 22.703 -24.719 -9.906 1 94.62 45 LEU B C 1
ATOM 4961 O O . LEU B 1 45 ? 22.344 -25.859 -10.211 1 94.62 45 LEU B O 1
ATOM 4965 N N . ALA B 1 46 ? 22 -23.891 -9.266 1 95.19 46 ALA B N 1
ATOM 4966 C CA . ALA B 1 46 ? 20.641 -24.266 -8.859 1 95.19 46 ALA B CA 1
ATOM 4967 C C . ALA B 1 46 ? 19.781 -24.578 -10.078 1 95.19 46 ALA B C 1
ATOM 4969 O O . ALA B 1 46 ? 19.031 -25.562 -10.086 1 95.19 46 ALA B O 1
ATOM 4970 N N . ALA B 1 47 ? 19.906 -23.781 -11.094 1 94.19 47 ALA B N 1
ATOM 4971 C CA . ALA B 1 47 ? 19.156 -24 -12.328 1 94.19 47 ALA B CA 1
ATOM 4972 C C . ALA B 1 47 ? 19.562 -25.312 -13.008 1 94.19 47 ALA B C 1
ATOM 4974 O O . ALA B 1 47 ? 18.719 -26.062 -13.492 1 94.19 47 ALA B O 1
ATOM 4975 N N . ALA B 1 48 ? 20.812 -25.594 -13.008 1 96.44 48 ALA B N 1
ATOM 4976 C CA . ALA B 1 48 ? 21.328 -26.812 -13.609 1 96.44 48 ALA B CA 1
ATOM 4977 C C . ALA B 1 48 ? 20.844 -28.047 -12.844 1 96.44 48 ALA B C 1
ATOM 4979 O O . ALA B 1 48 ? 20.453 -29.047 -13.445 1 96.44 48 ALA B O 1
ATOM 4980 N N . LEU B 1 49 ? 20.875 -27.906 -11.57 1 97.31 49 LEU B N 1
ATOM 4981 C CA . LEU B 1 49 ? 20.406 -29 -10.734 1 97.31 49 LEU B CA 1
ATOM 4982 C C . LEU B 1 49 ? 18.906 -29.234 -10.945 1 97.31 49 LEU B C 1
ATOM 4984 O O . LEU B 1 49 ? 18.469 -30.391 -10.984 1 97.31 49 LEU B O 1
ATOM 4988 N N . SER B 1 50 ? 18.234 -28.141 -11.062 1 95.19 50 SER B N 1
ATOM 4989 C CA . SER B 1 50 ? 16.812 -28.266 -11.32 1 95.19 50 SER B CA 1
ATOM 4990 C C . SER B 1 50 ? 16.531 -28.906 -12.68 1 95.19 50 SER B C 1
ATOM 4992 O O . SER B 1 50 ? 15.664 -29.75 -12.812 1 95.19 50 SER B O 1
ATOM 4994 N N . ALA B 1 51 ? 17.266 -28.469 -13.648 1 95.75 51 ALA B N 1
ATOM 4995 C CA . ALA B 1 51 ? 17.141 -29.047 -14.992 1 95.75 51 ALA B CA 1
ATOM 4996 C C . ALA B 1 51 ? 17.469 -30.531 -14.992 1 95.75 51 ALA B C 1
ATOM 4998 O O . ALA B 1 51 ? 16.734 -31.328 -15.578 1 95.75 51 ALA B O 1
ATOM 4999 N N . LEU B 1 52 ? 18.484 -30.859 -14.32 1 96.25 52 LEU B N 1
ATOM 5000 C CA . LEU B 1 52 ? 18.875 -32.25 -14.227 1 96.25 52 LEU B CA 1
ATOM 5001 C C . LEU B 1 52 ? 17.828 -33.094 -13.508 1 96.25 52 LEU B C 1
ATOM 5003 O O . LEU B 1 52 ? 17.531 -34.219 -13.914 1 96.25 52 LEU B O 1
ATOM 5007 N N . SER B 1 53 ? 17.328 -32.5 -12.484 1 94.75 53 SER B N 1
ATOM 5008 C CA . SER B 1 53 ? 16.266 -33.188 -11.758 1 94.75 53 SER B CA 1
ATOM 5009 C C . SER B 1 53 ? 15.039 -33.406 -12.648 1 94.75 53 SER B C 1
ATOM 5011 O O . SER B 1 53 ? 14.406 -34.469 -12.586 1 94.75 53 SER B O 1
ATOM 5013 N N . SER B 1 54 ? 14.758 -32.406 -13.438 1 91.62 54 SER B N 1
ATOM 5014 C CA . SER B 1 54 ? 13.625 -32.531 -14.352 1 91.62 54 SER B CA 1
ATOM 5015 C C . SER B 1 54 ? 13.844 -33.594 -15.391 1 91.62 54 SER B C 1
ATOM 5017 O O . SER B 1 54 ? 12.922 -34.344 -15.727 1 91.62 54 SER B O 1
ATOM 5019 N N . VAL B 1 55 ? 14.977 -33.75 -15.859 1 92.12 55 VAL B N 1
ATOM 5020 C CA . VAL B 1 55 ? 15.297 -34.781 -16.828 1 92.12 55 VAL B CA 1
ATOM 5021 C C . VAL B 1 55 ? 15.188 -36.156 -16.188 1 92.12 55 VAL B C 1
ATOM 5023 O O . VAL B 1 55 ? 14.68 -37.094 -16.797 1 92.12 55 VAL B O 1
ATOM 5026 N N . LEU B 1 56 ? 15.578 -36.219 -14.953 1 91.94 56 LEU B N 1
ATOM 5027 C CA . LEU B 1 56 ? 15.508 -37.469 -14.227 1 91.94 56 LEU B CA 1
ATOM 5028 C C . LEU B 1 56 ? 14.055 -37.875 -13.961 1 91.94 56 LEU B C 1
ATOM 5030 O O . LEU B 1 56 ? 13.773 -39.031 -13.633 1 91.94 56 LEU B O 1
ATOM 5034 N N . SER B 1 57 ? 13.203 -36.906 -14.102 1 88.19 57 SER B N 1
ATOM 5035 C CA . SER B 1 57 ? 11.789 -37.219 -13.906 1 88.19 57 SER B CA 1
ATOM 5036 C C . SER B 1 57 ? 11.25 -38.094 -15.031 1 88.19 57 SER B C 1
ATOM 5038 O O . SER B 1 57 ? 10.172 -38.688 -14.914 1 88.19 57 SER B O 1
ATOM 5040 N N . LEU B 1 58 ? 12.031 -38.312 -16.094 1 87.38 58 LEU B N 1
ATOM 5041 C CA . LEU B 1 58 ? 11.672 -39.188 -17.203 1 87.38 58 LEU B CA 1
ATOM 5042 C C . LEU B 1 58 ? 12.008 -40.625 -16.875 1 87.38 58 LEU B C 1
ATOM 5044 O O . LEU B 1 58 ? 11.555 -41.562 -17.562 1 87.38 58 LEU B O 1
ATOM 5048 N N . ALA B 1 59 ? 12.742 -40.844 -15.859 1 87.5 59 ALA B N 1
ATOM 5049 C CA . ALA B 1 59 ? 13.266 -42.156 -15.539 1 87.5 59 ALA B CA 1
ATOM 5050 C C . ALA B 1 59 ? 12.141 -43.156 -15.367 1 87.5 59 ALA B C 1
ATOM 5052 O O . ALA B 1 59 ? 12.195 -44.281 -15.914 1 87.5 59 ALA B O 1
ATOM 5053 N N . PRO B 1 60 ? 11.07 -42.781 -14.648 1 84.06 60 PRO B N 1
ATOM 5054 C CA . PRO B 1 60 ? 9.992 -43.75 -14.516 1 84.06 60 PRO B CA 1
ATOM 5055 C C . PRO B 1 60 ? 9.406 -44.188 -15.859 1 84.06 60 PRO B C 1
ATOM 5057 O O . PRO B 1 60 ? 9 -45.344 -16.031 1 84.06 60 PRO B O 1
ATOM 5060 N N . LEU B 1 61 ? 9.352 -43.312 -16.797 1 86.94 61 LEU B N 1
ATOM 5061 C CA . LEU B 1 61 ? 8.828 -43.656 -18.125 1 86.94 61 LEU B CA 1
ATOM 5062 C C . LEU B 1 61 ? 9.734 -44.625 -18.844 1 86.94 61 LEU B C 1
ATOM 5064 O O . LEU B 1 61 ? 9.25 -45.531 -19.531 1 86.94 61 LEU B O 1
ATOM 5068 N N . LEU B 1 62 ? 11 -44.469 -18.641 1 87 62 LEU B N 1
ATOM 5069 C CA . LEU B 1 62 ? 11.953 -45.406 -19.234 1 87 62 LEU B CA 1
ATOM 5070 C C . LEU B 1 62 ? 11.883 -46.75 -18.562 1 87 62 LEU B C 1
ATOM 5072 O O . LEU B 1 62 ? 12.078 -47.781 -19.203 1 87 62 LEU B O 1
ATOM 5076 N N . VAL B 1 63 ? 11.617 -46.719 -17.312 1 88 63 VAL B N 1
ATOM 5077 C CA . VAL B 1 63 ? 11.438 -47.969 -16.578 1 88 63 VAL B CA 1
ATOM 5078 C C . VAL B 1 63 ? 10.219 -48.719 -17.109 1 88 63 VAL B C 1
ATOM 5080 O O . VAL B 1 63 ? 10.266 -49.938 -17.312 1 88 63 VAL B O 1
ATOM 5083 N N . ILE B 1 64 ? 9.18 -48 -17.359 1 87.56 64 ILE B N 1
ATOM 5084 C CA . ILE B 1 64 ? 7.973 -48.594 -17.906 1 87.56 64 ILE B CA 1
ATOM 5085 C C . ILE B 1 64 ? 8.273 -49.188 -19.281 1 87.56 64 ILE B C 1
ATOM 5087 O O . ILE B 1 64 ? 7.844 -50.312 -19.578 1 87.56 64 ILE B O 1
ATOM 5091 N N . TYR B 1 65 ? 8.961 -48.5 -20.062 1 87.56 65 TYR B N 1
ATOM 5092 C CA . TYR B 1 65 ? 9.375 -48.969 -21.375 1 87.56 65 TYR B CA 1
ATOM 5093 C C . TYR B 1 65 ? 10.148 -50.281 -21.25 1 87.56 65 TYR B C 1
ATOM 5095 O O . TYR B 1 65 ? 9.875 -51.25 -21.969 1 87.56 65 TYR B O 1
ATOM 5103 N N . ALA B 1 66 ? 11.047 -50.375 -20.344 1 87.81 66 ALA B N 1
ATOM 5104 C CA . ALA B 1 66 ? 11.867 -51.562 -20.125 1 87.81 66 ALA B CA 1
ATOM 5105 C C . ALA B 1 66 ? 11.016 -52.75 -19.656 1 87.81 66 ALA B C 1
ATOM 5107 O O . ALA B 1 66 ? 11.227 -53.875 -20.078 1 87.81 66 ALA B O 1
ATOM 5108 N N . VAL B 1 67 ? 10.156 -52.438 -18.859 1 86 67 VAL B N 1
ATOM 5109 C CA . VAL B 1 67 ? 9.281 -53.5 -18.328 1 86 67 VAL B CA 1
ATOM 5110 C C . VAL B 1 67 ? 8.406 -54.031 -19.453 1 86 67 VAL B C 1
ATOM 5112 O O . VAL B 1 67 ? 8.234 -55.25 -19.562 1 86 67 VAL B O 1
ATOM 5115 N N . LEU B 1 68 ? 7.855 -53.156 -20.281 1 85.19 68 LEU B N 1
ATOM 5116 C CA . LEU B 1 68 ? 7.012 -53.594 -21.391 1 85.19 68 LEU B CA 1
ATOM 5117 C C . LEU B 1 68 ? 7.816 -54.406 -22.406 1 85.19 68 LEU B C 1
ATOM 5119 O O . LEU B 1 68 ? 7.305 -55.375 -22.984 1 85.19 68 LEU B O 1
ATOM 5123 N N . MET B 1 69 ? 9.07 -54.125 -22.531 1 85.94 69 MET B N 1
ATOM 5124 C CA . MET B 1 69 ? 9.953 -54.906 -23.406 1 85.94 69 MET B CA 1
ATOM 5125 C C . MET B 1 69 ? 10.164 -56.312 -22.859 1 85.94 69 MET B C 1
ATOM 5127 O O . MET B 1 69 ? 10.188 -57.281 -23.609 1 85.94 69 MET B O 1
ATOM 5131 N N . LEU B 1 70 ? 10.273 -56.312 -21.594 1 82.88 70 LEU B N 1
ATOM 5132 C CA . LEU B 1 70 ? 10.492 -57.594 -20.938 1 82.88 70 LEU B CA 1
ATOM 5133 C C . LEU B 1 70 ? 9.25 -58.469 -21.031 1 82.88 70 LEU B C 1
ATOM 5135 O O . LEU B 1 70 ? 9.352 -59.688 -21.297 1 82.88 70 LEU B O 1
ATOM 5139 N N . ILE B 1 71 ? 8.164 -57.844 -20.859 1 77.88 71 ILE B N 1
ATOM 5140 C CA . ILE B 1 71 ? 6.914 -58.625 -20.859 1 77.88 71 ILE B CA 1
ATOM 5141 C C . ILE B 1 71 ? 6.594 -59.094 -22.266 1 77.88 71 ILE B C 1
ATOM 5143 O O . ILE B 1 71 ? 5.949 -60.125 -22.453 1 77.88 71 ILE B O 1
ATOM 5147 N N . GLY B 1 72 ? 6.988 -58.344 -23.234 1 76.38 72 GLY B N 1
ATOM 5148 C CA . GLY B 1 72 ? 6.758 -58.75 -24.609 1 76.38 72 GLY B CA 1
ATOM 5149 C C . GLY B 1 72 ? 7.547 -59.969 -25.031 1 76.38 72 GLY B C 1
ATOM 5150 O O . GLY B 1 72 ? 7.227 -60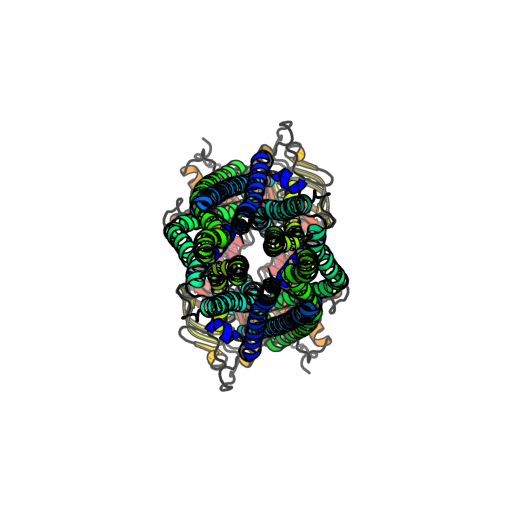.625 -26.031 1 76.38 72 GLY B O 1
ATOM 5151 N N . GLN B 1 73 ? 8.406 -60.375 -24.125 1 76.88 73 GLN B N 1
ATOM 5152 C CA . GLN B 1 73 ? 9.203 -61.531 -24.438 1 76.88 73 GLN B CA 1
ATOM 5153 C C . GLN B 1 73 ? 8.562 -62.812 -23.875 1 76.88 73 GLN B C 1
ATOM 5155 O O . GLN B 1 73 ? 7.824 -62.75 -22.891 1 76.88 73 GLN B O 1
ATOM 5160 N N . ASP B 1 74 ? 8.406 -63.906 -24.594 1 67.62 74 ASP B N 1
ATOM 5161 C CA . ASP B 1 74 ? 7.68 -65.125 -24.328 1 67.62 74 ASP B CA 1
ATOM 5162 C C . ASP B 1 74 ? 7.984 -65.688 -22.938 1 67.62 74 ASP B C 1
ATOM 5164 O O . ASP B 1 74 ? 7.074 -66.062 -22.203 1 67.62 74 ASP B O 1
ATOM 5168 N N . ARG B 1 75 ? 9.281 -65.938 -22.406 1 68.56 75 ARG B N 1
ATOM 5169 C CA . ARG B 1 75 ? 9.594 -66.562 -21.156 1 68.56 75 ARG B CA 1
ATOM 5170 C C . ARG B 1 75 ? 10.367 -65.688 -20.219 1 68.56 75 ARG B C 1
ATOM 5172 O O . ARG B 1 75 ? 11.594 -65.562 -20.312 1 68.56 75 ARG B O 1
ATOM 5179 N N . VAL B 1 76 ? 9.539 -64.75 -19.594 1 72.25 76 VAL B N 1
ATOM 5180 C CA . VAL B 1 76 ? 10.297 -63.844 -18.719 1 72.25 76 VAL B CA 1
ATOM 5181 C C . VAL B 1 76 ? 9.992 -64.125 -17.266 1 72.25 76 VAL B C 1
ATOM 5183 O O . VAL B 1 76 ? 8.836 -64.375 -16.891 1 72.25 76 VAL B O 1
ATOM 5186 N N . ALA B 1 77 ? 11.148 -64.438 -16.453 1 75.19 77 ALA B N 1
ATOM 5187 C CA . ALA B 1 77 ? 11.016 -64.625 -15.008 1 75.19 77 ALA B CA 1
ATOM 5188 C C . ALA B 1 77 ? 10.68 -63.312 -14.305 1 75.19 77 ALA B C 1
ATOM 5190 O O . ALA B 1 77 ? 11.141 -62.25 -14.719 1 75.19 77 ALA B O 1
ATOM 5191 N N . ALA B 1 78 ? 9.781 -63.438 -13.352 1 77.81 78 ALA B N 1
ATOM 5192 C CA . ALA B 1 78 ? 9.383 -62.281 -12.531 1 77.81 78 ALA B CA 1
ATOM 5193 C C . ALA B 1 78 ? 10.594 -61.625 -11.891 1 77.81 78 ALA B C 1
ATOM 5195 O O . ALA B 1 78 ? 10.594 -60.406 -11.648 1 77.81 78 ALA B O 1
ATOM 5196 N N . SER B 1 79 ? 11.625 -62.344 -11.742 1 82.31 79 SER B N 1
ATOM 5197 C CA . SER B 1 79 ? 12.836 -61.844 -11.086 1 82.31 79 SER B CA 1
ATOM 5198 C C . SER B 1 79 ? 13.547 -60.812 -11.953 1 82.31 79 SER B C 1
ATOM 5200 O O . SER B 1 79 ? 14.32 -60 -11.453 1 82.31 79 SER B O 1
ATOM 5202 N N . ALA B 1 80 ? 13.234 -60.812 -13.211 1 82.81 80 ALA B N 1
ATOM 5203 C CA . ALA B 1 80 ? 13.867 -59.875 -14.133 1 82.81 80 ALA B CA 1
ATOM 5204 C C . ALA B 1 80 ? 13.336 -58.438 -13.93 1 82.81 80 ALA B C 1
ATOM 5206 O O . ALA B 1 80 ? 13.945 -57.469 -14.391 1 82.81 80 ALA B O 1
ATOM 5207 N N . LEU B 1 81 ? 12.336 -58.344 -13.219 1 83.62 81 LEU B N 1
ATOM 5208 C CA . LEU B 1 81 ? 11.711 -57.031 -13 1 83.62 81 LEU B CA 1
ATOM 5209 C C . LEU B 1 81 ? 12.445 -56.25 -11.922 1 83.62 81 LEU B C 1
ATOM 5211 O O . LEU B 1 81 ? 12.469 -55.031 -11.945 1 83.62 81 LEU B O 1
ATOM 5215 N N . TRP B 1 82 ? 13.148 -56.906 -11.031 1 86.06 82 TRP B N 1
ATOM 5216 C CA . TRP B 1 82 ? 13.664 -56.281 -9.82 1 86.06 82 TRP B CA 1
ATOM 5217 C C . TRP B 1 82 ? 14.797 -55.312 -10.141 1 86.06 82 TRP B C 1
ATOM 5219 O O . TRP B 1 82 ? 14.844 -54.219 -9.609 1 86.06 82 TRP B O 1
ATOM 5229 N N . PRO B 1 83 ? 15.672 -55.656 -11.016 1 87.62 83 PRO B N 1
ATOM 5230 C CA . PRO B 1 83 ? 16.719 -54.688 -11.328 1 87.62 83 PRO B CA 1
ATOM 5231 C C . PRO B 1 83 ? 16.172 -53.438 -11.992 1 87.62 83 PRO B C 1
ATOM 5233 O O . PRO B 1 83 ? 16.672 -52.312 -11.742 1 87.62 83 PRO B O 1
ATOM 5236 N N . ILE B 1 84 ? 15.195 -53.562 -12.766 1 87.12 84 ILE B N 1
ATOM 5237 C CA . ILE B 1 84 ? 14.602 -52.406 -13.453 1 87.12 84 ILE B CA 1
ATOM 5238 C C . ILE B 1 84 ? 13.922 -51.5 -12.438 1 87.12 84 ILE B C 1
ATOM 5240 O O . ILE B 1 84 ? 14.07 -50.281 -12.492 1 87.12 84 ILE B O 1
ATOM 5244 N N . LEU B 1 85 ? 13.297 -52.094 -11.5 1 87 85 LEU B N 1
ATOM 5245 C CA . LEU B 1 85 ? 12.625 -51.344 -10.453 1 87 85 LEU B CA 1
ATOM 5246 C C . LEU B 1 85 ? 13.648 -50.656 -9.539 1 87 85 LEU B C 1
ATOM 5248 O O . LEU B 1 85 ? 13.414 -49.562 -9.055 1 87 85 LEU B O 1
ATOM 5252 N N . GLY B 1 86 ? 14.711 -51.375 -9.297 1 89.12 86 GLY B N 1
ATOM 5253 C CA . GLY B 1 86 ? 15.789 -50.781 -8.508 1 89.12 86 GLY B CA 1
ATOM 5254 C C . GLY B 1 86 ? 16.375 -49.531 -9.133 1 89.12 86 GLY B C 1
ATOM 5255 O O . GLY B 1 86 ? 16.625 -48.562 -8.445 1 89.12 86 GLY B O 1
ATOM 5256 N N . TRP B 1 87 ? 16.516 -49.562 -10.445 1 89.31 87 TRP B N 1
ATOM 5257 C CA . TRP B 1 87 ? 17.016 -48.406 -11.164 1 89.31 87 TRP B CA 1
ATOM 5258 C C . TRP B 1 87 ? 16.016 -47.25 -11.109 1 89.31 87 TRP B C 1
ATOM 5260 O O . TRP B 1 87 ? 16.406 -46.094 -11.031 1 89.31 87 TRP B O 1
ATOM 5270 N N . GLY B 1 88 ? 14.758 -47.594 -11.195 1 89.69 88 GLY B N 1
ATOM 5271 C CA . GLY B 1 88 ? 13.734 -46.594 -11.055 1 89.69 88 GLY B CA 1
ATOM 5272 C C . GLY B 1 88 ? 13.75 -45.906 -9.695 1 89.69 88 GLY B C 1
ATOM 5273 O O . GLY B 1 88 ? 13.672 -44.688 -9.609 1 89.69 88 GLY B O 1
ATOM 5274 N N . ALA B 1 89 ? 13.93 -46.656 -8.656 1 90.12 89 ALA B N 1
ATOM 5275 C CA . ALA B 1 89 ? 13.969 -46.125 -7.293 1 90.12 89 ALA B CA 1
ATOM 5276 C C . ALA B 1 89 ? 15.195 -45.25 -7.086 1 90.12 89 ALA B C 1
ATOM 5278 O O . ALA B 1 89 ? 15.109 -44.219 -6.43 1 90.12 89 ALA B O 1
ATOM 5279 N N . LEU B 1 90 ? 16.25 -45.688 -7.645 1 93.19 90 LEU B N 1
ATOM 5280 C CA . LEU B 1 90 ? 17.484 -44.906 -7.551 1 93.19 90 LEU B CA 1
ATOM 5281 C C . LEU B 1 90 ? 17.328 -43.562 -8.266 1 93.19 90 LEU B C 1
ATOM 5283 O O . LEU B 1 90 ? 17.797 -42.531 -7.773 1 93.19 90 LEU B O 1
ATOM 5287 N N . ALA B 1 91 ? 16.703 -43.594 -9.375 1 92.69 91 ALA B N 1
ATOM 5288 C CA . ALA B 1 91 ? 16.484 -42.344 -10.141 1 92.69 91 ALA B CA 1
ATOM 5289 C C . ALA B 1 91 ? 15.594 -41.375 -9.375 1 92.69 91 ALA B C 1
ATOM 5291 O O . ALA B 1 91 ? 15.828 -40.156 -9.375 1 92.69 91 ALA B O 1
ATOM 5292 N N . ILE B 1 92 ? 14.656 -41.875 -8.711 1 91.38 92 ILE B N 1
ATOM 5293 C CA . ILE B 1 92 ? 13.734 -41.062 -7.93 1 91.38 92 ILE B CA 1
ATOM 5294 C C . ILE B 1 92 ? 14.477 -40.438 -6.742 1 91.38 92 ILE B C 1
ATOM 5296 O O . ILE B 1 92 ? 14.289 -39.281 -6.422 1 91.38 92 ILE B O 1
ATOM 5300 N N . GLY B 1 93 ? 15.203 -41.281 -6.074 1 93.75 93 GLY B N 1
ATOM 5301 C CA . GLY B 1 93 ? 16.016 -40.75 -4.977 1 93.75 93 GLY B CA 1
ATOM 5302 C C . GLY B 1 93 ? 16.984 -39.688 -5.402 1 93.75 93 GLY B C 1
ATOM 5303 O O . GLY B 1 93 ? 17.125 -38.656 -4.719 1 93.75 93 GLY B O 1
ATOM 5304 N N . LEU B 1 94 ? 17.609 -39.938 -6.508 1 95.94 94 LEU B N 1
ATOM 5305 C CA . LEU B 1 94 ? 18.531 -38.969 -7.035 1 95.94 94 LEU B CA 1
ATOM 5306 C C . LEU B 1 94 ? 17.797 -37.688 -7.43 1 95.94 94 LEU B C 1
ATOM 5308 O O . LEU B 1 94 ? 18.312 -36.562 -7.219 1 95.94 94 LEU B O 1
ATOM 5312 N N . ARG B 1 95 ? 16.672 -37.812 -8.008 1 94.5 95 ARG B N 1
ATOM 5313 C CA . ARG B 1 95 ? 15.859 -36.656 -8.359 1 94.5 95 ARG B CA 1
ATOM 5314 C C . ARG B 1 95 ? 15.523 -35.844 -7.125 1 94.5 95 ARG B C 1
ATOM 5316 O O . ARG B 1 95 ? 15.617 -34.594 -7.152 1 94.5 95 ARG B O 1
ATOM 5323 N N . TRP B 1 96 ? 15.133 -36.5 -6.094 1 93.94 96 TRP B N 1
ATOM 5324 C CA . TRP B 1 96 ? 14.805 -35.812 -4.844 1 93.94 96 TRP B CA 1
ATOM 5325 C C . TRP B 1 96 ? 16 -35.062 -4.312 1 93.94 96 TRP B C 1
ATOM 5327 O O . TRP B 1 96 ? 15.883 -33.875 -3.939 1 93.94 96 TRP B O 1
ATOM 5337 N N . LEU B 1 97 ? 17.141 -35.719 -4.352 1 96.75 97 LEU B N 1
ATOM 5338 C CA . LEU B 1 97 ? 18.359 -35.094 -3.857 1 96.75 97 LEU B CA 1
ATOM 5339 C C . LEU B 1 97 ? 18.703 -33.844 -4.684 1 96.75 97 LEU B C 1
ATOM 5341 O O . LEU B 1 97 ? 19.094 -32.812 -4.133 1 96.75 97 LEU B O 1
ATOM 5345 N N . LEU B 1 98 ? 18.594 -34 -5.945 1 96.81 98 LEU B N 1
ATOM 5346 C CA . LEU B 1 98 ? 18.891 -32.875 -6.836 1 96.81 98 LEU B CA 1
ATOM 5347 C C . LEU B 1 98 ? 17.906 -31.734 -6.637 1 96.81 98 LEU B C 1
ATOM 5349 O O . LEU B 1 98 ? 18.297 -30.562 -6.668 1 96.81 98 LEU B O 1
ATOM 5353 N N . LEU B 1 99 ? 16.719 -32.094 -6.41 1 94.5 99 LEU B N 1
ATOM 5354 C CA . LEU B 1 99 ? 15.703 -31.062 -6.207 1 94.5 99 LEU B CA 1
ATOM 5355 C C . LEU B 1 99 ? 15.938 -30.312 -4.898 1 94.5 99 LEU B C 1
ATOM 5357 O O . LEU B 1 99 ? 15.781 -29.094 -4.836 1 94.5 99 LEU B O 1
ATOM 5361 N N . VAL B 1 100 ? 16.281 -31.062 -3.912 1 94.5 100 VAL B N 1
ATOM 5362 C CA . VAL B 1 100 ? 16.578 -30.453 -2.619 1 94.5 100 VAL B CA 1
ATOM 5363 C C . VAL B 1 100 ? 17.781 -29.531 -2.742 1 94.5 100 VAL B C 1
ATOM 5365 O O . VAL B 1 100 ? 17.734 -28.375 -2.295 1 94.5 100 VAL B O 1
ATOM 5368 N N . ALA B 1 101 ? 18.75 -30.047 -3.354 1 96.25 101 ALA B N 1
ATOM 5369 C CA . ALA B 1 101 ? 19.953 -29.266 -3.533 1 96.25 101 ALA B CA 1
ATOM 5370 C C . ALA B 1 101 ? 19.672 -27.984 -4.332 1 96.25 101 ALA B C 1
ATOM 5372 O O . ALA B 1 101 ? 20.125 -26.906 -3.971 1 96.25 101 ALA B O 1
ATOM 5373 N N . SER B 1 102 ? 18.938 -28.156 -5.367 1 95.31 102 SER B N 1
ATOM 5374 C CA . SER B 1 102 ? 18.562 -27.016 -6.203 1 95.31 102 SER B CA 1
ATOM 5375 C C . SER B 1 102 ? 17.797 -25.969 -5.402 1 95.31 102 SER B C 1
ATOM 5377 O O . SER B 1 102 ? 18.109 -24.781 -5.449 1 95.31 102 SER B O 1
ATOM 5379 N N . GLY B 1 103 ? 16.844 -26.453 -4.664 1 92.81 103 GLY B N 1
ATOM 5380 C CA . GLY B 1 103 ? 16.016 -25.547 -3.889 1 92.81 103 GLY B CA 1
ATOM 5381 C C . GLY B 1 103 ? 16.781 -24.812 -2.809 1 92.81 103 GLY B C 1
ATOM 5382 O O . GLY B 1 103 ? 16.609 -23.594 -2.641 1 92.81 103 GLY B O 1
ATOM 5383 N N . VAL B 1 104 ? 17.594 -25.516 -2.139 1 93.25 104 VAL B N 1
ATOM 5384 C CA . VAL B 1 104 ? 18.344 -24.922 -1.04 1 93.25 104 VAL B CA 1
ATOM 5385 C C . VAL B 1 104 ? 19.328 -23.891 -1.586 1 93.25 104 VAL B C 1
ATOM 5387 O O . VAL B 1 104 ? 19.391 -22.766 -1.093 1 93.25 104 VAL B O 1
ATOM 5390 N N . VAL B 1 105 ? 20.016 -24.266 -2.602 1 93.75 105 VAL B N 1
ATOM 5391 C CA . VAL B 1 105 ? 21 -23.359 -3.178 1 93.75 105 VAL B CA 1
ATOM 5392 C C . VAL B 1 105 ? 20.312 -22.125 -3.742 1 93.75 105 VAL B C 1
ATOM 5394 O O . VAL B 1 105 ? 20.766 -21 -3.543 1 93.75 105 VAL B O 1
ATOM 5397 N N . ALA B 1 106 ? 19.234 -22.297 -4.402 1 92.06 106 ALA B N 1
ATOM 5398 C CA . ALA B 1 106 ? 18.516 -21.188 -5.031 1 92.06 106 ALA B CA 1
ATOM 5399 C C . ALA B 1 106 ? 18 -20.219 -3.984 1 92.06 106 ALA B C 1
ATOM 5401 O O . ALA B 1 106 ? 18.188 -19 -4.117 1 92.06 106 ALA B O 1
ATOM 5402 N N . HIS B 1 107 ? 17.438 -20.719 -2.959 1 90.69 107 HIS B N 1
ATOM 5403 C CA . HIS B 1 107 ? 16.828 -19.859 -1.945 1 90.69 107 HIS B CA 1
ATOM 5404 C C . HIS B 1 107 ? 17.891 -19.125 -1.139 1 90.69 107 HIS B C 1
ATOM 5406 O O . HIS B 1 107 ? 17.75 -17.938 -0.871 1 90.69 107 HIS B O 1
ATOM 5412 N N . LEU B 1 108 ? 18.875 -19.844 -0.744 1 90.69 108 LEU B N 1
ATOM 5413 C CA . LEU B 1 108 ? 19.938 -19.203 0.02 1 90.69 108 LEU B CA 1
ATOM 5414 C C . LEU B 1 108 ? 20.625 -18.125 -0.811 1 90.69 108 LEU B C 1
ATOM 5416 O O . LEU B 1 108 ? 20.906 -17.031 -0.309 1 90.69 108 LEU B O 1
ATOM 5420 N N . ALA B 1 109 ? 20.859 -18.453 -2.016 1 90.69 109 ALA B N 1
ATOM 5421 C CA . ALA B 1 109 ? 21.453 -17.453 -2.908 1 90.69 109 ALA B CA 1
ATOM 5422 C C . ALA B 1 109 ? 20.531 -16.266 -3.092 1 90.69 109 ALA B C 1
ATOM 5424 O O . ALA B 1 109 ? 20.984 -15.109 -3.072 1 90.69 109 ALA B O 1
ATOM 5425 N N . ALA B 1 110 ? 19.297 -16.547 -3.309 1 89.44 110 ALA B N 1
ATOM 5426 C CA . ALA B 1 110 ? 18.312 -15.492 -3.539 1 89.44 110 ALA B CA 1
ATOM 5427 C C . ALA B 1 110 ? 18.25 -14.531 -2.354 1 89.44 110 ALA B C 1
ATOM 5429 O O . ALA B 1 110 ? 18.297 -13.312 -2.531 1 89.44 110 ALA B O 1
ATOM 5430 N N . PHE B 1 111 ? 18.234 -15.102 -1.215 1 87.25 111 PHE B N 1
ATOM 5431 C CA . PHE B 1 111 ? 18.109 -14.266 -0.026 1 87.25 111 PHE B CA 1
ATOM 5432 C C . PHE B 1 111 ? 19.391 -13.461 0.201 1 87.25 111 PHE B C 1
ATOM 5434 O O . PHE B 1 111 ? 19.328 -12.305 0.609 1 87.25 111 PHE B O 1
ATOM 5441 N N . ASP B 1 112 ? 20.438 -14.062 -0.076 1 89.19 112 ASP B N 1
ATOM 5442 C CA . ASP B 1 112 ? 21.703 -13.336 0.037 1 89.19 112 ASP B CA 1
ATOM 5443 C C . ASP B 1 112 ? 21.766 -12.172 -0.951 1 89.19 112 ASP B C 1
ATOM 5445 O O . ASP B 1 112 ? 22.188 -11.07 -0.6 1 89.19 112 ASP B O 1
ATOM 5449 N N . ILE B 1 113 ? 21.391 -12.438 -2.078 1 89.44 113 ILE B N 1
ATOM 5450 C CA . ILE B 1 113 ? 21.375 -11.422 -3.123 1 89.44 113 ILE B CA 1
ATOM 5451 C C . ILE B 1 113 ? 20.453 -10.281 -2.725 1 89.44 113 ILE B C 1
ATOM 5453 O O . ILE B 1 113 ? 20.797 -9.102 -2.871 1 89.44 113 ILE B O 1
ATOM 5457 N N . LEU B 1 114 ? 19.312 -10.633 -2.205 1 88.19 114 LEU B N 1
ATOM 5458 C CA . LEU B 1 114 ? 18.312 -9.617 -1.867 1 88.19 114 LEU B CA 1
ATOM 5459 C C . LEU B 1 114 ? 18.766 -8.789 -0.67 1 88.19 114 LEU B C 1
ATOM 5461 O O . LEU B 1 114 ? 18.547 -7.578 -0.631 1 88.19 114 LEU B O 1
ATOM 5465 N N . LEU B 1 115 ? 19.359 -9.469 0.298 1 88.25 115 LEU B N 1
ATOM 5466 C CA . LEU B 1 115 ? 19.875 -8.742 1.458 1 88.25 115 LEU B CA 1
ATOM 5467 C C . LEU B 1 115 ? 21 -7.809 1.061 1 88.25 115 LEU B C 1
ATOM 5469 O O . LEU B 1 115 ? 21.062 -6.668 1.531 1 88.25 115 LEU B O 1
ATOM 5473 N N . ASP B 1 116 ? 21.781 -8.219 0.191 1 88.06 116 ASP B N 1
ATOM 5474 C CA . ASP B 1 116 ? 22.844 -7.375 -0.333 1 88.06 116 ASP B CA 1
ATOM 5475 C C . ASP B 1 116 ? 22.281 -6.191 -1.112 1 88.06 116 ASP B C 1
ATOM 5477 O O . ASP B 1 116 ? 22.797 -5.078 -1.035 1 88.06 116 ASP B O 1
ATOM 5481 N N . LEU B 1 117 ? 21.281 -6.504 -1.811 1 88.5 117 LEU B N 1
ATOM 5482 C CA . LEU B 1 117 ? 20.625 -5.445 -2.58 1 88.5 117 LEU B CA 1
ATOM 5483 C C . LEU B 1 117 ? 20.016 -4.391 -1.658 1 88.5 117 LEU B C 1
ATOM 5485 O O . LEU B 1 117 ? 20.141 -3.193 -1.92 1 88.5 117 LEU B O 1
ATOM 5489 N N . ARG B 1 118 ? 19.422 -4.848 -0.669 1 86.69 118 ARG B N 1
ATOM 5490 C CA . ARG B 1 118 ? 18.844 -3.918 0.297 1 86.69 118 ARG B CA 1
ATOM 5491 C C . ARG B 1 118 ? 19.922 -3.045 0.932 1 86.69 118 ARG B C 1
ATOM 5493 O O . ARG B 1 118 ? 19.719 -1.841 1.107 1 86.69 118 ARG B O 1
ATOM 5500 N N . LEU B 1 119 ? 21.016 -3.605 1.24 1 86.88 119 LEU B N 1
ATOM 5501 C CA . LEU B 1 119 ? 22.125 -2.857 1.824 1 86.88 119 LEU B CA 1
ATOM 5502 C C . LEU B 1 119 ? 22.703 -1.858 0.823 1 86.88 119 LEU B C 1
ATOM 5504 O O . LEU B 1 119 ? 23.047 -0.732 1.189 1 86.88 119 LEU B O 1
ATOM 5508 N N . LYS B 1 120 ? 22.781 -2.295 -0.375 1 87.69 120 LYS B N 1
ATOM 5509 C CA . LYS B 1 120 ? 23.281 -1.398 -1.413 1 87.69 120 LYS B CA 1
ATOM 5510 C C . LYS B 1 120 ? 22.328 -0.221 -1.625 1 87.69 120 LYS B C 1
ATOM 5512 O O . LYS B 1 120 ? 22.781 0.913 -1.814 1 87.69 120 LYS B O 1
ATOM 5517 N N . VAL B 1 121 ? 21.094 -0.535 -1.636 1 87 121 VAL B N 1
ATOM 5518 C CA . VAL B 1 121 ? 20.094 0.519 -1.804 1 87 121 VAL B CA 1
ATOM 5519 C C . VAL B 1 121 ? 20.141 1.468 -0.609 1 87 121 VAL B C 1
ATOM 5521 O O . VAL B 1 121 ? 20.062 2.688 -0.775 1 87 121 VAL B O 1
ATOM 5524 N N . ALA B 1 122 ? 20.25 0.891 0.545 1 83.38 122 ALA B N 1
ATOM 5525 C CA . ALA B 1 122 ? 20.375 1.711 1.748 1 83.38 122 ALA B CA 1
ATOM 5526 C C . ALA B 1 122 ? 21.594 2.611 1.677 1 83.38 122 ALA B C 1
ATOM 5528 O O . ALA B 1 122 ? 21.531 3.789 2.035 1 83.38 122 ALA B O 1
ATOM 5529 N N . ALA B 1 123 ? 22.672 2.082 1.246 1 83.94 123 ALA B N 1
ATOM 5530 C CA . ALA B 1 123 ? 23.906 2.855 1.097 1 83.94 123 ALA B CA 1
ATOM 5531 C C . ALA B 1 123 ? 23.734 3.951 0.047 1 83.94 123 ALA B C 1
ATOM 5533 O O . ALA B 1 123 ? 24.234 5.066 0.22 1 83.94 123 ALA B O 1
ATOM 5534 N N . LYS B 1 124 ? 23.047 3.568 -0.999 1 87.12 124 LYS B N 1
ATOM 5535 C CA . LYS B 1 124 ? 22.781 4.539 -2.057 1 87.12 124 LYS B CA 1
ATOM 5536 C C . LYS B 1 124 ? 21.953 5.703 -1.54 1 87.12 124 LYS B C 1
ATOM 5538 O O . LYS B 1 124 ? 22.172 6.855 -1.921 1 87.12 124 LYS B O 1
ATOM 5543 N N . LEU B 1 125 ? 21.031 5.457 -0.724 1 83.19 125 LEU B N 1
ATOM 5544 C CA . LEU B 1 125 ? 20.156 6.48 -0.177 1 83.19 125 LEU B CA 1
ATOM 5545 C C . LEU B 1 125 ? 20.938 7.504 0.632 1 83.19 125 LEU B C 1
ATOM 5547 O O . LEU B 1 125 ? 20.594 8.688 0.655 1 83.19 125 LEU B O 1
ATOM 5551 N N . THR B 1 126 ? 21.984 7.066 1.257 1 79.19 126 THR B N 1
ATOM 5552 C CA . THR B 1 126 ? 22.797 7.977 2.043 1 79.19 126 THR B CA 1
ATOM 5553 C C . THR B 1 126 ? 23.594 8.922 1.133 1 79.19 126 THR B C 1
ATOM 5555 O O . THR B 1 126 ? 24 10 1.557 1 79.19 126 THR B O 1
ATOM 5558 N N . ARG B 1 127 ? 23.688 8.5 -0.101 1 82.06 127 ARG B N 1
ATOM 5559 C CA . ARG B 1 127 ? 24.5 9.289 -1.015 1 82.06 127 ARG B CA 1
ATOM 5560 C C . ARG B 1 127 ? 23.641 10.156 -1.923 1 82.06 127 ARG B C 1
ATOM 5562 O O . ARG B 1 127 ? 24.141 11.062 -2.586 1 82.06 127 ARG B O 1
ATOM 5569 N N . LEU B 1 128 ? 22.391 9.859 -1.915 1 83.81 128 LEU B N 1
ATOM 5570 C CA . LEU B 1 128 ? 21.469 10.633 -2.746 1 83.81 128 LEU B CA 1
ATOM 5571 C C . LEU B 1 128 ? 21.156 11.977 -2.1 1 83.81 128 LEU B C 1
ATOM 5573 O O . LEU B 1 128 ? 21.156 12.102 -0.873 1 83.81 128 LEU B O 1
ATOM 5577 N N . PRO B 1 129 ? 20.938 12.969 -3.004 1 82.81 129 PRO B N 1
ATOM 5578 C CA . PRO B 1 129 ? 20.484 14.234 -2.426 1 82.81 129 PRO B CA 1
ATOM 5579 C C . PRO B 1 129 ? 19.188 14.094 -1.632 1 82.81 129 PRO B C 1
ATOM 5581 O O . PRO B 1 129 ? 18.281 13.367 -2.047 1 82.81 129 PRO B O 1
ATOM 5584 N N . LEU B 1 130 ? 19.188 14.664 -0.473 1 77.81 130 LEU B N 1
ATOM 5585 C CA . LEU B 1 130 ? 18.016 14.578 0.387 1 77.81 130 LEU B CA 1
ATOM 5586 C C . LEU B 1 130 ? 16.766 15.094 -0.332 1 77.81 130 LEU B C 1
ATOM 5588 O O . LEU B 1 130 ? 15.656 14.617 -0.09 1 77.81 130 LEU B O 1
ATOM 5592 N N . GLY B 1 131 ? 17 16.047 -1.143 1 74.94 131 GLY B N 1
ATOM 5593 C CA . GLY B 1 131 ? 15.891 16.594 -1.905 1 74.94 131 GLY B CA 1
ATOM 5594 C C . GLY B 1 131 ? 15.219 15.562 -2.803 1 74.94 131 GLY B C 1
ATOM 5595 O O . GLY B 1 131 ? 14 15.562 -2.957 1 74.94 131 GLY B O 1
ATOM 5596 N N . TRP B 1 132 ? 16.047 14.758 -3.287 1 75.56 132 TRP B N 1
ATOM 5597 C CA . TRP B 1 132 ? 15.531 13.695 -4.148 1 75.56 132 TRP B CA 1
ATOM 5598 C C . TRP B 1 132 ? 14.641 12.742 -3.357 1 75.56 132 TRP B C 1
ATOM 5600 O O . TRP B 1 132 ? 13.578 12.344 -3.834 1 75.56 132 TRP B O 1
ATOM 5610 N N . ILE B 1 133 ? 15.062 12.438 -2.225 1 75.19 133 ILE B N 1
ATOM 5611 C CA . ILE B 1 133 ? 14.352 11.484 -1.386 1 75.19 133 ILE B CA 1
ATOM 5612 C C . ILE B 1 133 ? 13.023 12.086 -0.926 1 75.19 133 ILE B C 1
ATOM 5614 O O . ILE B 1 133 ? 11.992 11.406 -0.929 1 75.19 133 ILE B O 1
ATOM 5618 N N . THR B 1 134 ? 13.062 13.297 -0.512 1 69.5 134 THR B N 1
ATOM 5619 C CA . THR B 1 134 ? 11.867 13.961 -0.006 1 69.5 134 THR B CA 1
ATOM 5620 C C . THR B 1 134 ? 10.836 14.141 -1.116 1 69.5 134 THR B C 1
ATOM 5622 O O . THR B 1 134 ? 9.633 14.125 -0.859 1 69.5 134 THR B O 1
ATOM 5625 N N . LYS B 1 135 ? 11.375 14.297 -2.301 1 67.19 135 LYS B N 1
ATOM 5626 C CA . LYS B 1 135 ? 10.477 14.469 -3.443 1 67.19 135 LYS B CA 1
ATOM 5627 C C . LYS B 1 135 ? 9.758 13.164 -3.775 1 67.19 135 LYS B C 1
ATOM 5629 O O . LYS B 1 135 ? 8.578 13.164 -4.117 1 67.19 135 LYS B O 1
ATOM 5634 N N . GLN B 1 136 ? 10.469 12.039 -3.768 1 66 136 GLN B N 1
ATOM 5635 C CA . GLN B 1 136 ? 9.875 10.75 -4.102 1 66 136 GLN B CA 1
ATOM 5636 C C . GLN B 1 136 ? 8.938 10.273 -3 1 66 136 GLN B C 1
ATOM 5638 O O . GLN B 1 136 ? 8.133 9.367 -3.215 1 66 136 GLN B O 1
ATOM 5643 N N . SER B 1 137 ? 8.688 10.914 -2.084 1 66.25 137 SER B N 1
ATOM 5644 C CA . SER B 1 137 ? 7.91 10.516 -0.918 1 66.25 137 SER B CA 1
ATOM 5645 C C . SER B 1 137 ? 8.523 9.305 -0.226 1 66.25 137 SER B C 1
ATOM 5647 O O . SER B 1 137 ? 9.117 8.445 -0.879 1 66.25 137 SER B O 1
ATOM 5649 N N . ALA B 1 138 ? 8.461 9.211 0.969 1 71.44 138 ALA B N 1
ATOM 5650 C CA . ALA B 1 138 ? 8.93 8.109 1.797 1 71.44 138 ALA B CA 1
ATOM 5651 C C . ALA B 1 138 ? 8.203 6.812 1.443 1 71.44 138 ALA B C 1
ATOM 5653 O O . ALA B 1 138 ? 8.805 5.734 1.447 1 71.44 138 ALA B O 1
ATOM 5654 N N . GLU B 1 139 ? 7.082 6.934 0.928 1 69.06 139 GLU B N 1
ATOM 5655 C CA . GLU B 1 139 ? 6.262 5.766 0.615 1 69.06 139 GLU B CA 1
ATOM 5656 C C . GLU B 1 139 ? 6.766 5.055 -0.638 1 69.06 139 GLU B C 1
ATOM 5658 O O . GLU B 1 139 ? 6.887 3.828 -0.656 1 69.06 139 GLU B O 1
ATOM 5663 N N . ALA B 1 140 ? 7.152 5.832 -1.619 1 75.19 140 ALA B N 1
ATOM 5664 C CA . ALA B 1 140 ? 7.645 5.254 -2.867 1 75.19 140 ALA B CA 1
ATOM 5665 C C . ALA B 1 140 ? 8.969 4.531 -2.65 1 75.19 140 ALA B C 1
ATOM 5667 O O . ALA B 1 140 ? 9.188 3.445 -3.195 1 75.19 140 ALA B O 1
ATOM 5668 N N . THR B 1 141 ? 9.75 5.109 -1.884 1 80.69 141 THR B N 1
ATOM 5669 C CA . THR B 1 141 ? 11.047 4.508 -1.592 1 80.69 141 THR B CA 1
ATOM 5670 C C . THR B 1 141 ? 10.875 3.236 -0.764 1 80.69 141 THR B C 1
ATOM 5672 O O . THR B 1 141 ? 11.562 2.24 -0.998 1 80.69 141 THR B O 1
ATOM 5675 N N . ASN B 1 142 ? 9.984 3.344 0.14 1 82 142 ASN B N 1
ATOM 5676 C CA . ASN B 1 142 ? 9.672 2.166 0.943 1 82 142 ASN B CA 1
ATOM 5677 C C . ASN B 1 142 ? 9.133 1.025 0.083 1 82 142 ASN B C 1
ATOM 5679 O O . ASN B 1 142 ? 9.453 -0.141 0.323 1 82 142 ASN B O 1
ATOM 5683 N N . LYS B 1 143 ? 8.352 1.332 -0.864 1 79.38 143 LYS B N 1
ATOM 5684 C CA . LYS B 1 143 ? 7.797 0.331 -1.773 1 79.38 143 LYS B CA 1
ATOM 5685 C C . LYS B 1 143 ? 8.906 -0.37 -2.557 1 79.38 143 LYS B C 1
ATOM 5687 O O . LYS B 1 143 ? 8.859 -1.589 -2.74 1 79.38 143 LYS B O 1
ATOM 5692 N N . VAL B 1 144 ? 9.875 0.344 -2.99 1 81.75 144 VAL B N 1
ATOM 5693 C CA . VAL B 1 144 ? 10.984 -0.222 -3.752 1 81.75 144 VAL B CA 1
ATOM 5694 C C . VAL B 1 144 ? 11.789 -1.165 -2.865 1 81.75 144 VAL B C 1
ATOM 5696 O O . VAL B 1 144 ? 12.094 -2.293 -3.26 1 81.75 144 VAL B O 1
ATOM 5699 N N . LEU B 1 145 ? 12 -0.718 -1.686 1 83.62 145 LEU B N 1
ATOM 5700 C CA . LEU B 1 145 ? 12.883 -1.464 -0.793 1 83.62 145 LEU B CA 1
ATOM 5701 C C . LEU B 1 145 ? 12.188 -2.709 -0.256 1 83.62 145 LEU B C 1
ATOM 5703 O O . LEU B 1 145 ? 12.836 -3.707 0.054 1 83.62 145 LEU B O 1
ATOM 5707 N N . ARG B 1 146 ? 10.898 -2.611 -0.248 1 81.56 146 ARG B N 1
ATOM 5708 C CA . ARG B 1 146 ? 10.195 -3.738 0.354 1 81.56 146 ARG B CA 1
ATOM 5709 C C . ARG B 1 146 ? 9.547 -4.609 -0.713 1 81.56 146 ARG B C 1
ATOM 5711 O O . ARG B 1 146 ? 9.969 -5.746 -0.937 1 81.56 146 ARG B O 1
ATOM 5718 N N . GLU B 1 147 ? 8.617 -4.035 -1.438 1 76.38 147 GLU B N 1
ATOM 5719 C CA . GLU B 1 147 ? 7.773 -4.801 -2.354 1 76.38 147 GLU B CA 1
ATOM 5720 C C . GLU B 1 147 ? 8.555 -5.219 -3.598 1 76.38 147 GLU B C 1
ATOM 5722 O O . GLU B 1 147 ? 8.5 -6.379 -4.012 1 76.38 147 GLU B O 1
ATOM 5727 N N . ASP B 1 148 ? 9.234 -4.316 -4.152 1 81.69 148 ASP B N 1
ATOM 5728 C CA . ASP B 1 148 ? 9.938 -4.617 -5.395 1 81.69 148 ASP B CA 1
ATOM 5729 C C . ASP B 1 148 ? 11.078 -5.605 -5.156 1 81.69 148 ASP B C 1
ATOM 5731 O O . ASP B 1 148 ? 11.281 -6.523 -5.949 1 81.69 148 ASP B O 1
ATOM 5735 N N . VAL B 1 149 ? 11.742 -5.441 -4.082 1 83.75 149 VAL B N 1
ATOM 5736 C CA . VAL B 1 149 ? 12.828 -6.355 -3.76 1 83.75 149 VAL B CA 1
ATOM 5737 C C . VAL B 1 149 ? 12.266 -7.746 -3.465 1 83.75 149 VAL B C 1
ATOM 5739 O O . VAL B 1 149 ? 12.836 -8.75 -3.891 1 83.75 149 VAL B O 1
ATOM 5742 N N . ASP B 1 150 ? 11.188 -7.773 -2.885 1 81.56 150 ASP B N 1
ATOM 5743 C CA . ASP B 1 150 ? 10.547 -9.055 -2.588 1 81.56 150 ASP B CA 1
ATOM 5744 C C . ASP B 1 150 ? 10.133 -9.773 -3.871 1 81.56 150 ASP B C 1
ATOM 5746 O O . ASP B 1 150 ? 10.242 -10.992 -3.967 1 81.56 150 ASP B O 1
ATOM 5750 N N . ARG B 1 151 ? 9.695 -9.008 -4.77 1 78.5 151 ARG B N 1
ATOM 5751 C CA . ARG B 1 151 ? 9.289 -9.586 -6.047 1 78.5 151 ARG B CA 1
ATOM 5752 C C . ARG B 1 151 ? 10.484 -10.203 -6.77 1 78.5 151 ARG B C 1
ATOM 5754 O O . ARG B 1 151 ? 10.336 -11.211 -7.465 1 78.5 151 ARG B O 1
ATOM 5761 N N . LEU B 1 152 ? 11.609 -9.625 -6.57 1 82.81 152 LEU B N 1
ATOM 5762 C CA . LEU B 1 152 ? 12.812 -10.164 -7.191 1 82.81 152 LEU B CA 1
ATOM 5763 C C . LEU B 1 152 ? 13.203 -11.492 -6.559 1 82.81 152 LEU B C 1
ATOM 5765 O O . LEU B 1 152 ? 13.797 -12.352 -7.215 1 82.81 152 LEU B O 1
ATOM 5769 N N . GLU B 1 153 ? 12.797 -11.586 -5.371 1 81.94 153 GLU B N 1
ATOM 5770 C CA . GLU B 1 153 ? 13.062 -12.844 -4.68 1 81.94 153 GLU B CA 1
ATOM 5771 C C . GLU B 1 153 ? 12.352 -14.008 -5.355 1 81.94 153 GLU B C 1
ATOM 5773 O O . GLU B 1 153 ? 12.945 -15.062 -5.574 1 81.94 153 GLU B O 1
ATOM 5778 N N . LEU B 1 154 ? 11.125 -13.766 -5.66 1 76.5 154 LEU B N 1
ATOM 5779 C CA . LEU B 1 154 ? 10.32 -14.812 -6.285 1 76.5 154 LEU B CA 1
ATOM 5780 C C . LEU B 1 154 ? 10.93 -15.258 -7.605 1 76.5 154 LEU B C 1
ATOM 5782 O O . LEU B 1 154 ? 10.945 -16.453 -7.918 1 76.5 154 LEU B O 1
ATOM 5786 N N . PHE B 1 155 ? 11.492 -14.383 -8.195 1 77.06 155 PHE B N 1
ATOM 5787 C CA . PHE B 1 155 ? 12.086 -14.688 -9.492 1 77.06 155 PHE B CA 1
ATOM 5788 C C . PHE B 1 155 ? 13.375 -15.492 -9.32 1 77.06 155 PHE B C 1
ATOM 5790 O O . PHE B 1 155 ? 13.547 -16.531 -9.953 1 77.06 155 PHE B O 1
ATOM 5797 N N . ILE B 1 156 ? 14.164 -15.039 -8.469 1 81.88 156 ILE B N 1
ATOM 5798 C CA . ILE B 1 156 ? 15.5 -15.602 -8.336 1 81.88 156 ILE B CA 1
ATOM 5799 C C . ILE B 1 156 ? 15.43 -16.969 -7.645 1 81.88 156 ILE B C 1
ATOM 5801 O O . ILE B 1 156 ? 16.094 -17.906 -8.055 1 81.88 156 ILE B O 1
ATOM 5805 N N . ALA B 1 157 ? 14.555 -17 -6.727 1 79.88 157 ALA B N 1
ATOM 5806 C CA . ALA B 1 157 ? 14.523 -18.219 -5.914 1 79.88 157 ALA B CA 1
ATOM 5807 C C . ALA B 1 157 ? 13.68 -19.297 -6.582 1 79.88 157 ALA B C 1
ATOM 5809 O O . ALA B 1 157 ? 13.93 -20.484 -6.402 1 79.88 157 ALA B O 1
ATOM 5810 N N . HIS B 1 158 ? 12.711 -18.812 -7.387 1 80.88 158 HIS B N 1
ATOM 5811 C CA . HIS B 1 158 ? 11.734 -19.797 -7.836 1 80.88 158 HIS B CA 1
ATOM 5812 C C . HIS B 1 158 ? 11.656 -19.844 -9.359 1 80.88 158 HIS B C 1
ATOM 5814 O O . HIS B 1 158 ? 11.953 -20.859 -9.969 1 80.88 158 HIS B O 1
ATOM 5820 N N . HIS B 1 159 ? 11.398 -18.797 -9.969 1 80.44 159 HIS B N 1
ATOM 5821 C CA . HIS B 1 159 ? 11.031 -18.797 -11.375 1 80.44 159 HIS B CA 1
ATOM 5822 C C . HIS B 1 159 ? 12.219 -19.188 -12.258 1 80.44 159 HIS B C 1
ATOM 5824 O O . HIS B 1 159 ? 12.039 -19.844 -13.289 1 80.44 159 HIS B O 1
ATOM 5830 N N . LEU B 1 160 ? 13.32 -18.859 -11.812 1 84.12 160 LEU B N 1
ATOM 5831 C CA . LEU B 1 160 ? 14.492 -19.234 -12.594 1 84.12 160 LEU B CA 1
ATOM 5832 C C . LEU B 1 160 ? 14.688 -20.734 -12.625 1 84.12 160 LEU B C 1
ATOM 5834 O O . LEU B 1 160 ? 14.898 -21.328 -13.688 1 84.12 160 LEU B O 1
ATOM 5838 N N . ASN B 1 161 ? 14.531 -21.328 -11.508 1 87.38 161 ASN B N 1
ATOM 5839 C CA . ASN B 1 161 ? 14.664 -22.766 -11.414 1 87.38 161 ASN B CA 1
ATOM 5840 C C . ASN B 1 161 ? 13.531 -23.484 -12.141 1 87.38 161 ASN B C 1
ATOM 5842 O O . ASN B 1 161 ? 13.766 -24.438 -12.875 1 87.38 161 ASN B O 1
ATOM 5846 N N . ASP B 1 162 ? 12.391 -22.984 -11.945 1 85.06 162 ASP B N 1
ATOM 5847 C CA . ASP B 1 162 ? 11.219 -23.594 -12.555 1 85.06 162 ASP B CA 1
ATOM 5848 C C . ASP B 1 162 ? 11.281 -23.5 -14.078 1 85.06 162 ASP B C 1
ATOM 5850 O O . ASP B 1 162 ? 10.883 -24.438 -14.773 1 85.06 162 ASP B O 1
ATOM 5854 N N . SER B 1 163 ? 11.742 -22.422 -14.539 1 86.75 163 SER B N 1
ATOM 5855 C CA . SER B 1 163 ? 11.844 -22.25 -15.984 1 86.75 163 SER B CA 1
ATOM 5856 C C . SER B 1 163 ? 12.914 -23.156 -16.578 1 86.75 163 SER B C 1
ATOM 5858 O O . SER B 1 163 ? 12.75 -23.688 -17.672 1 86.75 163 SER B O 1
ATOM 5860 N N . ALA B 1 164 ? 13.984 -23.297 -15.875 1 90.06 164 ALA B N 1
ATOM 5861 C CA . ALA B 1 164 ? 15.039 -24.203 -16.344 1 90.06 164 ALA B CA 1
ATOM 5862 C C . ALA B 1 164 ? 14.523 -25.641 -16.438 1 90.06 164 ALA B C 1
ATOM 5864 O O . ALA B 1 164 ? 14.773 -26.328 -17.438 1 90.06 164 ALA B O 1
ATOM 5865 N N . ALA B 1 165 ? 13.789 -25.953 -15.477 1 90.44 165 ALA B N 1
ATOM 5866 C CA . ALA B 1 165 ? 13.195 -27.281 -15.477 1 90.44 165 ALA B CA 1
ATOM 5867 C C . ALA B 1 165 ? 12.156 -27.422 -16.578 1 90.44 165 ALA B C 1
ATOM 5869 O O . ALA B 1 165 ? 12.094 -28.453 -17.266 1 90.44 165 ALA B O 1
ATOM 5870 N N . ALA B 1 166 ? 11.359 -26.406 -16.766 1 88.19 166 ALA B N 1
ATOM 5871 C CA . ALA B 1 166 ? 10.258 -26.422 -17.719 1 88.19 166 ALA B CA 1
ATOM 5872 C C . ALA B 1 166 ? 10.781 -26.5 -19.156 1 88.19 166 ALA B C 1
ATOM 5874 O O . ALA B 1 166 ? 10.117 -27.031 -20.047 1 88.19 166 ALA B O 1
ATOM 5875 N N . VAL B 1 167 ? 11.945 -26.062 -19.375 1 89.38 167 VAL B N 1
ATOM 5876 C CA . VAL B 1 167 ? 12.547 -26.094 -20.719 1 89.38 167 VAL B CA 1
ATOM 5877 C C . VAL B 1 167 ? 13.266 -27.422 -20.906 1 89.38 167 VAL B C 1
ATOM 5879 O O . VAL B 1 167 ? 13.172 -28.031 -21.984 1 89.38 167 VAL B O 1
ATOM 5882 N N . ALA B 1 168 ? 13.883 -27.891 -19.922 1 93.19 168 ALA B N 1
ATOM 5883 C CA . ALA B 1 168 ? 14.734 -29.062 -20.031 1 93.19 168 ALA B CA 1
ATOM 5884 C C . ALA B 1 168 ? 13.914 -30.312 -20.312 1 93.19 168 ALA B C 1
ATOM 5886 O O . ALA B 1 168 ? 14.305 -31.156 -21.125 1 93.19 168 ALA B O 1
ATOM 5887 N N . LEU B 1 169 ? 12.797 -30.406 -19.719 1 90.06 169 LEU B N 1
ATOM 5888 C CA . LEU B 1 169 ? 12.023 -31.641 -19.812 1 90.06 169 LEU B CA 1
ATOM 5889 C C . LEU B 1 169 ? 11.461 -31.828 -21.219 1 90.06 169 LEU B C 1
ATOM 5891 O O . LEU B 1 169 ? 11.648 -32.875 -21.828 1 90.06 169 LEU B O 1
ATOM 5895 N N . PRO B 1 170 ? 10.734 -30.828 -21.734 1 87.44 170 PRO B N 1
ATOM 5896 C CA . PRO B 1 170 ? 10.25 -31 -23.109 1 87.44 170 PRO B CA 1
ATOM 5897 C C . PRO B 1 170 ? 11.383 -31.219 -24.109 1 87.44 170 PRO B C 1
ATOM 5899 O O . PRO B 1 170 ? 11.234 -32.031 -25.031 1 87.44 170 PRO B O 1
ATOM 5902 N N . LEU B 1 171 ? 12.484 -30.641 -23.922 1 91.5 171 LEU B N 1
ATOM 5903 C CA . LEU B 1 171 ? 13.617 -30.812 -24.828 1 91.5 171 LEU B CA 1
ATOM 5904 C C . LEU B 1 171 ? 14.188 -32.219 -24.719 1 91.5 171 LEU B C 1
ATOM 5906 O O . LEU B 1 171 ? 14.453 -32.875 -25.734 1 91.5 171 LEU B O 1
ATOM 5910 N N . ALA B 1 172 ? 14.414 -32.625 -23.516 1 92.31 172 ALA B N 1
ATOM 5911 C CA . ALA B 1 172 ? 14.906 -33.969 -23.312 1 92.31 172 ALA B CA 1
ATOM 5912 C C . ALA B 1 172 ? 13.93 -35 -23.859 1 92.31 172 ALA B C 1
ATOM 5914 O O . ALA B 1 172 ? 14.336 -36.031 -24.438 1 92.31 172 ALA B O 1
ATOM 5915 N N . SER B 1 173 ? 12.648 -34.781 -23.641 1 90.06 173 SER B N 1
ATOM 5916 C CA . SER B 1 173 ? 11.625 -35.688 -24.172 1 90.06 173 SER B CA 1
ATOM 5917 C C . SER B 1 173 ? 11.641 -35.719 -25.688 1 90.06 173 SER B C 1
ATOM 5919 O O . SER B 1 173 ? 11.492 -36.781 -26.297 1 90.06 173 SER B O 1
ATOM 5921 N N . ALA B 1 174 ? 11.797 -34.562 -26.25 1 90.62 174 ALA B N 1
ATOM 5922 C CA . ALA B 1 174 ? 11.875 -34.5 -27.719 1 90.62 174 ALA B CA 1
ATOM 5923 C C . ALA B 1 174 ? 13.07 -35.281 -28.234 1 90.62 174 ALA B C 1
ATOM 5925 O O . ALA B 1 174 ? 12.945 -36.062 -29.188 1 90.62 174 ALA B O 1
ATOM 5926 N N . VAL B 1 175 ? 14.18 -35.125 -27.641 1 91.88 175 VAL B N 1
ATOM 5927 C CA . VAL B 1 175 ? 15.398 -35.812 -28.047 1 91.88 175 VAL B CA 1
ATOM 5928 C C . VAL B 1 175 ? 15.195 -37.312 -27.938 1 91.88 175 VAL B C 1
ATOM 5930 O O . VAL B 1 175 ? 15.547 -38.094 -28.844 1 91.88 175 VAL B O 1
ATOM 5933 N N . ALA B 1 176 ? 14.617 -37.75 -26.844 1 88.88 176 ALA B N 1
ATOM 5934 C CA . ALA B 1 176 ? 14.359 -39.188 -26.625 1 88.88 176 ALA B CA 1
ATOM 5935 C C . ALA B 1 176 ? 13.398 -39.719 -27.672 1 88.88 176 ALA B C 1
ATOM 5937 O O . ALA B 1 176 ? 13.633 -40.812 -28.234 1 88.88 176 ALA B O 1
ATOM 5938 N N . LEU B 1 177 ? 12.383 -39.031 -28 1 89.31 177 LEU B N 1
ATOM 5939 C CA . LEU B 1 177 ? 11.383 -39.469 -28.953 1 89.31 177 LEU B CA 1
ATOM 5940 C C . LEU B 1 177 ? 11.984 -39.594 -30.359 1 89.31 177 LEU B C 1
ATOM 5942 O O . LEU B 1 177 ? 11.727 -40.562 -31.062 1 89.31 177 LEU B O 1
ATOM 5946 N N . PHE B 1 178 ? 12.742 -38.656 -30.719 1 92.88 178 PHE B N 1
ATOM 5947 C CA . PHE B 1 178 ? 13.367 -38.688 -32.031 1 92.88 178 PHE B CA 1
ATOM 5948 C C . PHE B 1 178 ? 14.367 -39.844 -32.125 1 92.88 178 PHE B C 1
ATOM 5950 O O . PHE B 1 178 ? 14.562 -40.406 -33.188 1 92.88 178 PHE B O 1
ATOM 5957 N N . TRP B 1 179 ? 14.992 -40.094 -31.016 1 91.19 179 TRP B N 1
ATOM 5958 C CA . TRP B 1 179 ? 15.938 -41.219 -30.969 1 91.19 179 TRP B CA 1
ATOM 5959 C C . TRP B 1 179 ? 15.227 -42.562 -31.172 1 91.19 179 TRP B C 1
ATOM 5961 O O . TRP B 1 179 ? 15.727 -43.438 -31.891 1 91.19 179 TRP B O 1
ATOM 5971 N N . PHE B 1 180 ? 14.055 -42.719 -30.656 1 90 180 PHE B N 1
ATOM 5972 C CA . PHE B 1 180 ? 13.32 -43.969 -30.75 1 90 180 PHE B CA 1
ATOM 5973 C C . PHE B 1 180 ? 12.578 -44.062 -32.062 1 90 180 PHE B C 1
ATOM 5975 O O . PHE B 1 180 ? 12.672 -45.094 -32.75 1 90 180 PHE B O 1
ATOM 5982 N N . ASP B 1 181 ? 11.766 -43.062 -32.375 1 93.88 181 ASP B N 1
ATOM 5983 C CA . ASP B 1 181 ? 10.992 -43.062 -33.625 1 93.88 181 ASP B CA 1
ATOM 5984 C C . ASP B 1 181 ? 10.641 -41.625 -34 1 93.88 181 ASP B C 1
ATOM 5986 O O . ASP B 1 181 ? 9.828 -40.969 -33.344 1 93.88 181 ASP B O 1
ATOM 5990 N N . TRP B 1 182 ? 11.156 -41.156 -35.125 1 93.06 182 TRP B N 1
ATOM 5991 C CA . TRP B 1 182 ? 10.984 -39.75 -35.531 1 93.06 182 TRP B CA 1
ATOM 5992 C C . TRP B 1 182 ? 9.531 -39.469 -35.938 1 93.06 182 TRP B C 1
ATOM 5994 O O . TRP B 1 182 ? 9.055 -38.344 -35.812 1 93.06 182 TRP B O 1
ATOM 6004 N N . ARG B 1 183 ? 8.797 -40.438 -36.469 1 93.81 183 ARG B N 1
ATOM 6005 C CA . ARG B 1 183 ? 7.398 -40.25 -36.812 1 93.81 183 ARG B CA 1
ATOM 6006 C C . ARG B 1 183 ? 6.555 -39.938 -35.594 1 93.81 183 ARG B C 1
ATOM 6008 O O . ARG B 1 183 ? 5.77 -39 -35.594 1 93.81 183 ARG B O 1
ATOM 6015 N N . MET B 1 184 ? 6.844 -40.719 -34.5 1 92.62 184 MET B N 1
ATOM 6016 C CA . MET B 1 184 ? 6.109 -40.531 -33.25 1 92.62 184 MET B CA 1
ATOM 6017 C C . MET B 1 184 ? 6.5 -39.219 -32.594 1 92.62 184 MET B C 1
ATOM 6019 O O . MET B 1 184 ? 5.668 -38.562 -31.938 1 92.62 184 MET B O 1
ATOM 6023 N N . ALA B 1 185 ? 7.719 -38.844 -32.781 1 92.81 185 ALA B N 1
ATOM 6024 C CA . ALA B 1 185 ? 8.18 -37.562 -32.25 1 92.81 185 ALA B CA 1
ATOM 6025 C C . ALA B 1 185 ? 7.406 -36.406 -32.875 1 92.81 185 ALA B C 1
ATOM 6027 O O . ALA B 1 185 ? 6.93 -35.531 -32.156 1 92.81 185 ALA B O 1
ATOM 6028 N N . LEU B 1 186 ? 7.188 -36.406 -34.062 1 92.38 186 LEU B N 1
ATOM 6029 C CA . LEU B 1 186 ? 6.504 -35.344 -34.781 1 92.38 186 LEU B CA 1
ATOM 6030 C C . LEU B 1 186 ? 5.035 -35.25 -34.406 1 92.38 186 LEU B C 1
ATOM 6032 O O . LEU B 1 186 ? 4.492 -34.156 -34.188 1 92.38 186 LEU B O 1
ATOM 6036 N N . VAL B 1 187 ? 4.469 -36.375 -34.188 1 90.56 187 VAL B N 1
ATOM 6037 C CA . VAL B 1 187 ? 3.051 -36.438 -33.875 1 90.56 187 VAL B CA 1
ATOM 6038 C C . VAL B 1 187 ? 2.846 -35.938 -32.438 1 90.56 187 VAL B C 1
ATOM 6040 O O . VAL B 1 187 ? 1.909 -35.188 -32.156 1 90.56 187 VAL B O 1
ATOM 6043 N N . THR B 1 188 ? 3.742 -36.375 -31.578 1 87.5 188 THR B N 1
ATOM 6044 C CA . THR B 1 188 ? 3.629 -35.969 -30.172 1 87.5 188 THR B CA 1
ATOM 6045 C C . THR B 1 188 ? 3.879 -34.5 -30 1 87.5 188 THR B C 1
ATOM 6047 O O . THR B 1 188 ? 3.182 -33.812 -29.234 1 87.5 188 THR B O 1
ATOM 6050 N N . LEU B 1 189 ? 4.793 -33.969 -30.719 1 87.88 189 LEU B N 1
ATOM 6051 C CA . LEU B 1 189 ? 5.191 -32.562 -30.562 1 87.88 189 LEU B CA 1
ATOM 6052 C C . LEU B 1 189 ? 4.309 -31.656 -31.391 1 87.88 189 LEU B C 1
ATOM 6054 O O . LEU B 1 189 ? 4.344 -30.438 -31.234 1 87.88 189 LEU B O 1
ATOM 6058 N N . ALA B 1 190 ? 3.484 -32.156 -32.25 1 86.94 190 ALA B N 1
ATOM 6059 C CA . ALA B 1 190 ? 2.625 -31.359 -33.125 1 86.94 190 ALA B CA 1
ATOM 6060 C C . ALA B 1 190 ? 1.619 -30.547 -32.312 1 86.94 190 ALA B C 1
ATOM 6062 O O . ALA B 1 190 ? 1.173 -29.484 -32.75 1 86.94 190 ALA B O 1
ATOM 6063 N N . THR B 1 191 ? 1.322 -30.969 -31.141 1 83.12 191 THR B N 1
ATOM 6064 C CA . THR B 1 191 ? 0.355 -30.266 -30.297 1 83.12 191 THR B CA 1
ATOM 6065 C C . THR B 1 191 ? 0.914 -28.922 -29.828 1 83.12 191 THR B C 1
ATOM 6067 O O . THR B 1 191 ? 0.155 -28 -29.547 1 83.12 191 THR B O 1
ATOM 6070 N N . VAL B 1 192 ? 2.213 -28.844 -29.781 1 82.94 192 VAL B N 1
ATOM 6071 C CA . VAL B 1 192 ? 2.846 -27.641 -29.25 1 82.94 192 VAL B CA 1
ATOM 6072 C C . VAL B 1 192 ? 2.643 -26.484 -30.219 1 82.94 192 VAL B C 1
ATOM 6074 O O . VAL B 1 192 ? 2.131 -25.422 -29.844 1 82.94 192 VAL B O 1
ATOM 6077 N N . PRO B 1 193 ? 2.945 -26.609 -31.469 1 84.44 193 PRO B N 1
ATOM 6078 C CA . PRO B 1 193 ? 2.691 -25.516 -32.406 1 84.44 193 PRO B CA 1
ATOM 6079 C C . PRO B 1 193 ? 1.206 -25.203 -32.562 1 84.44 193 PRO B C 1
ATOM 6081 O O . PRO B 1 193 ? 0.838 -24.047 -32.781 1 84.44 193 PRO B O 1
ATOM 6084 N N . VAL B 1 194 ? 0.348 -26.172 -32.406 1 85.62 194 VAL B N 1
ATOM 6085 C CA . VAL B 1 194 ? -1.088 -25.938 -32.5 1 85.62 194 VAL B CA 1
ATOM 6086 C C . VAL B 1 194 ? -1.543 -25.078 -31.312 1 85.62 194 VAL B C 1
ATOM 6088 O O . VAL B 1 194 ? -2.311 -24.141 -31.469 1 85.62 194 VAL B O 1
ATOM 6091 N N . ALA B 1 195 ? -1.052 -25.484 -30.188 1 83.12 195 ALA B N 1
ATOM 6092 C CA . ALA B 1 195 ? -1.366 -24.703 -28.984 1 83.12 195 ALA B CA 1
ATOM 6093 C C . ALA B 1 195 ? -0.833 -23.281 -29.109 1 83.12 195 ALA B C 1
ATOM 6095 O O . ALA B 1 195 ? -1.518 -22.328 -28.734 1 83.12 195 ALA B O 1
ATOM 6096 N N . ALA B 1 196 ? 0.329 -23.156 -29.625 1 81 196 ALA B N 1
ATOM 6097 C CA . ALA B 1 196 ? 0.929 -21.844 -29.812 1 81 196 ALA B CA 1
ATOM 6098 C C . ALA B 1 196 ? 0.111 -21.016 -30.797 1 81 196 ALA B C 1
ATOM 6100 O O . ALA B 1 196 ? -0.077 -19.812 -30.594 1 81 196 ALA B O 1
ATOM 6101 N N . LEU B 1 197 ? -0.324 -21.656 -31.812 1 83.5 197 LEU B N 1
ATOM 6102 C CA . LEU B 1 197 ? -1.127 -20.984 -32.844 1 83.5 197 LEU B CA 1
ATOM 6103 C C . LEU B 1 197 ? -2.445 -20.484 -32.25 1 83.5 197 LEU B C 1
ATOM 6105 O O . LEU B 1 197 ? -2.881 -19.375 -32.531 1 83.5 197 LEU B O 1
ATOM 6109 N N . VAL B 1 198 ? -3.043 -21.266 -31.438 1 80.19 198 VAL B N 1
ATOM 6110 C CA . VAL B 1 198 ? -4.277 -20.875 -30.766 1 80.19 198 VAL B CA 1
ATOM 6111 C C . VAL B 1 198 ? -4.023 -19.656 -29.875 1 80.19 198 VAL B C 1
ATOM 6113 O O . VAL B 1 198 ? -4.824 -18.719 -29.859 1 80.19 198 VAL B O 1
ATOM 6116 N N . GLN B 1 199 ? -2.934 -19.688 -29.266 1 74.81 199 GLN B N 1
ATOM 6117 C CA . GLN B 1 199 ? -2.58 -18.578 -28.391 1 74.81 199 GLN B CA 1
ATOM 6118 C C . GLN B 1 199 ? -2.326 -17.312 -29.172 1 74.81 199 GLN B C 1
ATOM 6120 O O . GLN B 1 199 ? -2.783 -16.234 -28.797 1 74.81 199 GLN B O 1
ATOM 6125 N N . ILE B 1 200 ? -1.656 -17.422 -30.266 1 76.5 200 ILE B N 1
ATOM 6126 C CA . ILE B 1 200 ? -1.301 -16.266 -31.078 1 76.5 200 ILE B CA 1
ATOM 6127 C C . ILE B 1 200 ? -2.564 -15.648 -31.688 1 76.5 200 ILE B C 1
ATOM 6129 O O . ILE B 1 200 ? -2.725 -14.43 -31.688 1 76.5 200 ILE B O 1
ATOM 6133 N N . LEU B 1 201 ? -3.41 -16.406 -32.125 1 75.31 201 LEU B N 1
ATOM 6134 C CA . LEU B 1 201 ? -4.633 -15.938 -32.781 1 75.31 201 LEU B CA 1
ATOM 6135 C C . LEU B 1 201 ? -5.527 -15.227 -31.766 1 75.31 201 LEU B C 1
ATOM 6137 O O . LEU B 1 201 ? -6.191 -14.242 -32.094 1 75.31 201 LEU B O 1
ATOM 6141 N N . LEU B 1 202 ? -5.391 -15.641 -30.594 1 70.38 202 LEU B N 1
ATOM 6142 C CA . LEU B 1 202 ? -6.223 -15.039 -29.562 1 70.38 202 LEU B CA 1
ATOM 6143 C C . LEU B 1 202 ? -5.586 -13.766 -29.016 1 70.38 202 LEU B C 1
ATOM 6145 O O . LEU B 1 202 ? -6.293 -12.828 -28.641 1 70.38 202 LEU B O 1
ATOM 6149 N N . TRP B 1 203 ? -4.281 -13.711 -29.078 1 70.19 203 TRP B N 1
ATOM 6150 C CA . TRP B 1 203 ? -3.541 -12.578 -28.516 1 70.19 203 TRP B CA 1
ATOM 6151 C C . TRP B 1 203 ? -3.627 -11.367 -29.438 1 70.19 203 TRP B C 1
ATOM 6153 O O . TRP B 1 203 ? -3.441 -10.234 -29 1 70.19 203 TRP B O 1
ATOM 6163 N N . LYS B 1 204 ? -4.043 -11.562 -30.609 1 73.5 204 LYS B N 1
ATOM 6164 C CA . LYS B 1 204 ? -4.098 -10.43 -31.531 1 73.5 204 LYS B CA 1
ATOM 6165 C C . LYS B 1 204 ? -5.164 -9.43 -31.109 1 73.5 204 LYS B C 1
ATOM 6167 O O . LYS B 1 204 ? -4.988 -8.219 -31.281 1 73.5 204 LYS B O 1
ATOM 6172 N N . LYS B 1 205 ? -6.227 -9.75 -30.469 1 72.06 205 LYS B N 1
ATOM 6173 C CA . LYS B 1 205 ? -7.312 -8.844 -30.125 1 72.06 205 LYS B CA 1
ATOM 6174 C C . LYS B 1 205 ? -7.266 -8.469 -28.641 1 72.06 205 LYS B C 1
ATOM 6176 O O . LYS B 1 205 ? -8.023 -7.609 -28.188 1 72.06 205 LYS B O 1
ATOM 6181 N N . ILE B 1 206 ? -6.305 -8.93 -27.969 1 75.38 206 ILE B N 1
ATOM 6182 C CA . ILE B 1 206 ? -6.273 -8.844 -26.516 1 75.38 206 ILE B CA 1
ATOM 6183 C C . ILE B 1 206 ? -5.73 -7.477 -26.094 1 75.38 206 ILE B C 1
ATOM 6185 O O . ILE B 1 206 ? -6.266 -6.844 -25.188 1 75.38 206 ILE B O 1
ATOM 6189 N N . PRO B 1 207 ? -4.887 -6.926 -26.922 1 74.81 207 PRO B N 1
ATOM 6190 C CA . PRO B 1 207 ? -4.316 -5.66 -26.453 1 74.81 207 PRO B CA 1
ATOM 6191 C C . PRO B 1 207 ? -5.34 -4.523 -26.438 1 74.81 207 PRO B C 1
ATOM 6193 O O . PRO B 1 207 ? -5.332 -3.705 -25.516 1 74.81 207 PRO B O 1
ATOM 6196 N N . GLU B 1 208 ? -6.18 -4.488 -27.359 1 79.19 208 GLU B N 1
ATOM 6197 C CA . GLU B 1 208 ? -7.191 -3.441 -27.406 1 79.19 208 GLU B CA 1
ATOM 6198 C C . GLU B 1 208 ? -8.164 -3.557 -26.25 1 79.19 208 GLU B C 1
ATOM 6200 O O . GLU B 1 208 ? -8.484 -2.559 -25.594 1 79.19 208 GLU B O 1
ATOM 6205 N N . VAL B 1 209 ? -8.625 -4.688 -26.031 1 80.19 209 VAL B N 1
ATOM 6206 C CA . VAL B 1 209 ? -9.586 -4.902 -24.953 1 80.19 209 VAL B CA 1
ATOM 6207 C C . VAL B 1 209 ? -8.898 -4.691 -23.609 1 80.19 209 VAL B C 1
ATOM 6209 O O . VAL B 1 209 ? -9.5 -4.16 -22.672 1 80.19 209 VAL B O 1
ATOM 6212 N N . MET B 1 210 ? -7.684 -4.992 -23.547 1 80.5 210 MET B N 1
ATOM 6213 C CA . MET B 1 210 ? -6.926 -4.82 -22.312 1 80.5 210 MET B CA 1
ATOM 6214 C C . MET B 1 210 ? -6.703 -3.34 -22.016 1 80.5 210 MET B C 1
ATOM 6216 O O . MET B 1 210 ? -6.738 -2.928 -20.859 1 80.5 210 MET B O 1
ATOM 6220 N N . ALA B 1 211 ? -6.559 -2.621 -23.078 1 83.44 211 ALA B N 1
ATOM 6221 C CA . ALA B 1 211 ? -6.41 -1.18 -22.891 1 83.44 211 ALA B CA 1
ATOM 6222 C C . ALA B 1 211 ? -7.688 -0.565 -22.328 1 83.44 211 ALA B C 1
ATOM 6224 O O . ALA B 1 211 ? -7.633 0.273 -21.438 1 83.44 211 ALA B O 1
ATOM 6225 N N . GLN B 1 212 ? -8.75 -1.005 -22.859 1 86.06 212 GLN B N 1
ATOM 6226 C CA . GLN B 1 212 ? -10.039 -0.533 -22.359 1 86.06 212 GLN B CA 1
ATOM 6227 C C . GLN B 1 212 ? -10.25 -0.961 -20.906 1 86.06 212 GLN B C 1
ATOM 6229 O O . GLN B 1 212 ? -10.734 -0.177 -20.094 1 86.06 212 GLN B O 1
ATOM 6234 N N . TYR B 1 213 ? -9.859 -2.088 -20.594 1 85.12 213 TYR B N 1
ATOM 6235 C CA . TYR B 1 213 ? -9.969 -2.619 -19.25 1 85.12 213 TYR B CA 1
ATOM 6236 C C . TYR B 1 213 ? -9.125 -1.806 -18.266 1 85.12 213 TYR B C 1
ATOM 6238 O O . TYR B 1 213 ? -9.594 -1.444 -17.188 1 85.12 213 TYR B O 1
ATOM 6246 N N . ASN B 1 214 ? -8.023 -1.501 -18.688 1 84.38 214 ASN B N 1
ATOM 6247 C CA . ASN B 1 214 ? -7.129 -0.73 -17.828 1 84.38 214 ASN B CA 1
ATOM 6248 C C . ASN B 1 214 ? -7.676 0.669 -17.562 1 84.38 214 ASN B C 1
ATOM 6250 O O . ASN B 1 214 ? -7.559 1.185 -16.453 1 84.38 214 ASN B O 1
ATOM 6254 N N . GLU B 1 215 ? -8.219 1.196 -18.5 1 87.19 215 GLU B N 1
ATOM 6255 C CA . GLU B 1 215 ? -8.797 2.531 -18.375 1 87.19 215 GLU B CA 1
ATOM 6256 C C . GLU B 1 215 ? -9.961 2.535 -17.391 1 87.19 215 GLU B C 1
ATOM 6258 O O . GLU B 1 215 ? -10.016 3.379 -16.484 1 87.19 215 GLU B O 1
ATOM 6263 N N . VAL B 1 216 ? -10.875 1.62 -17.578 1 87.56 216 VAL B N 1
ATOM 6264 C CA . VAL B 1 216 ? -12.047 1.588 -16.719 1 87.56 216 VAL B CA 1
ATOM 6265 C C . VAL B 1 216 ? -11.648 1.159 -15.305 1 87.56 216 VAL B C 1
ATOM 6267 O O . VAL B 1 216 ? -12.234 1.617 -14.32 1 87.56 216 VAL B O 1
ATOM 6270 N N . ASN B 1 217 ? -10.664 0.346 -15.203 1 87.06 217 ASN B N 1
ATOM 6271 C CA . ASN B 1 217 ? -10.156 -0.059 -13.898 1 87.06 217 ASN B CA 1
ATOM 6272 C C . ASN B 1 217 ? -9.508 1.11 -13.156 1 87.06 217 ASN B C 1
ATOM 6274 O O . ASN B 1 217 ? -9.68 1.251 -11.945 1 87.06 217 ASN B O 1
ATOM 6278 N N . ALA B 1 218 ? -8.805 1.857 -13.906 1 84.25 218 ALA B N 1
ATOM 6279 C CA . ALA B 1 218 ? -8.203 3.055 -13.328 1 84.25 218 ALA B CA 1
ATOM 6280 C C . ALA B 1 218 ? -9.273 4.023 -12.844 1 84.25 218 ALA B C 1
ATOM 6282 O O . ALA B 1 218 ? -9.164 4.594 -11.75 1 84.25 218 ALA B O 1
ATOM 6283 N N . SER B 1 219 ? -10.242 4.137 -13.617 1 87.06 219 SER B N 1
ATOM 6284 C CA . SER B 1 219 ? -11.352 5.02 -13.258 1 87.06 219 SER B CA 1
ATOM 6285 C C . SER B 1 219 ? -12.078 4.52 -12.016 1 87.06 219 SER B C 1
ATOM 6287 O O . SER B 1 219 ? -12.453 5.316 -11.148 1 87.06 219 SER B O 1
ATOM 6289 N N . LEU B 1 220 ? -12.289 3.291 -11.961 1 86.81 220 LEU B N 1
ATOM 6290 C CA . LEU B 1 220 ? -12.938 2.707 -10.789 1 86.81 220 LEU B CA 1
ATOM 6291 C C . LEU B 1 220 ? -12.094 2.91 -9.539 1 86.81 220 LEU B C 1
ATOM 6293 O O . LEU B 1 220 ? -12.609 3.311 -8.492 1 86.81 220 LEU B O 1
ATOM 6297 N N . SER B 1 221 ? -10.844 2.672 -9.656 1 83.94 221 SER B N 1
ATOM 6298 C CA . SER B 1 221 ? -9.93 2.846 -8.531 1 83.94 221 SER B CA 1
ATOM 6299 C C . SER B 1 221 ? -9.93 4.289 -8.039 1 83.94 221 SER B C 1
ATOM 6301 O O . SER B 1 221 ? -10 4.539 -6.836 1 83.94 221 SER B O 1
ATOM 6303 N N . ALA B 1 222 ? -9.891 5.184 -8.945 1 83.69 222 ALA B N 1
ATOM 6304 C CA . ALA B 1 222 ? -9.898 6.605 -8.609 1 83.69 222 ALA B CA 1
ATOM 6305 C C . ALA B 1 222 ? -11.211 7 -7.934 1 83.69 222 ALA B C 1
ATOM 6307 O O . ALA B 1 222 ? -11.211 7.773 -6.977 1 83.69 222 ALA B O 1
ATOM 6308 N N . SER B 1 223 ? -12.242 6.504 -8.453 1 84.81 223 SER B N 1
ATOM 6309 C CA . SER B 1 223 ? -13.562 6.84 -7.926 1 84.81 223 SER B CA 1
ATOM 6310 C C . SER B 1 223 ? -13.75 6.309 -6.508 1 84.81 223 SER B C 1
ATOM 6312 O O . SER B 1 223 ? -14.359 6.969 -5.664 1 84.81 223 SER B O 1
ATOM 6314 N N . VAL B 1 224 ? -13.281 5.18 -6.262 1 83.56 224 VAL B N 1
ATOM 6315 C CA . VAL B 1 224 ? -13.383 4.582 -4.934 1 83.56 224 VAL B CA 1
ATOM 6316 C C . VAL B 1 224 ? -12.555 5.395 -3.938 1 83.56 224 VAL B C 1
ATOM 6318 O O . VAL B 1 224 ? -13.023 5.691 -2.834 1 83.56 224 VAL B O 1
ATOM 6321 N N . VAL B 1 225 ? -11.391 5.723 -4.297 1 80.88 225 VAL B N 1
ATOM 6322 C CA . VAL B 1 225 ? -10.516 6.516 -3.436 1 80.88 225 VAL B CA 1
ATOM 6323 C C . VAL B 1 225 ? -11.18 7.855 -3.125 1 80.88 225 VAL B C 1
ATOM 6325 O O . VAL B 1 225 ? -11.203 8.289 -1.97 1 80.88 225 VAL B O 1
ATOM 6328 N N . GLU B 1 226 ? -11.641 8.469 -4.125 1 82.19 226 GLU B N 1
ATOM 6329 C CA . GLU B 1 226 ? -12.312 9.75 -3.959 1 82.19 226 GLU B CA 1
ATOM 6330 C C . GLU B 1 226 ? -13.531 9.625 -3.047 1 82.19 226 GLU B C 1
ATOM 6332 O O . GLU B 1 226 ? -13.789 10.508 -2.227 1 82.19 226 GLU B O 1
ATOM 6337 N N . TYR B 1 227 ? -14.242 8.609 -3.254 1 82.19 227 TYR B N 1
ATOM 6338 C CA . TYR B 1 227 ? -15.43 8.359 -2.445 1 82.19 227 TYR B CA 1
ATOM 6339 C C . TYR B 1 227 ? -15.07 8.242 -0.969 1 82.19 227 TYR B C 1
ATOM 6341 O O . TYR B 1 227 ? -15.703 8.867 -0.116 1 82.19 227 TYR B O 1
ATOM 6349 N N . VAL B 1 228 ? -14.086 7.57 -0.674 1 81.75 228 VAL B N 1
ATOM 6350 C CA . VAL B 1 228 ? -13.68 7.32 0.707 1 81.75 228 VAL B CA 1
ATOM 6351 C C . VAL B 1 228 ? -13.094 8.586 1.314 1 81.75 228 VAL B C 1
ATOM 6353 O O . VAL B 1 228 ? -13.414 8.953 2.449 1 81.75 228 VAL B O 1
ATOM 6356 N N . GLN B 1 229 ? -12.305 9.227 0.584 1 80.31 229 GLN B N 1
ATOM 6357 C CA . GLN B 1 229 ? -11.664 10.445 1.086 1 80.31 229 GLN B CA 1
ATOM 6358 C C . GLN B 1 229 ? -12.68 11.57 1.25 1 80.31 229 GLN B C 1
ATOM 6360 O O . GLN B 1 229 ? -12.531 12.422 2.123 1 80.31 229 GLN B O 1
ATOM 6365 N N . GLY B 1 230 ? -13.648 11.57 0.403 1 81.38 230 GLY B N 1
ATOM 6366 C CA . GLY B 1 230 ? -14.641 12.641 0.411 1 81.38 230 GLY B CA 1
ATOM 6367 C C . GLY B 1 230 ? -15.859 12.312 1.253 1 81.38 230 GLY B C 1
ATOM 6368 O O . GLY B 1 230 ? -16.781 13.125 1.357 1 81.38 230 GLY B O 1
ATOM 6369 N N . ILE B 1 231 ? -15.852 11.25 1.923 1 81.12 231 ILE B N 1
ATOM 6370 C CA . ILE B 1 231 ? -17.047 10.766 2.605 1 81.12 231 ILE B CA 1
ATOM 6371 C C . ILE B 1 231 ? -17.453 11.758 3.689 1 81.12 231 ILE B C 1
ATOM 6373 O O . ILE B 1 231 ? -18.656 11.945 3.947 1 81.12 231 ILE B O 1
ATOM 6377 N N . ALA B 1 232 ? -16.469 12.352 4.316 1 79.44 232 ALA B N 1
ATOM 6378 C CA . ALA B 1 232 ? -16.781 13.328 5.359 1 79.44 232 ALA B CA 1
ATOM 6379 C C . ALA B 1 232 ? -17.562 14.508 4.785 1 79.44 232 ALA B C 1
ATOM 6381 O O . ALA B 1 232 ? -18.531 14.969 5.398 1 79.44 232 ALA B O 1
ATOM 6382 N N . VAL B 1 233 ? -17.125 14.953 3.684 1 81.5 233 VAL B N 1
ATOM 6383 C CA . VAL B 1 233 ? -17.781 16.078 3.018 1 81.5 233 VAL B CA 1
ATOM 6384 C C . VAL B 1 233 ? -19.156 15.648 2.527 1 81.5 233 VAL B C 1
ATOM 6386 O O . VAL B 1 233 ? -20.141 16.391 2.684 1 81.5 233 VAL B O 1
ATOM 6389 N N . LEU B 1 234 ? -19.266 14.516 2.041 1 81.69 234 LEU B N 1
ATOM 6390 C CA . LEU B 1 234 ? -20.516 14.023 1.485 1 81.69 234 LEU B CA 1
ATOM 6391 C C . LEU B 1 234 ? -21.562 13.844 2.58 1 81.69 234 LEU B C 1
ATOM 6393 O O . LEU B 1 234 ? -22.75 14.141 2.373 1 81.69 234 LEU B O 1
ATOM 6397 N N . LYS B 1 235 ? -21.141 13.391 3.625 1 78.38 235 LYS B N 1
ATOM 6398 C CA . LYS B 1 235 ? -22.062 13.195 4.742 1 78.38 235 LYS B CA 1
ATOM 6399 C C . LYS B 1 235 ? -22.484 14.523 5.359 1 78.38 235 LYS B C 1
ATOM 6401 O O . LYS B 1 235 ? -23.656 14.719 5.691 1 78.38 235 LYS B O 1
ATOM 6406 N N . THR B 1 236 ? -21.547 15.375 5.531 1 77 236 THR B N 1
ATOM 6407 C CA . THR B 1 236 ? -21.812 16.656 6.172 1 77 236 THR B CA 1
ATOM 6408 C C . THR B 1 236 ? -22.75 17.516 5.309 1 77 236 THR B C 1
ATOM 6410 O O . THR B 1 236 ? -23.547 18.297 5.828 1 77 236 THR B O 1
ATOM 6413 N N . TYR B 1 237 ? -22.672 17.281 4.062 1 77.56 237 TYR B N 1
ATOM 6414 C CA . TYR B 1 237 ? -23.484 18.094 3.168 1 77.56 237 TYR B CA 1
ATOM 6415 C C . TYR B 1 237 ? -24.641 17.297 2.592 1 77.56 237 TYR B C 1
ATOM 6417 O O . TYR B 1 237 ? -25.328 17.75 1.67 1 77.56 237 TYR B O 1
ATOM 6425 N N . HIS B 1 238 ? -24.859 16.062 3.107 1 70.25 238 HIS B N 1
ATOM 6426 C CA . HIS B 1 238 ? -25.969 15.172 2.801 1 70.25 238 HIS B CA 1
ATOM 6427 C C . HIS B 1 238 ? -26.078 14.93 1.299 1 70.25 238 HIS B C 1
ATOM 6429 O O . HIS B 1 238 ? -27.156 15.07 0.722 1 70.25 238 HIS B O 1
ATOM 6435 N N . ARG B 1 239 ? -24.953 14.727 0.734 1 69.38 239 ARG B N 1
ATOM 6436 C CA . ARG B 1 239 ? -24.906 14.453 -0.698 1 69.38 239 ARG B CA 1
ATOM 6437 C C . ARG B 1 239 ? -24.406 13.039 -0.968 1 69.38 239 ARG B C 1
ATOM 6439 O O . ARG B 1 239 ? -23.672 12.812 -1.933 1 69.38 239 ARG B O 1
ATOM 6446 N N . GLY B 1 240 ? -24.688 12.25 -0.126 1 66.69 240 GLY B N 1
ATOM 6447 C CA . GLY B 1 240 ? -24.25 10.859 -0.273 1 66.69 240 GLY B CA 1
ATOM 6448 C C . GLY B 1 240 ? -24.797 10.203 -1.525 1 66.69 240 GLY B C 1
ATOM 6449 O O . GLY B 1 240 ? -24.109 9.422 -2.176 1 66.69 240 GLY B O 1
ATOM 6450 N N . ALA B 1 241 ? -25.922 10.648 -1.945 1 66.12 241 ALA B N 1
ATOM 6451 C CA . ALA B 1 241 ? -26.578 10.062 -3.105 1 66.12 241 ALA B CA 1
ATOM 6452 C C . ALA B 1 241 ? -25.828 10.391 -4.395 1 66.12 241 ALA B C 1
ATOM 6454 O O . ALA B 1 241 ? -25.75 9.562 -5.301 1 66.12 241 ALA B O 1
ATOM 6455 N N . LEU B 1 242 ? -25.281 11.562 -4.418 1 65.31 242 LEU B N 1
ATOM 6456 C CA . LEU B 1 242 ? -24.516 11.977 -5.598 1 65.31 242 LEU B CA 1
ATOM 6457 C C . LEU B 1 242 ? -23.297 11.094 -5.793 1 65.31 242 LEU B C 1
ATOM 6459 O O . LEU B 1 242 ? -23.031 10.625 -6.902 1 65.31 242 LEU B O 1
ATOM 6463 N N . ALA B 1 243 ? -22.609 10.969 -4.766 1 72.06 243 ALA B N 1
ATOM 6464 C CA . ALA B 1 243 ? -21.391 10.18 -4.836 1 72.06 243 ALA B CA 1
ATOM 6465 C C . ALA B 1 243 ? -21.688 8.727 -5.18 1 72.06 243 ALA B C 1
ATOM 6467 O O . ALA B 1 243 ? -20.953 8.094 -5.945 1 72.06 243 ALA B O 1
ATOM 6468 N N . SER B 1 244 ? -22.828 8.344 -4.758 1 75.69 244 SER B N 1
ATOM 6469 C CA . SER B 1 244 ? -23.234 6.969 -5.039 1 75.69 244 SER B CA 1
ATOM 6470 C C . SER B 1 244 ? -23.594 6.789 -6.508 1 75.69 244 SER B C 1
ATOM 6472 O O . SER B 1 244 ? -23.25 5.773 -7.117 1 75.69 244 SER B O 1
ATOM 6474 N N . LYS B 1 245 ? -24.125 7.805 -7.066 1 77.88 245 LYS B N 1
ATOM 6475 C CA . LYS B 1 245 ? -24.516 7.73 -8.469 1 77.88 245 LYS B CA 1
ATOM 6476 C C . LYS B 1 245 ? -23.297 7.719 -9.383 1 77.88 245 LYS B C 1
ATOM 6478 O O . LYS B 1 245 ? -23.25 6.977 -10.367 1 77.88 245 LYS B O 1
ATOM 6483 N N . ARG B 1 246 ? -22.359 8.484 -9.023 1 79.56 246 ARG B N 1
ATOM 6484 C CA . ARG B 1 246 ? -21.109 8.508 -9.797 1 79.56 246 ARG B CA 1
ATOM 6485 C C . ARG B 1 246 ? -20.406 7.16 -9.734 1 79.56 246 ARG B C 1
ATOM 6487 O O . ARG B 1 246 ? -19.922 6.66 -10.75 1 79.56 246 ARG B O 1
ATOM 6494 N N . LEU B 1 247 ? -20.422 6.695 -8.594 1 83.44 247 LEU B N 1
ATOM 6495 C CA . LEU B 1 247 ? -19.781 5.398 -8.414 1 83.44 247 LEU B CA 1
ATOM 6496 C C . LEU B 1 247 ? -20.516 4.312 -9.195 1 83.44 247 LEU B C 1
ATOM 6498 O O . LEU B 1 247 ? -19.875 3.461 -9.82 1 83.44 247 LEU B O 1
ATOM 6502 N N . THR B 1 248 ? -21.844 4.395 -9.273 1 85.19 248 THR B N 1
ATOM 6503 C CA . THR B 1 248 ? -22.656 3.41 -9.984 1 85.19 248 THR B CA 1
ATOM 6504 C C . THR B 1 248 ? -22.406 3.494 -11.492 1 85.19 248 THR B C 1
ATOM 6506 O O . THR B 1 248 ? -22.359 2.469 -12.172 1 85.19 248 THR B O 1
ATOM 6509 N N . ARG B 1 249 ? -22.156 4.664 -11.914 1 86.12 249 ARG B N 1
ATOM 6510 C CA . ARG B 1 249 ? -21.891 4.848 -13.336 1 86.12 249 ARG B CA 1
ATOM 6511 C C . ARG B 1 249 ? -20.562 4.215 -13.734 1 86.12 249 ARG B C 1
ATOM 6513 O O . ARG B 1 249 ? -20.469 3.541 -14.766 1 86.12 249 ARG B O 1
ATOM 6520 N N . VAL B 1 250 ? -19.609 4.43 -12.961 1 88 250 VAL B N 1
ATOM 6521 C CA . VAL B 1 250 ? -18.297 3.871 -13.242 1 88 250 VAL B CA 1
ATOM 6522 C C . VAL B 1 250 ? -18.344 2.35 -13.141 1 88 250 VAL B C 1
ATOM 6524 O O . VAL B 1 250 ? -17.719 1.647 -13.938 1 88 250 VAL B O 1
ATOM 6527 N N . ILE B 1 251 ? -19.156 1.905 -12.258 1 88.44 251 ILE B N 1
ATOM 6528 C CA . ILE B 1 251 ? -19.297 0.469 -12.047 1 88.44 251 ILE B CA 1
ATOM 6529 C C . ILE B 1 251 ? -19.984 -0.164 -13.25 1 88.44 251 ILE B C 1
ATOM 6531 O O . ILE B 1 251 ? -19.609 -1.247 -13.703 1 88.44 251 ILE B O 1
ATOM 6535 N N . ASP B 1 252 ? -20.938 0.519 -13.805 1 88.56 252 ASP B N 1
ATOM 6536 C CA . ASP B 1 252 ? -21.656 0.002 -14.961 1 88.56 252 ASP B CA 1
ATOM 6537 C C . ASP B 1 252 ? -20.75 -0.043 -16.188 1 88.56 252 ASP B C 1
ATOM 6539 O O . ASP B 1 252 ? -20.797 -1 -16.969 1 88.56 252 ASP B O 1
ATOM 6543 N N . ALA B 1 253 ? -19.969 0.973 -16.312 1 89.19 253 ALA B N 1
ATOM 6544 C CA . ALA B 1 253 ? -19.016 0.975 -17.422 1 89.19 253 ALA B CA 1
ATOM 6545 C C . ALA B 1 253 ? -18 -0.161 -17.266 1 89.19 253 ALA B C 1
ATOM 6547 O O . ALA B 1 253 ? -17.625 -0.811 -18.234 1 89.19 253 ALA B O 1
ATOM 6548 N N . TYR B 1 254 ? -17.625 -0.417 -16.094 1 90.25 254 TYR B N 1
ATOM 6549 C CA . TYR B 1 254 ? -16.688 -1.485 -15.773 1 90.25 254 TYR B CA 1
ATOM 6550 C C . TYR B 1 254 ? -17.281 -2.85 -16.109 1 90.25 254 TYR B C 1
ATOM 6552 O O . TYR B 1 254 ? -16.609 -3.697 -16.703 1 90.25 254 TYR B O 1
ATOM 6560 N N . ARG B 1 255 ? -18.531 -2.953 -15.828 1 88.94 255 ARG B N 1
ATOM 6561 C CA . ARG B 1 255 ? -19.219 -4.215 -16.062 1 88.94 255 ARG B CA 1
ATOM 6562 C C . ARG B 1 255 ? -19.266 -4.551 -17.547 1 88.94 255 ARG B C 1
ATOM 6564 O O . ARG B 1 255 ? -19.047 -5.699 -17.938 1 88.94 255 ARG B O 1
ATOM 6571 N N . ALA B 1 256 ? -19.469 -3.596 -18.328 1 89.88 256 ALA B N 1
ATOM 6572 C CA . ALA B 1 256 ? -19.594 -3.814 -19.766 1 89.88 256 ALA B CA 1
ATOM 6573 C C . ALA B 1 256 ? -18.25 -4.227 -20.375 1 89.88 256 ALA B C 1
ATOM 6575 O O . ALA B 1 256 ? -18.203 -5.145 -21.203 1 89.88 256 ALA B O 1
ATOM 6576 N N . VAL B 1 257 ? -17.25 -3.658 -19.984 1 90.06 257 VAL B N 1
ATOM 6577 C CA . VAL B 1 257 ? -15.93 -3.934 -20.531 1 90.06 257 VAL B CA 1
ATOM 6578 C C . VAL B 1 257 ? -15.445 -5.305 -20.062 1 90.06 257 VAL B C 1
ATOM 6580 O O . VAL B 1 257 ? -14.859 -6.062 -20.844 1 90.06 257 VAL B O 1
ATOM 6583 N N . ILE B 1 258 ? -15.75 -5.617 -18.906 1 88.62 258 ILE B N 1
ATOM 6584 C CA . ILE B 1 258 ? -15.32 -6.895 -18.344 1 88.62 258 ILE B CA 1
ATOM 6585 C C . ILE B 1 258 ? -16.047 -8.039 -19.047 1 88.62 258 ILE B C 1
ATOM 6587 O O . ILE B 1 258 ? -15.438 -9.062 -19.359 1 88.62 258 ILE B O 1
ATOM 6591 N N . ALA B 1 259 ? -17.344 -7.871 -19.25 1 90.12 259 ALA B N 1
ATOM 6592 C CA . ALA B 1 259 ? -18.109 -8.906 -19.938 1 90.12 259 ALA B CA 1
ATOM 6593 C C . ALA B 1 259 ? -17.531 -9.164 -21.328 1 90.12 259 ALA B C 1
ATOM 6595 O O . ALA B 1 259 ? -17.391 -10.32 -21.75 1 90.12 259 ALA B O 1
ATOM 6596 N N . ARG B 1 260 ? -17.156 -8.148 -21.953 1 87.88 260 ARG B N 1
ATOM 6597 C CA . ARG B 1 260 ? -16.562 -8.273 -23.281 1 87.88 260 ARG B CA 1
ATOM 6598 C C . ARG B 1 260 ? -15.203 -8.953 -23.203 1 87.88 260 ARG B C 1
ATOM 6600 O O . ARG B 1 260 ? -14.898 -9.844 -24 1 87.88 260 ARG B O 1
ATOM 6607 N N . MET B 1 261 ? -14.469 -8.602 -22.266 1 86.88 261 MET B N 1
ATOM 6608 C CA . MET B 1 261 ? -13.133 -9.164 -22.078 1 86.88 261 MET B CA 1
ATOM 6609 C C . MET B 1 261 ? -13.211 -10.656 -21.781 1 86.88 261 MET B C 1
ATOM 6611 O O . MET B 1 261 ? -12.484 -11.453 -22.375 1 86.88 261 MET B O 1
ATOM 6615 N N . VAL B 1 262 ? -14.125 -10.992 -20.938 1 87.81 262 VAL B N 1
ATOM 6616 C CA . VAL B 1 262 ? -14.281 -12.383 -20.531 1 87.81 262 VAL B CA 1
ATOM 6617 C C . VAL B 1 262 ? -14.727 -13.227 -21.734 1 87.81 262 VAL B C 1
ATOM 6619 O O . VAL B 1 262 ? -14.141 -14.273 -22.016 1 87.81 262 VAL B O 1
ATOM 6622 N N . ARG B 1 263 ? -15.617 -12.766 -22.484 1 87.38 263 ARG B N 1
ATOM 6623 C CA . ARG B 1 263 ? -16.172 -13.516 -23.609 1 87.38 263 ARG B CA 1
ATOM 6624 C C . ARG B 1 263 ? -15.125 -13.664 -24.719 1 87.38 263 ARG B C 1
ATOM 6626 O O . ARG B 1 263 ? -15.156 -14.641 -25.484 1 87.38 263 ARG B O 1
ATOM 6633 N N . MET B 1 264 ? -14.227 -12.812 -24.688 1 83.56 264 MET B N 1
ATOM 6634 C CA . MET B 1 264 ? -13.211 -12.852 -25.734 1 83.56 264 MET B CA 1
ATOM 6635 C C . MET B 1 264 ? -12.008 -13.672 -25.297 1 83.56 264 MET B C 1
ATOM 6637 O O . MET B 1 264 ? -11.406 -14.391 -26.094 1 83.56 264 MET B O 1
ATOM 6641 N N . THR B 1 265 ? -11.672 -13.656 -24.047 1 83 265 THR B N 1
ATOM 6642 C CA . THR B 1 265 ? -10.406 -14.234 -23.594 1 83 265 THR B CA 1
ATOM 6643 C C . THR B 1 265 ? -10.609 -15.672 -23.109 1 83 265 THR B C 1
ATOM 6645 O O . THR B 1 265 ? -9.766 -16.531 -23.344 1 83 265 THR B O 1
ATOM 6648 N N . VAL B 1 266 ? -11.766 -15.961 -22.531 1 86.88 266 VAL B N 1
ATOM 6649 C CA . VAL B 1 266 ? -11.969 -17.25 -21.891 1 86.88 266 VAL B CA 1
ATOM 6650 C C . VAL B 1 266 ? -11.969 -18.359 -22.938 1 86.88 266 VAL B C 1
ATOM 6652 O O . VAL B 1 266 ? -11.312 -19.391 -22.766 1 86.88 266 VAL B O 1
ATOM 6655 N N . PRO B 1 267 ? -12.586 -18.188 -24.078 1 86.62 267 PRO B N 1
ATOM 6656 C CA . PRO B 1 267 ? -12.555 -19.25 -25.094 1 86.62 267 PRO B CA 1
ATOM 6657 C C . PRO B 1 267 ? -11.141 -19.547 -25.594 1 86.62 267 PRO B C 1
ATOM 6659 O O . PRO B 1 267 ? -10.789 -20.703 -25.828 1 86.62 267 PRO B O 1
ATOM 6662 N N . GLY B 1 268 ? -10.367 -18.516 -25.75 1 82.94 268 GLY B N 1
ATOM 6663 C CA . GLY B 1 268 ? -9 -18.688 -26.188 1 82.94 268 GLY B CA 1
ATOM 6664 C C . GLY B 1 268 ? -8.141 -19.453 -25.203 1 82.94 268 GLY B C 1
ATOM 6665 O O . GLY B 1 268 ? -7.441 -20.406 -25.578 1 82.94 268 GLY B O 1
ATOM 6666 N N . TRP B 1 269 ? -8.289 -19.125 -24.016 1 82.5 269 TRP B N 1
ATOM 6667 C CA . TRP B 1 269 ? -7.527 -19.812 -22.969 1 82.5 269 TRP B CA 1
ATOM 6668 C C . TRP B 1 269 ? -8 -21.25 -22.797 1 82.5 269 TRP B C 1
ATOM 6670 O O . TRP B 1 269 ? -7.184 -22.156 -22.625 1 82.5 269 TRP B O 1
ATOM 6680 N N . SER B 1 270 ? -9.297 -21.406 -22.859 1 88.44 270 SER B N 1
ATOM 6681 C CA . SER B 1 270 ? -9.859 -22.75 -22.75 1 88.44 270 SER B CA 1
ATOM 6682 C C . SER B 1 270 ? -9.406 -23.625 -23.906 1 88.44 270 SER B C 1
ATOM 6684 O O . SER B 1 270 ? -9.094 -24.812 -23.703 1 88.44 270 SER B O 1
ATOM 6686 N N . ALA B 1 271 ? -9.328 -23.016 -25.016 1 87.62 271 ALA B N 1
ATOM 6687 C CA . ALA B 1 271 ? -8.859 -23.766 -26.172 1 87.62 271 ALA B CA 1
ATOM 6688 C C . ALA B 1 271 ? -7.398 -24.188 -26.016 1 87.62 271 ALA B C 1
ATOM 6690 O O . ALA B 1 271 ? -7.035 -25.328 -26.328 1 87.62 271 ALA B O 1
ATOM 6691 N N . PHE B 1 272 ? -6.609 -23.422 -25.547 1 83.06 272 PHE B N 1
ATOM 6692 C CA . PHE B 1 272 ? -5.207 -23.719 -25.281 1 83.06 272 PHE B CA 1
ATOM 6693 C C . PHE B 1 272 ? -5.074 -24.875 -24.297 1 83.06 272 PHE B C 1
ATOM 6695 O O . PHE B 1 272 ? -4.324 -25.828 -24.547 1 83.06 272 PHE B O 1
ATOM 6702 N N . THR B 1 273 ? -5.816 -24.766 -23.25 1 83.56 273 THR B N 1
ATOM 6703 C CA . THR B 1 273 ? -5.75 -25.781 -22.203 1 83.56 273 THR B CA 1
ATOM 6704 C C . THR B 1 273 ? -6.191 -27.125 -22.734 1 83.56 273 THR B C 1
ATOM 6706 O O . THR B 1 273 ? -5.566 -28.156 -22.438 1 83.56 273 THR B O 1
ATOM 6709 N N . VAL B 1 274 ? -7.188 -27.109 -23.547 1 86.38 274 VAL B N 1
ATOM 6710 C CA . VAL B 1 274 ? -7.738 -28.359 -24.062 1 86.38 274 VAL B CA 1
ATOM 6711 C C . VAL B 1 274 ? -6.785 -28.953 -25.109 1 86.38 274 VAL B C 1
ATOM 6713 O O . VAL B 1 274 ? -6.535 -30.156 -25.109 1 86.38 274 VAL B O 1
ATOM 6716 N N . VAL B 1 275 ? -6.238 -28.062 -25.875 1 84.12 275 VAL B N 1
ATOM 6717 C CA . VAL B 1 275 ? -5.352 -28.531 -26.938 1 84.12 275 VAL B CA 1
ATOM 6718 C C . VAL B 1 275 ? -4.09 -29.141 -26.328 1 84.12 275 VAL B C 1
ATOM 6720 O O . VAL B 1 275 ? -3.648 -30.219 -26.734 1 84.12 275 VAL B O 1
ATOM 6723 N N . ILE B 1 276 ? -3.598 -28.531 -25.375 1 79.88 276 ILE B N 1
ATOM 6724 C CA . ILE B 1 276 ? -2.371 -29.016 -24.75 1 79.88 276 ILE B CA 1
ATOM 6725 C C . ILE B 1 276 ? -2.648 -30.344 -24.031 1 79.88 276 ILE B C 1
ATOM 6727 O O . ILE B 1 276 ? -1.797 -31.234 -24.016 1 79.88 276 ILE B O 1
ATOM 6731 N N . GLY B 1 277 ? -3.838 -30.516 -23.484 1 77.5 277 GLY B N 1
ATOM 6732 C CA . GLY B 1 277 ? -4.211 -31.719 -22.766 1 77.5 277 GLY B CA 1
ATOM 6733 C C . GLY B 1 277 ? -4.617 -32.844 -23.688 1 77.5 277 GLY B C 1
ATOM 6734 O O . GLY B 1 277 ? -4.676 -34 -23.281 1 77.5 277 GLY B O 1
ATOM 6735 N N . ALA B 1 278 ? -4.816 -32.562 -24.984 1 79 278 ALA B N 1
ATOM 6736 C CA . ALA B 1 278 ? -5.352 -33.562 -25.906 1 79 278 ALA B CA 1
ATOM 6737 C C . ALA B 1 278 ? -4.246 -34.156 -26.781 1 79 278 ALA B C 1
ATOM 6739 O O . ALA B 1 278 ? -4.508 -34.625 -27.875 1 79 278 ALA B O 1
ATOM 6740 N N . ASN B 1 279 ? -3.086 -34.094 -26.297 1 81.38 279 ASN B N 1
ATOM 6741 C CA . ASN B 1 279 ? -1.971 -34.625 -27.078 1 81.38 279 ASN B CA 1
ATOM 6742 C C . ASN B 1 279 ? -2.15 -36.094 -27.375 1 81.38 279 ASN B C 1
ATOM 6744 O O . ASN B 1 279 ? -1.74 -36.594 -28.438 1 81.38 279 ASN B O 1
ATOM 6748 N N . MET B 1 280 ? -2.822 -36.75 -26.562 1 80.88 280 MET B N 1
ATOM 6749 C CA . MET B 1 280 ? -3.012 -38.219 -26.719 1 80.88 280 MET B CA 1
ATOM 6750 C C . MET B 1 280 ? -3.875 -38.531 -27.938 1 80.88 280 MET B C 1
ATOM 6752 O O . MET B 1 280 ? -3.676 -39.531 -28.594 1 80.88 280 MET B O 1
ATOM 6756 N N . LEU B 1 281 ? -4.75 -37.594 -28.188 1 79.25 281 LEU B N 1
ATOM 6757 C CA . LEU B 1 281 ? -5.652 -37.844 -29.312 1 79.25 281 LEU B CA 1
ATOM 6758 C C . LEU B 1 281 ? -4.914 -37.719 -30.641 1 79.25 281 LEU B C 1
ATOM 6760 O O . LEU B 1 281 ? -5.336 -38.281 -31.656 1 79.25 281 LEU B O 1
ATOM 6764 N N . SER B 1 282 ? -3.883 -36.938 -30.578 1 83.31 282 SER B N 1
ATOM 6765 C CA . SER B 1 282 ? -3.068 -36.844 -31.797 1 83.31 282 SER B CA 1
ATOM 6766 C C . SER B 1 282 ? -2.172 -38.062 -31.953 1 83.31 282 SER B C 1
ATOM 6768 O O . SER B 1 282 ? -1.89 -38.469 -33.094 1 83.31 282 SER B O 1
ATOM 6770 N N . ILE B 1 283 ? -1.802 -38.719 -30.922 1 88.62 283 ILE B N 1
ATOM 6771 C CA . ILE B 1 283 ? -0.854 -39.812 -30.922 1 88.62 283 ILE B CA 1
ATOM 6772 C C . ILE B 1 283 ? -1.575 -41.125 -31.297 1 88.62 283 ILE B C 1
ATOM 6774 O O . ILE B 1 283 ? -1.041 -41.938 -32.031 1 88.62 283 ILE B O 1
ATOM 6778 N N . LEU B 1 284 ? -2.777 -41.281 -30.969 1 86.56 284 LEU B N 1
ATOM 6779 C CA . LEU B 1 284 ? -3.506 -42.531 -31.016 1 86.56 284 LEU B CA 1
ATOM 6780 C C . LEU B 1 284 ? -3.729 -42.969 -32.438 1 86.56 284 LEU B C 1
ATOM 6782 O O . LEU B 1 284 ? -3.432 -44.125 -32.812 1 86.56 284 LEU B O 1
ATOM 6786 N N . PRO B 1 285 ? -4.277 -42.062 -33.281 1 83.5 285 PRO B N 1
ATOM 6787 C CA . PRO B 1 285 ? -4.543 -42.531 -34.625 1 83.5 285 PRO B CA 1
ATOM 6788 C C . PRO B 1 285 ? -3.271 -42.938 -35.375 1 83.5 285 PRO B C 1
ATOM 6790 O O . PRO B 1 285 ? -3.242 -43.969 -36.062 1 83.5 285 PRO B O 1
ATOM 6793 N N . PHE B 1 286 ? -2.254 -42.281 -35.188 1 88.31 286 PHE B N 1
ATOM 6794 C CA . PHE B 1 286 ? -1.019 -42.562 -35.906 1 88.31 286 PHE B CA 1
ATOM 6795 C C . PHE B 1 286 ? -0.265 -43.719 -35.25 1 88.31 286 PHE B C 1
ATOM 6797 O O . PHE B 1 286 ? 0.235 -44.594 -35.938 1 88.31 286 PHE B O 1
ATOM 6804 N N . GLY B 1 287 ? -0.121 -43.656 -33.969 1 88.12 287 GLY B N 1
ATOM 6805 C CA . GLY B 1 287 ? 0.504 -44.75 -33.25 1 88.12 287 GLY B CA 1
ATOM 6806 C C . GLY B 1 287 ? -0.214 -46.062 -33.469 1 88.12 287 GLY B C 1
ATOM 6807 O O . GLY B 1 287 ? 0.424 -47.094 -33.656 1 88.12 287 GLY B O 1
ATOM 6808 N N . GLY B 1 288 ? -1.556 -46 -33.406 1 83.94 288 GLY B N 1
ATOM 6809 C CA . GLY B 1 288 ? -2.34 -47.219 -33.656 1 83.94 288 GLY B CA 1
ATOM 6810 C C . GLY B 1 288 ? -2.158 -47.75 -35.062 1 83.94 288 GLY B C 1
ATOM 6811 O O . GLY B 1 288 ? -2.039 -48.969 -35.25 1 83.94 288 GLY B O 1
ATOM 6812 N N . TYR B 1 289 ? -2.152 -46.875 -36 1 84.69 289 TYR B N 1
ATOM 6813 C CA . TYR B 1 289 ? -1.979 -47.281 -37.406 1 84.69 289 TYR B CA 1
ATOM 6814 C C . TYR B 1 289 ? -0.625 -47.938 -37.625 1 84.69 289 TYR B C 1
ATOM 6816 O O . TYR B 1 289 ? -0.542 -49 -38.219 1 84.69 289 TYR B O 1
ATOM 6824 N N . TRP B 1 290 ? 0.453 -47.375 -37.188 1 89.69 290 TRP B N 1
ATOM 6825 C CA . TRP B 1 290 ? 1.795 -47.906 -37.375 1 89.69 290 TRP B CA 1
ATOM 6826 C C . TRP B 1 290 ? 1.997 -49.188 -36.594 1 89.69 290 TRP B C 1
ATOM 6828 O O . TRP B 1 290 ? 2.752 -50.062 -37 1 89.69 290 TRP B O 1
ATOM 6838 N N . TYR B 1 291 ? 1.324 -49.344 -35.5 1 88 291 TYR B N 1
ATOM 6839 C CA . TYR B 1 291 ? 1.378 -50.562 -34.719 1 88 291 TYR B CA 1
ATOM 6840 C C . TYR B 1 291 ? 0.719 -51.719 -35.469 1 88 291 TYR B C 1
ATOM 6842 O O . TYR B 1 291 ? 1.266 -52.812 -35.531 1 88 291 TYR B O 1
ATOM 6850 N N . LEU B 1 292 ? -0.47 -51.5 -36.062 1 84.19 292 LEU B N 1
ATOM 6851 C CA . LEU B 1 292 ? -1.212 -52.531 -36.75 1 84.19 292 LEU B CA 1
ATOM 6852 C C . LEU B 1 292 ? -0.466 -52.969 -38.031 1 84.19 292 LEU B C 1
ATOM 6854 O O . LEU B 1 292 ? -0.564 -54.125 -38.438 1 84.19 292 LEU B O 1
ATOM 6858 N N . GLN B 1 293 ? 0.268 -52 -38.562 1 85.56 293 GLN B N 1
ATOM 6859 C CA . GLN B 1 293 ? 1.06 -52.344 -39.75 1 85.56 293 GLN B CA 1
ATOM 6860 C C . GLN B 1 293 ? 2.35 -53.062 -39.375 1 85.56 293 GLN B C 1
ATOM 6862 O O . GLN B 1 293 ? 3.064 -53.562 -40.219 1 85.56 293 GLN B O 1
ATOM 6867 N N . GLY B 1 294 ? 2.715 -53.031 -38.094 1 86.69 294 GLY B N 1
ATOM 6868 C CA . GLY B 1 294 ? 3.881 -53.75 -37.594 1 86.69 294 GLY B CA 1
ATOM 6869 C C . GLY B 1 294 ? 5.137 -52.906 -37.562 1 86.69 294 GLY B C 1
ATOM 6870 O O . GLY B 1 294 ? 6.215 -53.375 -37.219 1 86.69 294 GLY B O 1
ATOM 6871 N N . SER B 1 295 ? 5 -51.656 -37.812 1 91.31 295 SER B N 1
ATOM 6872 C CA . SER B 1 295 ? 6.172 -50.812 -37.906 1 91.31 295 SER B CA 1
ATOM 6873 C C . SER B 1 295 ? 6.457 -50.125 -36.562 1 91.31 295 SER B C 1
ATOM 6875 O O . SER B 1 295 ? 7.5 -49.5 -36.406 1 91.31 295 SER B O 1
ATOM 6877 N N . LEU B 1 296 ? 5.562 -50.25 -35.594 1 91.62 296 LEU B N 1
ATOM 6878 C CA . LEU B 1 296 ? 5.73 -49.688 -34.281 1 91.62 296 LEU B CA 1
ATOM 6879 C C . LEU B 1 296 ? 5.516 -50.75 -33.188 1 91.62 296 LEU B C 1
ATOM 6881 O O . LEU B 1 296 ? 4.555 -51.5 -33.25 1 91.62 296 LEU B O 1
ATOM 6885 N N . SER B 1 297 ? 6.473 -50.719 -32.312 1 90.38 297 SER B N 1
ATOM 6886 C CA . SER B 1 297 ? 6.336 -51.688 -31.234 1 90.38 297 SER B CA 1
ATOM 6887 C C . SER B 1 297 ? 5.367 -51.188 -30.172 1 90.38 297 SER B C 1
ATOM 6889 O O . SER B 1 297 ? 5.113 -49.969 -30.078 1 90.38 297 SER B O 1
ATOM 6891 N N . LEU B 1 298 ? 4.82 -52.062 -29.359 1 87.06 298 LEU B N 1
ATOM 6892 C CA . LEU B 1 298 ? 3.85 -51.719 -28.328 1 87.06 298 LEU B CA 1
ATOM 6893 C C . LEU B 1 298 ? 4.496 -50.875 -27.25 1 87.06 298 LEU B C 1
ATOM 6895 O O . LEU B 1 298 ? 3.887 -49.906 -26.75 1 87.06 298 LEU B O 1
ATOM 6899 N N . GLU B 1 299 ? 5.668 -51.25 -26.828 1 88.62 299 GLU B N 1
ATOM 6900 C CA . GLU B 1 299 ? 6.359 -50.531 -25.75 1 88.62 299 GLU B CA 1
ATOM 6901 C C . GLU B 1 299 ? 6.637 -49.062 -26.156 1 88.62 299 GLU B C 1
ATOM 6903 O O . GLU B 1 299 ? 6.52 -48.156 -25.328 1 88.62 299 GLU B O 1
ATOM 6908 N N . LEU B 1 300 ? 6.949 -48.906 -27.438 1 90.88 300 LEU B N 1
ATOM 6909 C CA . LEU B 1 300 ? 7.207 -47.562 -27.922 1 90.88 300 LEU B CA 1
ATOM 6910 C C . LEU B 1 300 ? 5.906 -46.75 -28.016 1 90.88 300 LEU B C 1
ATOM 6912 O O . LEU B 1 300 ? 5.887 -45.562 -27.75 1 90.88 300 LEU B O 1
ATOM 6916 N N . PHE B 1 301 ? 4.879 -47.438 -28.438 1 90.06 301 PHE B N 1
ATOM 6917 C CA . PHE B 1 301 ? 3.564 -46.812 -28.516 1 90.06 301 PHE B CA 1
ATOM 6918 C C . PHE B 1 301 ? 3.119 -46.312 -27.156 1 90.06 301 PHE B C 1
ATOM 6920 O O . PHE B 1 301 ? 2.734 -45.125 -27.016 1 90.06 301 PHE B O 1
ATOM 6927 N N . VAL B 1 302 ? 3.279 -47.062 -26.141 1 88.31 302 VAL B N 1
ATOM 6928 C CA . VAL B 1 302 ? 2.869 -46.688 -24.781 1 88.31 302 VAL B CA 1
ATOM 6929 C C . VAL B 1 302 ? 3.771 -45.594 -24.234 1 88.31 302 VAL B C 1
ATOM 6931 O O . VAL B 1 302 ? 3.295 -44.656 -23.594 1 88.31 302 VAL B O 1
ATOM 6934 N N . LEU B 1 303 ? 4.969 -45.719 -24.5 1 89.19 303 LEU B N 1
ATOM 6935 C CA . LEU B 1 303 ? 5.91 -44.719 -24.062 1 89.19 303 LEU B CA 1
ATOM 6936 C C . LEU B 1 303 ? 5.531 -43.344 -24.609 1 89.19 303 LEU B C 1
ATOM 6938 O O . LEU B 1 303 ? 5.57 -42.344 -23.891 1 89.19 303 LEU B O 1
ATOM 6942 N N . CYS B 1 304 ? 5.176 -43.25 -25.859 1 89.44 304 CYS B N 1
ATOM 6943 C CA . CYS B 1 304 ? 4.789 -42 -26.484 1 89.44 304 CYS B CA 1
ATOM 6944 C C . CYS B 1 304 ? 3.531 -41.438 -25.844 1 89.44 304 CYS B C 1
ATOM 6946 O O . CYS B 1 304 ? 3.412 -40.219 -25.672 1 89.44 304 CYS B O 1
ATOM 6948 N N . LEU B 1 305 ? 2.65 -42.25 -25.5 1 87.19 305 LEU B N 1
ATOM 6949 C CA . LEU B 1 305 ? 1.431 -41.812 -24.828 1 87.19 305 LEU B CA 1
ATOM 6950 C C . LEU B 1 305 ? 1.75 -41.219 -23.469 1 87.19 305 LEU B C 1
ATOM 6952 O O . LEU B 1 305 ? 1.224 -40.156 -23.109 1 87.19 305 LEU B O 1
ATOM 6956 N N . LEU B 1 306 ? 2.615 -41.844 -22.75 1 86.56 306 LEU B N 1
ATOM 6957 C CA . LEU B 1 306 ? 2.977 -41.375 -21.406 1 86.56 306 LEU B CA 1
ATOM 6958 C C . LEU B 1 306 ? 3.766 -40.094 -21.484 1 86.56 306 LEU B C 1
ATOM 6960 O O . LEU B 1 306 ? 3.539 -39.156 -20.672 1 86.56 306 LEU B O 1
ATOM 6964 N N . LEU B 1 307 ? 4.652 -40 -22.406 1 85.75 307 LEU B N 1
ATOM 6965 C CA . LEU B 1 307 ? 5.441 -38.781 -22.578 1 85.75 307 LEU B CA 1
ATOM 6966 C C . LEU B 1 307 ? 4.555 -37.625 -22.984 1 85.75 307 LEU B C 1
ATOM 6968 O O . LEU B 1 307 ? 4.789 -36.5 -22.578 1 85.75 307 LEU B O 1
ATOM 6972 N N . GLY B 1 308 ? 3.639 -37.875 -23.844 1 79.94 308 GLY B N 1
ATOM 6973 C CA . GLY B 1 308 ? 2.695 -36.844 -24.25 1 79.94 308 GLY B CA 1
ATOM 6974 C C . GLY B 1 308 ? 1.947 -36.25 -23.078 1 79.94 308 GLY B C 1
ATOM 6975 O O . GLY B 1 308 ? 1.783 -35.031 -23.016 1 79.94 308 GLY B O 1
ATOM 6976 N N . LEU B 1 309 ? 1.588 -37 -22.141 1 78.44 309 LEU B N 1
ATOM 6977 C CA . LEU B 1 309 ? 0.894 -36.531 -20.953 1 78.44 309 LEU B CA 1
ATOM 6978 C C . LEU B 1 309 ? 1.854 -35.812 -20.016 1 78.44 309 LEU B C 1
ATOM 6980 O O . LEU B 1 309 ? 1.471 -34.812 -19.375 1 78.44 309 LEU B O 1
ATOM 6984 N N . GLY B 1 310 ? 3.035 -36.188 -20 1 76.81 310 GLY B N 1
ATOM 6985 C CA . GLY B 1 310 ? 4.016 -35.656 -19.062 1 76.81 310 GLY B CA 1
ATOM 6986 C C . GLY B 1 310 ? 4.508 -34.281 -19.438 1 76.81 310 GLY B C 1
ATOM 6987 O O . GLY B 1 310 ? 4.914 -33.5 -18.578 1 76.81 310 GLY B O 1
ATOM 6988 N N . ILE B 1 311 ? 4.449 -33.875 -20.656 1 78.56 311 ILE B N 1
ATOM 6989 C CA . ILE B 1 311 ? 5.043 -32.625 -21.094 1 78.56 311 ILE B CA 1
ATOM 6990 C C . ILE B 1 311 ? 4.02 -31.5 -20.969 1 78.56 311 ILE B C 1
ATOM 6992 O O . ILE B 1 311 ? 4.359 -30.328 -21.141 1 78.56 311 ILE B O 1
ATOM 6996 N N . THR B 1 312 ? 2.842 -31.781 -20.609 1 76 312 THR B N 1
ATOM 6997 C CA . THR B 1 312 ? 1.779 -30.781 -20.547 1 76 312 THR B CA 1
ATOM 6998 C C . THR B 1 312 ? 2.072 -29.75 -19.453 1 76 312 THR B C 1
ATOM 7000 O O . THR B 1 312 ? 1.976 -28.547 -19.688 1 76 312 THR B O 1
ATOM 7003 N N . ARG B 1 313 ? 2.539 -30.141 -18.391 1 76 313 ARG B N 1
ATOM 7004 C CA . ARG B 1 313 ? 2.744 -29.25 -17.266 1 76 313 ARG B CA 1
ATOM 7005 C C . ARG B 1 313 ? 3.867 -28.25 -17.547 1 76 313 ARG B C 1
ATOM 7007 O O . ARG B 1 313 ? 3.693 -27.047 -17.375 1 76 313 ARG B O 1
ATOM 7014 N N . PRO B 1 314 ? 4.988 -28.719 -18 1 77.56 314 PRO B N 1
ATOM 7015 C CA . PRO B 1 314 ? 6.062 -27.781 -18.312 1 77.56 314 PRO B CA 1
ATOM 7016 C C . PRO B 1 314 ? 5.672 -26.781 -19.406 1 77.56 314 PRO B C 1
ATOM 7018 O O . PRO B 1 314 ? 6.074 -25.609 -19.359 1 77.56 314 PRO B O 1
ATOM 7021 N N . LEU B 1 315 ? 4.879 -27.234 -20.281 1 76.31 315 LEU B N 1
ATOM 7022 C CA . LEU B 1 315 ? 4.457 -26.344 -21.344 1 76.31 315 LEU B CA 1
ATOM 7023 C C . LEU B 1 315 ? 3.518 -25.266 -20.812 1 76.31 315 LEU B C 1
ATOM 7025 O O . LEU B 1 315 ? 3.596 -24.109 -21.234 1 76.31 315 LEU B O 1
ATOM 7029 N N . PHE B 1 316 ? 2.762 -25.703 -19.906 1 75.12 316 PHE B N 1
ATOM 7030 C CA . PHE B 1 316 ? 1.886 -24.734 -19.25 1 75.12 316 PHE B CA 1
ATOM 7031 C C . PHE B 1 316 ? 2.697 -23.703 -18.469 1 75.12 316 PHE B C 1
ATOM 7033 O O . PHE B 1 316 ? 2.396 -22.516 -18.5 1 75.12 316 PHE B O 1
ATOM 7040 N N . ALA B 1 317 ? 3.656 -24.125 -17.812 1 75.5 317 ALA B N 1
ATOM 7041 C CA . ALA B 1 317 ? 4.508 -23.25 -17.031 1 75.5 317 ALA B CA 1
ATOM 7042 C C . ALA B 1 317 ? 5.227 -22.234 -17.922 1 75.5 317 ALA B C 1
ATOM 7044 O O . ALA B 1 317 ? 5.375 -21.062 -17.562 1 75.5 317 ALA B O 1
ATOM 7045 N N . LEU B 1 318 ? 5.602 -22.625 -19.062 1 74.81 318 LEU B N 1
ATOM 7046 C CA . LEU B 1 318 ? 6.336 -21.766 -19.984 1 74.81 318 LEU B CA 1
ATOM 7047 C C . LEU B 1 318 ? 5.426 -20.688 -20.562 1 74.81 318 LEU B C 1
ATOM 7049 O O . LEU B 1 318 ? 5.883 -19.594 -20.875 1 74.81 318 LEU B O 1
ATOM 7053 N N . ALA B 1 319 ? 4.18 -21.031 -20.656 1 71.56 319 ALA B N 1
ATOM 7054 C CA . ALA B 1 319 ? 3.227 -20.094 -21.234 1 71.56 319 ALA B CA 1
ATOM 7055 C C . ALA B 1 319 ? 3.098 -18.844 -20.344 1 71.56 319 ALA B C 1
ATOM 7057 O O . ALA B 1 319 ? 2.818 -17.75 -20.844 1 71.56 319 ALA B O 1
ATOM 7058 N N . PHE B 1 320 ? 3.457 -19 -19.109 1 70.88 320 PHE B N 1
ATOM 7059 C CA . PHE B 1 320 ? 3.254 -17.891 -18.203 1 70.88 320 PHE B CA 1
ATOM 7060 C C . PHE B 1 320 ? 4.574 -17.203 -17.891 1 70.88 320 PHE B C 1
ATOM 7062 O O . PHE B 1 320 ? 4.594 -16.141 -17.266 1 70.88 320 PHE B O 1
ATOM 7069 N N . PHE B 1 321 ? 5.586 -17.75 -18.281 1 72.75 321 PHE B N 1
ATOM 7070 C CA . PHE B 1 321 ? 6.906 -17.25 -17.922 1 72.75 321 PHE B CA 1
ATOM 7071 C C . PHE B 1 321 ? 7.129 -15.844 -18.453 1 72.75 321 PHE B C 1
ATOM 7073 O O . PHE B 1 321 ? 7.699 -14.992 -17.781 1 72.75 321 PHE B O 1
ATOM 7080 N N . GLY B 1 322 ? 6.621 -15.633 -19.656 1 70.06 322 GLY B N 1
ATOM 7081 C CA . GLY B 1 322 ? 6.805 -14.32 -20.25 1 70.06 322 GLY B CA 1
ATOM 7082 C C . GLY B 1 322 ? 6.137 -13.211 -19.469 1 70.06 322 GLY B C 1
ATOM 7083 O O . GLY B 1 322 ? 6.723 -12.148 -19.266 1 70.06 322 GLY B O 1
ATOM 7084 N N . SER B 1 323 ? 4.996 -13.445 -19.016 1 69.06 323 SER B N 1
ATOM 7085 C CA . SER B 1 323 ? 4.254 -12.445 -18.234 1 69.06 323 SER B CA 1
ATOM 7086 C C . SER B 1 323 ? 4.902 -12.195 -16.891 1 69.06 323 SER B C 1
ATOM 7088 O O . SER B 1 323 ? 4.988 -11.055 -16.438 1 69.06 323 SER B O 1
ATOM 7090 N N . LEU B 1 324 ? 5.391 -13.188 -16.328 1 72.44 324 LEU B N 1
ATOM 7091 C CA . LEU B 1 324 ? 6.051 -13.07 -15.039 1 72.44 324 LEU B CA 1
ATOM 7092 C C . LEU B 1 324 ? 7.352 -12.281 -15.164 1 72.44 324 LEU B C 1
ATOM 7094 O O . LEU B 1 324 ? 7.648 -11.43 -14.32 1 72.44 324 LEU B O 1
ATOM 7098 N N . LEU B 1 325 ? 8.016 -12.531 -16.234 1 75.62 325 LEU B N 1
ATOM 7099 C CA . LEU B 1 325 ? 9.281 -11.844 -16.453 1 75.62 325 LEU B CA 1
ATOM 7100 C C . LEU B 1 325 ? 9.07 -10.344 -16.609 1 75.62 325 LEU B C 1
ATOM 7102 O O . LEU B 1 325 ? 9.859 -9.539 -16.109 1 75.62 325 LEU B O 1
ATOM 7106 N N . ARG B 1 326 ? 8.047 -10.031 -17.219 1 73.62 326 ARG B N 1
ATOM 7107 C CA . ARG B 1 326 ? 7.754 -8.617 -17.406 1 73.62 326 ARG B CA 1
ATOM 7108 C C . ARG B 1 326 ? 7.477 -7.93 -16.078 1 73.62 326 ARG B C 1
ATOM 7110 O O . ARG B 1 326 ? 7.938 -6.812 -15.836 1 73.62 326 ARG B O 1
ATOM 7117 N N . LEU B 1 327 ? 6.789 -8.594 -15.281 1 72.75 327 LEU B N 1
ATOM 7118 C CA . LEU B 1 327 ? 6.477 -8.039 -13.969 1 72.75 327 LEU B CA 1
ATOM 7119 C C . LEU B 1 327 ? 7.746 -7.836 -13.156 1 72.75 327 LEU B C 1
ATOM 7121 O O . LEU B 1 327 ? 7.906 -6.801 -12.5 1 72.75 327 LEU B O 1
ATOM 7125 N N . ILE B 1 328 ? 8.57 -8.742 -13.266 1 80 328 ILE B N 1
ATOM 7126 C CA . ILE B 1 328 ? 9.812 -8.688 -12.508 1 80 328 ILE B CA 1
ATOM 7127 C C . ILE B 1 328 ? 10.711 -7.59 -13.07 1 80 328 ILE B C 1
ATOM 7129 O O . ILE B 1 328 ? 11.398 -6.891 -12.32 1 80 328 ILE B O 1
ATOM 7133 N N . GLN B 1 329 ? 10.641 -7.473 -14.328 1 82.44 329 GLN B N 1
ATOM 7134 C CA . GLN B 1 329 ? 11.445 -6.445 -14.984 1 82.44 329 GLN B CA 1
ATOM 7135 C C . GLN B 1 329 ? 11 -5.047 -14.562 1 82.44 329 GLN B C 1
ATOM 7137 O O . GLN B 1 329 ? 11.828 -4.145 -14.422 1 82.44 329 GLN B O 1
ATOM 7142 N N . ASP B 1 330 ? 9.805 -4.855 -14.328 1 80.56 330 ASP B N 1
ATOM 7143 C CA . ASP B 1 330 ? 9.297 -3.564 -13.875 1 80.56 330 ASP B CA 1
ATOM 7144 C C . ASP B 1 330 ? 9.812 -3.238 -12.469 1 80.56 330 ASP B C 1
ATOM 7146 O O . ASP B 1 330 ? 10.227 -2.109 -12.203 1 80.56 330 ASP B O 1
ATOM 7150 N N . SER B 1 331 ? 9.727 -4.23 -11.648 1 82.12 331 SER B N 1
ATOM 7151 C CA . SER B 1 331 ? 10.258 -4.055 -10.297 1 82.12 331 SER B CA 1
ATOM 7152 C C . SER B 1 331 ? 11.758 -3.787 -10.328 1 82.12 331 SER B C 1
ATOM 7154 O O . SER B 1 331 ? 12.25 -2.922 -9.602 1 82.12 331 SER B O 1
ATOM 7156 N N . HIS B 1 332 ? 12.406 -4.543 -11.156 1 86.62 332 HIS B N 1
ATOM 7157 C CA . HIS B 1 332 ? 13.844 -4.352 -11.305 1 86.62 332 HIS B CA 1
ATOM 7158 C C . HIS B 1 332 ? 14.164 -2.967 -11.859 1 86.62 332 HIS B C 1
ATOM 7160 O O . HIS B 1 332 ? 15.156 -2.352 -11.461 1 86.62 332 HIS B O 1
ATOM 7166 N N . GLY B 1 333 ? 13.383 -2.57 -12.758 1 85.56 333 GLY B N 1
ATOM 7167 C CA . GLY B 1 333 ? 13.562 -1.241 -13.32 1 85.56 333 GLY B CA 1
ATOM 7168 C C . GLY B 1 333 ? 13.477 -0.139 -12.281 1 85.56 333 GLY B C 1
ATOM 7169 O O . GLY B 1 333 ? 14.266 0.806 -12.305 1 85.56 333 GLY B O 1
ATOM 7170 N N . ARG B 1 334 ? 12.641 -0.234 -11.359 1 85.19 334 ARG B N 1
ATOM 7171 C CA . ARG B 1 334 ? 12.492 0.766 -10.312 1 85.19 334 ARG B CA 1
ATOM 7172 C C . ARG B 1 334 ? 13.695 0.767 -9.383 1 85.19 334 ARG B C 1
ATOM 7174 O O . ARG B 1 334 ? 14.148 1.827 -8.938 1 85.19 334 ARG B O 1
ATOM 7181 N N . VAL B 1 335 ? 14.125 -0.363 -9.102 1 86.75 335 VAL B N 1
ATOM 7182 C CA . VAL B 1 335 ? 15.328 -0.471 -8.289 1 86.75 335 VAL B CA 1
ATOM 7183 C C . VAL B 1 335 ? 16.516 0.156 -9.023 1 86.75 335 VAL B C 1
ATOM 7185 O O . VAL B 1 335 ? 17.312 0.871 -8.43 1 86.75 335 VAL B O 1
ATOM 7188 N N . GLN B 1 336 ? 16.531 -0.105 -10.289 1 86.69 336 GLN B N 1
ATOM 7189 C CA . GLN B 1 336 ? 17.609 0.445 -11.102 1 86.69 336 GLN B CA 1
ATOM 7190 C C . GLN B 1 336 ? 17.531 1.967 -11.164 1 86.69 336 GLN B C 1
ATOM 7192 O O . GLN B 1 336 ? 18.562 2.652 -11.125 1 86.69 336 GLN B O 1
ATOM 7197 N N . ASN B 1 337 ? 16.391 2.471 -11.281 1 84.5 337 ASN B N 1
ATOM 7198 C CA . ASN B 1 337 ? 16.203 3.918 -11.312 1 84.5 337 ASN B CA 1
ATOM 7199 C C . ASN B 1 337 ? 16.719 4.574 -10.039 1 84.5 337 ASN B C 1
ATOM 7201 O O . ASN B 1 337 ? 17.359 5.629 -10.094 1 84.5 337 ASN B O 1
ATOM 7205 N N . LEU B 1 338 ? 16.453 3.961 -9.008 1 86 338 LEU B N 1
ATOM 7206 C CA . LEU B 1 338 ? 16.938 4.473 -7.73 1 86 338 LEU B CA 1
ATOM 7207 C C . LEU B 1 338 ? 18.453 4.387 -7.652 1 86 338 LEU B C 1
ATOM 7209 O O . LEU B 1 338 ? 19.109 5.332 -7.207 1 86 338 LEU B O 1
ATOM 7213 N N . MET B 1 339 ? 19 3.307 -8.148 1 87.19 339 MET B N 1
ATOM 7214 C CA . MET B 1 339 ? 20.438 3.072 -8.07 1 87.19 339 MET B CA 1
ATOM 7215 C C . MET B 1 339 ? 21.188 3.982 -9.039 1 87.19 339 MET B C 1
ATOM 7217 O O . MET B 1 339 ? 22.359 4.293 -8.812 1 87.19 339 MET B O 1
ATOM 7221 N N . GLN B 1 340 ? 20.516 4.418 -10.008 1 86.44 340 GLN B N 1
ATOM 7222 C CA . GLN B 1 340 ? 21.172 5.234 -11.023 1 86.44 340 GLN B CA 1
ATOM 7223 C C . GLN B 1 340 ? 20.922 6.723 -10.773 1 86.44 340 GLN B C 1
ATOM 7225 O O . GLN B 1 340 ? 21.453 7.57 -11.5 1 86.44 340 GLN B O 1
ATOM 7230 N N . ALA B 1 341 ? 20.156 6.996 -9.789 1 84.5 341 ALA B N 1
ATOM 7231 C CA . ALA B 1 341 ? 19.922 8.398 -9.469 1 84.5 341 ALA B CA 1
ATOM 7232 C C . ALA B 1 341 ? 21.219 9.125 -9.18 1 84.5 341 ALA B C 1
ATOM 7234 O O . ALA B 1 341 ? 22.125 8.57 -8.555 1 84.5 341 ALA B O 1
ATOM 7235 N N . PRO B 1 342 ? 21.312 10.32 -9.664 1 84.31 342 PRO B N 1
ATOM 7236 C CA . PRO B 1 342 ? 22.578 11.047 -9.469 1 84.31 342 PRO B CA 1
ATOM 7237 C C . PRO B 1 342 ? 22.875 11.32 -8 1 84.31 342 PRO B C 1
ATOM 7239 O O . PRO B 1 342 ? 21.984 11.68 -7.23 1 84.31 342 PRO B O 1
ATOM 7242 N N . GLU B 1 343 ? 24.156 11.078 -7.664 1 86.69 343 GLU B N 1
ATOM 7243 C CA . GLU B 1 343 ? 24.641 11.273 -6.301 1 86.69 343 GLU B CA 1
ATOM 7244 C C . GLU B 1 343 ? 25.281 12.641 -6.133 1 86.69 343 GLU B C 1
ATOM 7246 O O . GLU B 1 343 ? 25.688 13.273 -7.113 1 86.69 343 GLU B O 1
ATOM 7251 N N . LEU B 1 344 ? 25.203 13.078 -4.836 1 82.31 344 LEU B N 1
ATOM 7252 C CA . LEU B 1 344 ? 25.953 14.289 -4.551 1 82.31 344 LEU B CA 1
ATOM 7253 C C . LEU B 1 344 ? 27.453 14.016 -4.562 1 82.31 344 LEU B C 1
ATOM 7255 O O . LEU B 1 344 ? 27.906 12.984 -4.07 1 82.31 344 LEU B O 1
ATOM 7259 N N . THR B 1 345 ? 28.188 14.844 -5.266 1 79.25 345 THR B N 1
ATOM 7260 C CA . THR B 1 345 ? 29.641 14.68 -5.324 1 79.25 345 THR B CA 1
ATOM 7261 C C . THR B 1 345 ? 30.281 15.102 -4.008 1 79.25 345 THR B C 1
ATOM 7263 O O . THR B 1 345 ? 29.953 16.141 -3.449 1 79.25 345 THR B O 1
ATOM 7266 N N . ASP B 1 346 ? 30.938 14.195 -3.387 1 79 346 ASP B N 1
ATOM 7267 C CA . ASP B 1 346 ? 31.688 14.508 -2.182 1 79 346 ASP B CA 1
ATOM 7268 C C . ASP B 1 346 ? 33.062 15.109 -2.535 1 79 346 ASP B C 1
ATOM 7270 O O . ASP B 1 346 ? 33.875 14.453 -3.174 1 79 346 ASP B O 1
ATOM 7274 N N . ALA B 1 347 ? 33.219 16.391 -2.277 1 76.44 347 ALA B N 1
ATOM 7275 C CA . ALA B 1 347 ? 34.438 17.078 -2.639 1 76.44 347 ALA B CA 1
ATOM 7276 C C . ALA B 1 347 ? 35.594 16.672 -1.721 1 76.44 347 ALA B C 1
ATOM 7278 O O . ALA B 1 347 ? 35.375 16.328 -0.562 1 76.44 347 ALA B O 1
ATOM 7279 N N . PRO B 1 348 ? 36.781 16.516 -2.383 1 73.19 348 PRO B N 1
ATOM 7280 C CA . PRO B 1 348 ? 37.938 16.281 -1.515 1 73.19 348 PRO B CA 1
ATOM 7281 C C . PRO B 1 348 ? 38.219 17.438 -0.55 1 73.19 348 PRO B C 1
ATOM 7283 O O . PRO B 1 348 ? 37.719 18.547 -0.772 1 73.19 348 PRO B O 1
ATOM 7286 N N . ALA B 1 349 ? 38.75 17.172 0.679 1 67.31 349 ALA B N 1
ATOM 7287 C CA . ALA B 1 349 ? 39 18.109 1.758 1 67.31 349 ALA B CA 1
ATOM 7288 C C . ALA B 1 349 ? 39.75 19.344 1.235 1 67.31 349 ALA B C 1
ATOM 7290 O O . ALA B 1 349 ? 40.938 19.281 0.901 1 67.31 349 ALA B O 1
ATOM 7291 N N . ALA B 1 350 ? 39.125 20.219 0.482 1 63 350 ALA B N 1
ATOM 7292 C CA . ALA B 1 350 ? 39.969 21.266 -0.112 1 63 350 ALA B CA 1
ATOM 7293 C C . ALA B 1 350 ? 39.875 22.562 0.703 1 63 350 ALA B C 1
ATOM 7295 O O . ALA B 1 350 ? 40.844 23.312 0.777 1 63 350 ALA B O 1
ATOM 7296 N N . GLY B 1 351 ? 38.656 22.891 1.367 1 72.69 351 GLY B N 1
ATOM 7297 C CA . GLY B 1 351 ? 38.625 24.219 1.951 1 72.69 351 GLY B CA 1
ATOM 7298 C C . GLY B 1 351 ? 37.875 24.266 3.271 1 72.69 351 GLY B C 1
ATOM 7299 O O . GLY B 1 351 ? 37.062 23.391 3.559 1 72.69 351 GLY B O 1
ATOM 7300 N N . LYS B 1 352 ? 38.438 25.078 4.289 1 85.94 352 LYS B N 1
ATOM 7301 C CA . LYS B 1 352 ? 37.75 25.359 5.562 1 85.94 352 LYS B CA 1
ATOM 7302 C C . LYS B 1 352 ? 37.094 26.734 5.555 1 85.94 352 LYS B C 1
ATOM 7304 O O . LYS B 1 352 ? 37.75 27.719 5.188 1 85.94 352 LYS B O 1
ATOM 7309 N N . PRO B 1 353 ? 35.906 26.797 5.859 1 92.69 353 PRO B N 1
ATOM 7310 C CA . PRO B 1 353 ? 35.25 28.094 5.902 1 92.69 353 PRO B CA 1
ATOM 7311 C C . PRO B 1 353 ? 35.938 29.078 6.863 1 92.69 353 PRO B C 1
ATOM 7313 O O . PRO B 1 353 ? 36.344 28.672 7.949 1 92.69 353 PRO B O 1
ATOM 7316 N N . ALA B 1 354 ? 36.031 30.312 6.43 1 92.44 354 ALA B N 1
ATOM 7317 C CA . ALA B 1 354 ? 36.625 31.344 7.262 1 92.44 354 ALA B CA 1
ATOM 7318 C C . ALA B 1 354 ? 35.75 31.703 8.453 1 92.44 354 ALA B C 1
ATOM 7320 O O . ALA B 1 354 ? 36.25 31.953 9.547 1 92.44 354 ALA B O 1
ATOM 7321 N N . ASP B 1 355 ? 34.531 31.797 8.289 1 94.69 355 ASP B N 1
ATOM 7322 C CA . ASP B 1 355 ? 33.531 32.094 9.312 1 94.69 355 ASP B CA 1
ATOM 7323 C C . ASP B 1 355 ? 32.188 31.531 8.906 1 94.69 355 ASP B C 1
ATOM 7325 O O . ASP B 1 355 ? 32.062 30.672 8.047 1 94.69 355 ASP B O 1
ATOM 7329 N N . SER B 1 356 ? 31.203 31.922 9.633 1 96.38 356 SER B N 1
ATOM 7330 C CA . SER B 1 356 ? 29.875 31.391 9.391 1 96.38 356 SER B CA 1
ATOM 7331 C C . SER B 1 356 ? 29.047 32.312 8.492 1 96.38 356 SER B C 1
ATOM 7333 O O . SER B 1 356 ? 27.812 32.281 8.516 1 96.38 356 SER B O 1
ATOM 7335 N N . THR B 1 357 ? 29.766 33.188 7.676 1 97.38 357 THR B N 1
ATOM 7336 C CA . THR B 1 357 ? 29.078 34.031 6.699 1 97.38 357 THR B CA 1
ATOM 7337 C C . THR B 1 357 ? 28.5 33.188 5.57 1 97.38 357 THR B C 1
ATOM 7339 O O . THR B 1 357 ? 29.156 32.281 5.078 1 97.38 357 THR B O 1
ATOM 7342 N N . VAL B 1 358 ? 27.281 33.406 5.227 1 97.69 358 VAL B N 1
ATOM 7343 C CA . VAL B 1 358 ? 26.641 32.688 4.141 1 97.69 358 VAL B CA 1
ATOM 7344 C C . VAL B 1 358 ? 26.344 33.625 2.986 1 97.69 358 VAL B C 1
ATOM 7346 O O . VAL B 1 358 ? 25.734 34.688 3.189 1 97.69 358 VAL B O 1
ATOM 7349 N N . ALA B 1 359 ? 26.781 33.25 1.803 1 97.94 359 ALA B N 1
ATOM 7350 C CA . ALA B 1 359 ? 26.547 34.125 0.635 1 97.94 359 ALA B CA 1
ATOM 7351 C C . ALA B 1 359 ? 25.828 33.344 -0.469 1 97.94 359 ALA B C 1
ATOM 7353 O O . ALA B 1 359 ? 26.266 32.25 -0.862 1 97.94 359 ALA B O 1
ATOM 7354 N N . PHE B 1 360 ? 24.672 33.844 -0.846 1 97.88 360 PHE B N 1
ATOM 7355 C CA . PHE B 1 360 ? 23.984 33.375 -2.045 1 97.88 360 PHE B CA 1
ATOM 7356 C C . PHE B 1 360 ? 24.359 34.25 -3.25 1 97.88 360 PHE B C 1
ATOM 7358 O O . PHE B 1 360 ? 24.156 35.438 -3.242 1 97.88 360 PHE B O 1
ATOM 7365 N N . GLU B 1 361 ? 24.922 33.625 -4.242 1 97.81 361 GLU B N 1
ATOM 7366 C CA . GLU B 1 361 ? 25.406 34.344 -5.406 1 97.81 361 GLU B CA 1
ATOM 7367 C C . GLU B 1 361 ? 24.734 33.875 -6.688 1 97.81 361 GLU B C 1
ATOM 7369 O O . GLU B 1 361 ? 25.172 32.875 -7.297 1 97.81 361 GLU B O 1
ATOM 7374 N N . GLY B 1 362 ? 23.719 34.625 -7.152 1 97 362 GLY B N 1
ATOM 7375 C CA . GLY B 1 362 ? 23.047 34.312 -8.391 1 97 362 GLY B CA 1
ATOM 7376 C C . GLY B 1 362 ? 22.438 32.906 -8.398 1 97 362 GLY B C 1
ATOM 7377 O O . GLY B 1 362 ? 22.594 32.156 -9.375 1 97 362 GLY B O 1
ATOM 7378 N N . VAL B 1 363 ? 21.875 32.594 -7.363 1 97.06 363 VAL B N 1
ATOM 7379 C CA . VAL B 1 363 ? 21.422 31.203 -7.172 1 97.06 363 VAL B CA 1
ATOM 7380 C C . VAL B 1 363 ? 20.156 30.969 -7.984 1 97.06 363 VAL B C 1
ATOM 7382 O O . VAL B 1 363 ? 19.172 31.703 -7.859 1 97.06 363 VAL B O 1
ATOM 7385 N N . GLY B 1 364 ? 20.172 29.984 -8.844 1 96.12 364 GLY B N 1
ATOM 7386 C CA . GLY B 1 364 ? 19.031 29.469 -9.586 1 96.12 364 GLY B CA 1
ATOM 7387 C C . GLY B 1 364 ? 18.812 27.984 -9.367 1 96.12 364 GLY B C 1
ATOM 7388 O O . GLY B 1 364 ? 19.766 27.219 -9.234 1 96.12 364 GLY B O 1
ATOM 7389 N N . PHE B 1 365 ? 17.547 27.656 -9.305 1 94.25 365 PHE B N 1
ATOM 7390 C CA . PHE B 1 365 ? 17.25 26.25 -9.055 1 94.25 365 PHE B CA 1
ATOM 7391 C C . PHE B 1 365 ? 15.891 25.859 -9.625 1 94.25 365 PHE B C 1
ATOM 7393 O O . PHE B 1 365 ? 14.961 26.672 -9.617 1 94.25 365 PHE B O 1
ATOM 7400 N N . ALA B 1 366 ? 15.836 24.719 -10.172 1 90.69 366 ALA B N 1
ATOM 7401 C CA . ALA B 1 366 ? 14.594 24.156 -10.703 1 90.69 366 ALA B CA 1
ATOM 7402 C C . ALA B 1 366 ? 14.406 22.719 -10.258 1 90.69 366 ALA B C 1
ATOM 7404 O O . ALA B 1 366 ? 15.375 21.953 -10.164 1 90.69 366 ALA B O 1
ATOM 7405 N N . TYR B 1 367 ? 13.188 22.469 -9.844 1 79.81 367 TYR B N 1
ATOM 7406 C CA . TYR B 1 367 ? 12.82 21.062 -9.688 1 79.81 367 TYR B CA 1
ATOM 7407 C C . TYR B 1 367 ? 12.414 20.453 -11.023 1 79.81 367 TYR B C 1
ATOM 7409 O O . TYR B 1 367 ? 11.305 20.688 -11.508 1 79.81 367 TYR B O 1
ATOM 7417 N N . GLY B 1 368 ? 13.234 19.656 -11.523 1 76.69 368 GLY B N 1
ATOM 7418 C CA . GLY B 1 368 ? 12.961 19.219 -12.883 1 76.69 368 GLY B CA 1
ATOM 7419 C C . GLY B 1 368 ? 12.859 20.359 -13.875 1 76.69 368 GLY B C 1
ATOM 7420 O O . GLY B 1 368 ? 13.789 21.141 -14.023 1 76.69 368 GLY B O 1
ATOM 7421 N N . ASP B 1 369 ? 11.555 20.438 -14.336 1 76.81 369 ASP B N 1
ATOM 7422 C CA . ASP B 1 369 ? 11.344 21.469 -15.344 1 76.81 369 ASP B CA 1
ATOM 7423 C C . ASP B 1 369 ? 10.695 22.703 -14.742 1 76.81 369 ASP B C 1
ATOM 7425 O O . ASP B 1 369 ? 10.438 23.688 -15.445 1 76.81 369 ASP B O 1
ATOM 7429 N N . LYS B 1 370 ? 10.539 22.75 -13.492 1 81.31 370 LYS B N 1
ATOM 7430 C CA . LYS B 1 370 ? 9.867 23.875 -12.844 1 81.31 370 LYS B CA 1
ATOM 7431 C C . LYS B 1 370 ? 10.875 24.781 -12.133 1 81.31 370 LYS B C 1
ATOM 7433 O O . LYS B 1 370 ? 11.422 24.406 -11.094 1 81.31 370 LYS B O 1
ATOM 7438 N N . ASP B 1 371 ? 11.023 25.891 -12.672 1 89.19 371 ASP B N 1
ATOM 7439 C CA . ASP B 1 371 ? 11.93 26.875 -12.086 1 89.19 371 ASP B CA 1
ATOM 7440 C C . ASP B 1 371 ? 11.352 27.438 -10.797 1 89.19 371 ASP B C 1
ATOM 7442 O O . ASP B 1 371 ? 10.188 27.844 -10.758 1 89.19 371 ASP B O 1
ATOM 7446 N N . VAL B 1 372 ? 12.125 27.453 -9.766 1 92.12 372 VAL B N 1
ATOM 7447 C CA . VAL B 1 372 ? 11.633 27.922 -8.469 1 92.12 372 VAL B CA 1
ATOM 7448 C C . VAL B 1 372 ? 12.406 29.156 -8.039 1 92.12 372 VAL B C 1
ATOM 7450 O O . VAL B 1 372 ? 11.828 30.109 -7.52 1 92.12 372 VAL B O 1
ATOM 7453 N N . LEU B 1 373 ? 13.734 29.172 -8.203 1 95.81 373 LEU B N 1
ATOM 7454 C CA . LEU B 1 373 ? 14.57 30.297 -7.816 1 95.81 373 LEU B CA 1
ATOM 7455 C C . LEU B 1 373 ? 15.266 30.891 -9.031 1 95.81 373 LEU B C 1
ATOM 7457 O O . LEU B 1 373 ? 15.711 30.172 -9.922 1 95.81 373 LEU B O 1
ATOM 7461 N N . HIS B 1 374 ? 15.266 32.25 -9.055 1 96.69 374 HIS B N 1
ATOM 7462 C CA . HIS B 1 374 ? 15.828 32.969 -10.188 1 96.69 374 HIS B CA 1
ATOM 7463 C C . HIS B 1 374 ? 16.859 34 -9.727 1 96.69 374 HIS B C 1
ATOM 7465 O O . HIS B 1 374 ? 16.5 35.094 -9.312 1 96.69 374 HIS B O 1
ATOM 7471 N N . GLU B 1 375 ? 18.078 33.719 -9.891 1 95.31 375 GLU B N 1
ATOM 7472 C CA . GLU B 1 375 ? 19.203 34.625 -9.656 1 95.31 375 GLU B CA 1
ATOM 7473 C C . GLU B 1 375 ? 19.125 35.25 -8.281 1 95.31 375 GLU B C 1
ATOM 7475 O O . GLU B 1 375 ? 19.156 36.5 -8.164 1 95.31 375 GLU B O 1
ATOM 7480 N N . VAL B 1 376 ? 19 34.5 -7.254 1 97.19 376 VAL B N 1
ATOM 7481 C CA . VAL B 1 376 ? 18.875 34.969 -5.883 1 97.19 376 VAL B CA 1
ATOM 7482 C C . VAL B 1 376 ? 20.25 35.312 -5.324 1 97.19 376 VAL B C 1
ATOM 7484 O O . VAL B 1 376 ? 21.156 34.469 -5.34 1 97.19 376 VAL B O 1
ATOM 7487 N N . SER B 1 377 ? 20.406 36.594 -4.906 1 97.69 377 SER B N 1
ATOM 7488 C CA . SER B 1 377 ? 21.703 37 -4.348 1 97.69 377 SER B CA 1
ATOM 7489 C C . SER B 1 377 ? 21.516 37.812 -3.062 1 97.69 377 SER B C 1
ATOM 7491 O O . SER B 1 377 ? 20.734 38.75 -3.029 1 97.69 377 SER B O 1
ATOM 7493 N N . PHE B 1 378 ? 22.094 37.438 -1.973 1 97.06 378 PHE B N 1
ATOM 7494 C CA . PHE B 1 378 ? 22.188 38.156 -0.716 1 97.06 378 PHE B CA 1
ATOM 7495 C C . PHE B 1 378 ? 23.188 37.531 0.224 1 97.06 378 PHE B C 1
ATOM 7497 O O . PHE B 1 378 ? 23.672 36.406 -0.033 1 97.06 378 PHE B O 1
ATOM 7504 N N . THR B 1 379 ? 23.594 38.188 1.223 1 97.38 379 THR B N 1
ATOM 7505 C CA . THR B 1 379 ? 24.594 37.688 2.16 1 97.38 379 THR B CA 1
ATOM 7506 C C . THR B 1 379 ? 24.062 37.719 3.59 1 97.38 379 THR B C 1
ATOM 7508 O O . THR B 1 379 ? 23.344 38.656 3.969 1 97.38 379 THR B O 1
ATOM 7511 N N . VAL B 1 380 ? 24.406 36.75 4.312 1 97.19 380 VAL B N 1
ATOM 7512 C CA . VAL B 1 380 ? 24.125 36.625 5.742 1 97.19 380 VAL B CA 1
ATOM 7513 C C . VAL B 1 380 ? 25.422 36.75 6.539 1 97.19 380 VAL B C 1
ATOM 7515 O O . VAL B 1 380 ? 26.188 35.781 6.605 1 97.19 380 VAL B O 1
ATOM 7518 N N . PRO B 1 381 ? 25.641 37.844 7.145 1 95.94 381 PRO B N 1
ATOM 7519 C CA . PRO B 1 381 ? 26.891 38 7.898 1 95.94 381 PRO B CA 1
ATOM 7520 C C . PRO B 1 381 ? 27 37.031 9.07 1 95.94 381 PRO B C 1
ATOM 7522 O O . PRO B 1 381 ? 25.969 36.656 9.656 1 95.94 381 PRO B O 1
ATOM 7525 N N . ALA B 1 382 ? 28.234 36.719 9.43 1 96.38 382 ALA B N 1
ATOM 7526 C CA . ALA B 1 382 ? 28.484 35.812 10.547 1 96.38 382 ALA B CA 1
ATOM 7527 C C . ALA B 1 382 ? 27.906 36.375 11.852 1 96.38 382 ALA B C 1
ATOM 7529 O O . ALA B 1 382 ? 28.047 37.562 12.141 1 96.38 382 ALA B O 1
ATOM 7530 N N . GLY B 1 383 ? 27.156 35.5 12.516 1 94.12 383 GLY B N 1
ATOM 7531 C CA . GLY B 1 383 ? 26.625 35.875 13.828 1 94.12 383 GLY B CA 1
ATOM 7532 C C . GLY B 1 383 ? 25.391 36.75 13.75 1 94.12 383 GLY B C 1
ATOM 7533 O O . GLY B 1 383 ? 24.953 37.281 14.758 1 94.12 383 GLY B O 1
ATOM 7534 N N . SER B 1 384 ? 24.859 36.844 12.547 1 94.38 384 SER B N 1
ATOM 7535 C CA . SER B 1 384 ? 23.688 37.688 12.375 1 94.38 384 SER B CA 1
ATOM 7536 C C . SER B 1 384 ? 22.406 36.875 12.289 1 94.38 384 SER B C 1
ATOM 7538 O O . SER B 1 384 ? 22.469 35.656 12.148 1 94.38 384 SER B O 1
ATOM 7540 N N . PHE B 1 385 ? 21.328 37.594 12.477 1 94.12 385 PHE B N 1
ATOM 7541 C CA . PHE B 1 385 ? 20 37 12.352 1 94.12 385 PHE B CA 1
ATOM 7542 C C . PHE B 1 385 ? 19.312 37.531 11.094 1 94.12 385 PHE B C 1
ATOM 7544 O O . PHE B 1 385 ? 18.984 38.719 11 1 94.12 385 PHE B O 1
ATOM 7551 N N . THR B 1 386 ? 19.125 36.625 10.125 1 95.12 386 THR B N 1
ATOM 7552 C CA . THR B 1 386 ? 18.484 36.969 8.867 1 95.12 386 THR B CA 1
ATOM 7553 C C . THR B 1 386 ? 17.156 36.219 8.719 1 95.12 386 THR B C 1
ATOM 7555 O O . THR B 1 386 ? 17.094 35 8.883 1 95.12 386 THR B O 1
ATOM 7558 N N . ALA B 1 387 ? 16.078 36.906 8.422 1 93.81 387 ALA B N 1
ATOM 7559 C CA . ALA B 1 387 ? 14.766 36.344 8.195 1 93.81 387 ALA B CA 1
ATOM 7560 C C . ALA B 1 387 ? 14.422 36.344 6.707 1 93.81 387 ALA B C 1
ATOM 7562 O O . ALA B 1 387 ? 14.711 37.312 5.996 1 93.81 387 ALA B O 1
ATOM 7563 N N . ILE B 1 388 ? 13.945 35.219 6.254 1 94 388 ILE B N 1
ATOM 7564 C CA . ILE B 1 388 ? 13.445 35.125 4.891 1 94 388 ILE B CA 1
ATOM 7565 C C . ILE B 1 388 ? 11.914 35.062 4.902 1 94 388 ILE B C 1
ATOM 7567 O O . ILE B 1 388 ? 11.312 34.219 5.539 1 94 388 ILE B O 1
ATOM 7571 N N . VAL B 1 389 ? 11.297 36.062 4.23 1 90.75 389 VAL B N 1
ATOM 7572 C CA . VAL B 1 389 ? 9.844 36.156 4.23 1 90.75 389 VAL B CA 1
ATOM 7573 C C . VAL B 1 389 ? 9.328 36.281 2.799 1 90.75 389 VAL B C 1
ATOM 7575 O O . VAL B 1 389 ? 10.102 36.531 1.876 1 90.75 389 VAL B O 1
ATOM 7578 N N . GLY B 1 390 ? 8.133 36.031 2.605 1 87.94 390 GLY B N 1
ATOM 7579 C CA . GLY B 1 390 ? 7.484 36.094 1.306 1 87.94 390 GLY B CA 1
ATOM 7580 C C . GLY B 1 390 ? 6.234 35.25 1.212 1 87.94 390 GLY B C 1
ATOM 7581 O O . GLY B 1 390 ? 5.934 34.469 2.121 1 87.94 390 GLY B O 1
ATOM 7582 N N . PRO B 1 391 ? 5.523 35.438 0.161 1 81.25 391 PRO B N 1
ATOM 7583 C CA . PRO B 1 391 ? 4.316 34.656 -0.022 1 81.25 391 PRO B CA 1
ATOM 7584 C C . PRO B 1 391 ? 4.617 33.156 -0.174 1 81.25 391 PRO B C 1
ATOM 7586 O O . PRO B 1 391 ? 5.773 32.781 -0.393 1 81.25 391 PRO B O 1
ATOM 7589 N N . SER B 1 392 ? 3.609 32.375 0.066 1 76.25 392 SER B N 1
ATOM 7590 C CA . SER B 1 392 ? 3.76 30.922 -0.134 1 76.25 392 SER B CA 1
ATOM 7591 C C . SER B 1 392 ? 4.207 30.609 -1.557 1 76.25 392 SER B C 1
ATOM 7593 O O . SER B 1 392 ? 3.723 31.219 -2.516 1 76.25 392 SER B O 1
ATOM 7595 N N . GLY B 1 393 ? 5.125 29.719 -1.706 1 78.5 393 GLY B N 1
ATOM 7596 C CA . GLY B 1 393 ? 5.602 29.312 -3.021 1 78.5 393 GLY B CA 1
ATOM 7597 C C . GLY B 1 393 ? 6.711 30.203 -3.551 1 78.5 393 GLY B C 1
ATOM 7598 O O . GLY B 1 393 ? 7.203 30 -4.66 1 78.5 393 GLY B O 1
ATOM 7599 N N . ALA B 1 394 ? 7.082 31.141 -2.74 1 86.75 394 ALA B N 1
ATOM 7600 C CA . ALA B 1 394 ? 8.094 32.094 -3.209 1 86.75 394 ALA B CA 1
ATOM 7601 C C . ALA B 1 394 ? 9.469 31.438 -3.279 1 86.75 394 ALA B C 1
ATOM 7603 O O . ALA B 1 394 ? 10.391 31.984 -3.883 1 86.75 394 ALA B O 1
ATOM 7604 N N . GLY B 1 395 ? 9.633 30.219 -2.727 1 89.19 395 GLY B N 1
ATOM 7605 C CA . GLY B 1 395 ? 10.898 29.516 -2.807 1 89.19 395 GLY B CA 1
ATOM 7606 C C . GLY B 1 395 ? 11.68 29.531 -1.503 1 89.19 395 GLY B C 1
ATOM 7607 O O . GLY B 1 395 ? 12.852 29.141 -1.469 1 89.19 395 GLY B O 1
ATOM 7608 N N . LYS B 1 396 ? 11.102 29.938 -0.429 1 90.44 396 LYS B N 1
ATOM 7609 C CA . LYS B 1 396 ? 11.758 30.109 0.863 1 90.44 396 LYS B CA 1
ATOM 7610 C C . LYS B 1 396 ? 12.359 28.797 1.353 1 90.44 396 LYS B C 1
ATOM 7612 O O . LYS B 1 396 ? 13.547 28.734 1.694 1 90.44 396 LYS B O 1
ATOM 7617 N N . SER B 1 397 ? 11.547 27.719 1.36 1 87.31 397 SER B N 1
ATOM 7618 C CA . SER B 1 397 ? 12.008 26.422 1.835 1 87.31 397 SER B CA 1
ATOM 7619 C C . SER B 1 397 ? 13.078 25.844 0.916 1 87.31 397 SER B C 1
ATOM 7621 O O . SER B 1 397 ? 14 25.156 1.375 1 87.31 397 SER B O 1
ATOM 7623 N N . THR B 1 398 ? 12.961 26.109 -0.376 1 89.88 398 THR B N 1
ATOM 7624 C CA . THR B 1 398 ? 13.961 25.656 -1.339 1 89.88 398 THR B CA 1
ATOM 7625 C C . THR B 1 398 ? 15.32 26.266 -1.035 1 89.88 398 THR B C 1
ATOM 7627 O O . THR B 1 398 ? 16.344 25.594 -1.085 1 89.88 398 THR B O 1
ATOM 7630 N N . LEU B 1 399 ? 15.258 27.484 -0.709 1 93.06 399 LEU B N 1
ATOM 7631 C CA . LEU B 1 399 ? 16.5 28.203 -0.388 1 93.06 399 LEU B CA 1
ATOM 7632 C C . LEU B 1 399 ? 17.172 27.578 0.825 1 93.06 399 LEU B C 1
ATOM 7634 O O . LEU B 1 399 ? 18.391 27.375 0.821 1 93.06 399 LEU B O 1
ATOM 7638 N N . ALA B 1 400 ? 16.422 27.281 1.841 1 90.81 400 ALA B N 1
ATOM 7639 C CA . ALA B 1 400 ? 16.938 26.672 3.057 1 90.81 400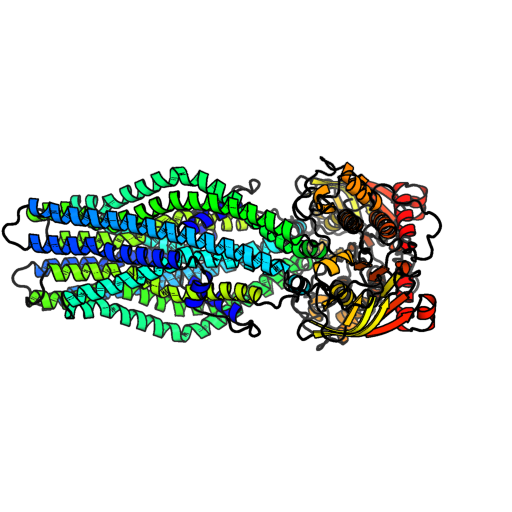 ALA B CA 1
ATOM 7640 C C . ALA B 1 400 ? 17.531 25.297 2.768 1 90.81 400 ALA B C 1
ATOM 7642 O O . ALA B 1 400 ? 18.578 24.922 3.299 1 90.81 400 ALA B O 1
ATOM 7643 N N . GLN B 1 401 ? 16.922 24.609 1.956 1 88.75 401 GLN B N 1
ATOM 7644 C CA . GLN B 1 401 ? 17.359 23.266 1.622 1 88.75 401 GLN B CA 1
ATOM 7645 C C . GLN B 1 401 ? 18.641 23.281 0.804 1 88.75 401 GLN B C 1
ATOM 7647 O O . GLN B 1 401 ? 19.484 22.391 0.936 1 88.75 401 GLN B O 1
ATOM 7652 N N . LEU B 1 402 ? 18.781 24.266 -0.056 1 91.62 402 LEU B N 1
ATOM 7653 C CA . LEU B 1 402 ? 20 24.406 -0.852 1 91.62 402 LEU B CA 1
ATOM 7654 C C . LEU B 1 402 ? 21.188 24.766 0.032 1 91.62 402 LEU B C 1
ATOM 7656 O O . LEU B 1 402 ? 22.297 24.281 -0.199 1 91.62 402 LEU B O 1
ATOM 7660 N N . LEU B 1 403 ? 20.891 25.578 0.997 1 92.19 403 LEU B N 1
ATOM 7661 C CA . LEU B 1 403 ? 21.938 25.938 1.941 1 92.19 403 LEU B CA 1
ATOM 7662 C C . LEU B 1 403 ? 22.453 24.703 2.68 1 92.19 403 LEU B C 1
ATOM 7664 O O . LEU B 1 403 ? 23.656 24.547 2.865 1 92.19 403 LEU B O 1
ATOM 7668 N N . ALA B 1 404 ? 21.5 23.859 3.049 1 88.44 404 ALA B N 1
ATOM 7669 C CA . ALA B 1 404 ? 21.859 22.625 3.738 1 88.44 404 ALA B CA 1
ATOM 7670 C C . ALA B 1 404 ? 22.359 21.578 2.75 1 88.44 404 ALA B C 1
ATOM 7672 O O . ALA B 1 404 ? 22.625 20.438 3.135 1 88.44 404 ALA B O 1
ATOM 7673 N N . ARG B 1 405 ? 22.391 21.906 1.485 1 88.62 405 ARG B N 1
ATOM 7674 C CA . ARG B 1 405 ? 22.828 21.078 0.368 1 88.62 405 ARG B CA 1
ATOM 7675 C C . ARG B 1 405 ? 22 19.797 0.273 1 88.62 405 ARG B C 1
ATOM 7677 O O . ARG B 1 405 ? 22.562 18.719 0.079 1 88.62 405 ARG B O 1
ATOM 7684 N N . PHE B 1 406 ? 20.781 19.984 0.592 1 84.62 406 PHE B N 1
ATOM 7685 C CA . PHE B 1 406 ? 19.875 18.891 0.26 1 84.62 406 PHE B CA 1
ATOM 7686 C C . PHE B 1 406 ? 19.812 18.688 -1.248 1 84.62 406 PHE B C 1
ATOM 7688 O O . PHE B 1 406 ? 19.469 17.594 -1.714 1 84.62 406 PHE B O 1
ATOM 7695 N N . TRP B 1 407 ? 20.031 19.781 -1.928 1 86.88 407 TRP B N 1
ATOM 7696 C CA . TRP B 1 407 ? 20.25 19.844 -3.369 1 86.88 407 TRP B CA 1
ATOM 7697 C C . TRP B 1 407 ? 21.469 20.719 -3.697 1 86.88 407 TRP B C 1
ATOM 7699 O O . TRP B 1 407 ? 21.828 21.594 -2.918 1 86.88 407 TRP B O 1
ATOM 7709 N N . ASP B 1 408 ? 21.984 20.391 -4.852 1 89.56 408 ASP B N 1
ATOM 7710 C CA . ASP B 1 408 ? 22.953 21.344 -5.363 1 89.56 408 ASP B CA 1
ATOM 7711 C C . ASP B 1 408 ? 22.281 22.422 -6.207 1 89.56 408 ASP B C 1
ATOM 7713 O O . ASP B 1 408 ? 21.266 22.156 -6.855 1 89.56 408 ASP B O 1
ATOM 7717 N N . VAL B 1 409 ? 22.844 23.562 -6.164 1 92.75 409 VAL B N 1
ATOM 7718 C CA . VAL B 1 409 ? 22.297 24.688 -6.93 1 92.75 409 VAL B CA 1
ATOM 7719 C C . VAL B 1 409 ? 22.469 24.422 -8.422 1 92.75 409 VAL B C 1
ATOM 7721 O O . VAL B 1 409 ? 23.406 23.734 -8.836 1 92.75 409 VAL B O 1
ATOM 7724 N N . GLY B 1 410 ? 21.516 24.891 -9.227 1 90.19 410 GLY B N 1
ATOM 7725 C CA . GLY B 1 410 ? 21.625 24.781 -10.672 1 90.19 410 GLY B CA 1
ATOM 7726 C C . GLY B 1 410 ? 22.531 25.828 -11.289 1 90.19 410 GLY B C 1
ATOM 7727 O O . GLY B 1 410 ? 23.312 25.516 -12.188 1 90.19 410 GLY B O 1
ATOM 7728 N N . ARG B 1 411 ? 22.344 26.984 -10.922 1 94.69 411 ARG B N 1
ATOM 7729 C CA . ARG B 1 411 ? 23.156 28.125 -11.336 1 94.69 411 ARG B CA 1
ATOM 7730 C C . ARG B 1 411 ? 23.609 28.938 -10.133 1 94.69 411 ARG B C 1
ATOM 7732 O O . ARG B 1 411 ? 22.938 28.953 -9.102 1 94.69 411 ARG B O 1
ATOM 7739 N N . GLY B 1 412 ? 24.766 29.516 -10.273 1 96.5 412 GLY B N 1
ATOM 7740 C CA . GLY B 1 412 ? 25.297 30.297 -9.18 1 96.5 412 GLY B CA 1
ATOM 7741 C C . GLY B 1 412 ? 26 29.469 -8.125 1 96.5 412 GLY B C 1
ATOM 7742 O O . GLY B 1 412 ? 26.562 28.422 -8.438 1 96.5 412 GLY B O 1
ATOM 7743 N N . ALA B 1 413 ? 26.078 30.078 -6.898 1 96.44 413 ALA B N 1
ATOM 7744 C CA . ALA B 1 413 ? 26.797 29.375 -5.84 1 96.44 413 ALA B CA 1
ATOM 7745 C C . ALA B 1 413 ? 26.328 29.828 -4.461 1 96.44 413 ALA B C 1
ATOM 7747 O O . ALA B 1 413 ? 25.891 30.953 -4.289 1 96.44 413 ALA B O 1
ATOM 7748 N N . ILE B 1 414 ? 26.375 28.953 -3.594 1 96.5 414 ILE B N 1
ATOM 7749 C CA . ILE B 1 414 ? 26.219 29.234 -2.172 1 96.5 414 ILE B CA 1
ATOM 7750 C C . ILE B 1 414 ? 27.531 29 -1.442 1 96.5 414 ILE B C 1
ATOM 7752 O O . ILE B 1 414 ? 28.156 27.953 -1.595 1 96.5 414 ILE B O 1
ATOM 7756 N N . ARG B 1 415 ? 27.922 30.031 -0.714 1 96.19 415 ARG B N 1
ATOM 7757 C CA . ARG B 1 415 ? 29.219 29.938 -0.054 1 96.19 415 ARG B CA 1
ATOM 7758 C C . ARG B 1 415 ? 29.078 30.109 1.456 1 96.19 415 ARG B C 1
ATOM 7760 O O . ARG B 1 415 ? 28.266 30.906 1.925 1 96.19 415 ARG B O 1
ATOM 7767 N N . ILE B 1 416 ? 29.828 29.359 2.191 1 95.94 416 ILE B N 1
ATOM 7768 C CA . ILE B 1 416 ? 29.969 29.516 3.635 1 95.94 416 ILE B CA 1
ATOM 7769 C C . ILE B 1 416 ? 31.406 29.922 3.967 1 95.94 416 ILE B C 1
ATOM 7771 O O . ILE B 1 416 ? 32.344 29.203 3.645 1 95.94 416 ILE B O 1
ATOM 7775 N N . GLY B 1 417 ? 31.516 31.016 4.582 1 95.69 417 GLY B N 1
ATOM 7776 C CA . GLY B 1 417 ? 32.844 31.516 4.867 1 95.69 417 GLY B CA 1
ATOM 7777 C C . GLY B 1 417 ? 33.719 31.641 3.629 1 95.69 417 GLY B C 1
ATOM 7778 O O . GLY B 1 417 ? 34.906 31.281 3.648 1 95.69 417 GLY B O 1
ATOM 7779 N N . GLY B 1 418 ? 33.062 31.859 2.576 1 94.31 418 GLY B N 1
ATOM 7780 C CA . GLY B 1 418 ? 33.812 32.094 1.338 1 94.31 418 GLY B CA 1
ATOM 7781 C C . GLY B 1 418 ? 34 30.812 0.526 1 94.31 418 GLY B C 1
ATOM 7782 O O . GLY B 1 418 ? 34.438 30.875 -0.625 1 94.31 418 GLY B O 1
ATOM 7783 N N . VAL B 1 419 ? 33.656 29.719 1.008 1 94.31 419 VAL B N 1
ATOM 7784 C CA . VAL B 1 419 ? 33.875 28.469 0.31 1 94.31 419 VAL B CA 1
ATOM 7785 C C . VAL B 1 419 ? 32.531 27.953 -0.248 1 94.31 419 VAL B C 1
ATOM 7787 O O . VAL B 1 419 ? 31.531 27.875 0.471 1 94.31 419 VAL B O 1
ATOM 7790 N N . ASP B 1 420 ? 32.594 27.578 -1.496 1 93.81 420 ASP B N 1
ATOM 7791 C CA . ASP B 1 420 ? 31.422 26.984 -2.113 1 93.81 420 ASP B CA 1
ATOM 7792 C C . ASP B 1 420 ? 31.031 25.688 -1.403 1 93.81 420 ASP B C 1
ATOM 7794 O O . ASP B 1 420 ? 31.875 24.844 -1.129 1 93.81 420 ASP B O 1
ATOM 7798 N N . VAL B 1 421 ? 29.781 25.578 -1.1 1 91.94 421 VAL B N 1
ATOM 7799 C CA . VAL B 1 421 ? 29.297 24.422 -0.348 1 91.94 421 VAL B CA 1
ATOM 7800 C C . VAL B 1 421 ? 29.609 23.141 -1.117 1 91.94 421 VAL B C 1
ATOM 7802 O O . VAL B 1 421 ? 29.766 22.078 -0.52 1 91.94 421 VAL B O 1
ATOM 7805 N N . ARG B 1 422 ? 29.734 23.094 -2.51 1 91.31 422 ARG B N 1
ATOM 7806 C CA . ARG B 1 422 ? 30.031 21.938 -3.354 1 91.31 422 ARG B CA 1
ATOM 7807 C C . ARG B 1 422 ? 31.5 21.531 -3.232 1 91.31 422 ARG B C 1
ATOM 7809 O O . ARG B 1 422 ? 31.859 20.406 -3.58 1 91.31 422 ARG B O 1
ATOM 7816 N N . ALA B 1 423 ? 32.188 22.469 -2.648 1 89.94 423 ALA B N 1
ATOM 7817 C CA . ALA B 1 423 ? 33.594 22.203 -2.498 1 89.94 423 ALA B CA 1
ATOM 7818 C C . ALA B 1 423 ? 33.938 21.719 -1.089 1 89.94 423 ALA B C 1
ATOM 7820 O O . ALA B 1 423 ? 35.062 21.359 -0.792 1 89.94 423 ALA B O 1
ATOM 7821 N N . LEU B 1 424 ? 33 21.625 -0.218 1 88.88 424 LEU B N 1
ATOM 7822 C CA . LEU B 1 424 ? 33.156 21.078 1.127 1 88.88 424 LEU B CA 1
ATOM 7823 C C . LEU B 1 424 ? 32.781 19.609 1.168 1 88.88 424 LEU B C 1
ATOM 7825 O O . LEU B 1 424 ? 31.797 19.188 0.554 1 88.88 424 LEU B O 1
ATOM 7829 N N . PRO B 1 425 ? 33.688 18.875 1.877 1 85.81 425 PRO B N 1
ATOM 7830 C CA . PRO B 1 425 ? 33.219 17.5 2.117 1 85.81 425 PRO B CA 1
ATOM 7831 C C . PRO B 1 425 ? 31.844 17.484 2.801 1 85.81 425 PRO B C 1
ATOM 7833 O O . PRO B 1 425 ? 31.562 18.297 3.678 1 85.81 425 PRO B O 1
ATOM 7836 N N . LEU B 1 426 ? 31.047 16.562 2.486 1 81.38 426 LEU B N 1
ATOM 7837 C CA . LEU B 1 426 ? 29.672 16.5 2.963 1 81.38 426 LEU B CA 1
ATOM 7838 C C . LEU B 1 426 ? 29.625 16.469 4.488 1 81.38 426 LEU B C 1
ATOM 7840 O O . LEU B 1 426 ? 28.75 17.094 5.098 1 81.38 426 LEU B O 1
ATOM 7844 N N . GLY B 1 427 ? 30.5 15.703 5.07 1 80.25 427 GLY B N 1
ATOM 7845 C CA . GLY B 1 427 ? 30.578 15.672 6.523 1 80.25 427 GLY B CA 1
ATOM 7846 C C . GLY B 1 427 ? 30.828 17.031 7.141 1 80.25 427 GLY B C 1
ATOM 7847 O O . GLY B 1 427 ? 30.188 17.406 8.125 1 80.25 427 GLY B O 1
ATOM 7848 N N . ASP B 1 428 ? 31.719 17.75 6.52 1 84.56 428 ASP B N 1
ATOM 7849 C CA . ASP B 1 428 ? 32.062 19.078 6.996 1 84.56 428 ASP B CA 1
ATOM 7850 C C . ASP B 1 428 ? 30.938 20.062 6.758 1 84.56 428 ASP B C 1
ATOM 7852 O O . ASP B 1 428 ? 30.672 20.938 7.594 1 84.56 428 ASP B O 1
ATOM 7856 N N . MET B 1 429 ? 30.391 19.922 5.66 1 85.38 429 MET B N 1
ATOM 7857 C CA . MET B 1 429 ? 29.25 20.781 5.332 1 85.38 429 MET B CA 1
ATOM 7858 C C . MET B 1 429 ? 28.125 20.609 6.34 1 85.38 429 MET B C 1
ATOM 7860 O O . MET B 1 429 ? 27.562 21.578 6.832 1 85.38 429 MET B O 1
ATOM 7864 N N . HIS B 1 430 ? 27.906 19.422 6.707 1 82.69 430 HIS B N 1
ATOM 7865 C CA . HIS B 1 430 ? 26.797 19.141 7.609 1 82.69 430 HIS B CA 1
ATOM 7866 C C . HIS B 1 430 ? 27.125 19.562 9.039 1 82.69 430 HIS B C 1
ATOM 7868 O O . HIS B 1 430 ? 26.219 19.859 9.828 1 82.69 430 HIS B O 1
ATOM 7874 N N . ARG B 1 431 ? 28.359 19.641 9.336 1 86.31 431 ARG B N 1
ATOM 7875 C CA . ARG B 1 431 ? 28.766 20.094 10.656 1 86.31 431 ARG B CA 1
ATOM 7876 C C . ARG B 1 431 ? 28.562 21.609 10.805 1 86.31 431 ARG B C 1
ATOM 7878 O O . ARG B 1 431 ? 28.438 22.109 11.922 1 86.31 431 ARG B O 1
ATOM 7885 N N . GLN B 1 432 ? 28.453 22.219 9.688 1 90.44 432 GLN B N 1
ATOM 7886 C CA . GLN B 1 432 ? 28.359 23.672 9.703 1 90.44 432 GLN B CA 1
ATOM 7887 C C . GLN B 1 432 ? 26.922 24.125 9.914 1 90.44 432 GLN B C 1
ATOM 7889 O O . GLN B 1 432 ? 26.672 25.234 10.375 1 90.44 432 GLN B O 1
ATOM 7894 N N . VAL B 1 433 ? 26.031 23.234 9.602 1 92.44 433 VAL B N 1
ATOM 7895 C CA . VAL B 1 433 ? 24.656 23.688 9.562 1 92.44 433 VAL B CA 1
ATOM 7896 C C . VAL B 1 433 ? 23.781 22.766 10.406 1 92.44 433 VAL B C 1
ATOM 7898 O O . VAL B 1 433 ? 23.875 21.547 10.297 1 92.44 433 VAL B O 1
ATOM 7901 N N . ALA B 1 434 ? 23.016 23.281 11.336 1 91.62 434 ALA B N 1
ATOM 7902 C CA . ALA B 1 434 ? 21.922 22.594 12.008 1 91.62 434 ALA B CA 1
ATOM 7903 C C . ALA B 1 434 ? 20.578 23 11.422 1 91.62 434 ALA B C 1
ATOM 7905 O O . ALA B 1 434 ? 20.281 24.203 11.305 1 91.62 434 ALA B O 1
ATOM 7906 N N . TYR B 1 435 ? 19.812 22.047 11 1 89.81 435 TYR B N 1
ATOM 7907 C CA . TYR B 1 435 ? 18.547 22.297 10.32 1 89.81 435 TYR B CA 1
ATOM 7908 C C . TYR B 1 435 ? 17.359 21.828 11.156 1 89.81 435 TYR B C 1
ATOM 7910 O O . TYR B 1 435 ? 17.25 20.641 11.461 1 89.81 435 TYR B O 1
ATOM 7918 N N . VAL B 1 436 ? 16.562 22.688 11.594 1 88.88 436 VAL B N 1
ATOM 7919 C CA . VAL B 1 436 ? 15.32 22.375 12.289 1 88.88 436 VAL B CA 1
ATOM 7920 C C . VAL B 1 436 ? 14.156 22.406 11.297 1 88.88 436 VAL B C 1
ATOM 7922 O O . VAL B 1 436 ? 13.711 23.469 10.883 1 88.88 436 VAL B O 1
ATOM 7925 N N . MET B 1 437 ? 13.672 21.297 11.039 1 83.75 437 MET B N 1
ATOM 7926 C CA . MET B 1 437 ? 12.664 21.141 9.992 1 83.75 437 MET B CA 1
ATOM 7927 C C . MET B 1 437 ? 11.266 21.375 10.555 1 83.75 437 MET B C 1
ATOM 7929 O O . MET B 1 437 ? 11.055 21.312 11.766 1 83.75 437 MET B O 1
ATOM 7933 N N . GLN B 1 438 ? 10.383 21.562 9.547 1 74.62 438 GLN B N 1
ATOM 7934 C CA . GLN B 1 438 ? 8.977 21.703 9.891 1 74.62 438 GLN B CA 1
ATOM 7935 C C . GLN B 1 438 ? 8.383 20.391 10.383 1 74.62 438 GLN B C 1
ATOM 7937 O O . GLN B 1 438 ? 7.707 20.359 11.414 1 74.62 438 GLN B O 1
ATOM 7942 N N . ASP B 1 439 ? 8.68 19.312 9.68 1 78.38 439 ASP B N 1
ATOM 7943 C CA . ASP B 1 439 ? 8.234 17.984 10.055 1 78.38 439 ASP B CA 1
ATOM 7944 C C . ASP B 1 439 ? 9.32 17.219 10.812 1 78.38 439 ASP B C 1
ATOM 7946 O O . ASP B 1 439 ? 10.398 16.969 10.273 1 78.38 439 ASP B O 1
ATOM 7950 N N . VAL B 1 440 ? 9.016 16.891 12.109 1 85.38 440 VAL B N 1
ATOM 7951 C CA . VAL B 1 440 ? 10.016 16.281 12.969 1 85.38 440 VAL B CA 1
ATOM 7952 C C . VAL B 1 440 ? 9.898 14.758 12.906 1 85.38 440 VAL B C 1
ATOM 7954 O O . VAL B 1 440 ? 8.797 14.211 13.016 1 85.38 440 VAL B O 1
ATOM 7957 N N . PHE B 1 441 ? 10.969 14.195 12.672 1 85.75 441 PHE B N 1
ATOM 7958 C CA . PHE B 1 441 ? 11.031 12.734 12.711 1 85.75 441 PHE B CA 1
ATOM 7959 C C . PHE B 1 441 ? 11.805 12.258 13.93 1 85.75 441 PHE B C 1
ATOM 7961 O O . PHE B 1 441 ? 12.891 12.766 14.219 1 85.75 441 PHE B O 1
ATOM 7968 N N . LEU B 1 442 ? 11.188 11.266 14.641 1 89.25 442 LEU B N 1
ATOM 7969 C CA . LEU B 1 442 ? 11.828 10.641 15.789 1 89.25 442 LEU B CA 1
ATOM 7970 C C . LEU B 1 442 ? 11.977 9.141 15.578 1 89.25 442 LEU B C 1
ATOM 7972 O O . LEU B 1 442 ? 11.07 8.484 15.062 1 89.25 442 LEU B O 1
ATOM 7976 N N . PHE B 1 443 ? 13.094 8.602 15.914 1 87 443 PHE B N 1
ATOM 7977 C CA . PHE B 1 443 ? 13.375 7.184 15.766 1 87 443 PHE B CA 1
ATOM 7978 C C . PHE B 1 443 ? 12.703 6.375 16.859 1 87 443 PHE B C 1
ATOM 7980 O O . PHE B 1 443 ? 12.414 6.906 17.938 1 87 443 PHE B O 1
ATOM 7987 N N . ASN B 1 444 ? 12.484 5.074 16.531 1 86.88 444 ASN B N 1
ATOM 7988 C CA . ASN B 1 444 ? 12.016 4.156 17.562 1 86.88 444 ASN B CA 1
ATOM 7989 C C . ASN B 1 444 ? 13.148 3.746 18.5 1 86.88 444 ASN B C 1
ATOM 7991 O O . ASN B 1 444 ? 13.602 2.602 18.469 1 86.88 444 ASN B O 1
ATOM 7995 N N . ASP B 1 445 ? 13.5 4.605 19.219 1 88.38 445 ASP B N 1
ATOM 7996 C CA . ASP B 1 445 ? 14.594 4.496 20.188 1 88.38 445 ASP B CA 1
ATOM 7997 C C . ASP B 1 445 ? 14.328 5.352 21.422 1 88.38 445 ASP B C 1
ATOM 7999 O O . ASP B 1 445 ? 13.266 5.961 21.547 1 88.38 445 ASP B O 1
ATOM 8003 N N . THR B 1 446 ? 15.203 5.297 22.359 1 92.06 446 THR B N 1
ATOM 8004 C CA . THR B 1 446 ? 15.023 6.062 23.594 1 92.06 446 THR B CA 1
ATOM 8005 C C . THR B 1 446 ? 15.102 7.559 23.312 1 92.06 446 THR B C 1
ATOM 8007 O O . THR B 1 446 ? 15.609 7.977 22.266 1 92.06 446 THR B O 1
ATOM 8010 N N . VAL B 1 447 ? 14.562 8.352 24.266 1 94.75 447 VAL B N 1
ATOM 8011 C CA . VAL B 1 447 ? 14.672 9.805 24.172 1 94.75 447 VAL B CA 1
ATOM 8012 C C . VAL B 1 447 ? 16.141 10.211 24.125 1 94.75 447 VAL B C 1
ATOM 8014 O O . VAL B 1 447 ? 16.531 11.062 23.328 1 94.75 447 VAL B O 1
ATOM 8017 N N . LEU B 1 448 ? 16.906 9.523 24.906 1 94.31 448 LEU B N 1
ATOM 8018 C CA . LEU B 1 448 ? 18.344 9.789 24.984 1 94.31 448 LEU B CA 1
ATOM 8019 C C . LEU B 1 448 ? 19 9.625 23.625 1 94.31 448 LEU B C 1
ATOM 8021 O O . LEU B 1 448 ? 19.719 10.516 23.172 1 94.31 448 LEU B O 1
ATOM 8025 N N . GLU B 1 449 ? 18.703 8.586 22.969 1 89.75 449 GLU B N 1
ATOM 8026 C CA . GLU B 1 449 ? 19.328 8.273 21.688 1 89.75 449 GLU B CA 1
ATOM 8027 C C . GLU B 1 449 ? 18.781 9.156 20.562 1 89.75 449 GLU B C 1
ATOM 8029 O O . GLU B 1 449 ? 19.484 9.43 19.578 1 89.75 449 GLU B O 1
ATOM 8034 N N . ASN B 1 450 ? 17.578 9.57 20.719 1 91.38 450 ASN B N 1
ATOM 8035 C CA . ASN B 1 450 ? 16.984 10.484 19.734 1 91.38 450 ASN B CA 1
ATOM 8036 C C . ASN B 1 450 ? 17.641 11.859 19.797 1 91.38 450 ASN B C 1
ATOM 8038 O O . ASN B 1 450 ? 17.703 12.562 18.781 1 91.38 450 ASN B O 1
ATOM 8042 N N . ILE B 1 451 ? 18.109 12.18 20.984 1 93.12 451 ILE B N 1
ATOM 8043 C CA . ILE B 1 451 ? 18.734 13.484 21.141 1 93.12 451 ILE B CA 1
ATOM 8044 C C . ILE B 1 451 ? 20.203 13.398 20.734 1 93.12 451 ILE B C 1
ATOM 8046 O O . ILE B 1 451 ? 20.688 14.227 19.953 1 93.12 451 ILE B O 1
ATOM 8050 N N . ARG B 1 452 ? 20.891 12.453 21.234 1 89.06 452 ARG B N 1
ATOM 8051 C CA . ARG B 1 452 ? 22.328 12.391 20.969 1 89.06 452 ARG B CA 1
ATOM 8052 C C . ARG B 1 452 ? 22.609 11.828 19.578 1 89.06 452 ARG B C 1
ATOM 8054 O O . ARG B 1 452 ? 23.703 12.008 19.047 1 89.06 452 ARG B O 1
ATOM 8061 N N . LEU B 1 453 ? 21.625 11.086 18.953 1 83.19 453 LEU B N 1
ATOM 8062 C CA . LEU B 1 453 ? 21.672 10.539 17.594 1 83.19 453 LEU B CA 1
ATOM 8063 C C . LEU B 1 453 ? 22.969 9.773 17.375 1 83.19 453 LEU B C 1
ATOM 8065 O O . LEU B 1 453 ? 23.672 10.016 16.391 1 83.19 453 LEU B O 1
ATOM 8069 N N . GLY B 1 454 ? 23.391 9.039 18.297 1 71.56 454 GLY B N 1
ATOM 8070 C CA . GLY B 1 454 ? 24.516 8.133 18.125 1 71.56 454 GLY B CA 1
ATOM 8071 C C . GLY B 1 454 ? 25.828 8.719 18.578 1 71.56 454 GLY B C 1
ATOM 8072 O O . GLY B 1 454 ? 26.875 8.062 18.5 1 71.56 454 GLY B O 1
ATOM 8073 N N . GLN B 1 455 ? 25.844 10.078 18.875 1 80.56 455 GLN B N 1
ATOM 8074 C CA . GLN B 1 455 ? 27.078 10.656 19.422 1 80.56 455 GLN B CA 1
ATOM 8075 C C . GLN B 1 455 ? 27.391 10.078 20.797 1 80.56 455 GLN B C 1
ATOM 8077 O O . GLN B 1 455 ? 27.047 10.688 21.812 1 80.56 455 GLN B O 1
ATOM 8082 N N . ARG B 1 456 ? 28.125 9.102 20.703 1 75.75 456 ARG B N 1
ATOM 8083 C CA . ARG B 1 456 ? 28.359 8.328 21.922 1 75.75 456 ARG B CA 1
ATOM 8084 C C . ARG B 1 456 ? 29.297 9.07 22.859 1 75.75 456 ARG B C 1
ATOM 8086 O O . ARG B 1 456 ? 29.359 8.766 24.062 1 75.75 456 ARG B O 1
ATOM 8093 N N . GLU B 1 457 ? 29.922 10.008 22.297 1 81.94 457 GLU B N 1
ATOM 8094 C CA . GLU B 1 457 ? 30.859 10.766 23.125 1 81.94 457 GLU B CA 1
ATOM 8095 C C . GLU B 1 457 ? 30.109 11.695 24.078 1 81.94 457 GLU B C 1
ATOM 8097 O O . GLU B 1 457 ? 30.656 12.125 25.094 1 81.94 457 GLU B O 1
ATOM 8102 N N . LEU B 1 458 ? 28.859 11.93 23.672 1 86.5 458 LEU B N 1
ATOM 8103 C CA . LEU B 1 458 ? 28.062 12.781 24.547 1 86.5 458 LEU B CA 1
ATOM 8104 C C . LEU B 1 458 ? 27.531 11.992 25.734 1 86.5 458 LEU B C 1
ATOM 8106 O O . LEU B 1 458 ? 26.906 10.938 25.562 1 86.5 458 LEU B O 1
ATOM 8110 N N . ASP B 1 459 ? 27.875 12.414 26.859 1 89.44 459 ASP B N 1
ATOM 8111 C CA . ASP B 1 459 ? 27.375 11.734 28.047 1 89.44 459 ASP B CA 1
ATOM 8112 C C . ASP B 1 459 ? 25.922 12.125 28.328 1 89.44 459 ASP B C 1
ATOM 8114 O O . ASP B 1 459 ? 25.391 13.039 27.703 1 89.44 459 ASP B O 1
ATOM 8118 N N . GLU B 1 460 ? 25.359 11.461 29.219 1 92.44 460 GLU B N 1
ATOM 8119 C CA . GLU B 1 460 ? 23.953 11.656 29.547 1 92.44 460 GLU B CA 1
ATOM 8120 C C . GLU B 1 460 ? 23.703 13.047 30.125 1 92.44 460 GLU B C 1
ATOM 8122 O O . GLU B 1 460 ? 22.656 13.648 29.891 1 92.44 460 GLU B O 1
ATOM 8127 N N . ALA B 1 461 ? 24.656 13.523 30.828 1 93.19 461 ALA B N 1
ATOM 8128 C CA . ALA B 1 461 ? 24.531 14.844 31.438 1 93.19 461 ALA B CA 1
ATOM 8129 C C . ALA B 1 461 ? 24.422 15.938 30.375 1 93.19 461 ALA B C 1
ATOM 8131 O O . ALA B 1 461 ? 23.672 16.891 30.531 1 93.19 461 ALA B O 1
ATOM 8132 N N . GLN B 1 462 ? 25.172 15.797 29.344 1 93.12 462 GLN B N 1
ATOM 8133 C CA . GLN B 1 462 ? 25.156 16.766 28.25 1 93.12 462 GLN B CA 1
ATOM 8134 C C . GLN B 1 462 ? 23.812 16.734 27.516 1 93.12 462 GLN B C 1
ATOM 8136 O O . GLN B 1 462 ? 23.297 17.766 27.094 1 93.12 462 GLN B O 1
ATOM 8141 N N . VAL B 1 463 ? 23.312 15.586 27.406 1 95.06 463 VAL B N 1
ATOM 8142 C CA . VAL B 1 463 ? 22.016 15.414 26.75 1 95.06 463 VAL B CA 1
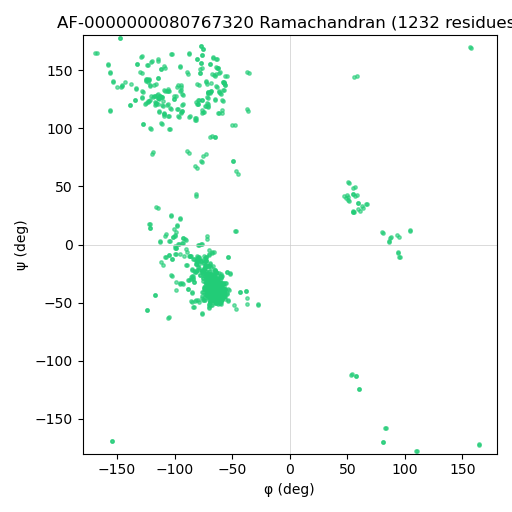ATOM 8143 C C . VAL B 1 463 ? 20.922 16.062 27.594 1 95.06 463 VAL B C 1
ATOM 8145 O O . VAL B 1 463 ? 20.031 16.719 27.062 1 95.06 463 VAL B O 1
ATOM 8148 N N . ILE B 1 464 ? 21.031 15.852 28.875 1 96.25 464 ILE B N 1
ATOM 8149 C CA . ILE B 1 464 ? 20.047 16.406 29.797 1 96.25 464 ILE B CA 1
ATOM 8150 C C . ILE B 1 464 ? 20.125 17.938 29.766 1 96.25 464 ILE B C 1
ATOM 8152 O O . ILE B 1 464 ? 19.094 18.609 29.797 1 96.25 464 ILE B O 1
ATOM 8156 N N . ALA B 1 465 ? 21.312 18.438 29.688 1 95.31 465 ALA B N 1
ATOM 8157 C CA . ALA B 1 465 ? 21.484 19.875 29.609 1 95.31 465 ALA B CA 1
ATOM 8158 C C . ALA B 1 465 ? 20.828 20.438 28.359 1 95.31 465 ALA B C 1
ATOM 8160 O O . ALA B 1 465 ? 20.188 21.5 28.406 1 95.31 465 ALA B O 1
ATOM 8161 N N . ALA B 1 466 ? 21.047 19.781 27.297 1 95.19 466 ALA B N 1
ATOM 8162 C CA . ALA B 1 466 ? 20.438 20.219 26.031 1 95.19 466 ALA B CA 1
ATOM 8163 C C . ALA B 1 466 ? 18.906 20.141 26.109 1 95.19 466 ALA B C 1
ATOM 8165 O O . ALA B 1 466 ? 18.219 21.016 25.594 1 95.19 466 ALA B O 1
ATOM 8166 N N . ALA B 1 467 ? 18.438 19.125 26.719 1 96.81 467 ALA B N 1
ATOM 8167 C CA . ALA B 1 467 ? 17 18.953 26.875 1 96.81 467 ALA B CA 1
ATOM 8168 C C . ALA B 1 467 ? 16.406 20.062 27.75 1 96.81 467 ALA B C 1
ATOM 8170 O O . ALA B 1 467 ? 15.305 20.547 27.484 1 96.81 467 ALA B O 1
ATOM 8171 N N . LYS B 1 468 ? 17.094 20.375 28.781 1 96.5 468 LYS B N 1
ATOM 8172 C CA . LYS B 1 468 ? 16.656 21.484 29.641 1 96.5 468 LYS B CA 1
ATOM 8173 C C . LYS B 1 468 ? 16.625 22.797 28.859 1 96.5 468 LYS B C 1
ATOM 8175 O O . LYS B 1 468 ? 15.656 23.562 28.953 1 96.5 468 LYS B O 1
ATOM 8180 N N . ALA B 1 469 ? 17.656 23 28.094 1 94.56 469 ALA B N 1
ATOM 8181 C CA . ALA B 1 469 ? 17.734 24.219 27.281 1 94.56 469 ALA B CA 1
ATOM 8182 C C . ALA B 1 469 ? 16.609 24.266 26.25 1 94.56 469 ALA B C 1
ATOM 8184 O O . ALA B 1 469 ? 16.125 25.344 25.906 1 94.56 469 ALA B O 1
ATOM 8185 N N . ALA B 1 470 ? 16.219 23.141 25.844 1 95.12 470 ALA B N 1
ATOM 8186 C CA . ALA B 1 470 ? 15.156 23.047 24.844 1 95.12 470 ALA B CA 1
ATOM 8187 C C . ALA B 1 470 ? 13.781 22.969 25.5 1 95.12 470 ALA B C 1
ATOM 8189 O O . ALA B 1 470 ? 12.773 22.719 24.828 1 95.12 470 ALA B O 1
ATOM 8190 N N . GLN B 1 471 ? 13.75 23.078 26.797 1 94 471 GLN B N 1
ATOM 8191 C CA . GLN B 1 471 ? 12.5 23.016 27.547 1 94 471 GLN B CA 1
ATOM 8192 C C . GLN B 1 471 ? 11.828 21.656 27.406 1 94 471 GLN B C 1
ATOM 8194 O O . GLN B 1 471 ? 10.602 21.578 27.297 1 94 471 GLN B O 1
ATOM 8199 N N . ALA B 1 472 ? 12.586 20.641 27.25 1 94.81 472 ALA B N 1
ATOM 8200 C CA . ALA B 1 472 ? 12.039 19.297 27.016 1 94.81 472 ALA B CA 1
ATOM 8201 C C . ALA B 1 472 ? 12.211 18.422 28.25 1 94.81 472 ALA B C 1
ATOM 8203 O O . ALA B 1 472 ? 11.57 17.375 28.375 1 94.81 472 ALA B O 1
ATOM 8204 N N . HIS B 1 473 ? 12.961 18.828 29.234 1 96.06 473 HIS B N 1
ATOM 8205 C CA . HIS B 1 473 ? 13.328 18 30.375 1 96.06 473 HIS B CA 1
ATOM 8206 C C . HIS B 1 473 ? 12.102 17.594 31.172 1 96.06 473 HIS B C 1
ATOM 8208 O O . HIS B 1 473 ? 11.984 16.438 31.594 1 96.06 473 HIS B O 1
ATOM 8214 N N . ASP B 1 474 ? 11.25 18.531 31.359 1 92.31 474 ASP B N 1
ATOM 8215 C CA . ASP B 1 474 ? 10.102 18.297 32.25 1 92.31 474 ASP B CA 1
ATOM 8216 C C . ASP B 1 474 ? 9.219 17.172 31.703 1 92.31 474 ASP B C 1
ATOM 8218 O O . ASP B 1 474 ? 8.883 16.234 32.438 1 92.31 474 ASP B O 1
ATOM 8222 N N . PHE B 1 475 ? 8.844 17.219 30.438 1 89.56 475 PHE B N 1
ATOM 8223 C CA . PHE B 1 475 ? 7.953 16.188 29.938 1 89.56 475 PHE B CA 1
ATOM 8224 C C . PHE B 1 475 ? 8.695 14.859 29.781 1 89.56 475 PHE B C 1
ATOM 8226 O O . PHE B 1 475 ? 8.109 13.789 29.922 1 89.56 475 PHE B O 1
ATOM 8233 N N . ILE B 1 476 ? 9.984 14.93 29.516 1 95 476 ILE B N 1
ATOM 8234 C CA . ILE B 1 476 ? 10.789 13.719 29.406 1 95 476 ILE B CA 1
ATOM 8235 C C . ILE B 1 476 ? 10.828 13 30.75 1 95 476 ILE B C 1
ATOM 8237 O O . ILE B 1 476 ? 10.703 11.773 30.812 1 95 476 ILE B O 1
ATOM 8241 N N . SER B 1 477 ? 10.992 13.758 31.781 1 94.38 477 SER B N 1
ATOM 8242 C CA . SER B 1 477 ? 11.094 13.203 33.125 1 94.38 477 SER B CA 1
ATOM 8243 C C . SER B 1 477 ? 9.781 12.547 33.562 1 94.38 477 SER B C 1
ATOM 8245 O O . SER B 1 477 ? 9.781 11.68 34.438 1 94.38 477 SER B O 1
ATOM 8247 N N . ARG B 1 478 ? 8.75 12.914 32.969 1 91.25 478 ARG B N 1
ATOM 8248 C CA . ARG B 1 478 ? 7.441 12.367 33.312 1 91.25 478 ARG B CA 1
ATOM 8249 C C . ARG B 1 478 ? 7.16 11.086 32.531 1 91.25 478 ARG B C 1
ATOM 8251 O O . ARG B 1 478 ? 6.219 10.352 32.844 1 91.25 478 ARG B O 1
ATOM 8258 N N . LEU B 1 479 ? 7.938 10.797 31.625 1 92.31 479 LEU B N 1
ATOM 8259 C CA . LEU B 1 479 ? 7.773 9.547 30.891 1 92.31 479 LEU B CA 1
ATOM 8260 C C . LEU B 1 479 ? 8.109 8.352 31.781 1 92.31 479 LEU B C 1
ATOM 8262 O O . LEU B 1 479 ? 8.875 8.477 32.719 1 92.31 479 LEU B O 1
ATOM 8266 N N . PRO B 1 480 ? 7.602 7.16 31.531 1 90.75 480 PRO B N 1
ATOM 8267 C CA . PRO B 1 480 ? 7.754 5.984 32.375 1 90.75 480 PRO B CA 1
ATOM 8268 C C . PRO B 1 480 ? 9.219 5.668 32.688 1 90.75 480 PRO B C 1
ATOM 8270 O O . PRO B 1 480 ? 9.539 5.301 33.844 1 90.75 480 PRO B O 1
ATOM 8273 N N . GLN B 1 481 ? 10.141 5.828 31.766 1 94.88 481 GLN B N 1
ATOM 8274 C CA . GLN B 1 481 ? 11.555 5.531 31.984 1 94.88 481 GLN B CA 1
ATOM 8275 C C . GLN B 1 481 ? 12.422 6.762 31.734 1 94.88 481 GLN B C 1
ATOM 8277 O O . GLN B 1 481 ? 13.602 6.637 31.391 1 94.88 481 GLN B O 1
ATOM 8282 N N . GLY B 1 482 ? 11.758 7.887 31.75 1 94.75 482 GLY B N 1
ATOM 8283 C CA . GLY B 1 482 ? 12.5 9.117 31.547 1 94.75 482 GLY B CA 1
ATOM 8284 C C . GLY B 1 482 ? 13.211 9.172 30.203 1 94.75 482 GLY B C 1
ATOM 8285 O O . GLY B 1 482 ? 12.602 8.945 29.156 1 94.75 482 GLY B O 1
ATOM 8286 N N . TYR B 1 483 ? 14.508 9.398 30.328 1 95.69 483 TYR B N 1
ATOM 8287 C CA . TYR B 1 483 ? 15.328 9.539 29.125 1 95.69 483 TYR B CA 1
ATOM 8288 C C . TYR B 1 483 ? 15.523 8.188 28.438 1 95.69 483 TYR B C 1
ATOM 8290 O O . TYR B 1 483 ? 15.938 8.125 27.281 1 95.69 483 TYR B O 1
ATOM 8298 N N . HIS B 1 484 ? 15.203 7.172 29.125 1 94.62 484 HIS B N 1
ATOM 8299 C CA . HIS B 1 484 ? 15.383 5.832 28.578 1 94.62 484 HIS B CA 1
ATOM 8300 C C . HIS B 1 484 ? 14.07 5.273 28.031 1 94.62 484 HIS B C 1
ATOM 8302 O O . HIS B 1 484 ? 14.008 4.113 27.625 1 94.62 484 HIS B O 1
ATOM 8308 N N . THR B 1 485 ? 13.102 6.125 28.016 1 94.19 485 THR B N 1
ATOM 8309 C CA . THR B 1 485 ? 11.82 5.707 27.453 1 94.19 485 THR B CA 1
ATOM 8310 C C . THR B 1 485 ? 11.922 5.523 25.938 1 94.19 485 THR B C 1
ATOM 8312 O O . THR B 1 485 ? 12.43 6.398 25.234 1 94.19 485 THR B O 1
ATOM 8315 N N . VAL B 1 486 ? 11.469 4.449 25.469 1 91.56 486 VAL B N 1
ATOM 8316 C CA . VAL B 1 486 ? 11.398 4.215 24.031 1 91.56 486 VAL B CA 1
ATOM 8317 C C . VAL B 1 486 ? 10.172 4.922 23.453 1 91.56 486 VAL B C 1
ATOM 8319 O O . VAL B 1 486 ? 9.047 4.688 23.891 1 91.56 486 VAL B O 1
ATOM 8322 N N . LEU B 1 487 ? 10.328 5.754 22.484 1 88.31 487 LEU B N 1
ATOM 8323 C CA . LEU B 1 487 ? 9.297 6.656 21.984 1 88.31 487 LEU B CA 1
ATOM 8324 C C . LEU B 1 487 ? 8.367 5.926 21.031 1 88.31 487 LEU B C 1
ATOM 8326 O O . LEU B 1 487 ? 7.238 6.375 20.781 1 88.31 487 LEU B O 1
ATOM 8330 N N . GLY B 1 488 ? 8.758 4.816 20.547 1 80.38 488 GLY B N 1
ATOM 8331 C CA . GLY B 1 488 ? 7.906 4.117 19.594 1 80.38 488 GLY B CA 1
ATOM 8332 C C . GLY B 1 488 ? 8.023 4.652 18.188 1 80.38 488 GLY B C 1
ATOM 8333 O O . GLY B 1 488 ? 8.805 5.566 17.922 1 80.38 488 GLY B O 1
ATOM 8334 N N . GLU B 1 489 ? 7.051 4.141 17.297 1 73.5 489 GLU B N 1
ATOM 8335 C CA . GLU B 1 489 ? 7.117 4.543 15.898 1 73.5 489 GLU B CA 1
ATOM 8336 C C . GLU B 1 489 ? 6.707 6.004 15.727 1 73.5 489 GLU B C 1
ATOM 8338 O O . GLU B 1 489 ? 5.617 6.402 16.141 1 73.5 489 GLU B O 1
ATOM 8343 N N . ARG B 1 490 ? 7.562 6.793 15.195 1 66.56 490 ARG B N 1
ATOM 8344 C CA . ARG B 1 490 ? 7.41 8.211 14.867 1 66.56 490 ARG B CA 1
ATOM 8345 C C . ARG B 1 490 ? 6.996 9.008 16.094 1 66.56 490 ARG B C 1
ATOM 8347 O O . ARG B 1 490 ? 6.242 9.977 15.992 1 66.56 490 ARG B O 1
ATOM 8354 N N . GLY B 1 491 ? 7.363 8.555 17.234 1 71.94 491 GLY B N 1
ATOM 8355 C CA . GLY B 1 491 ? 7.051 9.281 18.453 1 71.94 491 GLY B CA 1
ATOM 8356 C C . GLY B 1 491 ? 5.562 9.336 18.75 1 71.94 491 GLY B C 1
ATOM 8357 O O . GLY B 1 491 ? 5.043 10.383 19.156 1 71.94 491 GLY B O 1
ATOM 8358 N N . ALA B 1 492 ? 4.875 8.383 18.453 1 65.81 492 ALA B N 1
ATOM 8359 C CA . ALA B 1 492 ? 3.418 8.336 18.531 1 65.81 492 ALA B CA 1
ATOM 8360 C C . ALA B 1 492 ? 2.936 8.734 19.922 1 65.81 492 ALA B C 1
ATOM 8362 O O . ALA B 1 492 ? 1.815 9.227 20.078 1 65.81 492 ALA B O 1
ATOM 8363 N N . ARG B 1 493 ? 3.736 8.836 20.797 1 71.5 493 ARG B N 1
ATOM 8364 C CA . ARG B 1 493 ? 3.363 9.07 22.188 1 71.5 493 ARG B CA 1
ATOM 8365 C C . ARG B 1 493 ? 3.508 10.547 22.547 1 71.5 493 ARG B C 1
ATOM 8367 O O . ARG B 1 493 ? 3.111 10.969 23.641 1 71.5 493 ARG B O 1
ATOM 8374 N N . LEU B 1 494 ? 4.105 11.305 21.609 1 83.75 494 LEU B N 1
ATOM 8375 C CA . LEU B 1 494 ? 4.43 12.688 21.938 1 83.75 494 LEU B CA 1
ATOM 8376 C C . LEU B 1 494 ? 3.562 13.648 21.125 1 83.75 494 LEU B C 1
ATOM 8378 O O . LEU B 1 494 ? 3.131 13.328 20.016 1 83.75 494 LEU B O 1
ATOM 8382 N N . SER B 1 495 ? 3.365 14.789 21.766 1 76.69 495 SER B N 1
ATOM 8383 C CA . SER B 1 495 ? 2.668 15.852 21.047 1 76.69 495 SER B CA 1
ATOM 8384 C C . SER B 1 495 ? 3.586 16.531 20.031 1 76.69 495 SER B C 1
ATOM 8386 O O . SER B 1 495 ? 4.801 16.328 20.062 1 76.69 495 SER B O 1
ATOM 8388 N N . GLY B 1 496 ? 3.006 17.281 19.047 1 79.81 496 GLY B N 1
ATOM 8389 C CA . GLY B 1 496 ? 3.791 18.016 18.062 1 79.81 496 GLY B CA 1
ATOM 8390 C C . GLY B 1 496 ? 4.801 18.953 18.688 1 79.81 496 GLY B C 1
ATOM 8391 O O . GLY B 1 496 ? 5.938 19.062 18.219 1 79.81 496 GLY B O 1
ATOM 8392 N N . GLY B 1 497 ? 4.367 19.656 19.75 1 82.5 497 GLY B N 1
ATOM 8393 C CA . GLY B 1 497 ? 5.262 20.578 20.453 1 82.5 497 GLY B CA 1
ATOM 8394 C C . GLY B 1 497 ? 6.414 19.8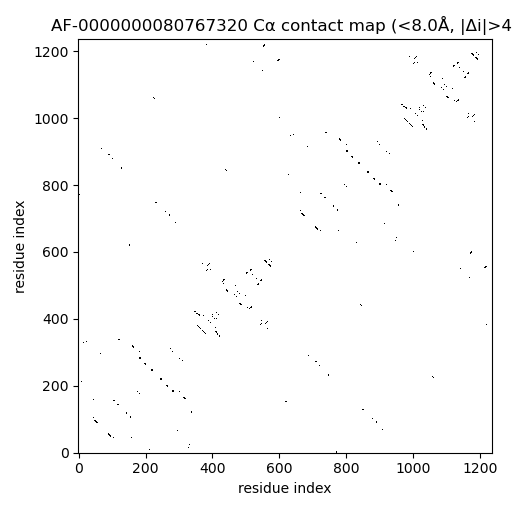59 21.141 1 82.5 497 GLY B C 1
ATOM 8395 O O . GLY B 1 497 ? 7.539 20.375 21.156 1 82.5 497 GLY B O 1
ATOM 8396 N N . GLU B 1 498 ? 6.051 18.719 21.703 1 86.69 498 GLU B N 1
ATOM 8397 C CA . GLU B 1 498 ? 7.09 17.922 22.359 1 86.69 498 GLU B CA 1
ATOM 8398 C C . GLU B 1 498 ? 8.109 17.406 21.344 1 86.69 498 GLU B C 1
ATOM 8400 O O . GLU B 1 498 ? 9.312 17.438 21.609 1 86.69 498 GLU B O 1
ATOM 8405 N N . LYS B 1 499 ? 7.645 17.031 20.219 1 90.44 499 LYS B N 1
ATOM 8406 C CA . LYS B 1 499 ? 8.531 16.562 19.156 1 90.44 499 LYS B CA 1
ATOM 8407 C C . LYS B 1 499 ? 9.469 17.672 18.688 1 90.44 499 LYS B C 1
ATOM 8409 O O . LYS B 1 499 ? 10.664 17.422 18.469 1 90.44 499 LYS B O 1
ATOM 8414 N N . GLN B 1 500 ? 8.906 18.797 18.547 1 89.31 500 GLN B N 1
ATOM 8415 C CA . GLN B 1 500 ? 9.703 19.938 18.094 1 89.31 500 GLN B CA 1
ATOM 8416 C C . GLN B 1 500 ? 10.797 20.266 19.094 1 89.31 500 GLN B C 1
ATOM 8418 O O . GLN B 1 500 ? 11.922 20.594 18.703 1 89.31 500 GLN B O 1
ATOM 8423 N N . ARG B 1 501 ? 10.445 20.25 20.359 1 92.06 501 ARG B N 1
ATOM 8424 C CA . ARG B 1 501 ? 11.43 20.562 21.391 1 92.06 501 ARG B CA 1
ATOM 8425 C C . ARG B 1 501 ? 12.547 19.531 21.422 1 92.06 501 ARG B C 1
ATOM 8427 O O . ARG B 1 501 ? 13.695 19.859 21.703 1 92.06 501 ARG B O 1
ATOM 8434 N N . LEU B 1 502 ? 12.195 18.328 21.125 1 93 502 LEU B N 1
ATOM 8435 C CA . LEU B 1 502 ? 13.227 17.297 20.984 1 93 502 LEU B CA 1
ATOM 8436 C C . LEU B 1 502 ? 14.125 17.578 19.797 1 93 502 LEU B C 1
ATOM 8438 O O . LEU B 1 502 ? 15.328 17.344 19.844 1 93 502 LEU B O 1
ATOM 8442 N N . SER B 1 503 ? 13.523 18.031 18.703 1 92.06 503 SER B N 1
ATOM 8443 C CA . SER B 1 503 ? 14.297 18.406 17.531 1 92.06 503 SER B CA 1
ATOM 8444 C C . SER B 1 503 ? 15.25 19.547 17.828 1 92.06 503 SER B C 1
ATOM 8446 O O . SER B 1 503 ? 16.391 19.562 17.359 1 92.06 503 SER B O 1
ATOM 8448 N N . ILE B 1 504 ? 14.789 20.453 18.609 1 93.38 504 ILE B N 1
ATOM 8449 C CA . ILE B 1 504 ? 15.633 21.578 19.016 1 93.38 504 ILE B CA 1
ATOM 8450 C C . ILE B 1 504 ? 16.766 21.078 19.906 1 93.38 504 ILE B C 1
ATOM 8452 O O . ILE B 1 504 ? 17.906 21.547 19.781 1 93.38 504 ILE B O 1
ATOM 8456 N N . ALA B 1 505 ? 16.438 20.156 20.812 1 94.75 505 ALA B N 1
ATOM 8457 C CA . ALA B 1 505 ? 17.469 19.562 21.656 1 94.75 505 ALA B CA 1
ATOM 8458 C C . ALA B 1 505 ? 18.562 18.922 20.812 1 94.75 505 ALA B C 1
ATOM 8460 O O . ALA B 1 505 ? 19.75 19.047 21.125 1 94.75 505 ALA B O 1
ATOM 8461 N N . ARG B 1 506 ? 18.219 18.328 19.797 1 92.56 506 ARG B N 1
ATOM 8462 C CA . ARG B 1 506 ? 19.172 17.734 18.859 1 92.56 506 ARG B CA 1
ATOM 8463 C C . ARG B 1 506 ? 20.094 18.797 18.281 1 92.56 506 ARG B C 1
ATOM 8465 O O . ARG B 1 506 ? 21.297 18.594 18.172 1 92.56 506 ARG B O 1
ATOM 8472 N N . ALA B 1 507 ? 19.453 19.828 17.844 1 92.56 507 ALA B N 1
ATOM 8473 C CA . ALA B 1 507 ? 20.219 20.906 17.234 1 92.56 507 ALA B CA 1
ATOM 8474 C C . ALA B 1 507 ? 21.188 21.531 18.234 1 92.56 507 ALA B C 1
ATOM 8476 O O . ALA B 1 507 ? 22.281 21.938 17.859 1 92.56 507 ALA B O 1
ATOM 8477 N N . LEU B 1 508 ? 20.766 21.578 19.469 1 93.94 508 LEU B N 1
ATOM 8478 C CA . LEU B 1 508 ? 21.609 22.125 20.516 1 93.94 508 LEU B CA 1
ATOM 8479 C C . LEU B 1 508 ? 22.844 21.266 20.734 1 93.94 508 LEU B C 1
ATOM 8481 O O . LEU B 1 508 ? 23.953 21.781 20.938 1 93.94 508 LEU B O 1
ATOM 8485 N N . VAL B 1 509 ? 22.594 20 20.719 1 91.88 509 VAL B N 1
ATOM 8486 C CA . VAL B 1 509 ? 23.688 19.047 20.906 1 91.88 509 VAL B CA 1
ATOM 8487 C C . VAL B 1 509 ? 24.672 19.141 19.734 1 91.88 509 VAL B C 1
ATOM 8489 O O . VAL B 1 509 ? 25.875 19.016 19.922 1 91.88 509 VAL B O 1
ATOM 8492 N N . LYS B 1 510 ? 24.188 19.344 18.562 1 88.81 510 LYS B N 1
ATOM 8493 C CA . LYS B 1 510 ? 25.031 19.469 17.375 1 88.81 510 LYS B CA 1
ATOM 8494 C C . LYS B 1 510 ? 25.906 20.703 17.453 1 88.81 510 LYS B C 1
ATOM 8496 O O . LYS B 1 510 ? 27.062 20.703 17.016 1 88.81 510 LYS B O 1
ATOM 8501 N N . ASP B 1 511 ? 25.344 21.812 17.984 1 90.75 511 ASP B N 1
ATOM 8502 C CA . ASP B 1 511 ? 26.047 23.062 18.234 1 90.75 511 ASP B CA 1
ATOM 8503 C C . ASP B 1 511 ? 26.734 23.578 16.953 1 90.75 511 ASP B C 1
ATOM 8505 O O . ASP B 1 511 ? 27.922 23.906 16.969 1 90.75 511 ASP B O 1
ATOM 8509 N N . ALA B 1 512 ? 26.016 23.625 15.836 1 93.62 512 ALA B N 1
ATOM 8510 C CA . ALA B 1 512 ? 26.531 24.141 14.578 1 93.62 512 ALA B CA 1
ATOM 8511 C C . ALA B 1 512 ? 26.578 25.672 14.578 1 93.62 512 ALA B C 1
ATOM 8513 O O . ALA B 1 512 ? 25.734 26.312 15.219 1 93.62 512 ALA B O 1
ATOM 8514 N N . PRO B 1 513 ? 27.5 26.234 13.82 1 95.75 513 PRO B N 1
ATOM 8515 C CA . PRO B 1 513 ? 27.609 27.688 13.781 1 95.75 513 PRO B CA 1
ATOM 8516 C C . PRO B 1 513 ? 26.469 28.344 13 1 95.75 513 PRO B C 1
ATOM 8518 O O . PRO B 1 513 ? 26.156 29.516 13.227 1 95.75 513 PRO B O 1
ATOM 8521 N N . ILE B 1 514 ? 25.891 27.625 12.102 1 96.31 514 ILE B N 1
ATOM 8522 C CA . ILE B 1 514 ? 24.781 28.156 11.297 1 96.31 514 ILE B CA 1
ATOM 8523 C C . ILE B 1 514 ? 23.5 27.391 11.633 1 96.31 514 ILE B C 1
ATOM 8525 O O . ILE B 1 514 ? 23.484 26.156 11.609 1 96.31 514 ILE B O 1
ATOM 8529 N N . ILE B 1 515 ? 22.469 28.094 11.992 1 95.12 515 ILE B N 1
ATOM 8530 C CA . ILE B 1 515 ? 21.188 27.5 12.336 1 95.12 515 ILE B CA 1
ATOM 8531 C C . ILE B 1 515 ? 20.141 27.906 11.297 1 95.12 515 ILE B C 1
ATOM 8533 O O . ILE B 1 515 ? 19.969 29.078 11 1 95.12 515 ILE B O 1
ATOM 8537 N N . VAL B 1 516 ? 19.5 26.922 10.727 1 93.94 516 VAL B N 1
ATOM 8538 C CA . VAL B 1 516 ? 18.406 27.141 9.789 1 93.94 516 VAL B CA 1
ATOM 8539 C C . VAL B 1 516 ? 17.078 26.703 10.422 1 93.94 516 VAL B C 1
ATOM 8541 O O . VAL B 1 516 ? 16.938 25.531 10.812 1 93.94 516 VAL B O 1
ATOM 8544 N N . LEU B 1 517 ? 16.172 27.594 10.562 1 91.25 517 LEU B N 1
ATOM 8545 C CA . LEU B 1 517 ? 14.844 27.312 11.094 1 91.25 517 LEU B CA 1
ATOM 8546 C C . LEU B 1 517 ? 13.789 27.406 10 1 91.25 517 LEU B C 1
ATOM 8548 O O . LEU B 1 517 ? 13.523 28.484 9.477 1 91.25 517 LEU B O 1
ATOM 8552 N N . ASP B 1 518 ? 13.195 26.312 9.656 1 88.06 518 ASP B N 1
ATOM 8553 C CA . ASP B 1 518 ? 12.18 26.266 8.609 1 88.06 518 ASP B CA 1
ATOM 8554 C C . ASP B 1 518 ? 10.781 26.125 9.203 1 88.06 518 ASP B C 1
ATOM 8556 O O . ASP B 1 518 ? 10.305 25.016 9.438 1 88.06 518 ASP B O 1
ATOM 8560 N N . GLU B 1 519 ? 10.055 27.172 9.32 1 77.12 519 GLU B N 1
ATOM 8561 C CA . GLU B 1 519 ? 8.711 27.266 9.859 1 77.12 519 GLU B CA 1
ATOM 8562 C C . GLU B 1 519 ? 8.594 26.547 11.195 1 77.12 519 GLU B C 1
ATOM 8564 O O . GLU B 1 519 ? 7.625 25.812 11.438 1 77.12 519 GLU B O 1
ATOM 8569 N N . ALA B 1 520 ? 9.492 26.625 11.992 1 65.81 520 ALA B N 1
ATOM 8570 C CA . ALA B 1 520 ? 9.602 25.875 13.242 1 65.81 520 ALA B CA 1
ATOM 8571 C C . ALA B 1 520 ? 8.672 26.453 14.305 1 65.81 520 ALA B C 1
ATOM 8573 O O . ALA B 1 520 ? 8.547 25.891 15.398 1 65.81 520 ALA B O 1
ATOM 8574 N N . THR B 1 521 ? 7.938 27.484 13.969 1 61.53 521 THR B N 1
ATOM 8575 C CA . THR B 1 521 ? 7.172 28.188 15 1 61.53 521 THR B CA 1
ATOM 8576 C C . THR B 1 521 ? 5.672 28 14.781 1 61.53 521 THR B C 1
ATOM 8578 O O . THR B 1 521 ? 4.855 28.625 15.461 1 61.53 521 THR B O 1
ATOM 8581 N N . ALA B 1 522 ? 5.359 27.203 13.766 1 56.41 522 ALA B N 1
ATOM 8582 C CA . ALA B 1 522 ? 3.949 27.125 13.398 1 56.41 522 ALA B CA 1
ATOM 8583 C C . ALA B 1 522 ? 3.203 26.141 14.297 1 56.41 522 ALA B C 1
ATOM 8585 O O . ALA B 1 522 ? 3.209 24.938 14.047 1 56.41 522 ALA B O 1
ATOM 8586 N N . PHE B 1 523 ? 3.084 26.547 15.641 1 56.66 523 PHE B N 1
ATOM 8587 C CA . PHE B 1 523 ? 2.387 25.516 16.406 1 56.66 523 PHE B CA 1
ATOM 8588 C C . PHE B 1 523 ? 1.045 26.047 16.906 1 56.66 523 PHE B C 1
ATOM 8590 O O . PHE B 1 523 ? 0.838 27.25 17 1 56.66 523 PHE B O 1
ATOM 8597 N N . THR B 1 524 ? 0.279 25 17.188 1 57.53 524 THR B N 1
ATOM 8598 C CA . THR B 1 524 ? -1.168 25.109 17.344 1 57.53 524 THR B CA 1
ATOM 8599 C C . THR B 1 524 ? -1.526 25.578 18.766 1 57.53 524 THR B C 1
ATOM 8601 O O . THR B 1 524 ? -2.588 26.172 18.969 1 57.53 524 THR B O 1
ATOM 8604 N N . ASP B 1 525 ? -0.614 25.375 19.812 1 67.69 525 ASP B N 1
ATOM 8605 C CA . ASP B 1 525 ? -1.071 25.766 21.156 1 67.69 525 ASP B CA 1
ATOM 8606 C C . ASP B 1 525 ? -0.103 26.75 21.797 1 67.69 525 ASP B C 1
ATOM 8608 O O . ASP B 1 525 ? 1.113 26.625 21.641 1 67.69 525 ASP B O 1
ATOM 8612 N N . PRO B 1 526 ? -0.606 27.719 22.484 1 70 526 PRO B N 1
ATOM 8613 C CA . PRO B 1 526 ? 0.182 28.812 23.031 1 70 526 PRO B CA 1
ATOM 8614 C C . PRO B 1 526 ? 1.266 28.344 24 1 70 526 PRO B C 1
ATOM 8616 O O . PRO B 1 526 ? 2.363 28.906 24.031 1 70 526 PRO B O 1
ATOM 8619 N N . MET B 1 527 ? 0.938 27.375 24.844 1 72.62 527 MET B N 1
ATOM 8620 C CA . MET B 1 527 ? 1.934 26.891 25.797 1 72.62 527 MET B CA 1
ATOM 8621 C C . MET B 1 527 ? 3.135 26.297 25.078 1 72.62 527 MET B C 1
ATOM 8623 O O . MET B 1 527 ? 4.281 26.625 25.391 1 72.62 527 MET B O 1
ATOM 8627 N N . SER B 1 528 ? 2.885 25.484 24.234 1 77.69 528 SER B N 1
ATOM 8628 C CA . SER B 1 528 ? 3.951 24.859 23.453 1 77.69 528 SER B CA 1
ATOM 8629 C C . SER B 1 528 ? 4.715 25.906 22.641 1 77.69 528 SER B C 1
ATOM 8631 O O . SER B 1 528 ? 5.938 25.812 22.5 1 77.69 528 SER B O 1
ATOM 8633 N N . GLU B 1 529 ? 3.969 26.828 22.156 1 78.62 529 GLU B N 1
ATOM 8634 C CA . GLU B 1 529 ? 4.594 27.875 21.359 1 78.62 529 GLU B CA 1
ATOM 8635 C C . GLU B 1 529 ? 5.617 28.656 22.172 1 78.62 529 GLU B C 1
ATOM 8637 O O . GLU B 1 529 ? 6.727 28.922 21.703 1 78.62 529 GLU B O 1
ATOM 8642 N N . ALA B 1 530 ? 5.25 29.016 23.359 1 77.81 530 ALA B N 1
ATOM 8643 C CA . ALA B 1 530 ? 6.148 29.766 24.234 1 77.81 530 ALA B CA 1
ATOM 8644 C C . ALA B 1 530 ? 7.41 28.969 24.547 1 77.81 530 ALA B C 1
ATOM 8646 O O . ALA B 1 530 ? 8.516 29.5 24.531 1 77.81 530 ALA B O 1
ATOM 8647 N N . GLN B 1 531 ? 7.191 27.766 24.891 1 84.62 531 GLN B N 1
ATOM 8648 C CA . GLN B 1 531 ? 8.32 26.891 25.219 1 84.62 531 GLN B CA 1
ATOM 8649 C C . GLN B 1 531 ? 9.25 26.734 24.016 1 84.62 531 GLN B C 1
ATOM 8651 O O . GLN B 1 531 ? 10.477 26.734 24.172 1 84.62 531 GLN B O 1
ATOM 8656 N N . ILE B 1 532 ? 8.727 26.625 22.891 1 87 532 ILE B N 1
ATOM 8657 C CA . ILE B 1 532 ? 9.508 26.438 21.672 1 87 532 ILE B CA 1
ATOM 8658 C C . ILE B 1 532 ? 10.297 27.719 21.375 1 87 532 ILE B C 1
ATOM 8660 O O . ILE B 1 532 ? 11.469 27.656 21 1 87 532 ILE B O 1
ATOM 8664 N N . LEU B 1 533 ? 9.617 28.844 21.531 1 83.38 533 LEU B N 1
ATOM 8665 C CA . LEU B 1 533 ? 10.273 30.109 21.281 1 83.38 533 LEU B CA 1
ATOM 8666 C C . LEU B 1 533 ? 11.445 30.312 22.234 1 83.38 533 LEU B C 1
ATOM 8668 O O . LEU B 1 533 ? 12.508 30.797 21.828 1 83.38 533 LEU B O 1
ATOM 8672 N N . ASP B 1 534 ? 11.219 29.938 23.469 1 85.44 534 ASP B N 1
ATOM 8673 C CA . ASP B 1 534 ? 12.305 30.016 24.453 1 85.44 534 ASP B CA 1
ATOM 8674 C C . ASP B 1 534 ? 13.469 29.109 24.062 1 85.44 534 ASP B C 1
ATOM 8676 O O . ASP B 1 534 ? 14.633 29.5 24.172 1 85.44 534 ASP B O 1
ATOM 8680 N N . ALA B 1 535 ? 13.117 27.984 23.688 1 90.25 535 ALA B N 1
ATOM 8681 C CA . ALA B 1 535 ? 14.141 27.016 23.266 1 90.25 535 ALA B CA 1
ATOM 8682 C C . ALA B 1 535 ? 14.914 27.531 22.047 1 90.25 535 ALA B C 1
ATOM 8684 O O . ALA B 1 535 ? 16.125 27.375 21.969 1 90.25 535 ALA B O 1
ATOM 8685 N N . LEU B 1 536 ? 14.234 28.125 21.141 1 88.94 536 LEU B N 1
ATOM 8686 C CA . LEU B 1 536 ? 14.867 28.672 19.953 1 88.94 536 LEU B CA 1
ATOM 8687 C C . LEU B 1 536 ? 15.773 29.844 20.297 1 88.94 536 LEU B C 1
ATOM 8689 O O . LEU B 1 536 ? 16.812 30.047 19.656 1 88.94 536 LEU B O 1
ATOM 8693 N N . GLY B 1 537 ? 15.328 30.625 21.281 1 87.38 537 GLY B N 1
ATOM 8694 C CA . GLY B 1 537 ? 16.172 31.719 21.75 1 87.38 537 GLY B CA 1
ATOM 8695 C C . GLY B 1 537 ? 17.531 31.25 22.234 1 87.38 537 GLY B C 1
ATOM 8696 O O . GLY B 1 537 ? 18.531 31.906 21.969 1 87.38 537 GLY B O 1
ATOM 8697 N N . VAL B 1 538 ? 17.516 30.172 22.922 1 90.88 538 VAL B N 1
ATOM 8698 C CA . VAL B 1 538 ? 18.766 29.609 23.422 1 90.88 538 VAL B CA 1
ATOM 8699 C C . VAL B 1 538 ? 19.594 29.062 22.266 1 90.88 538 VAL B C 1
ATOM 8701 O O . VAL B 1 538 ? 20.812 29.281 22.203 1 90.88 538 VAL B O 1
ATOM 8704 N N . LEU B 1 539 ? 18.984 28.422 21.375 1 91.62 539 LEU B N 1
ATOM 8705 C CA . LEU B 1 539 ? 19.656 27.766 20.25 1 91.62 539 LEU B CA 1
ATOM 8706 C C . LEU B 1 539 ? 20.344 28.797 19.344 1 91.62 539 LEU B C 1
ATOM 8708 O O . LEU B 1 539 ? 21.406 28.516 18.797 1 91.62 539 LEU B O 1
ATOM 8712 N N . THR B 1 540 ? 19.766 29.953 19.219 1 91.19 540 THR B N 1
ATOM 8713 C CA . THR B 1 540 ? 20.219 30.906 18.203 1 91.19 540 THR B CA 1
ATOM 8714 C C . THR B 1 540 ? 21.234 31.875 18.812 1 91.19 540 THR B C 1
ATOM 8716 O O . THR B 1 540 ? 21.766 32.719 18.109 1 91.19 540 THR B O 1
ATOM 8719 N N . GLN B 1 541 ? 21.531 31.688 20.031 1 89.5 541 GLN B N 1
ATOM 8720 C CA . GLN B 1 541 ? 22.453 32.594 20.688 1 89.5 541 GLN B CA 1
ATOM 8721 C C . GLN B 1 541 ? 23.844 32.5 20.078 1 89.5 541 GLN B C 1
ATOM 8723 O O . GLN B 1 541 ? 24.422 31.422 19.969 1 89.5 541 GLN B O 1
ATOM 8728 N N . SER B 1 542 ? 24.391 33.625 19.641 1 90.06 542 SER B N 1
ATOM 8729 C CA . SER B 1 542 ? 25.734 33.781 19.109 1 90.06 542 SER B CA 1
ATOM 8730 C C . SER B 1 542 ? 25.953 32.906 17.891 1 90.06 542 SER B C 1
ATOM 8732 O O . SER B 1 542 ? 27.016 32.312 17.734 1 90.06 542 SER B O 1
ATOM 8734 N N . LYS B 1 543 ? 24.906 32.656 17.141 1 95.25 543 LYS B N 1
ATOM 8735 C CA . LYS B 1 543 ? 24.984 31.859 15.922 1 95.25 543 LYS B CA 1
ATOM 8736 C C . LYS B 1 543 ? 24.531 32.656 14.703 1 95.25 543 LYS B C 1
ATOM 8738 O O . LYS B 1 543 ? 23.938 33.75 14.844 1 95.25 543 LYS B O 1
ATOM 8743 N N . THR B 1 544 ? 24.984 32.25 13.516 1 95.88 544 THR B N 1
ATOM 8744 C CA . THR B 1 544 ? 24.391 32.719 12.273 1 95.88 544 THR B CA 1
ATOM 8745 C C . THR B 1 544 ? 23.031 32.062 12.023 1 95.88 544 THR B C 1
ATOM 8747 O O . THR B 1 544 ? 22.953 30.844 11.875 1 95.88 544 THR B O 1
ATOM 8750 N N . VAL B 1 545 ? 22 32.875 12.047 1 94.81 545 VAL B N 1
ATOM 8751 C CA . VAL B 1 545 ? 20.656 32.281 12.055 1 94.81 545 VAL B CA 1
ATOM 8752 C C . VAL B 1 545 ? 19.906 32.719 10.789 1 94.81 545 VAL B C 1
ATOM 8754 O O . VAL B 1 545 ? 19.906 33.875 10.422 1 94.81 545 VAL B O 1
ATOM 8757 N N . ILE B 1 546 ? 19.391 31.734 10.117 1 94.88 546 ILE B N 1
ATOM 8758 C CA . ILE B 1 546 ? 18.484 31.953 8.992 1 94.88 546 ILE B CA 1
ATOM 8759 C C . ILE B 1 546 ? 17.109 31.375 9.32 1 94.88 546 ILE B C 1
ATOM 8761 O O . ILE B 1 546 ? 16.984 30.172 9.562 1 94.88 546 ILE B O 1
ATOM 8765 N N . VAL B 1 547 ? 16.125 32.188 9.312 1 91.81 547 VAL B N 1
ATOM 8766 C CA . VAL B 1 547 ? 14.789 31.766 9.711 1 91.81 547 VAL B CA 1
ATOM 8767 C C . VAL B 1 547 ? 13.805 32.031 8.578 1 91.81 547 VAL B C 1
ATOM 8769 O O . VAL B 1 547 ? 13.75 33.125 8.039 1 91.81 547 VAL B O 1
ATOM 8772 N N . ILE B 1 548 ? 13.148 31 8.156 1 89.69 548 ILE B N 1
ATOM 8773 C CA . ILE B 1 548 ? 11.984 31.156 7.293 1 89.69 548 ILE B CA 1
ATOM 8774 C C . ILE B 1 548 ? 10.727 31.344 8.148 1 89.69 548 ILE B C 1
ATOM 8776 O O . ILE B 1 548 ? 10.297 30.422 8.844 1 89.69 548 ILE B O 1
ATOM 8780 N N . ALA B 1 549 ? 10.188 32.531 8.125 1 77.88 549 ALA B N 1
ATOM 8781 C CA . ALA B 1 549 ? 9.094 32.844 9.047 1 77.88 549 ALA B CA 1
ATOM 8782 C C . ALA B 1 549 ? 7.797 33.094 8.281 1 77.88 549 ALA B C 1
ATOM 8784 O O . ALA B 1 549 ? 7.816 33.656 7.184 1 77.88 549 ALA B O 1
ATOM 8785 N N . HIS B 1 550 ? 6.816 32.656 8.875 1 68.88 550 HIS B N 1
ATOM 8786 C CA . HIS B 1 550 ? 5.496 33.031 8.391 1 68.88 550 HIS B CA 1
ATOM 8787 C C . HIS B 1 550 ? 4.875 34.125 9.266 1 68.88 550 HIS B C 1
ATOM 8789 O O . HIS B 1 550 ? 4.008 34.844 8.812 1 68.88 550 HIS B O 1
ATOM 8795 N N . ARG B 1 551 ? 5.312 34.094 10.477 1 73.25 551 ARG B N 1
ATOM 8796 C CA . ARG B 1 551 ? 4.859 35.125 11.398 1 73.25 551 ARG B CA 1
ATOM 8797 C C . ARG B 1 551 ? 5.848 36.281 11.438 1 73.25 551 ARG B C 1
ATOM 8799 O O . ARG B 1 551 ? 6.895 36.219 12.078 1 73.25 551 ARG B O 1
ATOM 8806 N N . LEU B 1 552 ? 5.414 37.406 10.977 1 76.62 552 LEU B N 1
ATOM 8807 C CA . LEU B 1 552 ? 6.312 38.531 10.766 1 76.62 552 LEU B CA 1
ATOM 8808 C C . LEU B 1 552 ? 6.703 39.188 12.094 1 76.62 552 LEU B C 1
ATOM 8810 O O . LEU B 1 552 ? 7.77 39.781 12.203 1 76.62 552 LEU B O 1
ATOM 8814 N N . SER B 1 553 ? 5.891 38.969 13.102 1 76.5 553 SER B N 1
ATOM 8815 C CA . SER B 1 553 ? 6.188 39.594 14.383 1 76.5 553 SER B CA 1
ATOM 8816 C C . SER B 1 553 ? 7.445 39 15.016 1 76.5 553 SER B C 1
ATOM 8818 O O . SER B 1 553 ? 8.172 39.688 15.727 1 76.5 553 SER B O 1
ATOM 8820 N N . THR B 1 554 ? 7.73 37.844 14.695 1 75.69 554 THR B N 1
ATOM 8821 C CA . THR B 1 554 ? 8.844 37.125 15.32 1 75.69 554 THR B CA 1
ATOM 8822 C C . THR B 1 554 ? 10.172 37.562 14.711 1 75.69 554 THR B C 1
ATOM 8824 O O . THR B 1 554 ? 11.234 37.312 15.289 1 75.69 554 THR B O 1
ATOM 8827 N N . ILE B 1 555 ? 10.062 38.312 13.609 1 81.69 555 ILE B N 1
ATOM 8828 C CA . ILE B 1 555 ? 11.312 38.594 12.914 1 81.69 555 ILE B CA 1
ATOM 8829 C C . ILE B 1 555 ? 11.523 40.094 12.844 1 81.69 555 ILE B C 1
ATOM 8831 O O . ILE B 1 555 ? 12.391 40.562 12.102 1 81.69 555 ILE B O 1
ATOM 8835 N N . ALA B 1 556 ? 10.789 40.812 13.594 1 84.69 556 ALA B N 1
ATOM 8836 C CA . ALA B 1 556 ? 10.867 42.281 13.531 1 84.69 556 ALA B CA 1
ATOM 8837 C C . ALA B 1 556 ? 12.25 42.781 13.969 1 84.69 556 ALA B C 1
ATOM 8839 O O . ALA B 1 556 ? 12.703 43.844 13.531 1 84.69 556 ALA B O 1
ATOM 8840 N N . ASP B 1 557 ? 12.93 41.969 14.758 1 85.62 557 ASP B N 1
ATOM 8841 C CA . ASP B 1 557 ? 14.227 42.375 15.297 1 85.62 557 ASP B CA 1
ATOM 8842 C C . ASP B 1 557 ? 15.375 41.75 14.508 1 85.62 557 ASP B C 1
ATOM 8844 O O . ASP B 1 557 ? 16.531 41.781 14.938 1 85.62 557 ASP B O 1
ATOM 8848 N N . ALA B 1 558 ? 15.07 41.219 13.406 1 91.69 558 ALA B N 1
ATOM 8849 C CA . ALA B 1 558 ? 16.109 40.625 12.586 1 91.69 558 ALA B CA 1
ATOM 8850 C C . ALA B 1 558 ? 17.094 41.656 12.078 1 91.69 558 ALA B C 1
ATOM 8852 O O . ALA B 1 558 ? 16.719 42.812 11.812 1 91.69 558 ALA B O 1
ATOM 8853 N N . ASP B 1 559 ? 18.375 41.25 11.969 1 93.5 559 ASP B N 1
ATOM 8854 C CA . ASP B 1 559 ? 19.391 42.125 11.414 1 93.5 559 ASP B CA 1
ATOM 8855 C C . ASP B 1 559 ? 19.109 42.438 9.938 1 93.5 559 ASP B C 1
ATOM 8857 O O . ASP B 1 559 ? 19.453 43.5 9.445 1 93.5 559 ASP B O 1
ATOM 8861 N N . GLN B 1 560 ? 18.578 41.438 9.352 1 94.88 560 GLN B N 1
ATOM 8862 C CA . GLN B 1 560 ? 18.234 41.531 7.934 1 94.88 560 GLN B CA 1
ATOM 8863 C C . GLN B 1 560 ? 16.984 40.719 7.609 1 94.88 560 GLN B C 1
ATOM 8865 O O . GLN B 1 560 ? 16.828 39.594 8.117 1 94.88 560 GLN B O 1
ATOM 8870 N N . ILE B 1 561 ? 16.141 41.312 6.855 1 95.19 561 ILE B N 1
ATOM 8871 C CA . ILE B 1 561 ? 14.977 40.625 6.324 1 95.19 561 ILE B CA 1
ATOM 8872 C C . ILE B 1 561 ? 15.055 40.562 4.801 1 95.19 561 ILE B C 1
ATOM 8874 O O . ILE B 1 561 ? 15.227 41.594 4.145 1 95.19 561 ILE B O 1
ATOM 8878 N N . VAL B 1 562 ? 15.031 39.375 4.285 1 96.19 562 VAL B N 1
ATOM 8879 C CA . VAL B 1 562 ? 15.039 39.188 2.838 1 96.19 562 VAL B CA 1
ATOM 8880 C C . VAL B 1 562 ? 13.641 38.812 2.357 1 96.19 562 VAL B C 1
ATOM 8882 O O . VAL B 1 562 ? 13.086 37.812 2.771 1 96.19 562 VAL B O 1
ATOM 8885 N N . LEU B 1 563 ? 13.102 39.688 1.539 1 95.5 563 LEU B N 1
ATOM 8886 C CA . LEU B 1 563 ? 11.773 39.469 0.98 1 95.5 563 LEU B CA 1
ATOM 8887 C C . LEU B 1 563 ? 11.852 38.781 -0.372 1 95.5 563 LEU B C 1
ATOM 8889 O O . LEU B 1 563 ? 12.438 39.312 -1.318 1 95.5 563 LEU B O 1
ATOM 8893 N N . LEU B 1 564 ? 11.32 37.531 -0.391 1 94.56 564 LEU B N 1
ATOM 8894 C CA . LEU B 1 564 ? 11.281 36.781 -1.633 1 94.56 564 LEU B CA 1
ATOM 8895 C C . LEU B 1 564 ? 9.922 36.906 -2.303 1 94.56 564 LEU B C 1
ATOM 8897 O O . LEU B 1 564 ? 8.891 36.875 -1.627 1 94.56 564 LEU B O 1
ATOM 8901 N N . ASP B 1 565 ? 9.977 37.094 -3.58 1 93.31 565 ASP B N 1
ATOM 8902 C CA . ASP B 1 565 ? 8.766 37.156 -4.395 1 93.31 565 ASP B CA 1
ATOM 8903 C C . ASP B 1 565 ? 8.969 36.406 -5.719 1 93.31 565 ASP B C 1
ATOM 8905 O O . ASP B 1 565 ? 9.836 36.781 -6.512 1 93.31 565 ASP B O 1
ATOM 8909 N N . HIS B 1 566 ? 8.188 35.406 -5.973 1 91.5 566 HIS B N 1
ATOM 8910 C CA . HIS B 1 566 ? 8.219 34.625 -7.191 1 91.5 566 HIS B CA 1
ATOM 8911 C C . HIS B 1 566 ? 9.641 34.156 -7.508 1 91.5 566 HIS B C 1
ATOM 8913 O O . HIS B 1 566 ? 10.102 34.281 -8.641 1 91.5 566 HIS B O 1
ATOM 8919 N N . GLY B 1 567 ? 10.336 33.812 -6.496 1 94.19 567 GLY B N 1
ATOM 8920 C CA . GLY B 1 567 ? 11.641 33.188 -6.668 1 94.19 567 GLY B CA 1
ATOM 8921 C C . GLY B 1 567 ? 12.766 34.188 -6.793 1 94.19 567 GLY B C 1
ATOM 8922 O O . GLY B 1 567 ? 13.898 33.812 -7.117 1 94.19 567 GLY B O 1
ATOM 8923 N N . ARG B 1 568 ? 12.469 35.438 -6.629 1 96.12 568 ARG B N 1
ATOM 8924 C CA . ARG B 1 568 ? 13.477 36.5 -6.691 1 96.12 568 ARG B CA 1
ATOM 8925 C C . ARG B 1 568 ? 13.492 37.312 -5.406 1 96.12 568 ARG B C 1
ATOM 8927 O O . ARG B 1 568 ? 12.508 37.375 -4.672 1 96.12 568 ARG B O 1
ATOM 8934 N N . VAL B 1 569 ? 14.656 37.906 -5.137 1 96.75 569 VAL B N 1
ATOM 8935 C CA . VAL B 1 569 ? 14.727 38.844 -4.012 1 96.75 569 VAL B CA 1
ATOM 8936 C C . VAL B 1 569 ? 14.078 40.188 -4.391 1 96.75 569 VAL B C 1
ATOM 8938 O O . VAL B 1 569 ? 14.57 40.875 -5.266 1 96.75 569 VAL B O 1
ATOM 8941 N N . ALA B 1 570 ? 13.031 40.469 -3.764 1 96 570 ALA B N 1
ATOM 8942 C CA . ALA B 1 570 ? 12.305 41.719 -4.051 1 96 570 ALA B CA 1
ATOM 8943 C C . ALA B 1 570 ? 12.883 42.875 -3.268 1 96 570 ALA B C 1
ATOM 8945 O O . ALA B 1 570 ? 12.859 44.031 -3.74 1 96 570 ALA B O 1
ATOM 8946 N N . ALA B 1 571 ? 13.203 42.594 -2.041 1 95.88 571 ALA B N 1
ATOM 8947 C CA . ALA B 1 571 ? 13.773 43.594 -1.165 1 95.88 571 ALA B CA 1
ATOM 8948 C C . ALA B 1 571 ? 14.555 42.969 -0.022 1 95.88 571 ALA B C 1
ATOM 8950 O O . ALA B 1 571 ? 14.352 41.812 0.306 1 95.88 571 ALA B O 1
ATOM 8951 N N . ALA B 1 572 ? 15.539 43.781 0.499 1 96.12 572 ALA B N 1
ATOM 8952 C CA . ALA B 1 572 ? 16.312 43.312 1.653 1 96.12 572 ALA B CA 1
ATOM 8953 C C . ALA B 1 572 ? 16.672 44.5 2.557 1 96.12 572 ALA B C 1
ATOM 8955 O O . ALA B 1 572 ? 16.984 45.594 2.074 1 96.12 572 ALA B O 1
ATOM 8956 N N . GLY B 1 573 ? 16.531 44.281 3.801 1 95 573 GLY B N 1
ATOM 8957 C CA . GLY B 1 573 ? 16.844 45.344 4.77 1 95 573 GLY B CA 1
ATOM 8958 C C . GLY B 1 573 ? 16.266 45.062 6.145 1 95 573 GLY B C 1
ATOM 8959 O O . GLY B 1 573 ? 15.867 43.938 6.445 1 95 573 GLY B O 1
ATOM 8960 N N . THR B 1 574 ? 16.359 46 7.023 1 94.25 574 THR B N 1
ATOM 8961 C CA . THR B 1 574 ? 15.758 45.875 8.352 1 94.25 574 THR B CA 1
ATOM 8962 C C . THR B 1 574 ? 14.25 46.062 8.273 1 94.25 574 THR B C 1
ATOM 8964 O O . THR B 1 574 ? 13.719 46.5 7.242 1 94.25 574 THR B O 1
ATOM 8967 N N . HIS B 1 575 ? 13.633 45.75 9.305 1 93.31 575 HIS B N 1
ATOM 8968 C CA . HIS B 1 575 ? 12.18 45.906 9.391 1 93.31 575 HIS B CA 1
ATOM 8969 C C . HIS B 1 575 ? 11.766 47.344 9.039 1 93.31 575 HIS B C 1
ATOM 8971 O O . HIS B 1 575 ? 10.891 47.531 8.203 1 93.31 575 HIS B O 1
ATOM 8977 N N . ALA B 1 576 ? 12.453 48.281 9.625 1 92.88 576 ALA B N 1
ATOM 8978 C CA . ALA B 1 576 ? 12.133 49.688 9.422 1 92.88 576 ALA B CA 1
ATOM 8979 C C . ALA B 1 576 ? 12.391 50.094 7.977 1 92.88 576 ALA B C 1
ATOM 8981 O O . ALA B 1 576 ? 11.594 50.812 7.387 1 92.88 576 ALA B O 1
ATOM 8982 N N . GLN B 1 577 ? 13.445 49.625 7.434 1 95.12 577 GLN B N 1
ATOM 8983 C CA . GLN B 1 577 ? 13.805 49.969 6.062 1 95.12 577 GLN B CA 1
ATOM 8984 C C . GLN B 1 577 ? 12.797 49.406 5.07 1 95.12 577 GLN B C 1
ATOM 8986 O O . GLN B 1 577 ? 12.422 50.062 4.102 1 95.12 577 GLN B O 1
ATOM 8991 N N . LEU B 1 578 ? 12.391 48.219 5.336 1 94.75 578 LEU B N 1
ATOM 8992 C CA . LEU B 1 578 ? 11.469 47.562 4.418 1 94.75 578 LEU B CA 1
ATOM 8993 C C . LEU B 1 578 ? 10.07 48.156 4.527 1 94.75 578 LEU B C 1
ATOM 8995 O O . LEU B 1 578 ? 9.336 48.219 3.535 1 94.75 578 LEU B O 1
ATOM 8999 N N . LEU B 1 579 ? 9.672 48.531 5.723 1 94.06 579 LEU B N 1
ATOM 9000 C CA . LEU B 1 579 ? 8.383 49.188 5.895 1 94.06 579 LEU B CA 1
ATOM 9001 C C . LEU B 1 579 ? 8.336 50.5 5.102 1 94.06 579 LEU B C 1
ATOM 9003 O O . LEU B 1 579 ? 7.289 50.875 4.566 1 94.06 579 LEU B O 1
ATOM 9007 N N . ALA B 1 580 ? 9.469 51.094 4.973 1 94.06 580 ALA B N 1
ATOM 9008 C CA . ALA B 1 580 ? 9.547 52.375 4.281 1 94.06 580 ALA B CA 1
ATOM 9009 C C . ALA B 1 580 ? 9.75 52.188 2.781 1 94.06 580 ALA B C 1
ATOM 9011 O O . ALA B 1 580 ? 9.242 52.969 1.972 1 94.06 580 ALA B O 1
ATOM 9012 N N . GLY B 1 581 ? 10.391 51.156 2.438 1 93.69 581 GLY B N 1
ATOM 9013 C CA . GLY B 1 581 ? 10.883 51.094 1.071 1 93.69 581 GLY B CA 1
ATOM 9014 C C . GLY B 1 581 ? 10.18 50.031 0.233 1 93.69 581 GLY B C 1
ATOM 9015 O O . GLY B 1 581 ? 10.273 50.031 -0.995 1 93.69 581 GLY B O 1
ATOM 9016 N N . SER B 1 582 ? 9.484 49.125 0.816 1 94.12 582 SER B N 1
ATOM 9017 C CA . SER B 1 582 ? 8.898 48.031 0.048 1 94.12 582 SER B CA 1
ATOM 9018 C C . SER B 1 582 ? 7.387 48 0.217 1 94.12 582 SER B C 1
ATOM 9020 O O . SER B 1 582 ? 6.887 47.781 1.323 1 94.12 582 SER B O 1
ATOM 9022 N N . ASP B 1 583 ? 6.727 48.062 -0.922 1 93.44 583 ASP B N 1
ATOM 9023 C CA . ASP B 1 583 ? 5.266 48 -0.909 1 93.44 583 ASP B CA 1
ATOM 9024 C C . ASP B 1 583 ? 4.773 46.594 -0.524 1 93.44 583 ASP B C 1
ATOM 9026 O O . ASP B 1 583 ? 3.811 46.469 0.232 1 93.44 583 ASP B O 1
ATOM 9030 N N . LEU B 1 584 ? 5.414 45.688 -1.024 1 90.94 584 LEU B N 1
ATOM 9031 C CA . LEU B 1 584 ? 5.012 44.312 -0.737 1 90.94 584 LEU B CA 1
ATOM 9032 C C . LEU B 1 584 ? 5.18 44 0.746 1 90.94 584 LEU B C 1
ATOM 9034 O O . LEU B 1 584 ? 4.309 43.375 1.354 1 90.94 584 LEU B O 1
ATOM 9038 N N . TYR B 1 585 ? 6.234 44.406 1.29 1 92.12 585 TYR B N 1
ATOM 9039 C CA . TYR B 1 585 ? 6.473 44.156 2.707 1 92.12 585 TYR B CA 1
ATOM 9040 C C . TYR B 1 585 ? 5.438 44.875 3.566 1 92.12 585 TYR B C 1
ATOM 9042 O O . TYR B 1 585 ? 4.945 44.312 4.551 1 92.12 585 TYR B O 1
ATOM 9050 N N . ARG B 1 586 ? 5.199 46.062 3.201 1 92.25 586 ARG B N 1
ATOM 9051 C CA . ARG B 1 586 ? 4.191 46.812 3.926 1 92.25 586 ARG B CA 1
ATOM 9052 C C . ARG B 1 586 ? 2.838 46.125 3.893 1 92.25 586 ARG B C 1
ATOM 9054 O O . ARG B 1 586 ? 2.131 46.062 4.902 1 92.25 586 ARG B O 1
ATOM 9061 N N . ARG B 1 587 ? 2.557 45.656 2.777 1 87.75 587 ARG B N 1
ATOM 9062 C CA . ARG B 1 587 ? 1.291 44.938 2.623 1 87.75 587 ARG B CA 1
ATOM 9063 C C . ARG B 1 587 ? 1.255 43.688 3.494 1 87.75 587 ARG B C 1
ATOM 9065 O O . ARG B 1 587 ? 0.244 43.406 4.137 1 87.75 587 ARG B O 1
ATOM 9072 N N . LEU B 1 588 ? 2.314 42.938 3.465 1 86.69 588 LEU B N 1
ATOM 9073 C CA . LEU B 1 588 ? 2.393 41.75 4.27 1 86.69 588 LEU B CA 1
ATOM 9074 C C . LEU B 1 588 ? 2.301 42.062 5.754 1 86.69 588 LEU B C 1
ATOM 9076 O O . LEU B 1 588 ? 1.621 41.344 6.508 1 86.69 588 LEU B O 1
ATOM 9080 N N . TRP B 1 589 ? 2.99 43.094 6.133 1 86.38 589 TRP B N 1
ATOM 9081 C CA . TRP B 1 589 ? 3.004 43.531 7.531 1 86.38 589 TRP B CA 1
ATOM 9082 C C . TRP B 1 589 ? 1.617 43.969 7.98 1 86.38 589 TRP B C 1
ATOM 9084 O O . TRP B 1 589 ? 1.18 43.656 9.086 1 86.38 589 TRP B O 1
ATOM 9094 N N . ARG B 1 590 ? 1.029 44.719 7.137 1 84.94 590 ARG B N 1
ATOM 9095 C CA . ARG B 1 590 ? -0.322 45.188 7.441 1 84.94 590 ARG B CA 1
ATOM 9096 C C . ARG B 1 590 ? -1.278 44 7.59 1 84.94 590 ARG B C 1
ATOM 9098 O O . ARG B 1 590 ? -2.098 43.969 8.508 1 84.94 590 ARG B O 1
ATOM 9105 N N . MET B 1 591 ? -1.14 43.188 6.734 1 79.62 591 MET B N 1
ATOM 9106 C CA . MET B 1 591 ? -2.004 42 6.781 1 79.62 591 MET B CA 1
ATOM 9107 C C . MET B 1 591 ? -1.751 41.188 8.047 1 79.62 591 MET B C 1
ATOM 9109 O O . MET B 1 591 ? -2.688 40.656 8.641 1 79.62 591 MET B O 1
ATOM 9113 N N . HIS B 1 592 ? -0.527 41.062 8.367 1 77.31 592 HIS B N 1
ATOM 9114 C CA . HIS B 1 592 ? -0.147 40.375 9.586 1 77.31 592 HIS B CA 1
ATOM 9115 C C . HIS B 1 592 ? -0.75 41.062 10.812 1 77.31 592 HIS B C 1
ATOM 9117 O O . HIS B 1 592 ? -1.281 40.375 11.703 1 77.31 592 HIS B O 1
ATOM 9123 N N . ARG B 1 593 ? -0.615 42.281 10.852 1 77.12 593 ARG B N 1
ATOM 9124 C CA . ARG B 1 593 ? -1.139 43.062 11.977 1 77.12 593 ARG B CA 1
ATOM 9125 C C . ARG B 1 593 ? -2.66 42.969 12.031 1 77.12 593 ARG B C 1
ATOM 9127 O O . ARG B 1 593 ? -3.246 42.906 13.117 1 77.12 593 ARG B O 1
ATOM 9134 N N . ASP B 1 594 ? -3.178 43.031 10.836 1 74.62 594 ASP B N 1
ATOM 9135 C CA . ASP B 1 594 ? -4.633 42.969 10.758 1 74.62 594 ASP B CA 1
ATOM 9136 C C . ASP B 1 594 ? -5.141 41.594 11.227 1 74.62 594 ASP B C 1
ATOM 9138 O O . ASP B 1 594 ? -6.184 41.531 11.883 1 74.62 594 ASP B O 1
ATOM 9142 N N . SER B 1 595 ? -4.402 40.656 10.891 1 71.88 595 SER B N 1
ATOM 9143 C CA . SER B 1 595 ? -4.801 39.312 11.281 1 71.88 595 SER B CA 1
ATOM 9144 C C . SER B 1 595 ? -4.652 39.094 12.789 1 71.88 595 SER B C 1
ATOM 9146 O O . SER B 1 595 ? -5.43 38.375 13.398 1 71.88 595 SER B O 1
ATOM 9148 N N . ALA B 1 596 ? -3.648 39.625 13.312 1 70.06 596 ALA B N 1
ATOM 9149 C CA . ALA B 1 596 ? -3.418 39.531 14.75 1 70.06 596 ALA B CA 1
ATOM 9150 C C . ALA B 1 596 ? -4.523 40.219 15.539 1 70.06 596 ALA B C 1
ATOM 9152 O O . ALA B 1 596 ? -4.879 39.781 16.641 1 70.06 596 ALA B O 1
ATOM 9153 N N . ASP B 1 597 ? -5.047 41.281 14.914 1 66.75 597 ASP B N 1
ATOM 9154 C CA . ASP B 1 597 ? -6.055 42.062 15.609 1 66.75 597 ASP B CA 1
ATOM 9155 C C . ASP B 1 597 ? -7.465 41.625 15.203 1 66.75 597 ASP B C 1
ATOM 9157 O O . ASP B 1 597 ? -8.453 42.188 15.68 1 66.75 597 ASP B O 1
ATOM 9161 N N . TRP B 1 598 ? -7.434 40.688 14.367 1 65.62 598 TRP B N 1
ATOM 9162 C CA . TRP B 1 598 ? -8.734 40.281 13.852 1 65.62 598 TRP B CA 1
ATOM 9163 C C . TRP B 1 598 ? -9.547 39.562 14.914 1 65.62 598 TRP B C 1
ATOM 9165 O O . TRP B 1 598 ? -8.992 38.781 15.695 1 65.62 598 TRP B O 1
ATOM 9175 N N . ARG B 1 599 ? -10.742 40.031 15.148 1 70.06 599 ARG B N 1
ATOM 9176 C CA . ARG B 1 599 ? -11.664 39.406 16.109 1 70.06 599 ARG B CA 1
ATOM 9177 C C . ARG B 1 599 ? -12.938 38.938 15.406 1 70.06 599 ARG B C 1
ATOM 9179 O O . ARG B 1 599 ? -13.422 39.594 14.484 1 70.06 599 ARG B O 1
ATOM 9186 N N . LEU B 1 600 ? -13.234 37.75 15.609 1 69.69 600 LEU B N 1
ATOM 9187 C CA . LEU B 1 600 ? -14.539 37.281 15.148 1 69.69 600 LEU B CA 1
ATOM 9188 C C . LEU B 1 600 ? -15.656 38.094 15.797 1 69.69 600 LEU B C 1
ATOM 9190 O O . LEU B 1 600 ? -15.688 38.25 17.031 1 69.69 600 LEU B O 1
ATOM 9194 N N . PRO B 1 601 ? -16.422 38.938 14.852 1 62.97 601 PRO B N 1
ATOM 9195 C CA . PRO B 1 601 ? -17.453 39.812 15.43 1 62.97 601 PRO B CA 1
ATOM 9196 C C . PRO B 1 601 ? -18.5 39.031 16.219 1 62.97 601 PRO B C 1
ATOM 9198 O O . PRO B 1 601 ? -18.859 37.906 15.852 1 62.97 601 PRO B O 1
ATOM 9201 N N . SER B 1 602 ? -18.656 39.406 17.469 1 61.69 602 SER B N 1
ATOM 9202 C CA . SER B 1 602 ? -19.766 38.844 18.234 1 61.69 602 SER B CA 1
ATOM 9203 C C . SER B 1 602 ? -21.109 39.125 17.547 1 61.69 602 SER B C 1
ATOM 9205 O O . SER B 1 602 ? -21.219 40.031 16.734 1 61.69 602 SER B O 1
ATOM 9207 N N . ALA B 1 603 ? -22.078 38.188 17.484 1 56.12 603 ALA B N 1
ATOM 9208 C CA . ALA B 1 603 ? -23.406 38.312 16.875 1 56.12 603 ALA B CA 1
ATOM 9209 C C . ALA B 1 603 ? -23.984 39.688 17.109 1 56.12 603 ALA B C 1
ATOM 9211 O O . ALA B 1 603 ? -24.719 40.219 16.266 1 56.12 603 ALA B O 1
ATOM 9212 N N . HIS B 1 604 ? -23.844 40.344 18.281 1 47.28 604 HIS B N 1
ATOM 9213 C CA . HIS B 1 604 ? -24.609 41.531 18.594 1 47.28 604 HIS B CA 1
ATOM 9214 C C . HIS B 1 604 ? -24 42.75 17.938 1 47.28 604 HIS B C 1
ATOM 9216 O O . HIS B 1 604 ? -24.594 43.844 17.969 1 47.28 604 HIS B O 1
ATOM 9222 N N . ALA B 1 605 ? -22.906 42.719 17.531 1 46.12 605 ALA B N 1
ATOM 9223 C CA . ALA B 1 605 ? -22.328 44 17.078 1 46.12 605 ALA B CA 1
ATOM 9224 C C . ALA B 1 605 ? -22.875 44.406 15.719 1 46.12 605 ALA B C 1
ATOM 9226 O O . ALA B 1 605 ? -22.75 45.562 15.305 1 46.12 605 ALA B O 1
ATOM 9227 N N . THR B 1 606 ? -23.016 43.594 14.719 1 42.44 606 THR B N 1
ATOM 9228 C CA . THR B 1 606 ? -23.281 44.219 13.422 1 42.44 606 THR B CA 1
ATOM 9229 C C . THR B 1 606 ? -24.766 44.562 13.297 1 42.44 606 THR B C 1
ATOM 9231 O O . THR B 1 606 ? -25.531 43.812 12.664 1 42.44 606 THR B O 1
ATOM 9234 N N . ALA B 1 607 ? -25.562 45.062 14.156 1 37.91 607 ALA B N 1
ATOM 9235 C CA . ALA B 1 607 ? -26.859 45.594 13.766 1 37.91 607 ALA B CA 1
ATOM 9236 C C . ALA B 1 607 ? -26.719 46.594 12.625 1 37.91 607 ALA B C 1
ATOM 9238 O O . ALA B 1 607 ? -27.719 47.125 12.133 1 37.91 607 ALA B O 1
ATOM 9239 N N . SER B 1 608 ? -25.578 47.281 12.398 1 33.69 608 SER B N 1
ATOM 9240 C CA . SER B 1 608 ? -25.891 48.375 11.492 1 33.69 608 SER B CA 1
ATOM 9241 C C . SER B 1 608 ? -26.062 47.906 10.055 1 33.69 608 SER B C 1
ATOM 9243 O O . SER B 1 608 ? -26.734 48.531 9.25 1 33.69 608 SER B O 1
ATOM 9245 N N . ALA B 1 609 ? -25.062 47.25 9.359 1 36.53 609 ALA B N 1
ATOM 9246 C CA . ALA B 1 609 ? -25.188 47.344 7.906 1 36.53 609 ALA B CA 1
ATOM 9247 C C . ALA B 1 609 ? -26.047 46.188 7.367 1 36.53 609 ALA B C 1
ATOM 9249 O O . ALA B 1 609 ? -25.609 45.031 7.316 1 36.53 609 ALA B O 1
ATOM 9250 N N . ASP B 1 610 ? -27.344 46.188 7.395 1 34.44 610 ASP B N 1
ATOM 9251 C CA . ASP B 1 610 ? -28.469 45.406 6.859 1 34.44 610 ASP B CA 1
ATOM 9252 C C . ASP B 1 610 ? -28.281 45.125 5.367 1 34.44 610 ASP B C 1
ATOM 9254 O O . ASP B 1 610 ? -29.188 45.406 4.562 1 34.44 610 ASP B O 1
ATOM 9258 N N . GLN B 1 611 ? -27.203 45.312 4.699 1 32.22 611 GLN B N 1
ATOM 9259 C CA . GLN B 1 611 ? -27.484 45.062 3.287 1 32.22 611 GLN B CA 1
ATOM 9260 C C . GLN B 1 611 ? -27.781 43.594 3.037 1 32.22 611 GLN B C 1
ATOM 9262 O O . GLN B 1 611 ? -26.953 42.719 3.326 1 32.22 611 GLN B O 1
ATOM 9267 N N . PRO B 1 612 ? -29.016 43.094 3.037 1 33.59 612 PRO B N 1
ATOM 9268 C CA . PRO B 1 612 ? -29.422 41.75 2.65 1 33.59 612 PRO B CA 1
ATOM 9269 C C . PRO B 1 612 ? -28.625 41.188 1.48 1 33.59 612 PRO B C 1
ATOM 9271 O O . PRO B 1 612 ? -28.188 41.969 0.614 1 33.59 612 PRO B O 1
ATOM 9274 N N . LEU B 1 613 ? -27.906 40.219 1.682 1 35.44 613 LEU B N 1
ATOM 9275 C CA . LEU B 1 613 ? -27.5 39.5 0.465 1 35.44 613 LEU B CA 1
ATOM 9276 C C . LEU B 1 613 ? -28.703 39.312 -0.462 1 35.44 613 LEU B C 1
ATOM 9278 O O . LEU B 1 613 ? -29.625 38.562 -0.141 1 35.44 613 LEU B O 1
ATOM 9282 N N . GLU B 1 614 ? -29.438 40.281 -1.017 1 32.25 614 GLU B N 1
ATOM 9283 C CA . GLU B 1 614 ? -30.578 40.25 -1.92 1 32.25 614 GLU B CA 1
ATOM 9284 C C . GLU B 1 614 ? -30.547 38.969 -2.773 1 32.25 614 GLU B C 1
ATOM 9286 O O . GLU B 1 614 ? -31.594 38.469 -3.174 1 32.25 614 GLU B O 1
ATOM 9291 N N . GLY B 1 615 ? -29.453 38.625 -3.471 1 30.03 615 GLY B N 1
ATOM 9292 C CA . GLY B 1 615 ? -29.609 37.75 -4.637 1 30.03 615 GLY B CA 1
ATOM 9293 C C . GLY B 1 615 ? -29.781 36.281 -4.285 1 30.03 615 GLY B C 1
ATOM 9294 O O . GLY B 1 615 ? -29.922 35.438 -5.168 1 30.03 615 GLY B O 1
ATOM 9295 N N . VAL B 1 616 ? -29.344 35.875 -3.082 1 30.47 616 VAL B N 1
ATOM 9296 C CA . VAL B 1 616 ? -29.297 34.406 -3.061 1 30.47 616 VAL B CA 1
ATOM 9297 C C . VAL B 1 616 ? -30.641 33.844 -2.578 1 30.47 616 VAL B C 1
ATOM 9299 O O . VAL B 1 616 ? -30.797 32.625 -2.463 1 30.47 616 VAL B O 1
ATOM 9302 N N . SER B 1 617 ? -31.578 34.625 -1.892 1 27.47 617 SER B N 1
ATOM 9303 C CA . SER B 1 617 ? -32.75 34 -1.253 1 27.47 617 SER B CA 1
ATOM 9304 C C . SER B 1 617 ? -33.812 33.625 -2.283 1 27.47 617 SER B C 1
ATOM 9306 O O . SER B 1 617 ? -34.812 33.031 -1.935 1 27.47 617 SER B O 1
ATOM 9308 N N . GLN B 1 618 ? -33.906 34.188 -3.473 1 22.83 618 GLN B N 1
ATOM 9309 C CA . GLN B 1 618 ? -35.094 33.656 -4.141 1 22.83 618 GLN B CA 1
ATOM 9310 C C . GLN B 1 618 ? -34.875 32.219 -4.574 1 22.83 618 GLN B C 1
ATOM 9312 O O . GLN B 1 618 ? -33.781 31.875 -5.07 1 22.83 618 GLN B O 1
#